Protein AF-A0A965CF62-F1 (afdb_monomer)

Foldseek 3Di:
DPPVVVPPPPDPQADADDCALQQFCAWFFDPPFDDHPNRVVVRVNSCVCVVVLVLLCPFFWFWADDPPDDPLLVQWAFDDPPDFQKIKGFWTWTQFNSGTFTDFQQQHPDGRIHIDGAPAFAADQDPPLAADFKKFKWKKKFKFKFFAWAWFKKKKFFAFVWDDFQKFKAKQNQTQTEDCDDDDASYFYTDPGLLVRLQRVQCNQCDPSHDRVQFWHWDCVSHSMIMITTPFAADPQQPIAIDIDDDRMDMRDRGGDDGHDDAQAPGSFWHRRSQEPSHDPVNTHGPPQAPPSVSDTRMITIHIHIYIDIDDPQLGANCVVCVFSLVRQSQAAQQRHPDGFPQWGWDALCLCDDGGQAGSVLVVDHRRFKIKTHRQDPVLCVRNVHPRSMMIMGTFKIFAAQHAQCPLQPGQADDLAQGPSGKHAQQDDWHQHPRQGTAHRSFISAPVRDGRTGGDSLRIDGRTDHIHSVDHPVVVVVLVVLQCVLQVVPADSKDWCCVVCWGNNNSRDMDRDPRFDADAFADVVRPADEPPGHDVSNGHNPYYPDLQDPDDDPDDDDWFFDDDEFPQFDDDPPQDRPPPFWFWYKDAPDHPDRHHDPPIDITGGSVGGNRPDGGHDDDDDDDLLVLQLVQWPQKDWAFQLVCLVQDPHSVVSVVVCVVVVPDHRHTAIEGQAQTDNPDARCVVVLVVVVSRYPDAAEAEHAALVSNLVRRDDPRRCVVHDVDSVSNSVSSCVNVVVNVVVCVVVPHPHYHHDDRPD

Mean predicted aligned error: 15.69 Å

Structure (mmCIF, N/CA/C/O backbone):
data_AF-A0A965CF62-F1
#
_entry.id   AF-A0A965CF62-F1
#
loop_
_atom_site.group_PDB
_atom_site.id
_atom_site.type_symbol
_atom_site.label_atom_id
_atom_site.label_alt_id
_atom_site.label_comp_id
_atom_site.label_asym_id
_atom_site.label_entity_id
_atom_site.label_seq_id
_atom_site.pdbx_PDB_ins_code
_atom_site.Cartn_x
_atom_site.Cartn_y
_atom_site.Cartn_z
_atom_site.occupancy
_atom_site.B_iso_or_equiv
_atom_site.auth_seq_id
_atom_site.auth_comp_id
_atom_site.auth_asym_id
_atom_site.auth_atom_id
_atom_site.pdbx_PDB_model_num
ATOM 1 N N . MET A 1 1 ? 6.574 -20.951 22.302 1.00 36.44 1 MET A N 1
ATOM 2 C CA . MET A 1 1 ? 5.963 -20.555 23.590 1.00 36.44 1 MET A CA 1
ATOM 3 C C . MET A 1 1 ? 7.058 -19.940 24.430 1.00 36.44 1 MET A C 1
ATOM 5 O O . MET A 1 1 ? 8.031 -20.635 24.700 1.00 36.44 1 MET A O 1
ATOM 9 N N . SER A 1 2 ? 6.955 -18.653 24.761 1.00 37.47 2 SER A N 1
ATOM 10 C CA . SER A 1 2 ? 7.902 -18.023 25.682 1.00 37.47 2 SER A CA 1
ATOM 11 C C . SER A 1 2 ? 7.817 -18.706 27.054 1.00 37.47 2 SER A C 1
ATOM 13 O O . SER A 1 2 ? 6.772 -19.226 27.452 1.00 37.47 2 SER A O 1
ATOM 15 N N . THR A 1 3 ? 8.932 -18.726 27.777 1.00 40.72 3 THR A N 1
ATOM 16 C CA . THR A 1 3 ? 9.090 -19.296 29.126 1.00 40.72 3 THR A CA 1
ATOM 17 C C . THR A 1 3 ? 8.110 -18.720 30.161 1.00 40.72 3 THR A C 1
ATOM 19 O O . THR A 1 3 ? 7.905 -19.341 31.200 1.00 40.72 3 THR A O 1
ATOM 22 N N . ALA A 1 4 ? 7.455 -17.591 29.870 1.00 48.00 4 ALA A N 1
ATOM 23 C CA . ALA A 1 4 ? 6.512 -16.904 30.754 1.00 48.00 4 ALA A CA 1
ATOM 24 C C . ALA A 1 4 ? 5.165 -17.635 30.932 1.00 48.00 4 ALA A C 1
ATOM 26 O O . ALA A 1 4 ? 4.650 -17.691 32.048 1.00 48.00 4 ALA A O 1
ATOM 27 N N . ASN A 1 5 ? 4.647 -18.309 29.892 1.00 41.84 5 ASN A N 1
ATOM 28 C CA . ASN A 1 5 ? 3.407 -19.106 29.998 1.00 41.84 5 ASN A CA 1
ATOM 29 C C . ASN A 1 5 ? 3.527 -20.302 30.962 1.00 41.84 5 ASN A C 1
ATOM 31 O O . ASN A 1 5 ? 2.537 -20.967 31.255 1.00 41.84 5 ASN A O 1
ATOM 35 N N . ARG A 1 6 ? 4.739 -20.589 31.453 1.00 43.97 6 ARG A N 1
ATOM 36 C CA . ARG A 1 6 ? 5.022 -21.657 32.414 1.00 43.97 6 ARG A CA 1
ATOM 37 C C . ARG A 1 6 ? 4.820 -21.243 33.876 1.00 43.97 6 ARG A C 1
ATOM 39 O O . ARG A 1 6 ? 4.645 -22.133 34.698 1.00 43.97 6 ARG A O 1
ATOM 46 N N . TYR A 1 7 ? 4.858 -19.945 34.199 1.00 44.19 7 TYR A N 1
ATOM 47 C CA . TYR A 1 7 ? 4.893 -19.460 35.591 1.00 44.19 7 TYR A CA 1
ATOM 48 C C . TYR A 1 7 ? 3.611 -18.757 36.066 1.00 44.19 7 TYR A C 1
ATOM 50 O O . TYR A 1 7 ? 3.404 -18.668 37.271 1.00 44.19 7 TYR A O 1
ATOM 58 N N . TYR A 1 8 ? 2.735 -18.315 35.156 1.00 46.59 8 TYR A N 1
ATOM 59 C CA . TYR A 1 8 ? 1.547 -17.507 35.490 1.00 46.59 8 TYR A CA 1
ATOM 60 C C . TYR A 1 8 ? 0.203 -18.162 35.131 1.00 46.59 8 TYR A C 1
ATOM 62 O O . TYR A 1 8 ? -0.834 -17.503 35.103 1.00 46.59 8 TYR A O 1
ATOM 70 N N . ALA A 1 9 ? 0.183 -19.466 34.849 1.00 38.16 9 ALA A N 1
ATOM 71 C CA . ALA A 1 9 ? -1.071 -20.167 34.595 1.00 38.16 9 ALA A CA 1
ATOM 72 C C . ALA A 1 9 ? -1.893 -20.285 35.898 1.00 38.16 9 ALA A C 1
ATOM 74 O O . ALA A 1 9 ? -1.618 -21.148 36.728 1.00 38.16 9 ALA A O 1
ATOM 75 N N . GLY A 1 10 ? -2.905 -19.426 36.067 1.00 45.31 10 GLY A N 1
ATOM 76 C CA . GLY A 1 10 ? -3.927 -19.559 37.115 1.00 45.31 10 GLY A CA 1
ATOM 77 C C . GLY A 1 10 ? -3.780 -18.671 38.356 1.00 45.31 10 GLY A C 1
ATOM 78 O O . GLY A 1 10 ? -4.473 -18.917 39.341 1.00 45.31 10 GLY A O 1
ATOM 79 N N . THR A 1 11 ? -2.925 -17.642 38.351 1.00 43.38 11 THR A N 1
ATOM 80 C CA . THR A 1 11 ? -2.881 -16.661 39.452 1.00 43.38 11 THR A CA 1
ATOM 81 C C . THR A 1 11 ? -3.950 -15.580 39.270 1.00 43.38 11 THR A C 1
ATOM 83 O O . THR A 1 11 ? -3.990 -14.923 38.238 1.00 43.38 11 THR A O 1
ATOM 86 N N . THR A 1 12 ? -4.780 -15.343 40.288 1.00 48.91 12 THR A N 1
ATOM 87 C CA . THR A 1 12 ? -5.834 -14.304 40.314 1.00 48.91 12 THR A CA 1
ATOM 88 C C . THR A 1 12 ? -5.319 -12.882 40.579 1.00 48.91 12 THR A C 1
ATOM 90 O O . THR A 1 12 ? -6.125 -11.969 40.729 1.00 48.91 12 THR A O 1
ATOM 93 N N . VAL A 1 13 ? -3.996 -12.690 40.682 1.00 51.56 13 VAL A N 1
ATOM 94 C CA . VAL A 1 13 ? -3.382 -11.449 41.198 1.00 51.56 13 VAL A CA 1
ATOM 95 C C . VAL A 1 13 ? -2.545 -10.698 40.152 1.00 51.56 13 VAL A C 1
ATOM 97 O O . VAL A 1 13 ? -2.431 -9.486 40.254 1.00 51.56 13 VAL A O 1
ATOM 100 N N . SER A 1 14 ? -1.978 -11.386 39.150 1.00 64.25 14 SER A N 1
ATOM 101 C CA . SER A 1 14 ? -1.095 -10.789 38.132 1.00 64.25 14 SER A CA 1
ATOM 102 C C . SER A 1 14 ? -1.272 -11.480 36.777 1.00 64.25 14 SER A C 1
ATOM 104 O O . SER A 1 14 ? -1.472 -12.700 36.729 1.00 64.25 14 SER A O 1
ATOM 106 N N . ARG A 1 15 ? -1.203 -10.711 35.681 1.00 75.69 15 ARG A N 1
ATOM 107 C CA . ARG A 1 15 ? -1.308 -11.193 34.291 1.00 75.69 15 ARG A CA 1
ATOM 108 C C . ARG A 1 15 ? -0.175 -10.635 33.430 1.00 75.69 15 ARG A C 1
ATOM 110 O O . ARG A 1 15 ? 0.268 -9.516 33.646 1.00 75.69 15 ARG A O 1
ATOM 117 N N . TYR A 1 16 ? 0.249 -11.384 32.413 1.00 80.38 16 TYR A N 1
ATOM 118 C CA . TYR A 1 16 ? 1.235 -10.905 31.441 1.00 80.38 16 TYR A CA 1
ATOM 119 C C . TYR A 1 16 ? 0.554 -10.347 30.190 1.00 80.38 16 TYR A C 1
ATOM 121 O O . TYR A 1 16 ? -0.283 -11.017 29.582 1.00 80.38 16 TYR A O 1
ATOM 129 N N . LEU A 1 17 ? 0.952 -9.143 29.788 1.00 84.06 17 LEU A N 1
ATOM 130 C CA . LEU A 1 17 ? 0.518 -8.480 28.564 1.00 84.06 17 LEU A CA 1
ATOM 131 C C . LEU A 1 17 ? 1.683 -8.445 27.578 1.00 84.06 17 LEU A C 1
ATOM 133 O O . LEU A 1 17 ? 2.657 -7.730 27.789 1.00 84.06 17 LEU A O 1
ATOM 137 N N . SER A 1 18 ? 1.583 -9.208 26.492 1.00 83.06 18 SER A N 1
ATOM 138 C CA . SER A 1 18 ? 2.632 -9.220 25.472 1.00 83.06 18 SER A CA 1
ATOM 139 C C . SER A 1 18 ? 2.506 -8.004 24.540 1.00 83.06 18 SER A C 1
ATOM 141 O O . SER A 1 18 ? 1.416 -7.770 24.002 1.00 83.06 18 SER A O 1
ATOM 143 N N . PRO A 1 19 ? 3.596 -7.254 24.283 1.00 83.44 19 PRO A N 1
ATOM 144 C CA . PRO A 1 19 ? 3.613 -6.216 23.250 1.00 83.44 19 PRO A CA 1
ATOM 145 C C . PRO A 1 19 ? 3.693 -6.785 21.819 1.00 83.44 19 PRO A C 1
ATOM 147 O O . PRO A 1 19 ? 3.488 -6.044 20.851 1.00 83.44 19 PRO A O 1
ATOM 150 N N . ASP A 1 20 ? 3.964 -8.086 21.664 1.00 86.00 20 ASP A N 1
ATOM 151 C CA . ASP A 1 20 ? 4.268 -8.714 20.379 1.00 86.00 20 ASP A CA 1
ATOM 152 C C . ASP A 1 20 ? 3.115 -8.581 19.385 1.00 86.00 20 ASP A C 1
ATOM 154 O O . ASP A 1 20 ? 1.975 -8.980 19.629 1.00 86.00 20 ASP A O 1
ATOM 158 N N . GLY A 1 21 ? 3.424 -8.010 18.221 1.00 87.19 21 GLY A N 1
ATOM 159 C CA . GLY A 1 21 ? 2.453 -7.806 17.151 1.00 87.19 21 GLY A CA 1
ATOM 160 C C . GLY A 1 21 ? 1.321 -6.833 17.492 1.00 87.19 21 GLY A C 1
ATOM 161 O O . GLY A 1 21 ? 0.400 -6.698 16.690 1.00 87.19 21 GLY A O 1
ATOM 162 N N . ARG A 1 22 ? 1.365 -6.144 18.642 1.00 89.81 22 ARG A N 1
ATOM 163 C CA . ARG A 1 22 ? 0.379 -5.119 19.018 1.00 89.81 22 ARG A CA 1
ATOM 164 C C . ARG A 1 22 ? 0.806 -3.706 18.623 1.00 89.81 22 ARG A C 1
ATOM 166 O O . ARG A 1 22 ? -0.060 -2.853 18.482 1.00 89.81 22 ARG A O 1
ATOM 173 N N . ALA A 1 23 ? 2.101 -3.474 18.385 1.00 90.69 23 ALA A N 1
ATOM 174 C CA . ALA A 1 23 ? 2.655 -2.181 17.961 1.00 90.69 23 ALA A CA 1
ATOM 175 C C . ALA A 1 23 ? 2.296 -1.017 18.913 1.00 90.69 23 ALA A C 1
ATOM 177 O O . ALA A 1 23 ? 1.865 0.056 18.485 1.00 90.69 23 ALA A O 1
ATOM 178 N N . TRP A 1 24 ? 2.447 -1.240 20.221 1.00 90.69 24 TRP A N 1
ATOM 179 C CA . TRP A 1 24 ? 2.242 -0.197 21.224 1.00 90.69 24 TRP A CA 1
ATOM 180 C C . TRP A 1 24 ? 3.389 0.817 21.206 1.00 90.69 24 TRP A C 1
ATOM 182 O O . TRP A 1 24 ? 4.551 0.438 21.316 1.00 90.69 24 TRP A O 1
ATOM 192 N N . ALA A 1 25 ? 3.052 2.103 21.101 1.00 86.56 25 ALA A N 1
ATOM 193 C CA . ALA A 1 25 ? 3.991 3.203 21.315 1.00 86.56 25 ALA A CA 1
ATOM 194 C C . ALA A 1 25 ? 4.117 3.571 22.801 1.00 86.56 25 ALA A C 1
ATOM 196 O O . ALA A 1 25 ? 5.153 4.081 23.212 1.00 86.56 25 ALA A O 1
ATOM 197 N N . GLY A 1 26 ? 3.079 3.320 23.605 1.00 86.31 26 GLY A N 1
ATOM 198 C CA . GLY A 1 26 ? 3.095 3.610 25.037 1.00 86.31 26 GLY A CA 1
ATOM 199 C C . GLY A 1 26 ? 1.780 3.290 25.745 1.00 86.31 26 GLY A C 1
ATOM 200 O O . GLY A 1 26 ? 0.762 2.997 25.108 1.00 86.31 26 GLY A O 1
ATOM 201 N N . VAL A 1 27 ? 1.812 3.367 27.076 1.00 88.69 27 VAL A N 1
ATOM 202 C CA . VAL A 1 27 ? 0.668 3.162 27.977 1.00 88.69 27 VAL A CA 1
ATOM 203 C C . VAL A 1 27 ? 0.271 4.510 28.588 1.00 88.69 27 VAL A C 1
ATOM 205 O O . VAL A 1 27 ? 1.129 5.289 28.989 1.00 88.69 27 VAL A O 1
ATOM 208 N N . LEU A 1 28 ? -1.031 4.804 28.655 1.00 88.31 28 LEU A N 1
ATOM 209 C CA . LEU A 1 28 ? -1.566 5.977 29.346 1.00 88.31 28 LEU A CA 1
ATOM 210 C C . LEU A 1 28 ? -2.265 5.559 30.637 1.00 88.31 28 LEU A C 1
ATOM 212 O O . LEU A 1 28 ? -3.312 4.901 30.616 1.00 88.31 28 LEU A O 1
ATOM 216 N N . PHE A 1 29 ? -1.723 6.022 31.759 1.00 88.31 29 PHE A N 1
ATOM 217 C CA . PHE A 1 29 ? -2.358 5.892 33.064 1.00 88.31 29 PHE A CA 1
ATOM 218 C C . PHE A 1 29 ? -3.451 6.944 33.245 1.00 88.31 29 PHE A C 1
ATOM 220 O O . PHE A 1 29 ? -3.270 8.121 32.927 1.00 88.31 29 PHE A O 1
ATOM 227 N N . GLN A 1 30 ? -4.597 6.520 33.772 1.00 82.94 30 GLN A N 1
ATOM 228 C CA . GLN A 1 30 ? -5.737 7.401 33.992 1.00 82.94 30 GLN A CA 1
ATOM 229 C C . GLN A 1 30 ? -5.761 7.938 35.420 1.00 82.94 30 GLN A C 1
ATOM 231 O O . GLN A 1 30 ? -5.584 7.203 36.392 1.00 82.94 30 GLN A O 1
ATOM 236 N N . SER A 1 31 ? -6.039 9.235 35.552 1.00 86.00 31 SER A N 1
ATOM 237 C CA . SER A 1 31 ? -6.215 9.860 36.862 1.00 86.00 31 SER A CA 1
ATOM 238 C C . SER A 1 31 ? -7.371 9.207 37.629 1.00 86.00 31 SER A C 1
ATOM 240 O O . SER A 1 31 ? -8.458 9.012 37.084 1.00 86.00 31 SER A O 1
ATOM 242 N N . GLY A 1 32 ? -7.135 8.861 38.897 1.00 83.31 32 GLY A N 1
ATOM 243 C CA . GLY A 1 32 ? -8.136 8.238 39.769 1.00 83.31 32 GLY A CA 1
ATOM 244 C C . GLY A 1 32 ? -8.414 6.754 39.494 1.00 83.31 32 GLY A C 1
ATOM 245 O O . GLY A 1 32 ? -9.332 6.199 40.099 1.00 83.31 32 GLY A O 1
ATOM 246 N N . LYS A 1 33 ? -7.647 6.099 38.611 1.00 84.00 33 LYS A N 1
ATOM 247 C CA . LYS A 1 33 ? -7.729 4.654 38.351 1.00 84.00 33 LYS A CA 1
ATOM 248 C C . LYS A 1 33 ? -6.522 3.917 38.942 1.00 84.00 33 LYS A C 1
ATOM 250 O O . LYS A 1 33 ? -5.435 4.491 39.006 1.00 84.00 33 LYS A O 1
ATOM 255 N N . PRO A 1 34 ? -6.693 2.662 39.397 1.00 80.50 34 PRO A N 1
ATOM 256 C CA . PRO A 1 34 ? -5.582 1.876 39.911 1.00 80.50 34 PRO A CA 1
ATOM 257 C C . PRO A 1 34 ? -4.603 1.523 38.786 1.00 80.50 34 PRO A C 1
ATOM 259 O O . PRO A 1 34 ? -5.010 1.145 37.687 1.00 80.50 34 PRO A O 1
ATOM 262 N N . VAL A 1 35 ? -3.311 1.617 39.092 1.00 83.06 35 VAL A N 1
ATOM 263 C CA . VAL A 1 35 ? -2.231 1.129 38.229 1.00 83.06 35 VAL A CA 1
ATOM 264 C C . VAL A 1 35 ? -2.019 -0.354 38.517 1.00 83.06 35 VAL A C 1
ATOM 266 O O . VAL A 1 35 ? -1.842 -0.732 39.674 1.00 83.06 35 VAL A O 1
ATOM 269 N N . LEU A 1 36 ? -2.050 -1.185 37.474 1.00 82.38 36 LEU A N 1
ATOM 270 C CA . LEU A 1 36 ? -1.823 -2.627 37.583 1.00 82.38 36 LEU A CA 1
ATOM 271 C C . LEU A 1 36 ? -0.354 -2.959 37.297 1.00 82.38 36 LEU A C 1
ATOM 273 O O . LEU A 1 36 ? 0.288 -2.317 36.467 1.00 82.38 36 LEU A O 1
ATOM 277 N N . ASP A 1 37 ? 0.164 -3.995 37.949 1.00 83.69 37 ASP A N 1
ATOM 278 C CA . ASP A 1 37 ? 1.524 -4.508 37.745 1.00 83.69 37 ASP A CA 1
ATOM 279 C C . ASP A 1 37 ? 1.760 -4.986 36.301 1.00 83.69 37 ASP A C 1
ATOM 281 O O . ASP A 1 37 ? 2.801 -4.695 35.715 1.00 83.69 37 ASP A O 1
ATOM 285 N N . ALA A 1 38 ? 0.754 -5.622 35.696 1.00 82.38 38 ALA A N 1
ATOM 286 C CA . ALA A 1 38 ? 0.748 -6.045 34.296 1.00 82.38 38 ALA A CA 1
ATOM 287 C C . ALA A 1 38 ? 0.997 -4.887 33.312 1.00 82.38 38 ALA A C 1
ATOM 289 O O . ALA A 1 38 ? 1.645 -5.064 32.282 1.00 82.38 38 ALA A O 1
ATOM 290 N N . GLU A 1 39 ? 0.478 -3.696 33.621 1.00 85.69 39 GLU A N 1
ATOM 291 C CA . GLU A 1 39 ? 0.616 -2.505 32.775 1.00 85.69 39 GLU A CA 1
ATOM 292 C C . GLU A 1 39 ? 2.008 -1.883 32.919 1.00 85.69 39 GLU A C 1
ATOM 294 O O . GLU A 1 39 ? 2.582 -1.447 31.927 1.00 85.69 39 GLU A O 1
ATOM 299 N N . LEU A 1 40 ? 2.586 -1.908 34.127 1.00 86.25 40 LEU A N 1
ATOM 300 C CA . LEU A 1 40 ? 3.974 -1.491 34.359 1.00 86.25 40 LEU A CA 1
ATOM 301 C C . LEU A 1 40 ? 4.962 -2.417 33.646 1.00 86.25 40 LEU A C 1
ATOM 303 O O . LEU A 1 40 ? 5.945 -1.951 33.075 1.00 86.25 40 LEU A O 1
ATOM 307 N N . GLN A 1 41 ? 4.697 -3.726 33.648 1.00 85.12 41 GLN A N 1
ATOM 308 C CA . GLN A 1 41 ? 5.504 -4.678 32.891 1.00 85.12 41 GLN A CA 1
ATOM 309 C C . GLN A 1 41 ? 5.362 -4.454 31.383 1.00 85.12 41 GLN A C 1
ATOM 311 O O . GLN A 1 41 ? 6.366 -4.439 30.677 1.00 85.12 41 GLN A O 1
ATOM 316 N N . LEU A 1 42 ? 4.139 -4.229 30.888 1.00 85.56 42 LEU A N 1
ATOM 317 C CA . LEU A 1 42 ? 3.918 -3.891 29.483 1.00 85.56 42 LEU A CA 1
ATOM 318 C C . LEU A 1 42 ? 4.660 -2.611 29.095 1.00 85.56 42 LEU A C 1
ATOM 320 O O . LEU A 1 42 ? 5.254 -2.566 28.025 1.00 85.56 42 LEU A O 1
ATOM 324 N N . GLU A 1 43 ? 4.630 -1.580 29.938 1.00 85.00 43 GLU A N 1
ATOM 325 C CA . GLU A 1 43 ? 5.363 -0.339 29.699 1.00 85.00 43 GLU A CA 1
ATOM 326 C C . GLU A 1 43 ? 6.872 -0.589 29.651 1.00 85.00 43 GL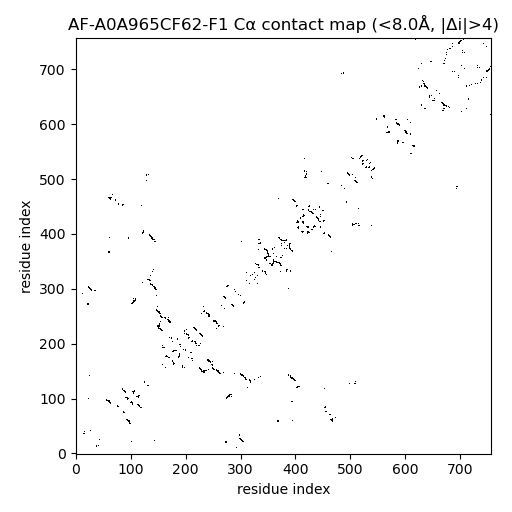U A C 1
ATOM 328 O O . GLU A 1 43 ? 7.527 -0.063 28.763 1.00 85.00 43 GLU A O 1
ATOM 333 N N . GLN A 1 44 ? 7.422 -1.433 30.527 1.00 83.00 44 GLN A N 1
ATOM 334 C CA . GLN A 1 44 ? 8.839 -1.813 30.495 1.00 83.00 44 GLN A CA 1
ATOM 335 C C . GLN A 1 44 ? 9.210 -2.612 29.245 1.00 83.00 44 GLN A C 1
ATOM 337 O O . GLN A 1 44 ? 10.234 -2.324 28.634 1.00 83.00 44 GLN A O 1
ATOM 342 N N . ASP A 1 45 ? 8.387 -3.577 28.833 1.00 81.31 45 ASP A N 1
ATOM 343 C CA . ASP A 1 45 ? 8.630 -4.377 27.628 1.00 81.31 45 ASP A CA 1
ATOM 344 C C . ASP A 1 45 ? 8.452 -3.523 26.357 1.00 81.31 45 ASP A C 1
ATOM 346 O O . ASP A 1 45 ? 9.247 -3.608 25.420 1.00 81.31 45 ASP A O 1
ATOM 350 N N . ALA A 1 46 ? 7.454 -2.633 26.335 1.00 74.00 46 ALA A N 1
ATOM 351 C CA . ALA A 1 46 ? 7.253 -1.659 25.266 1.00 74.00 46 ALA A CA 1
ATOM 352 C C . ALA A 1 46 ? 8.394 -0.628 25.225 1.00 74.00 46 ALA A C 1
ATOM 354 O O . ALA A 1 46 ? 8.865 -0.297 24.139 1.00 74.00 46 ALA A O 1
ATOM 355 N N . ALA A 1 47 ? 8.888 -0.186 26.386 1.00 61.81 47 ALA A N 1
ATOM 356 C CA . ALA A 1 47 ? 10.052 0.682 26.542 1.00 61.81 47 ALA A CA 1
ATOM 357 C C . ALA A 1 47 ? 11.388 -0.056 26.363 1.00 61.81 47 ALA A C 1
ATOM 359 O O . ALA A 1 47 ? 12.410 0.588 26.164 1.00 61.81 47 ALA A O 1
ATOM 360 N N . GLY A 1 48 ? 11.427 -1.389 26.335 1.00 58.91 48 GLY A N 1
ATOM 361 C CA . GLY A 1 48 ? 12.576 -2.138 25.818 1.00 58.91 48 GLY A CA 1
ATOM 362 C C . GLY A 1 48 ? 12.861 -1.756 24.363 1.00 58.91 48 GLY A C 1
ATOM 363 O O . GLY A 1 48 ? 14.018 -1.588 23.978 1.00 58.91 48 GLY A O 1
ATOM 364 N N . ASN A 1 49 ? 11.803 -1.452 23.600 1.00 56.47 49 ASN A N 1
ATOM 365 C CA . ASN A 1 49 ? 11.906 -0.855 22.268 1.00 56.47 49 ASN A CA 1
ATOM 366 C C . ASN A 1 49 ? 12.353 0.621 22.300 1.00 56.47 49 ASN A C 1
ATOM 368 O O . ASN A 1 49 ? 12.619 1.181 21.246 1.00 56.47 49 ASN A O 1
ATOM 372 N N . LEU A 1 50 ? 12.463 1.281 23.463 1.00 48.50 50 LEU A N 1
ATOM 373 C CA . LEU A 1 50 ? 12.973 2.655 23.578 1.00 48.50 50 LEU A CA 1
ATOM 374 C C . LEU A 1 50 ? 14.459 2.722 23.209 1.00 48.50 50 LEU A C 1
ATOM 376 O O . LEU A 1 50 ? 14.898 3.716 22.647 1.00 48.50 50 LEU A O 1
ATOM 380 N N . VAL A 1 51 ? 15.243 1.669 23.475 1.00 53.97 51 VAL A N 1
ATOM 381 C CA . VAL A 1 51 ? 16.636 1.587 22.996 1.00 53.97 51 VAL A CA 1
ATOM 382 C C . VAL A 1 51 ? 16.665 1.582 21.462 1.00 53.97 51 VAL A C 1
ATOM 384 O O . VAL A 1 51 ? 17.460 2.313 20.867 1.00 53.97 51 VAL A O 1
ATOM 387 N N . ASP A 1 52 ? 15.725 0.872 20.828 1.00 57.47 52 ASP A N 1
ATOM 388 C CA . ASP A 1 52 ? 15.519 0.902 19.376 1.00 57.47 52 ASP A CA 1
ATOM 389 C C . ASP A 1 52 ? 14.966 2.262 18.901 1.00 57.47 52 ASP A C 1
ATOM 391 O O . ASP A 1 52 ? 15.360 2.750 17.842 1.00 57.47 52 ASP A O 1
ATOM 395 N N . GLN A 1 53 ? 14.106 2.930 19.681 1.00 54.72 53 GLN A N 1
ATOM 396 C CA . GLN A 1 53 ? 13.588 4.280 19.398 1.00 54.72 53 GLN A CA 1
ATOM 397 C C . GLN A 1 53 ? 14.666 5.367 19.529 1.00 54.72 53 GLN A C 1
ATOM 399 O O . GLN A 1 53 ? 14.699 6.297 18.734 1.00 54.72 53 GLN A O 1
ATOM 404 N N . VAL A 1 54 ? 15.593 5.254 20.483 1.00 56.44 54 VAL A N 1
ATOM 405 C CA . VAL A 1 54 ? 16.720 6.186 20.657 1.00 56.44 54 VAL A CA 1
ATOM 406 C C . VAL A 1 54 ? 17.755 5.982 19.554 1.00 56.44 54 VAL A C 1
ATOM 408 O O . VAL A 1 54 ? 18.244 6.962 18.996 1.00 56.44 54 VAL A O 1
ATOM 411 N N . GLN A 1 55 ? 18.055 4.735 19.170 1.00 59.47 55 GLN A N 1
ATOM 412 C CA . GLN A 1 55 ? 18.881 4.469 17.987 1.00 59.47 55 GLN A CA 1
ATOM 413 C C . GLN A 1 55 ? 18.196 4.944 16.695 1.00 59.47 55 GLN A C 1
ATOM 415 O O . GLN A 1 55 ? 18.854 5.495 15.813 1.00 59.47 55 GLN A O 1
ATOM 420 N N . SER A 1 56 ? 16.872 4.807 16.588 1.00 55.91 56 SER A N 1
ATOM 421 C CA . SER A 1 56 ? 16.109 5.247 15.415 1.00 55.91 56 SER A CA 1
ATOM 422 C C . SER A 1 56 ? 15.724 6.727 15.399 1.00 55.91 56 SER A C 1
ATOM 424 O O . SER A 1 56 ? 15.449 7.268 14.329 1.00 55.91 56 SER A O 1
ATOM 426 N N . ALA A 1 57 ? 15.837 7.446 16.516 1.00 57.41 57 ALA A N 1
ATOM 427 C CA . ALA A 1 57 ? 15.813 8.907 16.539 1.00 57.41 57 ALA A CA 1
ATOM 428 C C . ALA A 1 57 ? 16.990 9.525 15.756 1.00 57.41 57 ALA A C 1
ATOM 430 O O . ALA A 1 57 ? 16.959 10.712 15.436 1.00 57.41 57 ALA A O 1
ATOM 431 N N . TYR A 1 58 ? 17.994 8.727 15.382 1.00 66.81 58 TYR A N 1
ATOM 432 C CA . TYR A 1 58 ? 19.040 9.111 14.431 1.00 66.81 58 TYR A CA 1
ATOM 433 C C . TYR A 1 58 ? 18.832 8.540 13.023 1.00 66.81 58 TYR A C 1
ATOM 435 O O . TYR A 1 58 ? 19.483 8.998 12.083 1.00 66.81 58 TYR A O 1
ATOM 443 N N . LEU A 1 59 ? 17.924 7.575 12.846 1.00 79.44 59 LEU A N 1
ATOM 444 C CA . LEU A 1 59 ? 17.614 7.019 11.534 1.00 79.44 59 LEU A CA 1
ATOM 445 C C . LEU A 1 59 ? 16.589 7.908 10.812 1.00 79.44 59 LEU A C 1
ATOM 447 O O . LEU A 1 59 ? 15.592 8.314 11.415 1.00 79.44 59 LEU A O 1
ATOM 451 N N . PRO A 1 60 ? 16.812 8.225 9.526 1.00 87.75 60 PRO A N 1
ATOM 452 C CA . PRO A 1 60 ? 15.798 8.872 8.706 1.00 87.75 60 PRO A CA 1
ATOM 453 C C . PRO A 1 60 ? 14.639 7.909 8.425 1.00 87.75 60 PRO A C 1
ATOM 455 O O . PRO A 1 60 ? 14.807 6.685 8.457 1.00 87.75 60 PRO A O 1
ATOM 458 N N . SER A 1 61 ? 13.472 8.458 8.103 1.00 92.19 61 SER A N 1
ATOM 459 C CA . SER A 1 61 ? 12.304 7.657 7.742 1.00 92.19 61 SER A CA 1
ATOM 460 C C . SER A 1 61 ? 12.480 6.986 6.374 1.00 92.19 61 SER A C 1
ATOM 462 O O . SER A 1 61 ? 13.003 7.574 5.423 1.00 92.19 61 SER A O 1
ATOM 464 N N . GLY A 1 62 ? 12.040 5.734 6.265 1.00 92.06 62 GLY A N 1
ATOM 465 C CA . GLY A 1 62 ? 12.181 4.891 5.076 1.00 92.06 62 GLY A CA 1
ATOM 466 C C . GLY A 1 62 ? 12.081 3.400 5.406 1.00 92.06 62 GLY A C 1
ATOM 467 O O . GLY A 1 62 ? 11.704 3.022 6.508 1.00 92.06 62 GLY A O 1
ATOM 468 N N . PHE A 1 63 ? 12.407 2.524 4.461 1.00 91.25 63 PHE A N 1
ATOM 469 C CA . PHE A 1 63 ? 12.333 1.071 4.628 1.00 91.25 63 PHE A CA 1
ATOM 470 C C . PHE A 1 63 ? 13.700 0.488 4.987 1.00 91.25 63 PHE A C 1
ATOM 472 O O . PHE A 1 63 ? 14.689 0.752 4.302 1.00 91.25 63 PHE A O 1
ATOM 479 N N . LEU A 1 64 ? 13.754 -0.335 6.037 1.00 86.56 64 LEU A N 1
ATOM 480 C CA . LEU A 1 64 ? 14.975 -1.036 6.424 1.00 86.56 64 LEU A CA 1
ATOM 481 C C . LEU A 1 64 ? 15.325 -2.075 5.358 1.00 86.56 64 LEU A C 1
ATOM 483 O O . LEU A 1 64 ? 14.528 -2.972 5.072 1.00 86.56 64 LEU A O 1
ATOM 487 N N . ARG A 1 65 ? 16.519 -1.958 4.773 1.00 79.81 65 ARG A N 1
ATOM 488 C CA . ARG A 1 65 ? 17.015 -2.898 3.762 1.00 79.81 65 ARG A CA 1
ATOM 489 C C . ARG A 1 65 ? 18.509 -3.170 3.926 1.00 79.81 65 ARG A C 1
ATOM 491 O O . ARG A 1 65 ? 19.244 -2.264 4.314 1.00 79.81 65 ARG A O 1
ATOM 498 N N . PRO A 1 66 ? 18.978 -4.389 3.608 1.00 72.44 66 PRO A N 1
ATOM 499 C CA . PRO A 1 66 ? 20.403 -4.673 3.538 1.00 72.44 66 PRO A CA 1
ATOM 500 C C . PRO A 1 66 ? 21.032 -3.994 2.315 1.00 72.44 66 PRO A C 1
ATOM 502 O O . PRO A 1 66 ? 20.412 -3.881 1.254 1.00 72.44 66 PRO A O 1
ATOM 505 N N . GLN A 1 67 ? 22.290 -3.578 2.452 1.00 69.81 67 GLN A N 1
ATOM 506 C CA . GLN A 1 67 ? 23.076 -3.097 1.322 1.00 69.81 67 GLN A CA 1
ATOM 507 C C . GLN A 1 67 ? 23.316 -4.231 0.307 1.00 69.81 67 GLN A C 1
ATOM 509 O O . GLN A 1 67 ? 23.608 -5.360 0.695 1.00 69.81 67 GLN A O 1
ATOM 514 N N . GLY A 1 68 ? 23.209 -3.932 -0.993 1.00 57.75 68 GLY A N 1
ATOM 515 C CA . GLY A 1 68 ? 23.511 -4.888 -2.068 1.00 57.75 68 GLY A CA 1
ATOM 516 C C . GLY A 1 68 ? 22.412 -5.912 -2.378 1.00 57.75 68 GLY A C 1
ATOM 517 O O . GLY A 1 68 ? 22.644 -6.821 -3.172 1.00 57.75 68 GLY A O 1
ATOM 518 N N . GLY A 1 69 ? 21.219 -5.783 -1.786 1.00 57.00 69 GLY A N 1
ATOM 519 C CA . GLY A 1 69 ? 20.062 -6.598 -2.163 1.00 57.00 69 GLY A CA 1
ATOM 520 C C . GLY A 1 69 ? 19.668 -6.415 -3.636 1.00 57.00 69 GLY A C 1
ATOM 521 O O . GLY A 1 69 ? 19.912 -5.363 -4.233 1.00 57.00 69 GLY A O 1
ATOM 522 N N . VAL A 1 70 ? 19.037 -7.443 -4.218 1.00 52.09 70 VAL A N 1
ATOM 523 C CA . VAL A 1 70 ? 18.366 -7.355 -5.528 1.00 52.09 70 VAL A CA 1
ATOM 524 C C . VAL A 1 70 ? 17.454 -6.123 -5.501 1.00 52.09 70 VAL A C 1
ATOM 526 O O . VAL A 1 70 ? 16.810 -5.880 -4.481 1.00 52.09 70 VAL A O 1
ATOM 529 N N . GLY A 1 71 ? 17.451 -5.307 -6.562 1.00 57.03 71 GLY A N 1
ATOM 530 C CA . GLY A 1 71 ? 16.722 -4.032 -6.581 1.00 57.03 71 GLY A CA 1
ATOM 531 C C . GLY A 1 71 ? 15.283 -4.146 -6.054 1.00 57.03 71 GLY A C 1
ATOM 532 O O . GLY A 1 71 ? 14.651 -5.194 -6.173 1.00 57.03 71 GLY A O 1
ATOM 533 N N . GLY A 1 72 ? 14.747 -3.056 -5.491 1.00 60.84 72 GLY A N 1
ATOM 534 C CA . GLY A 1 72 ? 13.447 -3.044 -4.797 1.00 60.84 72 GLY A CA 1
ATOM 535 C C . GLY A 1 72 ? 12.244 -3.534 -5.617 1.00 60.84 72 GLY A C 1
ATOM 536 O O . GLY A 1 72 ? 11.199 -3.842 -5.048 1.00 60.84 72 GLY A O 1
ATOM 537 N N . SER A 1 73 ? 12.405 -3.691 -6.935 1.00 63.81 73 SER A N 1
ATOM 538 C CA . SER A 1 73 ? 11.439 -4.315 -7.841 1.00 63.81 73 SER A CA 1
ATOM 539 C C . SER A 1 73 ? 11.109 -5.773 -7.489 1.00 63.81 73 SER A C 1
ATOM 541 O O . SER A 1 73 ? 10.012 -6.218 -7.819 1.00 63.81 73 SER A O 1
ATOM 543 N N . GLY A 1 74 ? 12.008 -6.513 -6.826 1.00 71.69 74 GLY A N 1
ATOM 544 C CA . GLY A 1 74 ? 11.783 -7.907 -6.414 1.00 71.69 74 GLY A CA 1
ATOM 545 C C . GLY A 1 74 ? 10.764 -8.082 -5.281 1.00 71.69 74 GLY A C 1
ATOM 546 O O . 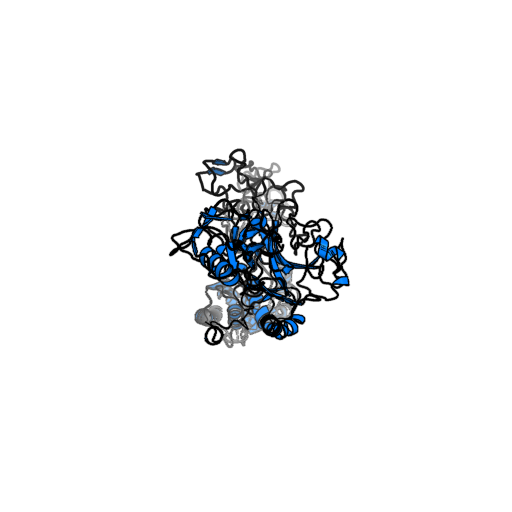GLY A 1 74 ? 10.190 -9.160 -5.140 1.00 71.69 74 GLY A O 1
ATOM 547 N N . ASP A 1 75 ? 10.496 -7.024 -4.510 1.00 84.06 75 ASP A N 1
ATOM 548 C CA . ASP A 1 75 ? 9.492 -7.048 -3.438 1.00 84.06 75 ASP A CA 1
ATOM 549 C C . ASP A 1 75 ? 8.056 -6.951 -3.975 1.00 84.06 75 ASP A C 1
ATOM 551 O O . ASP A 1 75 ? 7.109 -7.297 -3.262 1.00 84.06 75 ASP A O 1
ATOM 555 N N . TYR A 1 76 ? 7.891 -6.433 -5.199 1.00 89.38 76 TYR A N 1
ATOM 556 C CA . TYR A 1 76 ? 6.598 -6.282 -5.857 1.00 89.38 76 TYR A CA 1
ATOM 557 C C . TYR A 1 76 ? 6.250 -7.564 -6.595 1.00 89.38 76 TYR A C 1
ATOM 559 O O . TYR A 1 76 ? 6.943 -7.999 -7.514 1.00 89.38 76 TYR A O 1
ATOM 567 N N . ILE A 1 77 ? 5.142 -8.163 -6.192 1.00 90.25 77 ILE A N 1
ATOM 568 C CA . ILE A 1 77 ? 4.729 -9.484 -6.625 1.00 90.25 77 ILE A CA 1
ATOM 569 C C . ILE A 1 77 ? 3.430 -9.313 -7.400 1.00 90.25 77 ILE A C 1
ATOM 571 O O . ILE A 1 77 ? 2.346 -9.159 -6.835 1.00 90.25 77 ILE A O 1
ATOM 575 N N . THR A 1 78 ? 3.565 -9.295 -8.722 1.00 86.50 78 THR A N 1
ATOM 576 C CA . THR A 1 78 ? 2.438 -9.208 -9.652 1.00 86.50 78 THR A CA 1
ATOM 577 C C . THR A 1 78 ? 1.551 -10.431 -9.509 1.00 86.50 78 THR A C 1
ATOM 579 O O . THR A 1 78 ? 2.049 -11.558 -9.429 1.00 86.50 78 THR A O 1
ATOM 582 N N . ILE A 1 79 ? 0.241 -10.216 -9.508 1.00 87.44 79 ILE A N 1
ATOM 583 C CA . ILE A 1 79 ? -0.737 -11.288 -9.364 1.00 87.44 79 ILE A CA 1
ATOM 584 C C . ILE A 1 79 ? -1.264 -11.610 -10.764 1.00 87.44 79 ILE A C 1
ATOM 586 O O . ILE A 1 79 ? -1.727 -10.700 -11.451 1.00 87.44 79 ILE A O 1
ATOM 590 N N . PRO A 1 80 ? -1.177 -12.867 -11.228 1.00 85.00 80 PRO A N 1
ATOM 591 C CA . PRO A 1 80 ? -1.742 -13.222 -12.517 1.00 85.00 80 PRO A CA 1
ATOM 592 C C . PRO A 1 80 ? -3.277 -13.080 -12.495 1.00 85.00 80 PRO A C 1
ATOM 594 O O . PRO A 1 80 ? -3.902 -13.202 -11.430 1.00 85.00 80 PRO A O 1
ATOM 597 N N . PRO A 1 81 ? -3.905 -12.874 -13.664 1.00 84.12 81 PRO A N 1
ATOM 598 C CA . PRO A 1 81 ? -5.358 -12.895 -13.784 1.00 84.12 81 PRO A CA 1
ATOM 599 C C . PRO A 1 81 ? -5.969 -14.187 -13.204 1.00 84.12 81 PRO A C 1
ATOM 601 O O . PRO A 1 81 ? -5.314 -15.234 -13.225 1.00 84.12 81 PRO A O 1
ATOM 604 N N . PRO A 1 82 ? -7.207 -14.152 -12.671 1.00 84.56 82 PRO A N 1
ATOM 605 C CA . PRO A 1 82 ? -8.228 -13.114 -12.855 1.00 84.56 82 PRO A CA 1
ATOM 606 C C . PRO A 1 82 ? -8.203 -11.986 -11.807 1.00 84.56 82 PRO A C 1
ATOM 608 O O . PRO A 1 82 ? -9.154 -11.216 -11.734 1.00 84.56 82 PRO A O 1
ATOM 611 N N . THR A 1 83 ? -7.168 -11.891 -10.965 1.00 87.56 83 THR A N 1
ATOM 612 C CA . THR A 1 83 ? -7.067 -10.768 -10.017 1.00 87.56 83 THR A CA 1
ATOM 613 C C . THR A 1 83 ? -6.784 -9.480 -10.782 1.00 87.56 83 THR A C 1
ATOM 615 O O . THR A 1 83 ? -5.805 -9.413 -11.522 1.00 87.56 83 THR A O 1
ATOM 618 N N . THR A 1 84 ? -7.623 -8.468 -10.581 1.00 92.00 84 THR A N 1
ATOM 619 C CA . THR A 1 84 ? -7.495 -7.150 -11.205 1.00 92.00 84 THR A CA 1
ATOM 620 C C . THR A 1 84 ? -7.191 -6.078 -10.161 1.00 92.00 84 THR A C 1
ATOM 622 O O . THR A 1 84 ? -7.428 -6.265 -8.967 1.00 92.00 84 THR A O 1
ATOM 625 N N . ASP A 1 85 ? -6.634 -4.959 -10.617 1.00 93.56 85 ASP A N 1
ATOM 626 C CA . ASP A 1 85 ? -6.375 -3.738 -9.854 1.00 93.56 85 ASP A CA 1
ATOM 627 C C . ASP A 1 85 ? -5.576 -3.938 -8.565 1.00 93.56 85 ASP A C 1
ATOM 629 O O . ASP A 1 85 ? -5.687 -3.154 -7.628 1.00 93.56 85 ASP A O 1
ATOM 633 N N . ALA A 1 86 ? -4.740 -4.972 -8.499 1.00 94.75 86 ALA A N 1
ATOM 634 C CA . ALA A 1 86 ? -3.963 -5.255 -7.306 1.00 94.75 86 ALA A CA 1
ATOM 635 C C . ALA A 1 86 ? -2.601 -5.872 -7.618 1.00 94.75 86 ALA A C 1
ATOM 637 O O . ALA A 1 86 ? -2.415 -6.589 -8.602 1.00 94.75 86 ALA A O 1
ATOM 638 N N . PHE A 1 87 ? -1.658 -5.629 -6.717 1.00 94.69 87 PHE A N 1
ATOM 639 C CA . PHE A 1 87 ? -0.394 -6.350 -6.633 1.00 94.69 87 PHE A CA 1
ATOM 640 C C . PHE A 1 87 ? -0.074 -6.627 -5.164 1.00 94.69 87 PHE A C 1
ATOM 642 O O . PHE A 1 87 ? -0.553 -5.930 -4.263 1.00 94.69 87 PHE A O 1
ATOM 649 N N . ASP A 1 88 ? 0.742 -7.647 -4.916 1.00 94.94 88 ASP A N 1
ATOM 650 C CA . ASP A 1 88 ? 1.219 -7.936 -3.572 1.00 94.94 88 ASP A CA 1
ATOM 651 C C . ASP A 1 88 ? 2.595 -7.286 -3.348 1.00 94.94 88 ASP A C 1
ATOM 653 O O . ASP A 1 88 ? 3.434 -7.231 -4.243 1.00 94.94 88 ASP A O 1
ATOM 657 N N . LEU A 1 89 ? 2.848 -6.815 -2.134 1.00 94.31 89 LEU A N 1
ATOM 658 C CA . LEU A 1 89 ? 4.136 -6.320 -1.666 1.00 94.31 89 LEU A CA 1
ATOM 659 C C . LEU A 1 89 ? 4.623 -7.216 -0.524 1.00 94.31 89 LEU A C 1
ATOM 661 O O . LEU A 1 89 ? 3.858 -7.535 0.394 1.00 94.31 89 LEU A O 1
ATOM 665 N N . ALA A 1 90 ? 5.889 -7.625 -0.568 1.00 93.12 90 ALA A N 1
ATOM 666 C CA . ALA A 1 90 ? 6.511 -8.365 0.527 1.00 93.12 90 ALA A CA 1
ATOM 667 C C . ALA A 1 90 ? 6.473 -7.562 1.840 1.00 93.12 90 ALA A C 1
ATOM 669 O O . ALA A 1 90 ? 6.548 -6.330 1.840 1.00 93.12 90 ALA A O 1
ATOM 670 N N . ALA A 1 91 ? 6.339 -8.257 2.971 1.00 92.81 91 ALA A N 1
ATOM 671 C CA . ALA A 1 91 ? 6.411 -7.601 4.270 1.00 92.81 91 ALA A CA 1
ATOM 672 C C . ALA A 1 91 ? 7.797 -6.996 4.511 1.00 92.81 91 ALA A C 1
ATOM 674 O O . ALA A 1 91 ? 8.820 -7.589 4.171 1.00 92.81 91 ALA A O 1
ATOM 675 N N . ALA A 1 92 ? 7.819 -5.824 5.134 1.00 91.81 92 ALA A N 1
ATOM 676 C CA . ALA A 1 92 ? 9.043 -5.104 5.451 1.00 91.81 92 ALA A CA 1
ATOM 677 C C . ALA A 1 92 ? 8.880 -4.330 6.760 1.00 91.81 92 ALA A C 1
ATOM 679 O O . ALA A 1 92 ? 7.763 -4.074 7.213 1.00 91.81 92 ALA A O 1
ATOM 680 N N . THR A 1 93 ? 9.999 -3.932 7.357 1.00 91.19 93 THR A N 1
ATOM 681 C CA . THR A 1 93 ? 9.994 -2.988 8.476 1.00 91.19 93 THR A CA 1
ATOM 682 C C . THR A 1 93 ? 10.334 -1.602 7.945 1.00 91.19 93 THR A C 1
ATOM 684 O O . THR A 1 93 ? 11.385 -1.409 7.331 1.00 91.19 93 THR A O 1
ATOM 687 N N . ALA A 1 94 ? 9.446 -0.641 8.169 1.00 92.25 94 ALA A N 1
ATOM 688 C CA . ALA A 1 94 ? 9.677 0.765 7.882 1.00 92.25 94 ALA A CA 1
ATOM 689 C C . ALA A 1 94 ? 10.029 1.511 9.170 1.00 92.25 94 ALA A C 1
ATOM 691 O O . ALA A 1 94 ? 9.495 1.211 10.231 1.00 92.25 94 ALA A O 1
ATOM 692 N N . MET A 1 95 ? 10.919 2.488 9.076 1.00 91.00 95 MET A N 1
ATOM 693 C CA . MET A 1 95 ? 11.114 3.509 10.089 1.00 91.00 95 MET A CA 1
ATOM 694 C C . MET A 1 95 ? 10.281 4.728 9.698 1.00 91.00 95 MET A C 1
ATOM 696 O O . MET A 1 95 ? 10.449 5.248 8.595 1.00 91.00 95 MET A O 1
ATOM 700 N N . VAL A 1 96 ? 9.376 5.175 10.567 1.00 92.62 96 VAL A N 1
ATOM 701 C CA . VAL A 1 96 ? 8.502 6.326 10.303 1.00 92.62 96 VAL A CA 1
ATOM 702 C C . VAL A 1 96 ? 8.511 7.244 11.514 1.00 92.62 96 VAL A C 1
ATOM 704 O O . VAL A 1 96 ? 8.057 6.854 12.582 1.00 92.62 96 VAL A O 1
ATOM 707 N N . ALA A 1 97 ? 9.061 8.450 11.366 1.00 89.88 97 ALA A N 1
ATOM 708 C CA . ALA A 1 97 ? 9.174 9.441 12.439 1.00 89.88 97 ALA A CA 1
ATOM 709 C C . ALA A 1 97 ? 9.856 8.917 13.727 1.00 89.88 97 ALA A C 1
ATOM 711 O O . ALA A 1 97 ? 9.583 9.405 14.819 1.00 89.88 97 ALA A O 1
ATOM 712 N N . GLY A 1 98 ? 10.764 7.938 13.604 1.00 85.56 98 GLY A N 1
ATOM 713 C CA . GLY A 1 98 ? 11.424 7.270 14.738 1.00 85.56 98 GLY A CA 1
ATOM 714 C C . GLY A 1 98 ? 10.671 6.060 15.307 1.00 85.56 98 GLY A C 1
ATOM 715 O O . GLY A 1 98 ? 11.126 5.463 16.277 1.00 85.56 98 GLY A O 1
ATOM 716 N N . TYR A 1 99 ? 9.544 5.667 14.709 1.00 87.25 99 TYR A N 1
ATOM 717 C CA . TYR A 1 99 ? 8.812 4.459 15.078 1.00 87.25 99 TYR A CA 1
ATOM 718 C C . TYR A 1 99 ? 9.105 3.308 14.103 1.00 87.25 99 TYR A C 1
ATOM 720 O O . TYR A 1 99 ? 8.908 3.469 12.892 1.00 87.25 99 TYR A O 1
ATOM 728 N N . PRO A 1 100 ? 9.528 2.125 14.590 1.00 87.88 100 PRO A N 1
ATOM 729 C CA . PRO A 1 100 ? 9.592 0.928 13.764 1.00 87.88 100 PRO A CA 1
ATOM 730 C C . PRO A 1 100 ? 8.176 0.401 13.490 1.00 87.88 100 PRO A C 1
ATOM 732 O O . PRO A 1 100 ? 7.428 0.051 14.401 1.00 87.88 100 PRO A O 1
ATOM 735 N N . VAL A 1 101 ? 7.812 0.312 12.215 1.00 91.62 101 VAL A N 1
ATOM 736 C CA . VAL A 1 101 ? 6.510 -0.156 11.733 1.00 91.62 101 VAL A CA 1
ATOM 737 C C . VAL A 1 101 ? 6.698 -1.451 10.956 1.00 91.62 101 VAL A C 1
ATOM 739 O O . VAL A 1 101 ? 7.335 -1.475 9.901 1.00 91.62 101 VAL A O 1
ATOM 742 N N . ARG A 1 102 ? 6.115 -2.546 11.449 1.00 93.12 102 ARG A N 1
ATOM 743 C CA . ARG A 1 102 ? 6.051 -3.815 10.716 1.00 93.12 102 ARG A CA 1
ATOM 744 C C . ARG A 1 102 ? 4.901 -3.764 9.706 1.00 93.12 102 ARG A C 1
ATOM 746 O O . ARG A 1 102 ? 3.735 -3.873 10.076 1.00 93.12 102 ARG A O 1
ATOM 753 N N . VAL A 1 103 ? 5.240 -3.630 8.427 1.00 95.69 103 VAL A N 1
ATOM 754 C CA . VAL A 1 103 ? 4.291 -3.486 7.318 1.00 95.69 103 VAL A CA 1
ATOM 755 C C . VAL A 1 103 ? 3.906 -4.868 6.782 1.00 95.69 103 VAL A C 1
ATOM 757 O O . VAL A 1 103 ? 4.622 -5.459 5.973 1.00 95.69 103 VAL A O 1
ATOM 760 N N . GLU A 1 104 ? 2.789 -5.414 7.260 1.00 95.81 104 GLU A N 1
ATOM 761 C CA . GLU A 1 104 ? 2.281 -6.751 6.924 1.00 95.81 104 GLU A CA 1
ATOM 762 C C . GLU A 1 104 ? 0.748 -6.832 7.068 1.00 95.81 104 GLU A C 1
ATOM 764 O O . GLU A 1 104 ? 0.174 -6.126 7.897 1.00 95.81 104 GLU A O 1
ATOM 769 N N . PHE A 1 105 ? 0.112 -7.742 6.318 1.00 97.25 105 PHE A N 1
ATOM 770 C CA . PHE A 1 105 ? -1.316 -8.095 6.364 1.00 97.25 105 PHE A CA 1
ATOM 771 C C . PHE A 1 105 ? -2.310 -7.087 5.776 1.00 97.25 105 PHE A C 1
ATOM 773 O O . PHE A 1 105 ? -3.518 -7.306 5.879 1.00 97.25 105 PHE A O 1
ATOM 780 N N . ALA A 1 106 ? -1.863 -6.028 5.096 1.00 97.50 106 ALA A N 1
ATOM 781 C CA . ALA A 1 106 ? -2.801 -5.126 4.423 1.00 97.50 106 ALA A CA 1
ATOM 782 C C . ALA A 1 106 ? -3.643 -5.897 3.389 1.00 97.50 106 ALA A C 1
ATOM 784 O O . ALA A 1 106 ? -3.087 -6.500 2.475 1.00 97.50 106 ALA A O 1
ATOM 785 N N . ASN A 1 107 ? -4.970 -5.919 3.545 1.00 96.44 107 ASN A N 1
ATOM 786 C CA . ASN A 1 107 ? -5.941 -6.599 2.675 1.00 96.44 107 ASN A CA 1
ATOM 787 C C . ASN A 1 107 ? -5.648 -8.090 2.379 1.00 96.44 107 ASN A C 1
ATOM 789 O O . ASN A 1 107 ? -6.104 -8.627 1.368 1.00 96.44 107 ASN A O 1
ATOM 793 N N . THR A 1 108 ? -4.882 -8.786 3.227 1.00 95.25 108 THR A N 1
ATOM 794 C CA . THR A 1 108 ? -4.567 -10.213 3.051 1.00 95.25 108 THR A CA 1
ATOM 795 C C . THR A 1 108 ? -4.343 -10.908 4.388 1.00 95.25 108 THR A C 1
ATOM 797 O O . THR A 1 108 ? -3.768 -10.340 5.309 1.00 95.25 108 THR A O 1
ATOM 800 N N . ALA A 1 109 ? -4.777 -12.166 4.492 1.00 95.44 109 ALA A N 1
ATOM 801 C CA . ALA A 1 109 ? -4.478 -13.025 5.641 1.00 95.44 109 ALA A CA 1
ATOM 802 C C . ALA A 1 109 ? -3.176 -13.829 5.463 1.00 95.44 109 ALA A C 1
ATOM 804 O O . ALA A 1 109 ? -2.799 -14.604 6.339 1.00 95.44 109 ALA A O 1
ATOM 805 N N . THR A 1 110 ? -2.494 -13.669 4.324 1.00 94.44 110 THR A N 1
ATOM 806 C CA . THR A 1 110 ? -1.261 -14.402 4.021 1.00 94.44 110 THR A CA 1
ATOM 807 C C . THR A 1 110 ? -0.083 -13.770 4.768 1.00 94.44 110 THR A C 1
ATOM 809 O O . THR A 1 110 ? 0.183 -12.586 4.554 1.00 94.44 110 THR A O 1
ATOM 812 N N . PRO A 1 111 ? 0.655 -14.526 5.604 1.00 93.56 111 PRO A N 1
ATOM 813 C CA . PRO A 1 111 ? 1.849 -14.014 6.267 1.00 93.56 111 PRO A CA 1
ATOM 814 C C . PRO A 1 111 ? 2.909 -13.526 5.275 1.00 93.56 111 PRO A C 1
ATOM 816 O O . PRO A 1 111 ? 3.053 -14.057 4.173 1.00 93.56 111 PRO A O 1
ATOM 819 N N . ASN A 1 112 ? 3.686 -12.536 5.699 1.00 93.06 112 ASN A N 1
ATOM 820 C CA . ASN A 1 112 ? 4.737 -11.855 4.947 1.00 93.06 112 ASN A CA 1
ATOM 821 C C . ASN A 1 112 ? 4.267 -11.183 3.642 1.00 93.06 112 ASN A C 1
ATOM 823 O O . ASN A 1 112 ? 5.072 -10.962 2.733 1.00 93.06 112 ASN A O 1
ATOM 827 N N . ARG A 1 113 ? 2.975 -10.857 3.532 1.00 94.50 113 ARG A N 1
ATOM 828 C CA . ARG A 1 113 ? 2.379 -10.222 2.351 1.00 94.50 113 ARG A CA 1
ATOM 829 C C . ARG A 1 113 ? 1.519 -9.024 2.724 1.00 94.50 113 ARG A C 1
ATOM 831 O O . ARG A 1 113 ? 0.932 -8.962 3.801 1.00 94.50 113 ARG A O 1
ATOM 838 N N . ASN A 1 114 ? 1.414 -8.108 1.774 1.00 96.25 114 ASN A N 1
ATOM 839 C CA . ASN A 1 114 ? 0.477 -6.998 1.752 1.00 96.25 114 ASN A CA 1
ATOM 840 C C . ASN A 1 114 ? -0.163 -6.954 0.370 1.00 96.25 114 ASN A C 1
ATOM 842 O O . ASN A 1 114 ? 0.561 -7.008 -0.614 1.00 96.25 114 ASN A O 1
ATOM 846 N N . ARG A 1 115 ? -1.481 -6.823 0.281 1.00 96.25 115 ARG A N 1
ATOM 847 C CA . ARG A 1 115 ? -2.199 -6.623 -0.973 1.00 96.25 115 ARG A CA 1
ATOM 848 C C . ARG A 1 115 ? -2.559 -5.153 -1.133 1.00 96.25 115 ARG A C 1
ATOM 850 O O . ARG A 1 115 ? -3.391 -4.619 -0.394 1.00 96.25 115 ARG A O 1
ATOM 857 N N . VAL A 1 116 ? -1.932 -4.503 -2.106 1.00 96.44 116 VAL A N 1
ATOM 858 C CA . VAL A 1 116 ? -2.235 -3.119 -2.475 1.00 96.44 116 VAL A CA 1
ATOM 859 C C . VAL A 1 116 ? -3.328 -3.153 -3.533 1.00 96.44 116 VAL A C 1
ATOM 861 O O . VAL A 1 116 ? -3.133 -3.729 -4.600 1.00 96.44 116 VAL A O 1
ATOM 864 N N . ILE A 1 117 ? -4.480 -2.565 -3.212 1.00 94.44 117 ILE A N 1
ATOM 865 C CA . ILE A 1 117 ? -5.647 -2.489 -4.097 1.00 94.44 117 ILE A CA 1
ATOM 866 C C . ILE A 1 117 ? -5.727 -1.068 -4.650 1.00 94.44 117 ILE A C 1
ATOM 868 O O . ILE A 1 117 ? -5.716 -0.099 -3.891 1.00 94.44 117 ILE A O 1
ATOM 872 N N . LEU A 1 118 ? -5.790 -0.956 -5.969 1.00 92.62 118 LEU A N 1
ATOM 873 C CA . LEU A 1 118 ? -5.847 0.287 -6.725 1.00 92.62 118 LEU A CA 1
ATOM 874 C C . LEU A 1 118 ? -7.301 0.614 -7.086 1.00 92.62 118 LEU A C 1
ATOM 876 O O . LEU A 1 118 ? -8.165 -0.262 -7.087 1.00 92.62 118 LEU A O 1
ATOM 880 N N . SER A 1 119 ? -7.597 1.880 -7.395 1.00 88.81 119 SER A N 1
ATOM 881 C CA . SER A 1 119 ? -8.926 2.208 -7.937 1.00 88.81 119 SER A CA 1
ATOM 882 C C . SER A 1 119 ? -9.023 1.764 -9.403 1.00 88.81 119 SER A C 1
ATOM 884 O O . SER A 1 119 ? -7.986 1.746 -10.075 1.00 88.81 119 SER A O 1
ATOM 886 N N . PRO A 1 120 ? -10.239 1.499 -9.921 1.00 87.69 120 PRO A N 1
ATOM 887 C CA . PRO A 1 120 ? -10.447 1.043 -11.295 1.00 87.69 120 PRO A CA 1
ATOM 888 C C . PRO A 1 120 ? -9.699 1.887 -12.337 1.00 87.69 120 PRO A C 1
ATOM 890 O O . PRO A 1 120 ? -9.478 3.086 -12.101 1.00 87.69 120 PRO A O 1
ATOM 893 N N . PRO A 1 121 ? -9.319 1.304 -13.487 1.00 86.19 121 PRO A N 1
ATOM 894 C CA . PRO A 1 121 ? -8.600 2.025 -14.529 1.00 86.19 121 PRO A CA 1
ATOM 895 C C . PRO A 1 121 ? -9.367 3.276 -14.989 1.00 86.19 121 PRO A C 1
ATOM 897 O O . PRO A 1 121 ? -10.598 3.271 -15.050 1.00 86.19 121 PRO A O 1
ATOM 900 N N . PRO A 1 122 ? -8.665 4.375 -15.312 1.00 82.19 122 PRO A N 1
ATOM 901 C CA . PRO A 1 122 ? -9.308 5.572 -15.843 1.00 82.19 122 PRO A CA 1
ATOM 902 C C . PRO A 1 122 ? -9.908 5.296 -17.231 1.00 82.19 122 PRO A C 1
ATOM 904 O O . PRO A 1 122 ? -9.283 4.633 -18.044 1.00 82.19 122 PRO A O 1
ATOM 907 N N . VAL A 1 123 ? -11.083 5.848 -17.530 1.00 74.69 123 VAL A N 1
ATOM 908 C CA . VAL A 1 123 ? -11.792 5.666 -18.818 1.00 74.69 123 VAL A CA 1
ATOM 909 C C . VAL A 1 123 ? -11.107 6.394 -19.989 1.00 74.69 123 VAL A C 1
ATOM 911 O O . VAL A 1 123 ? -10.973 5.856 -21.082 1.00 74.69 123 VAL A O 1
ATOM 914 N N . LEU A 1 124 ? -10.628 7.620 -19.776 1.00 67.06 124 LEU A N 1
ATOM 915 C CA . LEU A 1 124 ? -9.909 8.398 -20.788 1.00 67.06 124 LEU A CA 1
ATOM 916 C C . LEU A 1 124 ? -8.951 9.360 -20.079 1.00 67.06 124 LEU A C 1
ATOM 918 O O . LEU A 1 124 ? -9.326 9.970 -19.074 1.00 67.06 124 LEU A O 1
ATOM 922 N N . GLY A 1 125 ? -7.722 9.502 -20.580 1.00 55.56 125 GLY A N 1
ATOM 923 C CA . GLY A 1 125 ? -6.813 10.555 -20.125 1.00 55.56 125 GLY A CA 1
ATOM 924 C C . GLY A 1 125 ? -7.369 11.906 -20.561 1.00 55.56 125 GLY A C 1
ATOM 925 O O . GLY A 1 125 ? -7.183 12.282 -21.714 1.00 55.56 125 GLY A O 1
ATOM 926 N N . GLY A 1 126 ? -8.121 12.567 -19.677 1.00 45.41 126 GLY A N 1
ATOM 927 C CA . GLY A 1 126 ? -8.733 13.868 -19.939 1.00 45.41 126 GLY A CA 1
ATOM 928 C C . GLY A 1 126 ? -7.709 14.922 -20.368 1.00 45.41 126 GLY A C 1
ATOM 929 O O . GLY A 1 126 ? -6.518 14.777 -20.121 1.00 45.41 126 GLY A O 1
ATOM 930 N N . ALA A 1 127 ? -8.190 15.985 -21.014 1.00 41.94 127 ALA A N 1
ATOM 931 C CA . ALA A 1 127 ? -7.376 17.163 -21.288 1.00 41.94 127 ALA A CA 1
ATOM 932 C C . ALA A 1 127 ? -6.984 17.861 -19.963 1.00 41.94 127 ALA A C 1
ATOM 934 O O . ALA A 1 127 ? -7.835 17.958 -19.072 1.00 41.94 127 ALA A O 1
ATOM 935 N N . PRO A 1 128 ? -5.757 18.400 -19.836 1.00 49.50 128 PRO A N 1
ATOM 936 C CA . PRO A 1 128 ? -4.748 18.545 -20.885 1.00 49.50 128 PRO A CA 1
ATOM 937 C C . PRO A 1 128 ? -3.944 17.254 -21.172 1.00 49.50 128 PRO A C 1
ATOM 939 O O . PRO A 1 128 ? -3.858 16.367 -20.326 1.00 49.50 128 PRO A O 1
ATOM 942 N N . PRO A 1 129 ? -3.400 17.123 -22.399 1.00 49.97 129 PRO A N 1
ATOM 943 C CA . PRO A 1 129 ? -2.792 15.892 -22.914 1.00 49.97 129 PRO A CA 1
ATOM 944 C C . PRO A 1 129 ? -1.589 15.362 -22.111 1.00 49.97 129 PRO A C 1
ATOM 946 O O . PRO A 1 129 ? -1.277 14.189 -22.242 1.00 49.97 129 PRO A O 1
ATOM 949 N N . ASP A 1 130 ? -0.964 16.160 -21.247 1.00 48.72 130 ASP A N 1
ATOM 950 C CA . ASP A 1 130 ? 0.293 15.894 -20.532 1.00 48.72 130 ASP A CA 1
ATOM 951 C C . ASP A 1 130 ? 0.160 15.153 -19.185 1.00 48.72 130 ASP A C 1
ATOM 953 O O . ASP A 1 130 ? 1.171 14.736 -18.612 1.00 48.72 130 ASP A O 1
ATOM 957 N N . VAL A 1 131 ? -1.056 14.960 -18.653 1.00 54.03 131 VAL A N 1
ATOM 958 C CA . VAL A 1 131 ? -1.256 14.304 -17.345 1.00 54.03 131 VAL A CA 1
ATOM 959 C C . VAL A 1 131 ? -2.142 13.069 -17.470 1.00 54.03 131 VAL A C 1
ATOM 961 O O . VAL A 1 131 ? -3.369 13.132 -17.398 1.00 54.03 131 VAL A O 1
ATOM 964 N N . LYS A 1 132 ? -1.514 11.898 -17.614 1.00 68.50 132 LYS A N 1
ATOM 965 C CA . LYS A 1 132 ? -2.196 10.607 -17.436 1.00 68.50 132 LYS A CA 1
ATOM 966 C C . LYS A 1 132 ? -2.174 10.220 -15.957 1.00 68.50 132 LYS A C 1
ATOM 968 O O . LYS A 1 132 ? -1.216 10.512 -15.245 1.00 68.50 132 LYS A O 1
ATOM 973 N N . ARG A 1 133 ? -3.250 9.580 -15.486 1.00 78.00 133 ARG A N 1
ATOM 974 C CA . ARG A 1 133 ? -3.384 9.175 -14.080 1.00 78.00 133 ARG A CA 1
ATOM 975 C C . ARG A 1 133 ? -2.257 8.207 -13.709 1.00 78.00 133 ARG A C 1
ATOM 977 O O . ARG A 1 133 ? -2.200 7.096 -14.227 1.00 78.00 133 ARG A O 1
ATOM 984 N N . THR A 1 134 ? -1.426 8.628 -12.767 1.00 83.12 134 THR A N 1
ATOM 985 C CA . THR A 1 134 ? -0.492 7.768 -12.047 1.00 83.12 134 THR A CA 1
ATOM 986 C C . THR A 1 134 ? -1.003 7.611 -10.626 1.00 83.12 134 THR A C 1
ATOM 988 O O . THR A 1 134 ? -1.239 8.605 -9.932 1.00 83.12 134 THR A O 1
ATOM 991 N N . ASP A 1 135 ? -1.174 6.363 -10.203 1.00 88.56 135 ASP A N 1
ATOM 992 C CA . ASP A 1 135 ? -1.604 6.054 -8.846 1.00 88.56 135 ASP A CA 1
ATOM 993 C C . ASP A 1 135 ? -0.384 6.116 -7.931 1.00 88.56 135 ASP A C 1
ATOM 995 O O . ASP A 1 135 ? 0.589 5.381 -8.103 1.00 88.56 135 ASP A O 1
ATOM 999 N N . PHE A 1 136 ? -0.425 7.013 -6.959 1.00 93.69 136 PHE A N 1
ATOM 1000 C CA . PHE A 1 136 ? 0.609 7.162 -5.953 1.00 93.69 136 PHE A CA 1
ATOM 1001 C C . PHE A 1 136 ? 0.240 6.330 -4.728 1.00 93.69 136 PHE A C 1
ATOM 1003 O O . PHE A 1 136 ? -0.818 6.515 -4.127 1.00 93.69 136 PHE A O 1
ATOM 1010 N N . VAL A 1 137 ? 1.121 5.399 -4.373 1.00 95.62 137 VAL A N 1
ATOM 1011 C CA . VAL A 1 137 ? 1.009 4.538 -3.201 1.00 95.62 137 VAL A CA 1
ATOM 1012 C C . VAL A 1 137 ? 1.962 5.049 -2.133 1.00 95.62 137 VAL A C 1
ATOM 1014 O O . VAL A 1 137 ? 3.166 5.190 -2.369 1.00 95.62 137 VAL A O 1
ATOM 1017 N N . PHE A 1 138 ? 1.443 5.266 -0.932 1.00 96.88 138 PHE A N 1
ATOM 1018 C CA . PHE A 1 138 ? 2.241 5.668 0.220 1.00 96.88 138 PHE A CA 1
ATOM 1019 C C . PHE A 1 138 ? 1.786 4.963 1.493 1.00 96.88 138 PHE A C 1
ATOM 1021 O O . PHE A 1 138 ? 0.648 4.499 1.609 1.00 96.88 138 PHE A O 1
ATOM 1028 N N . LEU A 1 139 ? 2.710 4.856 2.442 1.00 97.81 139 LEU A N 1
ATOM 1029 C CA . LEU A 1 139 ? 2.434 4.362 3.781 1.00 97.81 139 LEU A CA 1
ATOM 1030 C C . LEU A 1 139 ? 2.020 5.559 4.630 1.00 97.81 139 LEU A C 1
ATOM 1032 O O . LEU A 1 139 ? 2.815 6.478 4.806 1.00 97.81 139 LEU A O 1
ATOM 1036 N N . GLU A 1 140 ? 0.794 5.545 5.136 1.00 98.00 140 GLU A N 1
ATOM 1037 C CA . GLU A 1 140 ? 0.272 6.539 6.073 1.00 98.00 140 GLU A CA 1
ATOM 1038 C C . GLU A 1 140 ? 0.249 5.923 7.472 1.00 98.00 140 GLU A C 1
ATOM 1040 O O . GLU A 1 140 ? -0.305 4.839 7.649 1.00 98.00 140 GLU A O 1
ATOM 1045 N N . MET A 1 141 ? 0.844 6.600 8.452 1.00 97.56 141 MET A N 1
ATOM 1046 C CA . MET A 1 141 ? 0.976 6.159 9.839 1.00 97.56 141 MET A CA 1
ATOM 1047 C C . MET A 1 141 ? 0.551 7.272 10.800 1.00 97.56 141 MET A C 1
ATOM 1049 O O . MET A 1 141 ? 0.800 8.451 10.564 1.00 97.56 141 MET A O 1
ATOM 1053 N N . TRP A 1 142 ? -0.107 6.904 11.892 1.00 97.88 142 TRP A N 1
ATOM 1054 C CA . TRP A 1 142 ? -0.485 7.819 12.963 1.00 97.88 142 TRP A CA 1
ATOM 1055 C C . TRP A 1 142 ? -0.489 7.102 14.308 1.00 97.88 142 TRP A C 1
ATOM 1057 O O . TRP A 1 142 ? -0.528 5.871 14.394 1.00 97.88 142 TRP A O 1
ATOM 1067 N N . LEU A 1 143 ? -0.464 7.889 15.376 1.00 95.94 143 LEU A N 1
ATOM 1068 C CA . LEU A 1 143 ? -0.626 7.389 16.732 1.00 95.94 143 LEU A CA 1
ATOM 1069 C C . LEU A 1 143 ? -2.107 7.419 17.099 1.00 95.94 143 LEU A C 1
ATOM 1071 O O . LEU A 1 143 ? -2.729 8.479 17.089 1.00 95.94 143 LEU A O 1
ATOM 1075 N N . ALA A 1 144 ? -2.685 6.262 17.405 1.00 96.12 144 ALA A N 1
ATOM 1076 C CA . ALA A 1 144 ? -4.094 6.128 17.748 1.00 96.12 144 ALA A CA 1
ATOM 1077 C C . ALA A 1 144 ? -4.261 5.773 19.225 1.00 96.12 144 ALA A C 1
ATOM 1079 O O . ALA A 1 144 ? -3.600 4.872 19.741 1.00 96.12 144 ALA A O 1
ATOM 1080 N N . LEU A 1 145 ? -5.182 6.455 19.901 1.00 94.62 145 LEU A N 1
ATOM 1081 C CA . LEU A 1 145 ? -5.556 6.121 21.270 1.00 94.62 145 LEU A CA 1
ATOM 108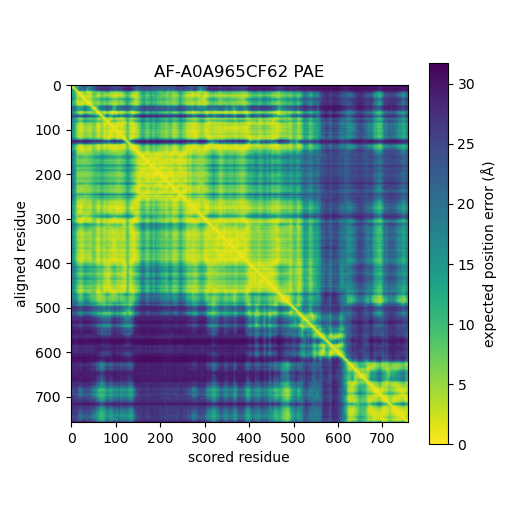2 C C . LEU A 1 145 ? -6.535 4.942 21.258 1.00 94.62 145 LEU A C 1
ATOM 1084 O O . LEU A 1 145 ? -7.618 5.037 20.678 1.00 94.62 145 LEU A O 1
ATOM 1088 N N . VAL A 1 146 ? -6.154 3.843 21.898 1.00 94.38 146 VAL A N 1
ATOM 1089 C CA . VAL A 1 146 ? -6.926 2.604 21.990 1.00 94.38 146 VAL A CA 1
ATOM 1090 C C . VAL A 1 146 ? -7.320 2.372 23.444 1.00 94.38 146 VAL A C 1
ATOM 1092 O O . VAL A 1 146 ? -6.481 2.393 24.346 1.00 94.38 146 VAL A O 1
ATOM 1095 N N . ALA A 1 147 ? -8.611 2.143 23.671 1.00 92.19 147 ALA A N 1
ATOM 1096 C CA . ALA A 1 147 ? -9.180 1.939 24.997 1.00 92.19 147 ALA A CA 1
ATOM 1097 C C . ALA A 1 147 ? -9.993 0.635 25.061 1.00 92.19 147 ALA A C 1
ATOM 1099 O O . ALA A 1 147 ? -10.574 0.230 24.043 1.00 92.19 147 ALA A O 1
ATOM 1100 N N . PRO A 1 148 ? -10.075 -0.016 26.235 1.00 90.25 148 PRO A N 1
ATOM 1101 C CA . PRO A 1 148 ? -10.972 -1.149 26.425 1.00 90.25 148 PRO A CA 1
ATOM 1102 C C . PRO A 1 148 ? -12.429 -0.710 26.251 1.00 90.25 148 PRO A C 1
ATOM 1104 O O . PRO A 1 148 ? -12.831 0.355 26.727 1.00 90.25 148 PRO A O 1
ATOM 1107 N N . SER A 1 149 ? -13.223 -1.535 25.572 1.00 92.19 149 SER A N 1
ATOM 1108 C CA . SER A 1 149 ? -14.656 -1.277 25.415 1.00 92.19 149 SER A CA 1
ATOM 1109 C C . SER A 1 149 ? -15.395 -1.790 26.649 1.00 92.19 149 SER A C 1
ATOM 1111 O O . SER A 1 149 ? -15.331 -2.989 26.922 1.00 92.19 149 SER A O 1
ATOM 1113 N N . PRO A 1 150 ? -16.072 -0.932 27.435 1.00 90.81 150 PRO A N 1
ATOM 1114 C CA . PRO A 1 150 ? -16.817 -1.401 28.594 1.00 90.81 150 PRO A CA 1
ATOM 1115 C C . PRO A 1 150 ? -17.968 -2.315 28.162 1.00 90.81 150 PRO A C 1
ATOM 1117 O O . PRO A 1 150 ? -18.647 -2.066 27.161 1.00 90.81 150 PRO A O 1
ATOM 1120 N N . ARG A 1 151 ? -18.185 -3.379 28.935 1.00 91.31 151 ARG A N 1
ATOM 1121 C CA . ARG A 1 151 ? -19.310 -4.305 28.771 1.00 91.31 151 ARG A CA 1
ATOM 1122 C C . ARG A 1 151 ? -20.557 -3.722 29.422 1.00 91.31 151 ARG A C 1
ATOM 1124 O O . ARG A 1 151 ? -20.478 -3.125 30.495 1.00 91.31 151 ARG A O 1
ATOM 1131 N N . ALA A 1 152 ? -21.713 -3.950 28.807 1.00 93.75 152 ALA A N 1
ATOM 1132 C CA . ALA A 1 152 ? -22.978 -3.672 29.472 1.00 93.75 152 ALA A CA 1
ATOM 1133 C C . ALA A 1 152 ? -23.137 -4.591 30.690 1.00 93.75 152 ALA A C 1
ATOM 1135 O O . ALA A 1 152 ? -22.844 -5.786 30.615 1.00 93.75 152 ALA A O 1
ATOM 1136 N N . SER A 1 153 ? -23.604 -4.037 31.803 1.00 93.62 153 SER A N 1
ATOM 1137 C CA . SER A 1 153 ? -23.824 -4.769 33.045 1.00 93.62 153 SER A CA 1
ATOM 1138 C C . SER A 1 153 ? -25.125 -4.357 33.724 1.00 93.62 153 SER A C 1
ATOM 1140 O O . SER A 1 153 ? -25.663 -3.276 33.487 1.00 93.62 153 SER A O 1
ATOM 1142 N N . GLY A 1 154 ? -25.645 -5.243 34.558 1.00 94.88 154 GLY A N 1
ATOM 1143 C CA . GLY A 1 154 ? -26.815 -5.032 35.396 1.00 94.88 154 GLY A CA 1
ATOM 1144 C C . GLY A 1 154 ? -26.711 -5.927 36.620 1.00 94.88 154 GLY A C 1
ATOM 1145 O O . GLY A 1 154 ? -25.896 -6.851 36.648 1.00 94.88 154 GLY A O 1
ATOM 1146 N N . THR A 1 155 ? -27.504 -5.659 37.647 1.00 95.81 155 THR A N 1
ATOM 1147 C CA . THR A 1 155 ? -27.495 -6.466 38.866 1.00 95.81 155 THR A CA 1
ATOM 1148 C C . THR A 1 155 ? -28.864 -7.047 39.169 1.00 95.81 155 THR A C 1
ATOM 1150 O O . THR A 1 155 ? -29.887 -6.489 38.782 1.00 95.81 155 THR A O 1
ATOM 1153 N N . VAL A 1 156 ? -28.877 -8.182 39.860 1.00 96.31 156 VAL A N 1
ATOM 1154 C CA . VAL A 1 156 ? -30.064 -8.769 40.483 1.00 96.31 156 VAL A CA 1
ATOM 1155 C C . VAL A 1 156 ? -29.752 -8.963 41.958 1.00 96.31 156 VAL A C 1
ATOM 1157 O O . VAL A 1 156 ? -28.916 -9.794 42.307 1.00 96.31 156 VAL A O 1
ATOM 1160 N N . THR A 1 157 ? -30.404 -8.193 42.820 1.00 96.62 157 THR A N 1
ATOM 1161 C CA . THR A 1 157 ? -30.270 -8.328 44.274 1.00 96.62 157 THR A CA 1
ATOM 1162 C C . THR A 1 157 ? -31.299 -9.327 44.786 1.00 96.62 157 THR A C 1
ATOM 1164 O O . THR A 1 157 ? -32.498 -9.171 44.542 1.00 96.62 157 THR A O 1
ATOM 1167 N N . VAL A 1 158 ? -30.832 -10.362 45.479 1.00 96.06 158 VAL A N 1
ATOM 1168 C CA . VAL A 1 158 ? -31.679 -11.356 46.142 1.00 96.06 158 VAL A CA 1
ATOM 1169 C C . VAL A 1 158 ? -32.029 -10.839 47.533 1.00 96.06 158 VAL A C 1
ATOM 1171 O O . VAL A 1 158 ? -31.150 -10.505 48.318 1.00 96.06 158 VAL A O 1
ATOM 1174 N N . LEU A 1 159 ? -33.320 -10.756 47.846 1.00 95.12 159 LEU A N 1
ATOM 1175 C CA . LEU A 1 159 ? -33.793 -10.293 49.148 1.00 95.12 159 LEU A CA 1
ATOM 1176 C C . LEU A 1 159 ? -33.822 -11.447 50.169 1.00 95.12 159 LEU A C 1
ATOM 1178 O O . LEU A 1 159 ? -34.057 -12.593 49.777 1.00 95.12 159 LEU A O 1
ATOM 1182 N N . PRO A 1 160 ? -33.734 -11.158 51.483 1.00 93.19 160 PRO A N 1
ATOM 1183 C CA . PRO A 1 160 ? -33.768 -12.180 52.540 1.00 93.19 160 PRO A CA 1
ATOM 1184 C C . PRO A 1 160 ? -35.034 -13.052 52.572 1.00 93.19 160 PRO A C 1
ATOM 1186 O O . PRO A 1 160 ? -35.045 -14.112 53.188 1.00 93.19 160 PRO A O 1
ATOM 1189 N N . ALA A 1 161 ? -36.123 -12.611 51.931 1.00 92.19 161 ALA A N 1
ATOM 1190 C CA . ALA A 1 161 ? -37.355 -13.394 51.815 1.00 92.19 161 ALA A CA 1
ATOM 1191 C C . ALA A 1 161 ? -37.208 -14.633 50.909 1.00 92.19 161 ALA A C 1
ATOM 1193 O O . ALA A 1 161 ? -38.036 -15.536 51.013 1.00 92.19 161 ALA A O 1
ATOM 1194 N N . LEU A 1 162 ? -36.153 -14.670 50.079 1.00 94.25 162 LEU A N 1
ATOM 1195 C CA . LEU A 1 162 ? -35.837 -15.681 49.067 1.00 94.25 162 LEU A CA 1
ATOM 1196 C C . LEU A 1 162 ? -36.919 -15.856 47.977 1.00 94.25 162 LEU A C 1
ATOM 1198 O O . LEU A 1 162 ? -38.107 -15.634 48.211 1.00 94.25 162 LEU A O 1
ATOM 1202 N N . PRO A 1 163 ? -36.530 -16.222 46.743 1.00 94.50 163 PRO A N 1
ATOM 1203 C CA . PRO A 1 163 ? -37.486 -16.508 45.676 1.00 94.50 163 PRO A CA 1
ATOM 1204 C C . PRO A 1 163 ? -38.289 -17.783 45.959 1.00 94.50 163 PRO A C 1
ATOM 1206 O O . PRO A 1 163 ? -37.776 -18.745 46.535 1.00 94.50 163 PRO A O 1
ATOM 1209 N N . ALA A 1 164 ? -39.548 -17.810 45.522 1.00 95.00 164 ALA A N 1
ATOM 1210 C CA . ALA A 1 164 ? -40.377 -19.008 45.563 1.00 95.00 164 ALA A CA 1
ATOM 1211 C C . ALA A 1 164 ? -40.052 -19.933 44.372 1.00 95.00 164 ALA A C 1
ATOM 1213 O O . ALA A 1 164 ? -39.644 -19.455 43.310 1.00 95.00 164 ALA A O 1
ATOM 1214 N N . PRO A 1 165 ? -40.261 -21.260 44.485 1.00 95.12 165 PRO A N 1
ATOM 1215 C CA . PRO A 1 165 ? -40.144 -22.151 43.334 1.00 95.12 165 PRO A CA 1
ATOM 1216 C C . PRO A 1 165 ? -41.059 -21.693 42.188 1.00 95.12 165 PRO A C 1
ATOM 1218 O O . PRO A 1 165 ? -42.259 -21.510 42.391 1.00 95.12 165 PRO A O 1
ATOM 1221 N N . GLY A 1 166 ? -40.498 -21.526 40.991 1.00 93.19 166 GLY A N 1
ATOM 1222 C CA . GLY A 1 166 ? -41.192 -20.976 39.822 1.00 93.19 166 GLY A CA 1
ATOM 1223 C C . GLY A 1 166 ? -40.961 -19.481 39.573 1.00 93.19 166 GLY A C 1
ATOM 1224 O O . GLY A 1 166 ? -41.286 -19.013 38.483 1.00 93.19 166 GLY A O 1
ATOM 1225 N N . ASP A 1 167 ? -40.363 -18.742 40.513 1.00 96.62 167 ASP A N 1
ATOM 1226 C CA . ASP A 1 167 ? -39.855 -17.395 40.235 1.00 96.62 167 ASP A CA 1
ATOM 1227 C C . ASP A 1 167 ? -38.689 -17.462 39.236 1.00 96.62 167 ASP A C 1
ATOM 1229 O O . ASP A 1 167 ? -37.955 -18.449 39.176 1.00 96.62 167 ASP A O 1
ATOM 1233 N N . THR A 1 168 ? -38.507 -16.423 38.426 1.00 96.56 168 THR A N 1
ATOM 1234 C CA . THR A 1 168 ? -37.560 -16.434 37.308 1.00 96.56 168 THR A CA 1
ATOM 1235 C C . THR A 1 168 ? -36.717 -15.171 37.262 1.00 96.56 168 THR A C 1
ATOM 1237 O O . THR A 1 168 ? -37.183 -14.081 37.594 1.00 96.56 168 THR A O 1
ATOM 1240 N N . VAL A 1 169 ? -35.479 -15.315 36.797 1.00 96.56 169 VAL A N 1
ATOM 1241 C CA . VAL A 1 169 ? -34.673 -14.216 36.257 1.00 96.56 169 VAL A CA 1
ATOM 1242 C C . VAL A 1 169 ? -34.714 -14.347 34.741 1.00 96.56 169 VAL A C 1
ATOM 1244 O O . VAL A 1 169 ? -34.274 -15.353 34.198 1.00 96.56 169 VAL A O 1
ATOM 1247 N N . VAL A 1 170 ? -35.264 -13.361 34.045 1.00 95.94 170 VAL A N 1
ATOM 1248 C CA . VAL A 1 170 ? -35.412 -13.374 32.588 1.00 95.94 170 VAL A CA 1
ATOM 1249 C C . VAL A 1 170 ? -34.340 -12.491 31.961 1.00 95.94 170 VAL A C 1
ATOM 1251 O O . VAL A 1 170 ? -34.270 -11.291 32.231 1.00 95.94 170 VAL A O 1
ATOM 1254 N N . LEU A 1 171 ? -33.520 -13.094 31.101 1.00 96.06 171 LEU A N 1
ATOM 1255 C CA . LEU A 1 171 ? -32.402 -12.462 30.405 1.00 96.06 171 LEU A CA 1
ATOM 1256 C C . LEU A 1 171 ? -32.620 -12.584 28.900 1.00 96.06 171 LEU A C 1
ATOM 1258 O O . LEU A 1 171 ? -32.682 -13.690 28.371 1.00 96.06 171 LEU A O 1
ATOM 1262 N N . ASN A 1 172 ? -32.758 -11.453 28.207 1.00 95.12 172 ASN A N 1
ATOM 1263 C CA . ASN A 1 172 ? -33.052 -11.412 26.769 1.00 95.12 172 ASN A CA 1
ATOM 1264 C C . ASN A 1 172 ? -34.251 -12.301 26.353 1.00 95.12 172 ASN A C 1
ATOM 1266 O O . ASN A 1 172 ? -34.215 -12.985 25.333 1.00 95.12 172 ASN A O 1
ATOM 1270 N N . GLY A 1 173 ? -35.293 -12.353 27.192 1.00 93.31 173 GLY A N 1
ATOM 1271 C CA . GLY A 1 173 ? -36.478 -13.196 26.989 1.00 93.31 173 GLY A CA 1
ATOM 1272 C C . GLY A 1 173 ? -36.339 -14.668 27.408 1.00 93.31 173 GLY A C 1
ATOM 1273 O O . GLY A 1 173 ? -37.336 -15.385 27.374 1.00 93.31 173 GLY A O 1
ATOM 1274 N N . LEU A 1 174 ? -35.157 -15.124 27.839 1.00 95.69 174 LEU A N 1
ATOM 1275 C CA . LEU A 1 174 ? -34.927 -16.489 28.328 1.00 95.69 174 LEU A CA 1
ATOM 1276 C C . LEU A 1 174 ? -35.060 -16.552 29.862 1.00 95.69 174 LEU A C 1
ATOM 1278 O O . LEU A 1 174 ? -34.345 -15.821 30.550 1.00 95.69 174 LEU A O 1
ATOM 1282 N N . PRO A 1 175 ? -35.955 -17.389 30.421 1.00 96.44 175 PRO A N 1
ATOM 1283 C CA . PRO A 1 175 ? -36.154 -17.493 31.864 1.00 96.44 175 PRO A CA 1
ATOM 1284 C C . PRO A 1 175 ? -35.175 -18.477 32.518 1.00 96.44 175 PRO A C 1
ATOM 1286 O O . PRO A 1 175 ? -35.070 -19.628 32.109 1.00 96.44 175 PRO A O 1
ATOM 1289 N N . LEU A 1 176 ? -34.523 -18.048 33.596 1.00 97.25 176 LEU A N 1
ATOM 1290 C CA . LEU A 1 176 ? -33.789 -18.891 34.535 1.00 97.25 176 LEU A CA 1
ATOM 1291 C C . LEU A 1 176 ? -34.668 -19.121 35.772 1.00 97.25 176 LEU A C 1
ATOM 1293 O O . LEU A 1 176 ? -34.957 -18.171 36.499 1.00 97.25 176 LEU A O 1
ATOM 1297 N N . THR A 1 177 ? -35.111 -20.358 36.006 1.00 97.12 177 THR A N 1
ATOM 1298 C CA . THR A 1 177 ? -36.196 -20.652 36.967 1.00 97.12 177 THR A CA 1
ATOM 1299 C C . THR A 1 177 ? -35.692 -21.160 38.318 1.00 97.12 177 THR A C 1
ATOM 1301 O O . THR A 1 177 ? -34.855 -22.060 38.383 1.00 97.12 177 THR A O 1
ATOM 1304 N N . ALA A 1 178 ? -36.242 -20.626 39.406 1.00 96.69 178 ALA A N 1
ATOM 1305 C CA . ALA A 1 178 ? -35.958 -21.031 40.776 1.00 96.69 178 ALA A CA 1
ATOM 1306 C C . ALA A 1 178 ? -36.609 -22.384 41.104 1.00 96.69 178 ALA A C 1
ATOM 1308 O O . ALA A 1 178 ? -37.804 -22.582 40.864 1.00 96.69 178 ALA A O 1
ATOM 1309 N N . VAL A 1 179 ? -35.856 -23.305 41.708 1.00 96.94 179 VAL A N 1
ATOM 1310 C CA . VAL A 1 179 ? -36.360 -24.612 42.157 1.00 96.94 179 VAL A CA 1
ATOM 1311 C C . VAL A 1 179 ? -35.916 -24.945 43.583 1.00 96.94 179 VAL A C 1
ATOM 1313 O O . VAL A 1 179 ? -34.856 -24.525 44.037 1.00 96.94 179 VAL A O 1
ATOM 1316 N N . ALA A 1 180 ? -36.725 -25.742 44.289 1.00 93.38 180 ALA A N 1
ATOM 1317 C CA . ALA A 1 180 ? -36.416 -26.250 45.634 1.00 93.38 180 ALA A CA 1
ATOM 1318 C C . ALA A 1 180 ? -35.702 -27.621 45.632 1.00 93.38 180 ALA A C 1
ATOM 1320 O O . ALA A 1 180 ? -35.458 -28.198 46.689 1.00 93.38 180 ALA A O 1
ATOM 1321 N N . ALA A 1 181 ? -35.404 -28.170 44.451 1.00 92.31 181 ALA A N 1
ATOM 1322 C CA . ALA A 1 181 ? -34.753 -29.465 44.255 1.00 92.31 181 ALA A CA 1
ATOM 1323 C C . ALA A 1 181 ? -33.597 -29.333 43.251 1.00 92.31 181 ALA A C 1
ATOM 1325 O O . ALA A 1 181 ? -33.324 -28.238 42.768 1.00 92.31 181 ALA A O 1
ATOM 1326 N N . ALA A 1 182 ? -32.909 -30.437 42.940 1.00 91.94 182 ALA A N 1
ATOM 1327 C CA . ALA A 1 182 ? -31.788 -30.427 42.0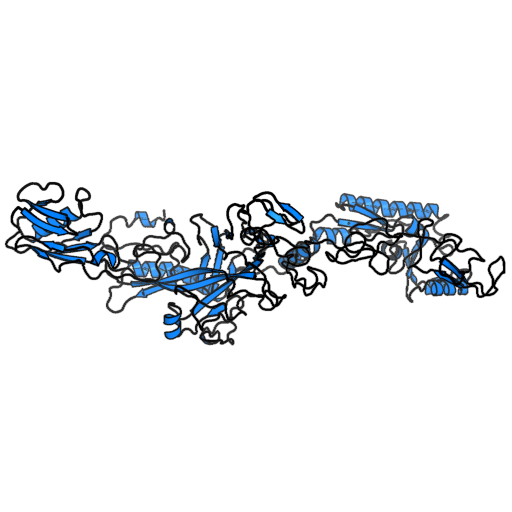01 1.00 91.94 182 ALA A CA 1
ATOM 1328 C C . ALA A 1 182 ? -32.177 -29.741 40.667 1.00 91.94 182 ALA A C 1
ATOM 1330 O O . ALA A 1 182 ? -33.162 -30.158 40.050 1.00 91.94 182 ALA A O 1
ATOM 1331 N N . PRO A 1 183 ? -31.443 -28.698 40.235 1.00 94.69 183 PRO A N 1
ATOM 1332 C CA . PRO A 1 183 ? -31.811 -27.909 39.066 1.00 94.69 183 PRO A CA 1
ATOM 1333 C C . PRO A 1 183 ? -31.581 -28.681 37.763 1.00 94.69 183 PRO A C 1
ATOM 1335 O O . PRO A 1 183 ? -30.545 -29.324 37.584 1.00 94.69 183 PRO A O 1
ATOM 1338 N N . ALA A 1 184 ? -32.551 -28.601 36.849 1.00 95.12 184 ALA A N 1
ATOM 1339 C CA . ALA A 1 184 ? -32.400 -29.000 35.452 1.00 95.12 184 ALA A CA 1
ATOM 1340 C C . ALA A 1 184 ? -31.781 -27.860 34.612 1.00 95.12 184 ALA A C 1
ATOM 1342 O O . ALA A 1 184 ? -31.330 -26.847 35.150 1.00 95.12 184 ALA A O 1
ATOM 1343 N N . VAL A 1 185 ? -31.756 -28.027 33.285 1.00 95.69 185 VAL A N 1
ATOM 1344 C CA . VAL A 1 185 ? -31.324 -26.971 32.352 1.00 95.69 185 VAL A CA 1
ATOM 1345 C C . VAL A 1 185 ? -32.186 -25.719 32.540 1.00 95.69 185 VAL A C 1
ATOM 1347 O O . VAL A 1 185 ? -33.402 -25.821 32.699 1.00 95.69 185 VAL A O 1
ATOM 1350 N N . ASP A 1 186 ? -31.541 -24.553 32.533 1.00 95.88 186 ASP A N 1
ATOM 1351 C CA . ASP A 1 186 ? -32.140 -23.228 32.738 1.00 95.88 186 ASP A CA 1
ATOM 1352 C C . ASP A 1 186 ? -32.873 -23.075 34.087 1.00 95.88 186 ASP A C 1
ATOM 1354 O O . ASP A 1 186 ? -33.847 -22.330 34.232 1.00 95.88 186 ASP A O 1
ATOM 1358 N N . GLN A 1 187 ? -32.365 -23.759 35.116 1.00 97.25 187 GLN A N 1
ATOM 1359 C CA . GLN A 1 187 ? -32.840 -23.651 36.494 1.00 97.25 187 GLN A CA 1
ATOM 1360 C C . GLN A 1 187 ? -31.701 -23.360 37.475 1.00 97.25 187 GLN A C 1
ATOM 1362 O O . GLN A 1 187 ? -30.539 -23.693 37.233 1.00 97.25 187 GLN A O 1
ATOM 1367 N N . PHE A 1 188 ? -32.048 -22.770 38.618 1.00 96.44 188 PHE A N 1
ATOM 1368 C CA . PHE A 1 188 ? -31.142 -22.581 39.749 1.00 96.44 188 PHE A CA 1
ATOM 1369 C C . PHE A 1 188 ? -31.790 -23.052 41.054 1.00 96.44 188 PHE A C 1
ATOM 1371 O O . PHE A 1 188 ? -32.997 -22.920 41.257 1.00 96.44 188 PHE A O 1
ATOM 1378 N N . LEU A 1 189 ? -30.971 -23.603 41.950 1.00 97.31 189 LEU A N 1
ATOM 1379 C CA . LEU A 1 189 ? -31.414 -24.037 43.272 1.00 97.31 189 LEU A CA 1
ATOM 1380 C C . LEU A 1 189 ? -31.548 -22.832 44.213 1.00 97.31 189 LEU A C 1
ATOM 1382 O O . LEU A 1 189 ? -30.612 -22.039 44.341 1.00 97.31 189 LEU A O 1
ATOM 1386 N N . ILE A 1 190 ? -32.675 -22.732 44.917 1.00 96.12 190 ILE A N 1
ATOM 1387 C CA . ILE A 1 190 ? -32.867 -21.753 45.995 1.00 96.12 190 ILE A CA 1
ATOM 1388 C C . ILE A 1 190 ? -31.976 -22.161 47.179 1.00 96.12 190 ILE A C 1
ATOM 1390 O O . ILE A 1 190 ? -32.051 -23.293 47.659 1.00 96.12 190 ILE A O 1
ATOM 1394 N N . GLY A 1 191 ? -31.085 -21.264 47.605 1.00 93.12 191 GLY A N 1
ATOM 1395 C CA . GLY A 1 191 ? -30.153 -21.500 48.707 1.00 93.12 191 GLY A CA 1
ATOM 1396 C C . GLY A 1 191 ? -30.806 -21.371 50.086 1.00 93.12 191 GLY A C 1
ATOM 1397 O O . GLY A 1 191 ? -31.979 -21.029 50.204 1.00 93.12 191 GLY A O 1
ATOM 1398 N N . GLY A 1 192 ? -30.031 -21.634 51.144 1.00 92.25 192 GLY A N 1
ATOM 1399 C CA . GLY A 1 192 ? -30.481 -21.427 52.529 1.00 92.25 192 GLY A CA 1
ATOM 1400 C C . GLY A 1 192 ? -30.517 -19.956 52.966 1.00 92.25 192 GLY A C 1
ATOM 1401 O O . GLY A 1 192 ? -31.176 -19.634 53.949 1.00 92.25 192 GLY A O 1
ATOM 1402 N N . ASP A 1 193 ? -29.822 -19.085 52.233 1.00 94.44 193 ASP A N 1
ATOM 1403 C CA . ASP A 1 193 ? -29.744 -17.637 52.430 1.00 94.44 193 ASP A CA 1
ATOM 1404 C C . ASP A 1 193 ? -29.596 -16.909 51.077 1.00 94.44 193 ASP A C 1
ATOM 1406 O O . ASP A 1 193 ? -29.479 -17.531 50.006 1.00 94.44 193 ASP A O 1
ATOM 1410 N N . GLU A 1 194 ? -29.639 -15.576 51.112 1.00 94.56 194 GLU A N 1
ATOM 1411 C CA . GLU A 1 194 ? -29.540 -14.706 49.940 1.00 94.56 194 GLU A CA 1
ATOM 1412 C C . GLU A 1 194 ? -28.195 -14.853 49.212 1.00 94.56 194 GLU A C 1
ATOM 1414 O O . GLU A 1 194 ? -28.162 -14.876 47.981 1.00 94.56 194 GLU A O 1
ATOM 1419 N N . PHE A 1 195 ? -27.100 -15.062 49.947 1.00 94.62 195 PHE A N 1
ATOM 1420 C CA . PHE A 1 195 ? -25.744 -15.205 49.404 1.00 94.62 195 PHE A CA 1
ATOM 1421 C C . PHE A 1 195 ? -25.580 -16.502 48.606 1.00 94.62 195 PHE A C 1
ATOM 1423 O O . PHE A 1 195 ? -25.069 -16.506 47.482 1.00 94.62 195 PHE A O 1
ATOM 1430 N N . THR A 1 196 ? -26.056 -17.616 49.163 1.00 95.75 196 THR A N 1
ATOM 1431 C CA . THR A 1 196 ? -26.039 -18.935 48.525 1.00 95.75 196 THR A CA 1
ATOM 1432 C C . THR A 1 196 ? -26.946 -18.941 47.302 1.00 95.75 196 THR A C 1
ATOM 1434 O O . THR A 1 196 ? -26.581 -19.476 46.256 1.00 95.75 196 THR A O 1
ATOM 1437 N N . THR A 1 197 ? -28.113 -18.300 47.397 1.00 95.69 197 THR A N 1
ATOM 1438 C CA . THR A 1 197 ? -29.035 -18.165 46.263 1.00 95.69 197 THR A CA 1
ATOM 1439 C C . THR A 1 197 ? -28.410 -17.339 45.138 1.00 95.69 197 THR A C 1
ATOM 1441 O O . THR A 1 197 ? -28.418 -17.777 43.988 1.00 95.69 197 THR A O 1
ATOM 1444 N N . ALA A 1 198 ? -27.787 -16.198 45.448 1.00 95.88 198 ALA A N 1
ATOM 1445 C CA . ALA A 1 198 ? -27.070 -15.379 44.472 1.00 95.88 198 ALA A CA 1
ATOM 1446 C C . ALA A 1 198 ? -25.907 -16.146 43.810 1.00 95.88 198 ALA A C 1
ATOM 1448 O O . ALA A 1 198 ? -25.736 -16.097 42.589 1.00 95.88 198 ALA A O 1
ATOM 1449 N N . ALA A 1 199 ? -25.134 -16.915 44.583 1.00 95.88 199 ALA A N 1
ATOM 1450 C CA . ALA A 1 199 ? -24.072 -17.771 44.052 1.00 95.88 199 ALA A CA 1
ATOM 1451 C C . ALA A 1 199 ? -24.609 -18.869 43.113 1.00 95.88 199 ALA A C 1
ATOM 1453 O O . ALA A 1 199 ? -24.004 -19.137 42.069 1.00 95.88 199 ALA A O 1
ATOM 1454 N N . ASN A 1 200 ? -25.759 -19.467 43.438 1.00 96.31 200 ASN A N 1
ATOM 1455 C CA . ASN A 1 200 ? -26.418 -20.463 42.593 1.00 96.31 200 ASN A CA 1
ATOM 1456 C C . ASN A 1 200 ? -26.931 -19.854 41.281 1.00 96.31 200 ASN A C 1
ATOM 1458 O O . ASN A 1 200 ? -26.749 -20.466 40.230 1.00 96.31 200 ASN A O 1
ATOM 1462 N N . ILE A 1 201 ? -27.505 -18.645 41.314 1.00 95.81 201 ILE A N 1
ATOM 1463 C CA . ILE A 1 201 ? -27.909 -17.908 40.104 1.00 95.81 201 ILE A CA 1
ATOM 1464 C C . ILE A 1 201 ? -26.687 -17.654 39.213 1.00 95.81 201 ILE A C 1
ATOM 1466 O O . ILE A 1 201 ? -26.708 -17.993 38.030 1.00 95.81 201 ILE A O 1
ATOM 1470 N N . ALA A 1 202 ? -25.602 -17.107 39.772 1.00 95.38 202 ALA A N 1
ATOM 1471 C CA . ALA A 1 202 ? -24.388 -16.820 39.008 1.00 95.38 202 ALA A CA 1
ATOM 1472 C C . ALA A 1 202 ? -23.789 -18.092 38.380 1.00 95.38 202 ALA A C 1
ATOM 1474 O O . ALA A 1 202 ? -23.423 -18.103 37.204 1.00 95.38 202 ALA A O 1
ATOM 1475 N N . SER A 1 203 ? -23.747 -19.186 39.144 1.00 95.12 203 SER A N 1
ATOM 1476 C CA . SER A 1 203 ? -23.261 -20.486 38.668 1.00 95.12 203 SER A CA 1
ATOM 1477 C C . SER A 1 203 ? -24.140 -21.057 37.555 1.00 95.12 203 SER A C 1
ATOM 1479 O O . SER A 1 203 ? -23.618 -21.604 36.586 1.00 95.12 203 SER A O 1
ATOM 1481 N N . ALA A 1 204 ? -25.464 -20.903 37.655 1.00 96.00 204 ALA A N 1
ATOM 1482 C CA . ALA A 1 204 ? -26.396 -21.362 36.634 1.00 96.00 204 ALA A CA 1
ATOM 1483 C C . ALA A 1 204 ? -26.275 -20.553 35.332 1.00 96.00 204 ALA A C 1
ATOM 1485 O O . ALA A 1 204 ? -26.286 -21.148 34.258 1.00 96.00 204 ALA A O 1
ATOM 1486 N N . ILE A 1 205 ? -26.090 -19.231 35.400 1.00 95.94 205 ILE A N 1
ATOM 1487 C CA . ILE A 1 205 ? -25.866 -18.395 34.206 1.00 95.94 205 ILE A CA 1
ATOM 1488 C C . ILE A 1 205 ? -24.570 -18.797 33.486 1.00 95.94 205 ILE A C 1
ATOM 1490 O O . ILE A 1 205 ? -24.552 -18.922 32.263 1.00 95.94 205 ILE A O 1
ATOM 1494 N N . ASN A 1 206 ? -23.495 -19.047 34.237 1.00 94.94 206 ASN A N 1
ATOM 1495 C CA . ASN A 1 206 ? -22.194 -19.411 33.668 1.00 94.94 206 ASN A CA 1
ATOM 1496 C C . ASN A 1 206 ? -22.087 -20.883 33.236 1.00 94.94 206 ASN A C 1
ATOM 1498 O O . ASN A 1 206 ? -21.072 -21.270 32.655 1.00 94.94 206 ASN A O 1
ATOM 1502 N N . ASN A 1 207 ? -23.081 -21.723 33.534 1.00 94.31 207 ASN A N 1
ATOM 1503 C CA . ASN A 1 207 ? -23.046 -23.130 33.159 1.00 94.31 207 ASN A CA 1
ATOM 1504 C C . ASN A 1 207 ? -23.246 -23.266 31.637 1.00 94.31 207 ASN A C 1
ATOM 1506 O O . ASN A 1 207 ? -24.314 -22.907 31.141 1.00 94.31 207 ASN A O 1
ATOM 1510 N N . PRO A 1 208 ? -22.282 -23.827 30.880 1.00 93.25 208 PRO A N 1
ATOM 1511 C CA . PRO A 1 208 ? -22.415 -23.989 29.432 1.00 93.25 208 PRO A CA 1
ATOM 1512 C C . PRO A 1 208 ? -23.527 -24.964 29.018 1.00 93.25 208 PRO A C 1
ATOM 1514 O O . PRO A 1 208 ? -23.912 -24.979 27.854 1.00 93.25 208 PRO A O 1
ATOM 1517 N N . ALA A 1 209 ? -24.048 -25.779 29.945 1.00 94.31 209 ALA A N 1
ATOM 1518 C CA . ALA A 1 209 ? -25.232 -26.604 29.707 1.00 94.31 209 ALA A CA 1
ATOM 1519 C C . ALA A 1 209 ? -26.546 -25.795 29.699 1.00 94.31 209 ALA A C 1
ATOM 1521 O O . ALA A 1 209 ? -27.564 -26.319 29.254 1.00 94.31 209 ALA A O 1
ATOM 1522 N N . ASN A 1 210 ? -26.520 -24.550 30.185 1.00 94.00 210 ASN A N 1
ATOM 1523 C CA . ASN A 1 210 ? -27.644 -23.618 30.177 1.00 94.00 210 ASN A CA 1
ATOM 1524 C C . ASN A 1 210 ? -27.534 -22.623 29.012 1.00 94.00 210 ASN A C 1
ATOM 1526 O O . ASN A 1 210 ? -26.466 -22.402 28.434 1.00 94.00 210 ASN A O 1
ATOM 1530 N N . SER A 1 211 ? -28.647 -21.967 28.699 1.00 95.38 211 SER A N 1
ATOM 1531 C CA . SER A 1 211 ? -28.826 -21.158 27.491 1.00 95.38 211 SER A CA 1
ATOM 1532 C C . SER A 1 211 ? -28.122 -19.786 27.511 1.00 95.38 211 SER A C 1
ATOM 1534 O O . SER A 1 211 ? -28.121 -19.091 26.499 1.00 95.38 211 SER A O 1
ATOM 1536 N N . PHE A 1 212 ? -27.515 -19.370 28.631 1.00 95.31 212 PHE A N 1
ATOM 1537 C CA . PHE A 1 212 ? -27.094 -17.975 28.873 1.00 95.31 212 PHE A CA 1
ATOM 1538 C C . PHE A 1 212 ? -25.634 -17.654 28.520 1.00 95.31 212 PHE A C 1
ATOM 1540 O O . PHE A 1 212 ? -25.327 -16.533 28.109 1.00 95.31 212 PHE A O 1
ATOM 1547 N N . SER A 1 213 ? -24.740 -18.641 28.640 1.00 90.31 213 SER A N 1
ATOM 1548 C CA . SER A 1 213 ? -23.275 -18.471 28.564 1.00 90.31 213 SER A CA 1
ATOM 1549 C C . SER A 1 213 ? -22.739 -17.896 27.243 1.00 90.31 213 SER A C 1
ATOM 1551 O O . SER A 1 213 ? -21.592 -17.460 27.174 1.00 90.31 213 SER A O 1
ATOM 1553 N N . THR A 1 214 ? -23.558 -17.871 26.188 1.00 91.00 214 THR A N 1
ATOM 1554 C CA . THR A 1 214 ? -23.194 -17.320 24.874 1.00 91.00 214 THR A CA 1
ATOM 1555 C C . THR A 1 214 ? -23.352 -15.803 24.781 1.00 91.00 214 THR A C 1
ATOM 1557 O O . THR A 1 214 ? -22.747 -15.192 23.901 1.00 91.00 214 THR A O 1
ATOM 1560 N N . PHE A 1 215 ? -24.140 -15.180 25.667 1.00 92.94 215 PHE A N 1
ATOM 1561 C CA . PHE A 1 215 ? -24.436 -13.744 25.598 1.00 92.94 215 PHE A CA 1
ATOM 1562 C C . PHE A 1 215 ? -24.297 -13.000 26.931 1.00 92.94 215 PHE A C 1
ATOM 1564 O O . PHE A 1 215 ? -24.062 -11.790 26.910 1.00 92.94 215 PHE A O 1
ATOM 1571 N N . VAL A 1 216 ? -24.357 -13.687 28.078 1.00 94.50 216 VAL A N 1
ATOM 1572 C CA . VAL A 1 216 ? -24.066 -13.099 29.395 1.00 94.50 216 VAL A CA 1
ATOM 1573 C C . VAL A 1 216 ? -23.194 -14.000 30.268 1.00 94.50 216 VAL A C 1
ATOM 1575 O O . VAL A 1 216 ? -23.234 -15.223 30.174 1.00 94.50 216 VAL A O 1
ATOM 1578 N N . SER A 1 217 ? -22.426 -13.371 31.150 1.00 93.44 217 SER A N 1
ATOM 1579 C CA . SER A 1 217 ? -21.739 -13.997 32.277 1.00 93.44 217 SER A CA 1
ATOM 1580 C C . SER A 1 217 ? -22.208 -13.359 33.584 1.00 93.44 217 SER A C 1
ATOM 1582 O O . SER A 1 217 ? -22.747 -12.250 33.585 1.00 93.44 217 SER A O 1
ATOM 1584 N N . ALA A 1 218 ? -22.035 -14.051 34.709 1.00 93.50 218 ALA A N 1
ATOM 1585 C CA . ALA A 1 218 ? -22.476 -13.550 36.006 1.00 93.50 218 ALA A CA 1
ATOM 1586 C C . ALA A 1 218 ? -21.467 -13.794 37.134 1.00 93.50 218 ALA A C 1
ATOM 1588 O O . ALA A 1 218 ? -20.701 -14.752 37.116 1.00 93.50 218 ALA A O 1
ATOM 1589 N N . SER A 1 219 ? -21.486 -12.946 38.157 1.00 91.69 219 SER A N 1
ATOM 1590 C CA . SER A 1 219 ? -20.731 -13.146 39.397 1.00 91.69 219 SER A CA 1
ATOM 1591 C C . SER A 1 219 ? -21.495 -12.552 40.573 1.00 91.69 219 SER A C 1
ATOM 1593 O O . SER A 1 219 ? -22.013 -11.443 40.466 1.00 91.69 219 SER A O 1
ATOM 1595 N N . SER A 1 220 ? -21.560 -13.268 41.696 1.00 90.06 220 SER A N 1
ATOM 1596 C CA . SER A 1 220 ? -22.128 -12.736 42.943 1.00 90.06 220 SER A CA 1
ATOM 1597 C C . SER A 1 220 ? -21.085 -12.074 43.845 1.00 90.06 220 SER A C 1
ATOM 1599 O O . SER A 1 220 ? -21.441 -11.368 44.783 1.00 90.06 220 SER A O 1
ATOM 1601 N N . GLY A 1 221 ? -19.788 -12.321 43.615 1.00 83.12 221 GLY A N 1
ATOM 1602 C CA . GLY A 1 221 ? -18.707 -11.799 44.462 1.00 83.12 221 GLY A CA 1
ATOM 1603 C C . GLY A 1 221 ? -18.813 -12.184 45.947 1.00 83.12 221 GLY A C 1
ATOM 1604 O O . GLY A 1 221 ? -18.217 -11.513 46.782 1.00 83.12 221 GLY A O 1
ATOM 1605 N N . GLY A 1 222 ? -19.593 -13.221 46.285 1.00 84.44 222 GLY A N 1
ATOM 1606 C CA . GLY A 1 222 ? -19.908 -13.584 47.674 1.00 84.44 222 GLY A CA 1
ATOM 1607 C C . GLY A 1 222 ? -20.919 -12.656 48.363 1.00 84.44 222 GLY A C 1
ATOM 1608 O O . GLY A 1 222 ? -21.010 -12.667 49.585 1.00 84.44 222 GLY A O 1
ATOM 1609 N N . THR A 1 223 ? -21.657 -11.851 47.598 1.00 91.31 223 THR A N 1
ATOM 1610 C CA . THR A 1 223 ? -22.693 -10.927 48.085 1.00 91.31 223 THR A CA 1
ATOM 1611 C C . THR A 1 223 ? -24.100 -11.435 47.752 1.00 91.31 223 THR A C 1
ATOM 1613 O O . THR A 1 223 ? -24.261 -12.432 47.048 1.00 91.31 223 THR A O 1
ATOM 1616 N N . ASP A 1 224 ? -25.122 -10.737 48.247 1.00 92.94 224 ASP A N 1
ATOM 1617 C CA . ASP A 1 224 ? -26.541 -10.943 47.919 1.00 92.94 224 ASP A CA 1
ATOM 1618 C C . ASP A 1 224 ? -26.911 -10.484 46.493 1.00 92.94 224 ASP A C 1
ATOM 1620 O O . ASP A 1 224 ? -28.045 -10.647 46.039 1.00 92.94 224 ASP A O 1
ATOM 1624 N N . THR A 1 225 ? -25.956 -9.896 45.772 1.00 93.69 225 THR A N 1
ATOM 1625 C CA . THR A 1 225 ? -26.175 -9.238 44.491 1.00 93.69 225 THR A CA 1
ATOM 1626 C C . THR A 1 225 ? -25.425 -9.960 43.380 1.00 93.69 225 THR A C 1
ATOM 1628 O O . THR A 1 225 ? -24.201 -10.070 43.379 1.00 93.69 225 THR A O 1
ATOM 1631 N N . VAL A 1 226 ? -26.168 -10.426 42.379 1.00 94.56 226 VAL A N 1
ATOM 1632 C CA . VAL A 1 226 ? -25.624 -11.041 41.168 1.00 94.56 226 VAL A CA 1
ATOM 1633 C C . VAL A 1 226 ? -25.375 -9.956 40.136 1.00 94.56 226 VAL A C 1
ATOM 1635 O O . VAL A 1 226 ? -26.316 -9.348 39.639 1.00 94.56 226 VAL A O 1
ATOM 1638 N N . THR A 1 227 ? -24.118 -9.727 39.775 1.00 93.81 227 THR A N 1
ATOM 1639 C CA . THR A 1 227 ? -23.761 -8.873 38.640 1.00 93.81 227 THR A CA 1
ATOM 1640 C C . THR A 1 227 ? -23.790 -9.704 37.367 1.00 93.81 227 THR A C 1
ATOM 1642 O O . THR A 1 227 ? -23.029 -10.661 37.249 1.00 93.81 227 THR A O 1
ATOM 1645 N N . VAL A 1 228 ? -24.643 -9.332 36.416 1.00 94.25 228 VAL A N 1
ATOM 1646 C CA . VAL A 1 228 ? -24.738 -9.919 35.076 1.00 94.25 228 VAL A CA 1
ATOM 1647 C C . VAL A 1 228 ? -24.062 -8.976 34.085 1.00 94.25 228 VAL A C 1
ATOM 1649 O O . VAL A 1 228 ? -24.334 -7.776 34.085 1.00 94.25 228 VAL A O 1
ATOM 1652 N N . LYS A 1 229 ? -23.183 -9.502 33.233 1.00 92.31 229 LYS A N 1
ATOM 1653 C CA . LYS A 1 229 ? -22.443 -8.740 32.223 1.00 92.31 229 LYS A CA 1
ATOM 1654 C C . LYS A 1 229 ? -22.606 -9.357 30.844 1.00 92.31 229 LYS A C 1
ATOM 1656 O O . LYS A 1 229 ? -22.690 -10.573 30.714 1.00 92.31 229 LYS A O 1
ATOM 1661 N N . ALA A 1 230 ? -22.606 -8.527 29.810 1.00 93.56 230 ALA A N 1
ATOM 1662 C CA . ALA A 1 230 ? -22.601 -8.994 28.431 1.00 93.56 230 ALA A CA 1
ATOM 1663 C C . ALA A 1 230 ? -21.276 -9.702 28.078 1.00 93.56 230 ALA A C 1
ATOM 1665 O O . ALA A 1 230 ? -20.184 -9.228 28.416 1.00 93.56 230 ALA A O 1
ATOM 1666 N N . VAL A 1 231 ? -21.370 -10.816 27.346 1.00 90.50 231 VAL A N 1
ATOM 1667 C CA . VAL A 1 231 ? -20.207 -11.562 26.820 1.00 90.50 231 VAL A CA 1
ATOM 1668 C C . VAL A 1 231 ? -19.498 -10.799 25.704 1.00 90.50 231 VAL A C 1
ATOM 1670 O O . VAL A 1 231 ? -18.288 -10.950 25.552 1.00 90.50 231 VAL A O 1
ATOM 1673 N N . VAL A 1 232 ? -20.209 -9.936 24.979 1.00 89.69 232 VAL A N 1
ATOM 1674 C CA . VAL A 1 232 ? -19.629 -9.064 23.952 1.00 89.69 232 VAL A CA 1
ATOM 1675 C C . VAL A 1 232 ? -19.467 -7.644 24.523 1.00 89.69 232 VAL A C 1
ATOM 1677 O O . VAL A 1 232 ? -20.470 -7.028 24.902 1.00 89.69 232 VAL A O 1
ATOM 1680 N N . PRO A 1 233 ? -18.230 -7.132 24.651 1.00 90.38 233 PRO A N 1
ATOM 1681 C CA . PRO A 1 233 ? -17.921 -5.727 24.907 1.00 90.38 233 PRO A CA 1
ATOM 1682 C C . PRO A 1 233 ? -18.614 -4.742 23.962 1.00 90.38 233 PRO A C 1
ATOM 1684 O O . PRO A 1 233 ? -18.929 -5.047 22.814 1.00 90.38 233 PRO A O 1
ATOM 1687 N N . GLY A 1 234 ? -18.805 -3.511 24.439 1.00 92.06 234 GLY A N 1
ATOM 1688 C CA . GLY A 1 234 ? -19.393 -2.435 23.647 1.00 92.06 234 GLY A CA 1
ATOM 1689 C C . GLY A 1 234 ? -20.875 -2.191 23.921 1.00 92.06 234 GLY A C 1
ATOM 1690 O O . GLY A 1 234 ? -21.468 -2.702 24.876 1.00 92.06 234 GLY A O 1
ATOM 1691 N N . ALA A 1 235 ? -21.483 -1.355 23.084 1.00 93.81 235 ALA A N 1
ATOM 1692 C CA . ALA A 1 235 ? -22.841 -0.855 23.275 1.00 93.81 235 ALA A CA 1
ATOM 1693 C C . ALA A 1 235 ? -23.931 -1.899 22.979 1.00 93.81 235 ALA A C 1
ATOM 1695 O O . ALA A 1 235 ? -25.048 -1.768 23.481 1.00 93.81 235 ALA A O 1
ATOM 1696 N N . ALA A 1 236 ? -23.619 -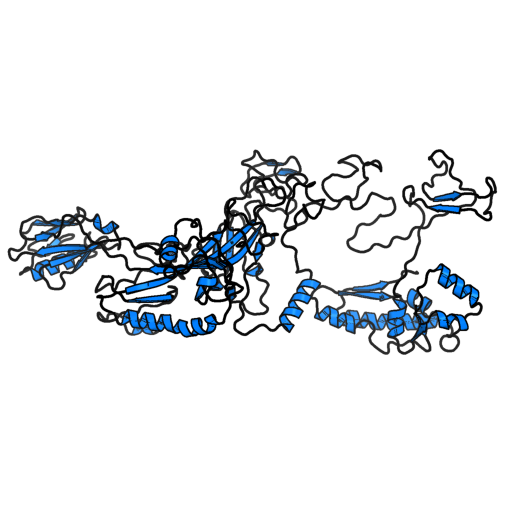2.947 22.206 1.00 92.94 236 ALA A N 1
ATOM 1697 C CA . ALA A 1 236 ? -24.578 -3.981 21.808 1.00 92.94 236 ALA A CA 1
ATOM 1698 C C . ALA A 1 236 ? -25.233 -4.683 23.011 1.00 92.94 236 ALA A C 1
ATOM 1700 O O . ALA A 1 236 ? -26.430 -4.973 22.991 1.00 92.94 236 ALA A O 1
ATOM 1701 N N . GLY A 1 237 ? -24.474 -4.889 24.093 1.00 92.31 237 GLY A N 1
ATOM 1702 C CA . GLY A 1 237 ? -24.975 -5.515 25.316 1.00 92.31 237 GLY A CA 1
ATOM 1703 C C . GLY A 1 237 ? -26.082 -4.724 26.025 1.00 92.31 237 GLY A C 1
ATOM 1704 O O . GLY A 1 237 ? -26.839 -5.312 26.791 1.00 92.31 237 GLY A O 1
ATOM 1705 N N . ASN A 1 238 ? -26.234 -3.421 25.753 1.00 94.62 238 ASN A N 1
ATOM 1706 C CA . ASN A 1 238 ? -27.276 -2.593 26.375 1.00 94.62 238 ASN A CA 1
ATOM 1707 C C . ASN A 1 238 ? -28.700 -2.980 25.929 1.00 94.62 238 ASN A C 1
ATOM 1709 O O . ASN A 1 238 ? -29.675 -2.542 26.532 1.00 94.62 238 ASN A O 1
ATOM 1713 N N . LEU A 1 239 ? -28.833 -3.787 24.869 1.00 95.31 239 LEU A N 1
ATOM 1714 C CA . LEU A 1 239 ? -30.119 -4.299 24.385 1.00 95.31 239 LEU A CA 1
ATOM 1715 C C . LEU A 1 239 ? -30.584 -5.560 25.128 1.00 95.31 239 LEU A C 1
ATOM 1717 O O . LEU A 1 239 ? -31.729 -5.975 24.962 1.00 95.31 239 LEU A O 1
ATOM 1721 N N . ILE A 1 240 ? -29.718 -6.175 25.940 1.00 96.12 240 ILE A N 1
ATOM 1722 C CA . ILE A 1 240 ? -30.054 -7.373 26.711 1.00 96.12 240 ILE A CA 1
ATOM 1723 C C . ILE A 1 240 ? -31.041 -6.971 27.807 1.00 96.12 240 ILE A C 1
ATOM 1725 O O . ILE A 1 240 ? -30.685 -6.256 28.747 1.00 96.12 240 ILE A O 1
ATOM 1729 N N . THR A 1 241 ? -32.287 -7.430 27.688 1.00 96.88 241 THR A N 1
ATOM 1730 C CA . THR A 1 241 ? -33.323 -7.174 28.694 1.00 96.88 241 THR A CA 1
ATOM 1731 C C . THR A 1 241 ? -33.043 -7.954 29.971 1.00 96.88 241 THR A C 1
ATOM 1733 O O . THR A 1 241 ? -32.633 -9.115 29.908 1.00 96.88 241 THR A O 1
ATOM 1736 N N . LEU A 1 242 ? -33.331 -7.343 31.115 1.00 96.81 242 LEU A N 1
ATOM 1737 C CA . LEU A 1 242 ? -33.227 -7.946 32.435 1.00 96.81 242 LEU A CA 1
ATOM 1738 C C . LEU A 1 242 ? -34.539 -7.711 33.186 1.00 96.81 242 LEU A C 1
ATOM 1740 O O . LEU A 1 242 ? -34.948 -6.573 33.405 1.00 96.81 242 LEU A O 1
ATOM 1744 N N . SER A 1 243 ? -35.199 -8.787 33.594 1.00 96.38 243 SER A N 1
ATOM 1745 C CA . SER A 1 243 ? -36.376 -8.709 34.460 1.00 96.38 243 SER A CA 1
ATOM 1746 C C . SER A 1 243 ? -36.439 -9.898 35.403 1.00 96.38 243 SER A C 1
ATOM 1748 O O . SER A 1 243 ? -35.777 -10.908 35.192 1.00 96.38 243 SER A O 1
ATOM 1750 N N . THR A 1 244 ? -37.257 -9.799 36.439 1.00 96.25 244 THR A N 1
ATOM 1751 C CA . THR A 1 244 ? -37.487 -10.884 37.395 1.00 96.25 244 THR A CA 1
ATOM 1752 C C . THR A 1 244 ? -38.982 -11.085 37.596 1.00 96.25 244 THR A C 1
ATOM 1754 O O . THR A 1 244 ? -39.783 -10.181 37.342 1.00 96.25 244 THR A O 1
ATOM 1757 N N . THR A 1 245 ? -39.372 -12.277 38.033 1.00 93.31 245 THR A N 1
ATOM 1758 C CA . THR A 1 245 ? -40.718 -12.550 38.546 1.00 93.31 245 THR A CA 1
ATOM 1759 C C . THR A 1 245 ? -40.648 -12.837 40.042 1.00 93.31 245 THR A C 1
ATOM 1761 O O . THR A 1 245 ? -39.618 -13.281 40.548 1.00 93.31 245 THR A O 1
ATOM 1764 N N . GLY A 1 246 ? -41.743 -12.559 40.749 1.00 82.88 246 GLY A N 1
ATOM 1765 C CA . GLY A 1 246 ? -41.751 -12.572 42.212 1.00 82.88 246 GLY A CA 1
ATOM 1766 C C . GLY A 1 246 ? -41.170 -11.284 42.811 1.00 82.88 246 GLY A C 1
ATOM 1767 O O . GLY A 1 246 ? -40.605 -10.445 42.113 1.00 82.88 246 GLY A O 1
ATOM 1768 N N . GLY A 1 247 ? -41.361 -11.083 44.117 1.00 87.56 247 GLY A N 1
ATOM 1769 C CA . GLY A 1 247 ? -40.923 -9.869 44.827 1.00 87.56 247 GLY A CA 1
ATOM 1770 C C . GLY A 1 247 ? -39.552 -9.979 45.502 1.00 87.56 247 GLY A C 1
ATOM 1771 O O . GLY A 1 247 ? -39.090 -9.005 46.087 1.00 87.56 247 GLY A O 1
ATOM 1772 N N . ALA A 1 248 ? -38.919 -11.155 45.461 1.00 92.44 248 ALA A N 1
ATOM 1773 C CA . ALA A 1 248 ? -37.702 -11.456 46.218 1.00 92.44 248 ALA A CA 1
ATOM 1774 C C . ALA A 1 248 ? -36.396 -11.295 45.417 1.00 92.44 248 ALA A C 1
ATOM 1776 O O . ALA A 1 248 ? -35.317 -11.489 45.971 1.00 92.44 248 ALA A O 1
ATOM 1777 N N . MET A 1 249 ? -36.472 -10.942 44.130 1.00 95.94 249 MET A N 1
ATOM 1778 C CA . MET A 1 249 ? -35.314 -10.656 43.277 1.00 95.94 249 MET A CA 1
ATOM 1779 C C . MET A 1 249 ? -35.525 -9.316 42.579 1.00 95.94 249 MET A C 1
ATOM 1781 O O . MET A 1 249 ? -36.508 -9.147 41.856 1.00 95.94 249 MET A O 1
ATOM 1785 N N . VAL A 1 250 ? -34.610 -8.372 42.779 1.00 95.88 250 VAL A N 1
ATOM 1786 C CA . VAL A 1 250 ? -34.753 -6.991 42.301 1.00 95.88 250 VAL A CA 1
ATOM 1787 C C . VAL A 1 250 ? -33.693 -6.693 41.237 1.00 95.88 250 VAL A C 1
ATOM 1789 O O . VAL A 1 250 ? -32.508 -6.660 41.573 1.00 95.88 250 VAL A O 1
ATOM 1792 N N . PRO A 1 251 ? -34.075 -6.481 39.964 1.00 96.19 251 PRO A N 1
ATOM 1793 C CA . PRO A 1 251 ? -33.142 -6.119 38.909 1.00 96.19 251 PRO A CA 1
ATOM 1794 C C . PRO A 1 251 ? -32.785 -4.628 38.991 1.00 96.19 251 PRO A C 1
ATOM 1796 O O . PRO A 1 251 ? -33.619 -3.796 39.348 1.00 96.19 251 PRO A O 1
ATOM 1799 N N . SER A 1 252 ? -31.565 -4.265 38.598 1.00 95.06 252 SER A N 1
ATOM 1800 C CA . SER A 1 252 ? -31.090 -2.873 38.579 1.00 95.06 252 SER A CA 1
ATOM 1801 C C . SER A 1 252 ? -31.800 -1.986 37.553 1.00 95.06 252 SER A C 1
ATOM 1803 O O . SER A 1 252 ? -31.733 -0.763 37.640 1.00 95.06 252 SER A O 1
ATOM 1805 N N . GLY A 1 253 ? -32.436 -2.589 36.550 1.00 94.25 253 GLY A N 1
ATOM 1806 C CA . GLY A 1 253 ? -33.118 -1.910 35.455 1.00 94.25 253 GLY A CA 1
ATOM 1807 C C . GLY A 1 253 ? -33.697 -2.911 34.456 1.00 94.25 253 GLY A C 1
ATOM 1808 O O . GLY A 1 253 ? -33.456 -4.109 34.569 1.00 94.25 253 GLY A O 1
ATOM 1809 N N . ALA A 1 254 ? -34.455 -2.411 33.476 1.00 94.44 254 ALA A N 1
ATOM 1810 C CA . ALA A 1 254 ? -35.115 -3.242 32.460 1.00 94.44 254 ALA A CA 1
ATOM 1811 C C . ALA A 1 254 ? -34.150 -3.837 31.414 1.00 94.44 254 ALA A C 1
ATOM 1813 O O . ALA A 1 254 ? -34.509 -4.765 30.689 1.00 94.44 254 ALA A O 1
ATOM 1814 N N . THR A 1 255 ? -32.934 -3.299 31.315 1.00 96.00 255 THR A N 1
ATOM 1815 C CA . THR A 1 255 ? -31.856 -3.770 30.440 1.00 96.00 255 THR A CA 1
ATOM 1816 C C . THR A 1 255 ? -30.515 -3.658 31.158 1.00 96.00 255 THR A C 1
ATOM 1818 O O . THR A 1 255 ? -30.390 -2.934 32.151 1.00 96.00 255 THR A O 1
ATOM 1821 N N . LEU A 1 256 ? -29.492 -4.339 30.638 1.00 95.38 256 LEU A N 1
ATOM 1822 C CA . LEU A 1 256 ? -28.108 -4.032 31.001 1.00 95.38 256 LEU A CA 1
ATOM 1823 C C . LEU A 1 256 ? -27.747 -2.609 30.531 1.00 95.38 256 LEU A C 1
ATOM 1825 O O . LEU A 1 256 ? -28.330 -2.087 29.577 1.00 95.38 256 LEU A O 1
ATOM 1829 N N . ALA A 1 257 ? -26.788 -1.976 31.202 1.00 94.06 257 ALA A N 1
ATOM 1830 C CA . ALA A 1 257 ? -26.372 -0.604 30.930 1.00 94.06 257 ALA A CA 1
ATOM 1831 C C . ALA A 1 257 ? -24.849 -0.425 31.040 1.00 94.06 257 ALA A C 1
ATOM 1833 O O . ALA A 1 257 ? -24.134 -1.278 31.564 1.00 94.06 257 ALA A O 1
ATOM 1834 N N . GLY A 1 258 ? -24.341 0.711 30.557 1.00 90.50 258 GLY A N 1
ATOM 1835 C CA . GLY A 1 258 ? -22.929 1.091 30.689 1.00 90.50 258 GLY A CA 1
ATOM 1836 C C . GLY A 1 258 ? -21.989 0.518 29.622 1.00 90.50 258 GLY A C 1
ATOM 1837 O O . GLY A 1 258 ? -20.808 0.860 29.625 1.00 90.50 258 GLY A O 1
ATOM 1838 N N . GLY A 1 259 ? -22.493 -0.290 28.684 1.00 92.44 259 GLY A N 1
ATOM 1839 C CA . GLY A 1 259 ? -21.723 -0.722 27.520 1.00 92.44 259 GLY A CA 1
ATOM 1840 C C . GLY A 1 259 ? -21.501 0.438 26.550 1.00 92.44 259 GLY A C 1
ATOM 1841 O O . GLY A 1 259 ? -22.432 1.200 26.279 1.00 92.44 259 GLY A O 1
ATOM 1842 N N . ALA A 1 260 ? -20.287 0.590 26.022 1.00 92.88 260 ALA A N 1
ATOM 1843 C CA . ALA A 1 260 ? -19.956 1.672 25.095 1.00 92.88 260 ALA A CA 1
ATOM 1844 C C . ALA A 1 260 ? -18.883 1.252 24.090 1.00 92.88 260 ALA A C 1
ATOM 1846 O O . ALA A 1 260 ? -17.886 0.630 24.459 1.00 92.88 260 ALA A O 1
ATOM 1847 N N . ASP A 1 261 ? -19.069 1.639 22.831 1.00 93.31 261 ASP A N 1
ATOM 1848 C CA . ASP A 1 261 ? -18.096 1.372 21.778 1.00 93.31 261 ASP A CA 1
ATOM 1849 C C . ASP A 1 261 ? -16.909 2.333 21.883 1.00 93.31 261 ASP A C 1
ATOM 1851 O O . ASP A 1 261 ? -17.066 3.522 22.178 1.00 93.31 261 ASP A O 1
ATOM 1855 N N . ARG A 1 262 ? -15.705 1.819 21.629 1.00 92.25 262 ARG A N 1
ATOM 1856 C CA . ARG A 1 262 ? -14.475 2.615 21.578 1.00 92.25 262 ARG A CA 1
ATOM 1857 C C . ARG A 1 262 ? -13.893 2.610 20.161 1.00 92.25 262 ARG A C 1
ATOM 1859 O O . ARG A 1 262 ? -13.930 1.570 19.498 1.00 92.25 262 ARG A O 1
ATOM 1866 N N . PRO A 1 263 ? -13.375 3.758 19.683 1.00 92.44 263 PRO A N 1
ATOM 1867 C CA . PRO A 1 263 ? -12.813 3.880 18.341 1.00 92.44 263 PRO A CA 1
ATOM 1868 C C . PRO A 1 263 ? -11.423 3.229 18.239 1.00 92.44 263 PRO A C 1
ATOM 1870 O O . PRO A 1 263 ? -10.890 2.706 19.218 1.00 92.44 263 PRO A O 1
ATOM 1873 N N . ASN A 1 264 ? -10.823 3.306 17.045 1.00 94.88 264 ASN A N 1
ATOM 1874 C CA . ASN A 1 264 ? -9.450 2.872 16.745 1.00 94.88 264 ASN A CA 1
ATOM 1875 C C . ASN A 1 264 ? -9.187 1.369 16.926 1.00 94.88 264 ASN A C 1
ATOM 1877 O O . ASN A 1 264 ? -8.044 0.955 17.110 1.00 94.88 264 ASN A O 1
ATOM 1881 N N . LYS A 1 265 ? -10.233 0.544 16.834 1.00 94.00 265 LYS A N 1
ATOM 1882 C CA . LYS A 1 265 ? -10.147 -0.918 16.861 1.00 94.00 265 LYS A CA 1
ATOM 1883 C C . LYS A 1 265 ? -10.978 -1.526 15.725 1.00 94.00 265 LYS A C 1
ATOM 1885 O O . LYS A 1 265 ? -11.983 -0.928 15.344 1.00 94.00 265 LYS A O 1
ATOM 1890 N N . PRO A 1 266 ? -10.596 -2.702 15.193 1.00 94.19 266 PRO A N 1
ATOM 1891 C CA . PRO A 1 266 ? -11.363 -3.390 14.155 1.00 94.19 266 PRO A CA 1
ATOM 1892 C C . PRO A 1 266 ? -12.747 -3.831 14.640 1.00 94.19 266 PRO A C 1
ATOM 1894 O O . PRO A 1 266 ? -13.720 -3.752 13.898 1.00 94.19 266 PRO A O 1
ATOM 1897 N N . THR A 1 267 ? -12.831 -4.294 15.886 1.00 94.12 267 THR A N 1
ATOM 1898 C CA . THR A 1 267 ? -14.085 -4.612 16.578 1.00 94.12 267 THR A CA 1
ATOM 1899 C C . THR A 1 267 ? -13.948 -4.212 18.047 1.00 94.12 267 THR A C 1
ATOM 1901 O O . THR A 1 267 ? -12.875 -3.783 18.475 1.00 94.12 267 THR A O 1
ATOM 1904 N N . GLN A 1 268 ? -15.008 -4.365 18.839 1.00 93.00 268 GLN A N 1
ATOM 1905 C CA . GLN A 1 268 ? -14.943 -4.081 20.275 1.00 93.00 268 GLN A CA 1
ATOM 1906 C C . GLN A 1 268 ? -14.097 -5.107 21.058 1.00 93.00 268 GLN A C 1
ATOM 1908 O O . GLN A 1 268 ? -13.674 -4.795 22.170 1.00 93.00 268 GLN A O 1
ATOM 1913 N N . ASP A 1 269 ? -13.768 -6.250 20.435 1.00 91.62 269 ASP A N 1
ATOM 1914 C CA . ASP A 1 269 ? -13.150 -7.424 21.079 1.00 91.62 269 ASP A CA 1
ATOM 1915 C C . ASP A 1 269 ? -11.791 -7.785 20.469 1.00 91.62 269 ASP A C 1
ATOM 1917 O O . ASP A 1 269 ? -11.167 -8.785 20.832 1.00 91.62 269 ASP A O 1
ATOM 1921 N N . THR A 1 270 ? -11.326 -6.997 19.501 1.00 94.44 270 THR A N 1
ATOM 1922 C CA . THR A 1 270 ? -10.082 -7.261 18.777 1.00 94.44 270 THR A CA 1
ATOM 1923 C C . THR A 1 270 ? -9.320 -5.976 18.504 1.00 94.44 270 THR A C 1
ATOM 1925 O O . THR A 1 270 ? -9.936 -4.942 18.269 1.00 94.44 270 THR A O 1
ATOM 1928 N N . ILE A 1 271 ? -7.996 -6.059 18.414 1.00 95.06 271 ILE A N 1
ATOM 1929 C CA . ILE A 1 271 ? -7.095 -4.969 18.029 1.00 95.06 271 ILE A CA 1
ATOM 1930 C C . ILE A 1 271 ? -6.395 -5.265 16.695 1.00 95.06 271 ILE A C 1
ATOM 1932 O O . ILE A 1 271 ? -6.221 -6.427 16.311 1.00 95.06 271 ILE A O 1
ATOM 1936 N N . PHE A 1 272 ? -5.945 -4.218 16.002 1.00 96.06 272 PHE A N 1
ATOM 1937 C CA . PHE A 1 272 ? -5.189 -4.376 14.759 1.00 96.06 272 PHE A CA 1
ATOM 1938 C C . PHE A 1 272 ? -3.829 -5.024 15.025 1.00 96.06 272 PHE A C 1
ATOM 1940 O O . PHE A 1 272 ? -3.034 -4.510 15.815 1.00 96.06 272 PHE A O 1
ATOM 1947 N N . ARG A 1 273 ? -3.531 -6.129 14.336 1.00 95.19 273 ARG A N 1
ATOM 1948 C CA . ARG A 1 273 ? -2.187 -6.722 14.361 1.00 95.19 273 ARG A CA 1
ATOM 1949 C C . ARG A 1 273 ? -1.210 -5.802 13.629 1.00 95.19 273 ARG A C 1
ATOM 1951 O O . ARG A 1 273 ? -1.503 -5.321 12.537 1.00 95.19 273 ARG A O 1
ATOM 1958 N N . ASN A 1 274 ? -0.043 -5.575 14.223 1.00 94.12 274 ASN A N 1
ATOM 1959 C CA . ASN A 1 274 ? 1.016 -4.686 13.741 1.00 94.12 274 ASN A CA 1
ATOM 1960 C C . ASN A 1 274 ? 0.531 -3.256 13.432 1.00 94.12 274 ASN A C 1
ATOM 1962 O O . ASN A 1 274 ? 1.187 -2.552 12.669 1.00 94.12 274 ASN A O 1
ATOM 1966 N N . GLY A 1 275 ? -0.629 -2.842 13.957 1.00 95.38 275 GLY A N 1
ATOM 1967 C CA . GLY A 1 275 ? -1.231 -1.551 13.627 1.00 95.38 275 GLY A CA 1
ATOM 1968 C C . GLY A 1 275 ? -1.876 -1.446 12.244 1.00 95.38 275 GLY A C 1
ATOM 1969 O O . GLY A 1 275 ? -2.286 -0.356 11.857 1.00 95.38 275 GLY A O 1
ATOM 1970 N N . CYS A 1 276 ? -1.969 -2.532 11.471 1.00 97.25 276 CYS A N 1
ATOM 1971 C CA . CYS A 1 276 ? -2.509 -2.469 10.116 1.00 97.25 276 CYS A CA 1
ATOM 1972 C C . CYS A 1 276 ? -4.038 -2.349 10.141 1.00 97.25 276 CYS A C 1
ATOM 1974 O O . CYS A 1 276 ? -4.736 -3.330 10.404 1.00 97.25 276 CYS A O 1
ATOM 1976 N N . VAL A 1 277 ? -4.584 -1.176 9.807 1.00 97.06 277 VAL A N 1
ATOM 1977 C CA . VAL A 1 277 ? -6.051 -0.980 9.807 1.00 97.06 277 VAL A CA 1
ATOM 1978 C C . VAL A 1 277 ? -6.757 -1.630 8.615 1.00 97.06 277 VAL A C 1
ATOM 1980 O O . VAL A 1 277 ? -7.979 -1.727 8.585 1.00 97.06 277 VAL A O 1
ATOM 1983 N N . GLN A 1 278 ? -5.985 -2.078 7.625 1.00 96.75 278 GLN A N 1
ATOM 1984 C CA . GLN A 1 278 ? -6.454 -2.828 6.457 1.00 96.75 278 GLN A CA 1
ATOM 1985 C C . GLN A 1 278 ? -6.375 -4.349 6.671 1.00 96.75 278 GLN A C 1
ATOM 1987 O O . GLN A 1 278 ? -6.644 -5.111 5.742 1.00 96.75 278 GLN A O 1
ATOM 1992 N N . ALA A 1 279 ? -5.975 -4.811 7.861 1.00 96.25 279 ALA A N 1
ATOM 1993 C CA . ALA A 1 279 ? -5.894 -6.235 8.154 1.00 96.25 279 ALA A CA 1
ATOM 1994 C C . ALA A 1 279 ? -7.296 -6.870 8.228 1.00 96.25 279 ALA A C 1
ATOM 1996 O O . ALA A 1 279 ? -8.185 -6.342 8.906 1.00 96.25 279 ALA A O 1
ATOM 1997 N N . PRO A 1 280 ? -7.518 -8.024 7.573 1.00 95.94 280 PRO A N 1
ATOM 1998 C CA . PRO A 1 280 ? -8.792 -8.723 7.660 1.00 95.94 280 PRO A CA 1
ATOM 1999 C C . PRO A 1 280 ? -9.007 -9.314 9.063 1.00 95.94 280 PRO A C 1
ATOM 2001 O O . PRO A 1 280 ? -8.059 -9.710 9.742 1.00 95.94 280 PRO A O 1
ATOM 2004 N N . GLY A 1 281 ? -10.277 -9.443 9.465 1.00 93.62 281 GLY A N 1
ATOM 2005 C CA . GLY A 1 281 ? -10.704 -9.897 10.799 1.00 93.62 281 GLY A CA 1
ATOM 2006 C C . GLY A 1 281 ? -9.921 -11.076 11.406 1.00 93.62 281 GLY A C 1
ATOM 2007 O O . GLY A 1 281 ? -9.469 -10.943 12.540 1.00 93.62 281 GLY A O 1
ATOM 2008 N N . PRO A 1 282 ? -9.685 -12.191 10.681 1.00 94.00 282 PRO A N 1
ATOM 2009 C CA . PRO A 1 282 ? -8.986 -13.367 11.219 1.00 94.00 282 PRO A CA 1
ATOM 2010 C C . PRO A 1 282 ? -7.528 -13.138 11.646 1.00 94.00 282 PRO A C 1
ATOM 2012 O O . PRO A 1 282 ? -6.959 -13.966 12.353 1.00 94.00 282 PRO A O 1
ATOM 2015 N N . VAL A 1 283 ? -6.899 -12.053 11.190 1.00 94.88 283 VAL A N 1
ATOM 2016 C CA . VAL A 1 283 ? -5.511 -11.710 11.533 1.00 94.88 283 VAL A CA 1
ATOM 2017 C C . VAL A 1 283 ? -5.439 -10.900 12.829 1.00 94.88 283 VAL A C 1
ATOM 2019 O O . VAL A 1 283 ? -4.417 -10.943 13.524 1.00 94.88 283 VAL A O 1
ATOM 2022 N N . ASN A 1 284 ? -6.505 -10.167 13.157 1.00 95.19 284 ASN A N 1
ATOM 2023 C CA . ASN A 1 284 ? -6.555 -9.279 14.313 1.00 95.19 284 ASN A CA 1
ATOM 2024 C C . ASN A 1 284 ? -6.367 -10.051 15.624 1.00 95.19 284 ASN A C 1
ATOM 2026 O O . ASN A 1 284 ? -6.661 -11.242 15.727 1.00 95.19 284 ASN A O 1
ATOM 2030 N N . LEU A 1 285 ? -5.811 -9.371 16.624 1.00 94.56 285 LEU A N 1
ATOM 2031 C CA . LEU A 1 285 ? -5.509 -9.975 17.920 1.00 94.56 285 LEU A CA 1
ATOM 2032 C C . LEU A 1 285 ? -6.681 -9.758 18.879 1.00 94.56 285 LEU A C 1
ATOM 2034 O O . LEU A 1 285 ? -7.349 -8.734 18.763 1.00 94.56 285 LEU A O 1
ATOM 2038 N N . PRO A 1 286 ? -6.914 -10.651 19.853 1.00 92.38 286 PRO A N 1
ATOM 2039 C CA . PRO A 1 286 ? -7.883 -10.400 20.913 1.00 92.38 286 PRO A CA 1
ATOM 2040 C C . PRO A 1 286 ? -7.580 -9.103 21.677 1.00 92.38 286 PRO A C 1
ATOM 2042 O O . PRO A 1 286 ? -6.417 -8.790 21.977 1.00 92.38 286 PRO A O 1
ATOM 2045 N N . ASP A 1 287 ? -8.631 -8.356 21.998 1.00 90.25 287 ASP A N 1
ATOM 2046 C CA . ASP A 1 287 ? -8.577 -7.226 22.919 1.00 90.25 287 ASP A CA 1
ATOM 2047 C C . ASP A 1 287 ? -8.453 -7.763 24.353 1.00 90.25 287 ASP A C 1
ATOM 2049 O O . ASP A 1 287 ? -9.380 -8.342 24.913 1.00 90.25 287 ASP A O 1
ATOM 2053 N N . ASP A 1 288 ? -7.263 -7.597 24.924 1.00 86.25 288 ASP A N 1
ATOM 2054 C CA . ASP A 1 288 ? -6.931 -7.898 26.315 1.00 86.25 288 ASP A CA 1
ATOM 2055 C C . ASP A 1 288 ? -6.655 -6.611 27.107 1.00 86.25 288 ASP A C 1
ATOM 2057 O O . ASP A 1 288 ? -5.971 -6.641 28.135 1.00 86.25 288 ASP A O 1
ATOM 2061 N N . LEU A 1 289 ? -7.154 -5.461 26.631 1.00 85.88 289 LEU A N 1
ATOM 2062 C CA . LEU A 1 289 ? -6.893 -4.184 27.280 1.00 85.88 289 LEU A CA 1
ATOM 2063 C C . LEU A 1 289 ? -7.534 -4.126 28.667 1.00 85.88 289 LEU A C 1
ATOM 2065 O O . LEU A 1 289 ? -6.901 -3.626 29.595 1.00 85.88 289 LEU A O 1
ATOM 2069 N N . ALA A 1 290 ? -8.757 -4.644 28.806 1.00 82.06 290 ALA A N 1
ATOM 2070 C CA . ALA A 1 290 ? -9.420 -4.783 30.096 1.00 82.06 290 ALA A CA 1
ATOM 2071 C C . ALA A 1 290 ? -8.897 -6.019 30.831 1.00 82.06 290 ALA A C 1
ATOM 2073 O O . ALA A 1 290 ? -8.771 -7.103 30.259 1.00 82.06 290 ALA A O 1
ATOM 2074 N N . ASP A 1 291 ? -8.628 -5.860 32.122 1.00 78.38 291 ASP A N 1
ATOM 2075 C CA . ASP A 1 291 ? -8.403 -7.002 32.997 1.00 78.38 291 ASP A CA 1
ATOM 2076 C C . ASP A 1 291 ? -9.725 -7.776 33.167 1.00 78.38 291 ASP A C 1
ATOM 2078 O O . ASP A 1 291 ? -10.725 -7.145 33.486 1.00 78.38 291 ASP A O 1
ATOM 2082 N N . PRO A 1 292 ? -9.785 -9.102 32.972 1.00 72.50 292 PRO A N 1
ATOM 2083 C CA . PRO A 1 292 ? -11.042 -9.852 33.047 1.00 72.50 292 PRO A CA 1
ATOM 2084 C C . PRO A 1 292 ? -11.611 -9.997 34.471 1.00 72.50 292 PRO A C 1
ATOM 2086 O O . PRO A 1 292 ? -12.783 -10.339 34.616 1.00 72.50 292 PRO A O 1
ATOM 2089 N N . VAL A 1 293 ? -10.809 -9.772 35.518 1.00 69.06 293 VAL A N 1
ATOM 2090 C CA . VAL A 1 293 ? -11.234 -9.856 36.926 1.00 69.06 293 VAL A CA 1
ATOM 2091 C C . VAL A 1 293 ? -11.838 -8.531 37.380 1.00 69.06 293 VAL A C 1
ATOM 2093 O O . VAL A 1 293 ? -12.915 -8.510 37.973 1.00 69.06 293 VAL A O 1
ATOM 2096 N N . ILE A 1 294 ? -11.154 -7.422 37.093 1.00 68.94 294 ILE A N 1
ATOM 2097 C CA . ILE A 1 294 ? -11.648 -6.073 37.413 1.00 68.94 294 ILE A CA 1
ATOM 2098 C C . ILE A 1 294 ? -12.739 -5.672 36.413 1.00 68.94 294 ILE A C 1
ATOM 2100 O O . ILE A 1 294 ? -13.766 -5.106 36.788 1.00 68.94 294 ILE A O 1
ATOM 2104 N N . ASP A 1 295 ? -12.504 -5.988 35.139 1.00 70.81 295 ASP A N 1
ATOM 2105 C CA . ASP A 1 295 ? -13.385 -5.776 33.990 1.00 70.81 295 ASP A CA 1
ATOM 2106 C C . ASP A 1 295 ? -13.934 -4.343 33.948 1.00 70.81 295 ASP A C 1
ATOM 2108 O O . ASP A 1 295 ? -15.123 -4.077 33.764 1.00 70.81 295 ASP A O 1
ATOM 2112 N N . ALA A 1 296 ? -13.004 -3.413 34.179 1.00 71.81 296 ALA A N 1
ATOM 2113 C CA . ALA A 1 296 ? -13.169 -1.976 34.095 1.00 71.81 296 ALA A CA 1
ATOM 2114 C C . ALA A 1 296 ? -11.911 -1.352 33.478 1.00 71.81 296 ALA A C 1
ATOM 2116 O O . ALA A 1 296 ? -10.816 -1.912 33.539 1.00 71.81 296 ALA A O 1
ATOM 2117 N N . GLU A 1 297 ? -12.068 -0.165 32.898 1.00 81.75 297 GLU A N 1
ATOM 2118 C CA . GLU A 1 297 ? -10.954 0.591 32.331 1.00 81.75 297 GLU A CA 1
ATOM 2119 C C . GLU A 1 297 ? -10.009 1.090 33.435 1.00 81.75 297 GLU A C 1
ATOM 2121 O O . GLU A 1 297 ? -10.418 1.840 34.332 1.00 81.75 297 GLU A O 1
ATOM 2126 N N . THR A 1 298 ? -8.749 0.663 33.346 1.00 82.62 298 THR A N 1
ATOM 2127 C CA . THR A 1 298 ? -7.634 1.092 34.204 1.00 82.62 298 THR A CA 1
ATOM 2128 C C . THR A 1 298 ? -6.636 1.952 33.428 1.00 82.62 298 THR A C 1
ATOM 2130 O O . THR A 1 298 ? -6.226 3.009 33.910 1.00 82.62 298 THR A O 1
ATOM 2133 N N . THR A 1 299 ? -6.288 1.536 32.208 1.00 87.00 299 THR A N 1
ATOM 2134 C CA . THR A 1 299 ? -5.354 2.226 31.310 1.00 87.00 299 THR A CA 1
ATOM 2135 C C . THR A 1 299 ? -5.896 2.315 29.884 1.00 87.00 299 THR A C 1
ATOM 2137 O O . THR A 1 299 ? -6.780 1.564 29.462 1.00 87.00 299 THR A O 1
ATOM 2140 N N . GLN A 1 300 ? -5.331 3.249 29.121 1.00 90.56 300 GLN A N 1
ATOM 2141 C CA . GLN A 1 300 ? -5.435 3.298 27.662 1.00 90.56 300 GLN A CA 1
ATOM 2142 C C . GLN A 1 300 ? -4.054 3.074 27.050 1.00 90.56 300 GLN A C 1
ATOM 2144 O O . GLN A 1 300 ? -3.042 3.097 27.749 1.00 90.56 300 GLN A O 1
ATOM 2149 N N . ARG A 1 301 ? -3.993 2.839 25.741 1.00 90.75 301 ARG A N 1
ATOM 2150 C CA . ARG A 1 301 ? -2.738 2.575 25.030 1.00 90.75 301 ARG A CA 1
ATOM 2151 C C . ARG A 1 301 ? -2.647 3.431 23.779 1.00 90.75 301 ARG A C 1
ATOM 2153 O O . ARG A 1 301 ? -3.658 3.665 23.121 1.00 90.75 301 ARG A O 1
ATOM 2160 N N . VAL A 1 302 ? -1.442 3.863 23.425 1.00 92.25 302 VAL A N 1
ATOM 2161 C CA . VAL A 1 302 ? -1.177 4.421 22.096 1.00 92.25 302 VAL A CA 1
ATOM 2162 C C . VAL A 1 302 ? -0.728 3.288 21.193 1.00 92.25 302 VAL A C 1
ATOM 2164 O O . VAL A 1 302 ? 0.308 2.671 21.444 1.00 92.25 302 VAL A O 1
ATOM 2167 N N . GLN A 1 303 ? -1.486 3.020 20.137 1.00 94.31 303 GLN A N 1
ATOM 2168 C CA . GLN A 1 303 ? -1.081 2.107 19.078 1.00 94.31 303 GLN A CA 1
ATOM 2169 C C . GLN A 1 303 ? -0.504 2.892 17.906 1.00 94.31 303 GLN A C 1
ATOM 2171 O O . GLN A 1 303 ? -1.096 3.876 17.462 1.00 94.31 303 GLN A O 1
ATOM 2176 N N . ILE A 1 304 ? 0.612 2.420 17.363 1.00 95.12 304 ILE A N 1
ATOM 2177 C CA . ILE A 1 304 ? 1.058 2.828 16.034 1.00 95.12 304 ILE A CA 1
ATOM 2178 C C . ILE A 1 304 ? 0.106 2.177 15.040 1.00 95.12 304 ILE A C 1
ATOM 2180 O O . ILE A 1 304 ? 0.077 0.953 14.948 1.00 95.12 304 ILE A O 1
ATOM 2184 N N . GLN A 1 305 ? -0.681 2.972 14.321 1.00 97.62 305 GLN A N 1
ATOM 2185 C CA . GLN A 1 305 ? -1.587 2.484 13.286 1.00 97.62 305 GLN A CA 1
ATOM 2186 C C . GLN A 1 305 ? -1.153 2.982 11.920 1.00 97.62 305 GLN A C 1
ATOM 2188 O O . GLN A 1 305 ? -0.593 4.069 11.793 1.00 97.62 305 GLN A O 1
ATOM 2193 N N . TRP A 1 306 ? -1.389 2.173 10.895 1.00 98.00 306 TRP A N 1
ATOM 2194 C CA . TRP A 1 306 ? -0.988 2.499 9.538 1.00 98.00 306 TRP A CA 1
ATOM 2195 C C . TRP A 1 306 ? -1.894 1.861 8.487 1.00 98.00 306 TRP A C 1
ATOM 2197 O O . TRP A 1 306 ? -2.612 0.887 8.740 1.00 98.00 306 TRP A O 1
ATOM 2207 N N . ARG A 1 307 ? -1.824 2.412 7.275 1.00 97.88 307 ARG A N 1
ATOM 2208 C CA . ARG A 1 307 ? -2.471 1.896 6.065 1.00 97.88 307 ARG A CA 1
ATOM 2209 C C . ARG A 1 307 ? -1.631 2.196 4.825 1.00 97.88 307 ARG A C 1
ATOM 2211 O O . ARG A 1 307 ? -0.874 3.166 4.807 1.00 97.88 307 ARG A O 1
ATOM 2218 N N . PHE A 1 308 ? -1.825 1.420 3.761 1.00 97.56 308 PHE A N 1
ATOM 2219 C CA . PHE A 1 308 ? -1.488 1.893 2.422 1.00 97.56 308 PHE A CA 1
ATOM 2220 C C . PHE A 1 308 ? -2.607 2.785 1.904 1.00 97.56 308 PHE A C 1
ATOM 2222 O O . PHE A 1 308 ? -3.775 2.385 1.868 1.00 97.56 308 PHE A O 1
ATOM 2229 N N . ARG A 1 309 ? -2.237 3.986 1.472 1.00 95.12 309 ARG A N 1
ATOM 2230 C CA . ARG A 1 309 ? -3.102 4.870 0.699 1.00 95.12 309 ARG A CA 1
ATOM 2231 C C . ARG A 1 309 ? -2.690 4.813 -0.756 1.00 95.12 309 ARG A C 1
ATOM 2233 O O . ARG A 1 309 ? -1.502 4.770 -1.066 1.00 95.12 309 ARG A O 1
ATOM 2240 N N . VAL A 1 310 ? -3.694 4.805 -1.620 1.00 93.44 310 VAL A N 1
ATOM 2241 C CA . VAL A 1 310 ? -3.540 4.858 -3.069 1.00 93.44 310 VAL A CA 1
ATOM 2242 C C . VAL A 1 310 ? -4.338 6.054 -3.554 1.00 93.44 310 VAL A C 1
ATOM 2244 O O . VAL A 1 310 ? -5.519 6.168 -3.218 1.00 93.44 310 VAL A O 1
ATOM 2247 N N . THR A 1 311 ? -3.707 6.945 -4.312 1.00 88.31 311 THR A N 1
ATOM 2248 C CA . THR A 1 311 ? -4.415 8.078 -4.904 1.00 88.31 311 THR A CA 1
ATOM 2249 C C . THR A 1 311 ? -5.333 7.606 -6.030 1.00 88.31 311 THR A C 1
ATOM 2251 O O . THR A 1 311 ? -4.967 6.777 -6.863 1.00 88.31 311 THR A O 1
ATOM 2254 N N . GLY A 1 312 ? -6.562 8.120 -6.032 1.00 79.81 312 GLY A N 1
ATOM 2255 C CA . GLY A 1 312 ? -7.529 7.899 -7.107 1.00 79.81 312 GLY A CA 1
ATOM 2256 C C . GLY A 1 312 ? -7.471 8.999 -8.168 1.00 79.81 312 GLY A C 1
ATOM 2257 O O . GLY A 1 312 ? -6.572 9.836 -8.186 1.00 79.81 312 GLY A O 1
ATOM 2258 N N . GLN A 1 313 ? -8.489 9.059 -9.029 1.00 76.31 313 GLN A N 1
ATOM 2259 C CA . GLN A 1 313 ? -8.557 10.057 -10.105 1.00 76.31 313 GLN A CA 1
ATOM 2260 C C . GLN A 1 313 ? -8.567 11.512 -9.601 1.00 76.31 313 GLN A C 1
ATOM 2262 O O . GLN A 1 313 ? -7.968 12.376 -10.232 1.00 76.31 313 GLN A O 1
ATOM 2267 N N . SER A 1 314 ? -9.208 11.789 -8.462 1.00 76.56 314 SER A N 1
ATOM 2268 C CA . SER A 1 314 ? -9.255 13.131 -7.858 1.00 76.56 314 SER A CA 1
ATOM 2269 C C . SER A 1 314 ? -7.925 13.585 -7.249 1.00 76.56 314 SER A C 1
ATOM 2271 O O . SER A 1 314 ? -7.703 14.779 -7.072 1.00 76.56 314 SER A O 1
ATOM 2273 N N . GLU A 1 315 ? -7.053 12.637 -6.912 1.00 83.19 315 GLU A N 1
ATOM 2274 C CA . GLU A 1 315 ? -5.757 12.853 -6.258 1.00 83.19 315 GLU A CA 1
ATOM 2275 C C . GLU A 1 315 ? -4.601 12.458 -7.193 1.00 83.19 315 GLU A C 1
ATOM 2277 O O . GLU A 1 315 ? -3.477 12.241 -6.743 1.00 83.19 315 GLU A O 1
ATOM 2282 N N . ALA A 1 316 ? -4.882 12.325 -8.495 1.00 76.69 316 ALA A N 1
ATOM 2283 C CA . ALA A 1 316 ? -3.921 11.854 -9.480 1.00 76.69 316 ALA A CA 1
ATOM 2284 C C . ALA A 1 316 ? -2.655 12.718 -9.456 1.00 76.69 316 ALA A C 1
ATOM 2286 O O . ALA A 1 316 ? -2.719 13.950 -9.431 1.00 76.69 316 ALA A O 1
ATOM 2287 N N . VAL A 1 317 ? -1.503 12.052 -9.453 1.00 83.75 317 VAL A N 1
ATOM 2288 C CA . VAL A 1 317 ? -0.195 12.695 -9.338 1.00 83.75 317 VAL A CA 1
ATOM 2289 C C . VAL A 1 317 ? 0.456 12.775 -10.714 1.00 83.75 317 VAL A C 1
ATOM 2291 O O . VAL A 1 317 ? 0.459 11.800 -11.464 1.00 83.75 317 VAL A O 1
ATOM 2294 N N . ASN A 1 318 ? 1.049 13.924 -11.034 1.00 81.50 318 ASN A N 1
ATOM 2295 C CA . ASN A 1 318 ? 1.917 14.071 -12.195 1.00 81.50 318 ASN A CA 1
ATOM 2296 C C . ASN A 1 318 ? 3.366 13.776 -11.792 1.00 81.50 318 ASN A C 1
ATOM 2298 O O . ASN A 1 318 ? 4.043 14.624 -11.219 1.00 81.50 318 ASN A O 1
ATOM 2302 N N . PHE A 1 319 ? 3.868 12.597 -12.150 1.00 80.31 319 PHE A N 1
ATOM 2303 C CA . PHE A 1 319 ? 5.220 12.156 -11.793 1.00 80.31 319 PHE A CA 1
ATOM 2304 C C . PHE A 1 319 ? 6.352 13.070 -12.308 1.00 80.31 319 PHE A C 1
ATOM 2306 O O . PHE A 1 319 ? 7.460 12.995 -11.780 1.00 80.31 319 PHE A O 1
ATOM 2313 N N . LYS A 1 320 ? 6.113 13.938 -13.308 1.00 77.88 320 LYS A N 1
ATOM 2314 C CA . LYS A 1 320 ? 7.120 14.896 -13.800 1.00 77.88 320 LYS A CA 1
ATOM 2315 C C . LYS A 1 320 ? 7.323 16.076 -12.854 1.00 77.88 320 LYS A C 1
ATOM 2317 O O . LYS A 1 320 ? 8.451 16.506 -12.637 1.00 77.88 320 LYS A O 1
ATOM 2322 N N . THR A 1 321 ? 6.230 16.630 -12.338 1.00 83.25 321 THR A N 1
ATOM 2323 C CA . THR A 1 321 ? 6.246 17.834 -11.490 1.00 83.25 321 THR A CA 1
ATOM 2324 C C . THR A 1 321 ? 6.116 17.508 -10.005 1.00 83.25 321 THR A C 1
ATOM 2326 O O . THR A 1 321 ? 6.431 18.349 -9.169 1.00 83.25 321 THR A O 1
ATOM 2329 N N . GLN A 1 322 ? 5.674 16.293 -9.678 1.00 88.00 322 GLN A N 1
ATOM 2330 C CA . GLN A 1 322 ? 5.392 15.809 -8.327 1.00 88.00 322 GLN A CA 1
ATOM 2331 C C . GLN A 1 322 ? 6.100 14.458 -8.107 1.00 88.00 322 GLN A C 1
ATOM 2333 O O . GLN A 1 322 ? 5.438 13.428 -7.951 1.00 88.00 322 GLN A O 1
ATOM 2338 N N . PRO A 1 323 ? 7.446 14.416 -8.163 1.00 86.06 323 PRO A N 1
ATOM 2339 C CA . PRO A 1 323 ? 8.220 13.172 -8.153 1.00 86.06 323 PRO A CA 1
ATOM 2340 C C . PRO A 1 323 ? 8.080 12.363 -6.855 1.00 86.06 323 PRO A C 1
ATOM 2342 O O . PRO A 1 323 ? 8.316 11.154 -6.869 1.00 86.06 323 PRO A O 1
ATOM 2345 N N . PHE A 1 324 ? 7.685 12.992 -5.743 1.00 87.50 324 PHE A N 1
ATOM 2346 C CA . PHE A 1 324 ? 7.426 12.310 -4.471 1.00 87.50 324 PHE A CA 1
ATOM 2347 C C . PHE A 1 324 ? 5.931 12.169 -4.146 1.00 87.50 324 PHE A C 1
ATOM 2349 O O . PHE A 1 324 ? 5.594 11.622 -3.097 1.00 87.50 324 PHE A O 1
ATOM 2356 N N . GLY A 1 325 ? 5.044 12.641 -5.024 1.00 90.69 325 GLY A N 1
ATOM 2357 C CA . GLY A 1 325 ? 3.585 12.578 -4.919 1.00 90.69 325 GLY A CA 1
ATOM 2358 C C . GLY A 1 325 ? 2.945 13.593 -3.973 1.00 90.69 325 GLY A C 1
ATOM 2359 O O . GLY A 1 325 ? 1.883 14.133 -4.287 1.00 90.69 325 GLY A O 1
ATOM 2360 N N . PHE A 1 326 ? 3.585 13.899 -2.846 1.00 93.56 326 PHE A N 1
ATOM 2361 C CA . PHE A 1 326 ? 3.057 14.809 -1.822 1.00 93.56 326 PHE A CA 1
ATOM 2362 C C . PHE A 1 326 ? 3.130 16.296 -2.190 1.00 93.56 326 PHE A C 1
ATOM 2364 O O . PHE A 1 326 ? 2.502 17.120 -1.531 1.00 93.56 326 PHE A O 1
ATOM 2371 N N . GLU A 1 327 ? 3.827 16.657 -3.269 1.00 91.06 327 GLU A N 1
ATOM 2372 C CA . GLU A 1 327 ? 3.758 18.008 -3.834 1.00 91.06 327 GLU A CA 1
ATOM 2373 C C . GLU A 1 327 ? 2.343 18.335 -4.351 1.00 91.06 327 GLU A C 1
ATOM 2375 O O . GLU A 1 327 ? 1.980 19.503 -4.506 1.00 91.06 327 GLU A O 1
ATOM 2380 N N . ASN A 1 328 ? 1.513 17.312 -4.591 1.00 90.94 328 ASN A N 1
ATOM 2381 C CA . ASN A 1 328 ? 0.089 17.481 -4.836 1.00 90.94 328 ASN A CA 1
ATOM 2382 C C . ASN A 1 328 ? -0.676 17.707 -3.520 1.00 90.94 328 ASN A C 1
ATOM 2384 O O . ASN A 1 328 ? -0.954 16.766 -2.781 1.00 90.94 328 ASN A O 1
ATOM 2388 N N . LEU A 1 329 ? -1.131 18.939 -3.276 1.00 91.25 329 LEU A N 1
ATOM 2389 C CA . LEU A 1 329 ? -1.891 19.310 -2.068 1.00 91.25 329 LEU A CA 1
ATOM 2390 C C . LEU A 1 329 ? -3.283 18.649 -1.951 1.00 91.25 329 LEU A C 1
ATOM 2392 O O . LEU A 1 329 ? -3.971 18.801 -0.933 1.00 91.25 329 LEU A O 1
ATOM 2396 N N . ASN A 1 330 ? -3.735 17.934 -2.984 1.00 90.75 330 ASN A N 1
ATOM 2397 C CA . ASN A 1 330 ? -4.924 17.086 -2.898 1.00 90.75 330 ASN A CA 1
ATOM 2398 C C . ASN A 1 330 ? -4.633 15.740 -2.222 1.00 90.75 330 ASN A C 1
ATOM 2400 O O . ASN A 1 330 ? -5.566 15.120 -1.721 1.00 90.75 330 ASN A O 1
ATOM 2404 N N . VAL A 1 331 ? -3.363 15.333 -2.117 1.00 93.81 331 VAL A N 1
ATOM 2405 C CA . VAL A 1 331 ? -2.942 14.200 -1.288 1.00 93.81 331 VAL A CA 1
ATOM 2406 C C . VAL A 1 331 ? -2.924 14.658 0.167 1.00 93.81 331 VAL A C 1
ATOM 2408 O O . VAL A 1 331 ? -2.019 15.360 0.623 1.00 93.81 331 VAL A O 1
ATOM 2411 N N . ARG A 1 332 ? -3.982 14.297 0.891 1.00 95.38 332 ARG A N 1
ATOM 2412 C CA . ARG A 1 332 ? -4.248 14.772 2.253 1.00 95.38 332 ARG A CA 1
ATOM 2413 C C . ARG A 1 332 ? -4.244 13.636 3.258 1.00 95.38 332 ARG A C 1
ATOM 2415 O O . ARG A 1 332 ? -4.615 12.498 2.943 1.00 95.38 332 ARG A O 1
ATOM 2422 N N . ALA A 1 333 ? -3.880 13.985 4.484 1.00 97.25 333 ALA A N 1
ATOM 2423 C CA . ALA A 1 333 ? -3.921 13.070 5.605 1.00 97.25 333 ALA A CA 1
ATOM 2424 C C . ALA A 1 333 ? -5.359 12.686 5.958 1.00 97.25 333 ALA A C 1
ATOM 2426 O O . ALA A 1 333 ? -6.279 13.501 5.925 1.00 97.25 333 ALA A O 1
ATOM 2427 N N . GLN A 1 334 ? -5.541 11.419 6.297 1.00 96.44 334 GLN A N 1
ATOM 2428 C CA . GLN A 1 334 ? -6.786 10.844 6.787 1.00 96.44 334 GLN A CA 1
ATOM 2429 C C . GLN A 1 334 ? -6.709 10.546 8.285 1.00 96.44 334 GLN A C 1
ATOM 2431 O O . GLN A 1 334 ? -7.724 10.654 8.968 1.00 96.44 334 GLN A O 1
ATOM 2436 N N . GLY A 1 335 ? -5.530 10.197 8.813 1.00 96.12 335 GLY A N 1
ATOM 2437 C CA . GLY A 1 335 ? -5.393 9.804 10.221 1.00 96.12 335 GLY A CA 1
ATOM 2438 C C . GLY A 1 335 ? -6.315 8.628 10.540 1.00 96.12 335 GLY A C 1
ATOM 2439 O O . GLY A 1 335 ? -6.337 7.686 9.759 1.00 96.12 335 GLY A O 1
ATOM 2440 N N . SER A 1 336 ? -7.105 8.660 11.615 1.00 95.44 336 SER A N 1
ATOM 2441 C CA . SER A 1 336 ? -8.100 7.609 11.921 1.00 95.44 336 SER A CA 1
ATOM 2442 C C . SER A 1 336 ? -9.474 7.826 11.269 1.00 95.44 336 SER A C 1
ATOM 2444 O O . SER A 1 336 ? -10.363 6.985 11.413 1.00 95.44 336 SER A O 1
ATOM 2446 N N . GLN A 1 337 ? -9.657 8.912 10.513 1.00 95.69 337 GLN A N 1
ATOM 2447 C CA . GLN A 1 337 ? -10.944 9.267 9.914 1.00 95.69 337 GLN A CA 1
ATOM 2448 C C . GLN A 1 337 ? -11.360 8.303 8.792 1.00 95.69 337 GLN A C 1
ATOM 2450 O O . GLN A 1 337 ? -10.548 7.570 8.221 1.00 95.69 337 GLN A O 1
ATOM 2455 N N . GLY A 1 338 ? -12.646 8.323 8.432 1.00 92.12 338 GLY A N 1
ATOM 2456 C CA . GLY A 1 338 ? -13.184 7.512 7.330 1.00 92.12 338 GLY A CA 1
ATOM 2457 C C . GLY A 1 338 ? -12.758 7.979 5.931 1.00 92.12 338 GLY A C 1
ATOM 2458 O O . GLY A 1 338 ? -12.811 7.194 4.988 1.00 92.12 338 GLY A O 1
ATOM 2459 N N . ALA A 1 339 ? -12.312 9.231 5.796 1.00 93.44 339 ALA A N 1
ATOM 2460 C CA . ALA A 1 339 ? -11.887 9.847 4.539 1.00 93.44 339 ALA A CA 1
ATOM 2461 C C . ALA A 1 339 ? -10.782 10.894 4.786 1.00 93.44 339 ALA A C 1
ATOM 2463 O O . ALA A 1 339 ? -10.701 11.416 5.901 1.00 93.44 339 ALA A O 1
ATOM 2464 N N . PRO A 1 340 ? -9.942 11.219 3.782 1.00 95.38 340 PRO A N 1
ATOM 2465 C CA . PRO A 1 340 ? -8.956 12.295 3.888 1.00 95.38 340 PRO A CA 1
ATOM 2466 C C . PRO A 1 340 ? -9.567 13.635 4.322 1.00 95.38 340 PRO A C 1
ATOM 2468 O O . PRO A 1 340 ? -10.606 14.071 3.821 1.00 95.38 340 PRO A O 1
ATOM 2471 N N . VAL A 1 341 ? -8.898 14.301 5.262 1.00 96.56 341 VAL A N 1
ATOM 2472 C CA . VAL A 1 341 ? -9.388 15.502 5.937 1.00 96.56 341 VAL A CA 1
ATOM 2473 C C . VAL A 1 341 ? -9.001 16.743 5.138 1.00 96.56 341 VAL A C 1
ATOM 2475 O O . VAL A 1 341 ? -7.839 16.975 4.797 1.00 96.56 341 VAL A O 1
ATOM 2478 N N . VAL A 1 342 ? -9.993 17.576 4.823 1.00 94.69 342 VAL A N 1
ATOM 2479 C CA . VAL A 1 342 ? -9.774 18.845 4.120 1.00 94.69 342 VAL A CA 1
ATOM 2480 C C . VAL A 1 342 ? -8.900 19.769 4.972 1.00 94.69 342 VAL A C 1
ATOM 2482 O O . VAL A 1 342 ? -9.143 19.934 6.162 1.00 94.69 342 VAL A O 1
ATOM 2485 N N . GLY A 1 343 ? -7.901 20.397 4.348 1.00 94.50 343 GLY A N 1
ATOM 2486 C CA . GLY A 1 343 ? -7.017 21.359 5.013 1.00 94.50 343 GLY A CA 1
ATOM 2487 C C . GLY A 1 343 ? -5.730 20.770 5.591 1.00 94.50 343 GLY A C 1
ATOM 2488 O O . GLY A 1 343 ? -4.879 21.553 5.994 1.00 94.50 343 GLY A O 1
ATOM 2489 N N . TYR A 1 344 ? -5.538 19.446 5.559 1.00 97.50 344 TYR A N 1
ATOM 2490 C CA . TYR A 1 344 ? -4.319 18.780 6.044 1.00 97.50 344 TYR A CA 1
ATOM 2491 C C . TYR A 1 344 ? -3.532 18.103 4.905 1.00 97.50 344 TYR A C 1
ATOM 2493 O O . TYR A 1 344 ? -3.518 16.872 4.811 1.00 97.50 344 TYR A O 1
ATOM 2501 N N . PRO A 1 345 ? -2.901 18.872 3.994 1.00 96.94 345 PRO A N 1
ATOM 2502 C CA . PRO A 1 345 ? -1.968 18.310 3.020 1.00 96.94 345 PRO A CA 1
ATOM 2503 C C . PRO A 1 345 ? -0.686 17.839 3.717 1.00 96.94 345 PRO A C 1
ATOM 2505 O O . PRO A 1 345 ? -0.352 18.309 4.805 1.00 96.94 345 PRO A O 1
ATOM 2508 N N . PHE A 1 346 ? 0.060 16.940 3.088 1.00 97.38 346 PHE A N 1
ATOM 2509 C CA . PHE A 1 346 ? 1.378 16.560 3.591 1.00 97.38 346 PHE A CA 1
ATOM 2510 C C . PHE A 1 346 ? 2.434 17.617 3.239 1.00 97.38 346 PHE A C 1
ATOM 2512 O O . PHE A 1 346 ? 2.481 18.112 2.116 1.00 97.38 346 PHE A O 1
ATOM 2519 N N . VAL A 1 347 ? 3.305 17.938 4.195 1.00 96.88 347 VAL A N 1
ATOM 2520 C CA . VAL A 1 347 ? 4.481 18.798 4.006 1.00 96.88 347 VAL A CA 1
ATOM 2521 C C . VAL A 1 347 ? 5.754 18.021 4.326 1.00 96.88 347 VAL A C 1
ATOM 2523 O O . VAL A 1 347 ? 5.757 17.148 5.193 1.00 96.88 347 VAL A O 1
ATOM 2526 N N . SER A 1 348 ? 6.841 18.316 3.618 1.00 95.88 348 SER A N 1
ATOM 2527 C CA . SER A 1 348 ? 8.144 17.697 3.883 1.00 95.88 348 SER A CA 1
ATOM 2528 C C . SER A 1 348 ? 8.607 18.049 5.297 1.00 95.88 348 SER A C 1
ATOM 2530 O O . SER A 1 348 ? 8.475 19.202 5.712 1.00 95.88 348 SER A O 1
ATOM 2532 N N . ALA A 1 349 ? 9.170 17.092 6.040 1.00 94.88 349 ALA A N 1
ATOM 2533 C CA . ALA A 1 349 ? 9.745 17.331 7.365 1.00 94.88 349 ALA A CA 1
ATOM 2534 C C . ALA A 1 349 ? 11.090 18.080 7.256 1.00 94.88 349 ALA A C 1
ATOM 2536 O O . ALA A 1 349 ? 12.159 17.568 7.582 1.00 94.88 349 ALA A O 1
ATOM 2537 N N . ASP A 1 350 ? 11.049 19.311 6.753 1.00 94.69 350 ASP A N 1
ATOM 2538 C CA . ASP A 1 350 ? 12.211 20.148 6.448 1.00 94.69 350 ASP A CA 1
ATOM 2539 C C . ASP A 1 350 ? 12.435 21.278 7.463 1.00 94.69 350 ASP A C 1
ATOM 2541 O O . ASP A 1 350 ? 13.355 22.074 7.287 1.00 94.69 350 ASP A O 1
ATOM 2545 N N . THR A 1 351 ? 11.627 21.331 8.530 1.00 95.00 351 THR A N 1
ATOM 2546 C CA . THR A 1 351 ? 11.607 22.368 9.584 1.00 95.00 351 THR A CA 1
ATOM 2547 C C . THR A 1 351 ? 11.202 23.776 9.130 1.00 95.00 351 THR A C 1
ATOM 2549 O O . THR A 1 351 ? 11.330 24.725 9.899 1.00 95.00 351 THR A O 1
ATOM 2552 N N . THR A 1 352 ? 10.688 23.931 7.908 1.00 96.56 352 THR A N 1
ATOM 2553 C CA . THR A 1 352 ? 10.351 25.236 7.307 1.00 96.56 352 THR A CA 1
ATOM 2554 C C . THR A 1 352 ? 8.973 25.281 6.647 1.00 96.56 352 THR A C 1
ATOM 2556 O O . THR A 1 352 ? 8.311 26.316 6.686 1.00 96.56 352 THR A O 1
ATOM 2559 N N . SER A 1 353 ? 8.515 24.175 6.066 1.00 95.75 353 SER A N 1
ATOM 2560 C CA . SER A 1 353 ? 7.281 24.092 5.294 1.00 95.75 353 SER A CA 1
ATOM 2561 C C . SER A 1 353 ? 6.034 24.175 6.180 1.00 95.75 353 SER A C 1
ATOM 2563 O O . SER A 1 353 ? 5.902 23.444 7.163 1.00 95.75 353 SER A O 1
ATOM 2565 N N . VAL A 1 354 ? 5.089 25.042 5.804 1.00 96.81 354 VAL A N 1
ATOM 2566 C CA . VAL A 1 354 ? 3.769 25.178 6.444 1.00 96.81 354 VAL A CA 1
ATOM 2567 C C . VAL A 1 354 ? 2.714 25.376 5.360 1.00 96.81 354 VAL A C 1
ATOM 2569 O O . VAL A 1 354 ? 2.791 26.335 4.591 1.00 96.81 354 VAL A O 1
ATOM 2572 N N . VAL A 1 355 ? 1.733 24.476 5.285 1.00 96.81 355 VAL A N 1
ATOM 2573 C CA . VAL A 1 355 ? 0.646 24.535 4.296 1.00 96.81 355 VAL A CA 1
ATOM 2574 C C . VAL A 1 355 ? -0.648 24.027 4.927 1.00 96.81 355 VAL A C 1
ATOM 2576 O O . VAL A 1 355 ? -0.708 22.906 5.426 1.00 96.81 355 VAL A O 1
ATOM 2579 N N . GLY A 1 356 ? -1.710 24.835 4.879 1.00 95.06 356 GLY A N 1
ATOM 2580 C CA . GLY A 1 356 ? -2.972 24.495 5.543 1.00 95.06 356 GLY A CA 1
ATOM 2581 C C . GLY A 1 356 ? -2.783 24.318 7.054 1.00 95.06 356 GLY A C 1
ATOM 2582 O O . GLY A 1 356 ? -2.112 25.126 7.689 1.00 95.06 356 GLY A O 1
ATOM 2583 N N . GLY A 1 357 ? -3.362 23.259 7.617 1.00 96.00 357 GLY A N 1
ATOM 2584 C CA . GLY A 1 357 ? -3.186 22.843 9.012 1.00 96.00 357 GLY A CA 1
ATOM 2585 C C . GLY A 1 357 ? -1.922 22.018 9.275 1.00 96.00 357 GLY A C 1
ATOM 2586 O O . GLY A 1 357 ? -1.811 21.417 10.338 1.00 96.00 357 GLY A O 1
ATOM 2587 N N . SER A 1 358 ? -0.990 21.938 8.321 1.00 97.94 358 SER A N 1
ATOM 2588 C CA . SER A 1 358 ? 0.216 21.111 8.425 1.00 97.94 358 SER A CA 1
ATOM 2589 C C . SER A 1 358 ? 1.477 21.956 8.568 1.00 97.94 358 SER A C 1
ATOM 2591 O O . SER A 1 358 ? 1.699 22.878 7.780 1.00 97.94 358 SER A O 1
ATOM 2593 N N . SER A 1 359 ? 2.323 21.633 9.552 1.00 97.50 359 SER A N 1
ATOM 2594 C CA . SER A 1 359 ? 3.495 22.440 9.910 1.00 97.50 359 SER A CA 1
ATOM 2595 C C . SER A 1 359 ? 4.729 21.592 10.235 1.00 97.50 359 SER A C 1
ATOM 2597 O O . SER A 1 359 ? 4.836 20.987 11.302 1.00 97.50 359 SER A O 1
ATOM 2599 N N . ALA A 1 360 ? 5.725 21.625 9.346 1.00 96.44 360 ALA A N 1
ATOM 2600 C CA . ALA A 1 360 ? 7.042 21.037 9.593 1.00 96.44 360 ALA A CA 1
ATOM 2601 C C . ALA A 1 360 ? 7.836 21.822 10.651 1.00 96.44 360 ALA A C 1
ATOM 2603 O O . ALA A 1 360 ? 8.696 21.258 11.328 1.00 96.44 360 ALA A O 1
ATOM 2604 N N . VAL A 1 361 ? 7.529 23.114 10.821 1.00 97.06 361 VAL A N 1
ATOM 2605 C CA . VAL A 1 361 ? 8.083 23.951 11.897 1.00 97.06 361 VAL A CA 1
ATOM 2606 C C . VAL A 1 361 ? 7.620 23.431 13.258 1.00 97.06 361 VAL A C 1
ATOM 2608 O O . VAL A 1 361 ? 8.436 23.298 14.165 1.00 97.06 361 VAL A O 1
ATOM 2611 N N . ALA A 1 362 ? 6.332 23.092 13.389 1.00 96.19 362 ALA A N 1
ATOM 2612 C CA . ALA A 1 362 ? 5.775 22.542 14.624 1.00 96.19 362 ALA A CA 1
ATOM 2613 C C . ALA A 1 362 ? 6.288 21.124 14.915 1.00 96.19 362 ALA A C 1
ATOM 2615 O O . ALA A 1 362 ? 6.518 20.788 16.073 1.00 96.19 362 ALA A O 1
ATOM 2616 N N . TYR A 1 363 ? 6.528 20.317 13.875 1.00 94.88 363 TYR A N 1
ATOM 2617 C CA . TYR A 1 363 ? 7.191 19.018 14.026 1.00 94.88 363 TYR A CA 1
ATOM 2618 C C . TYR A 1 363 ? 8.633 19.155 14.554 1.00 94.88 363 TYR A C 1
ATOM 2620 O O . TYR A 1 363 ? 9.095 18.333 15.342 1.00 94.88 363 TYR A O 1
ATOM 2628 N N . GLY A 1 364 ? 9.360 20.199 14.139 1.00 92.12 364 GLY A N 1
ATOM 2629 C CA . GLY A 1 364 ? 10.621 20.619 14.762 1.00 92.12 364 GLY A CA 1
ATOM 2630 C C . GLY A 1 364 ? 11.850 19.747 14.472 1.00 92.12 364 GLY A C 1
ATOM 2631 O O . GLY A 1 364 ? 12.955 20.103 14.882 1.00 92.12 364 GLY A O 1
ATOM 2632 N N . ARG A 1 365 ? 11.707 18.636 13.737 1.00 89.31 365 ARG A N 1
ATOM 2633 C CA . ARG A 1 365 ? 12.815 17.748 13.346 1.00 89.31 365 ARG A CA 1
ATOM 2634 C C . ARG A 1 365 ? 12.938 17.644 11.829 1.00 89.31 365 ARG A C 1
ATOM 2636 O O . ARG A 1 365 ? 11.953 17.450 11.125 1.00 89.31 365 ARG A O 1
ATOM 2643 N N . ARG A 1 366 ? 14.173 17.729 11.326 1.00 92.25 366 ARG A N 1
ATOM 2644 C CA . ARG A 1 366 ? 14.458 17.502 9.906 1.00 92.25 366 ARG A CA 1
ATOM 2645 C C . ARG A 1 366 ? 14.582 16.009 9.623 1.00 92.25 366 ARG A C 1
ATOM 2647 O O . ARG A 1 366 ? 15.456 15.351 10.185 1.00 92.25 366 ARG A O 1
ATOM 2654 N N . ASP A 1 367 ? 13.774 15.503 8.705 1.00 91.50 367 ASP A N 1
ATOM 2655 C CA . ASP A 1 367 ? 13.852 14.138 8.198 1.00 91.50 367 ASP A CA 1
ATOM 2656 C C . ASP A 1 367 ? 13.566 14.138 6.696 1.00 91.50 367 ASP A C 1
ATOM 2658 O O . ASP A 1 367 ? 12.456 14.397 6.244 1.00 91.50 367 ASP A O 1
ATOM 2662 N N . GLY A 1 368 ? 14.597 13.851 5.899 1.00 88.44 368 GLY A N 1
ATOM 2663 C CA . GLY A 1 368 ? 14.487 13.946 4.450 1.00 88.44 368 GLY A CA 1
ATOM 2664 C C . GLY A 1 368 ? 13.494 12.956 3.844 1.00 88.44 368 GLY A C 1
ATOM 2665 O O . GLY A 1 368 ? 13.032 13.210 2.734 1.00 88.44 368 GLY A O 1
ATOM 2666 N N . GLY A 1 369 ? 13.225 11.821 4.499 1.00 90.88 369 GLY A N 1
ATOM 2667 C CA . GLY A 1 369 ? 12.341 10.767 3.993 1.00 90.88 369 GLY A CA 1
ATOM 2668 C C . GLY A 1 369 ? 10.894 10.871 4.464 1.00 90.88 369 GLY A C 1
ATOM 2669 O O . GLY A 1 369 ? 10.069 10.082 4.008 1.00 90.88 369 GLY A O 1
ATOM 2670 N N . LEU A 1 370 ? 10.595 11.820 5.352 1.00 95.25 370 LEU A N 1
ATOM 2671 C CA . LEU A 1 370 ? 9.321 11.928 6.046 1.00 95.25 370 LEU A CA 1
ATOM 2672 C C . LEU A 1 370 ? 8.476 13.083 5.516 1.00 95.25 370 LEU A C 1
ATOM 2674 O O . LEU A 1 370 ? 8.963 14.192 5.291 1.00 95.25 370 LEU A O 1
ATOM 2678 N N . TRP A 1 371 ? 7.180 12.821 5.423 1.00 97.25 371 TRP A N 1
ATOM 2679 C CA . TRP A 1 371 ? 6.154 13.822 5.198 1.00 97.25 371 TRP A CA 1
ATOM 2680 C C . TRP A 1 371 ? 5.199 13.842 6.385 1.00 97.25 371 TRP A C 1
ATOM 2682 O O . TRP A 1 371 ? 4.830 12.790 6.908 1.00 97.25 371 TRP A O 1
ATOM 2692 N N . VAL A 1 372 ? 4.813 15.034 6.824 1.00 97.62 372 VAL A N 1
ATOM 2693 C CA . VAL A 1 372 ? 3.965 15.240 8.000 1.00 97.62 372 VAL A CA 1
ATOM 2694 C C . VAL A 1 372 ? 2.730 16.047 7.634 1.00 97.62 372 VAL A C 1
ATOM 2696 O O . VAL A 1 372 ? 2.777 16.932 6.782 1.00 97.62 372 VAL A O 1
ATOM 2699 N N . ALA A 1 373 ? 1.619 15.751 8.287 1.00 98.12 373 ALA A N 1
ATOM 2700 C CA . ALA A 1 373 ? 0.412 16.557 8.253 1.00 98.12 373 ALA A CA 1
ATOM 2701 C C . ALA A 1 373 ? -0.076 16.812 9.680 1.00 98.12 373 ALA A C 1
ATOM 2703 O O . ALA A 1 373 ? 0.084 15.951 10.544 1.00 98.12 373 ALA A O 1
ATOM 2704 N N . GLY A 1 374 ? -0.673 17.977 9.920 1.00 97.94 374 GLY A N 1
ATOM 2705 C CA . GLY A 1 374 ? -0.972 18.462 11.270 1.00 97.94 374 GLY A CA 1
ATOM 2706 C C . GLY A 1 374 ? 0.141 19.335 11.859 1.00 97.94 374 GLY A C 1
ATOM 2707 O O . GLY A 1 374 ? 1.210 19.515 11.267 1.00 97.94 374 GLY A O 1
ATOM 2708 N N . ASP A 1 375 ? -0.142 19.914 13.020 1.00 96.75 375 ASP A N 1
ATOM 2709 C CA . ASP A 1 375 ? 0.721 20.876 13.716 1.00 96.75 375 ASP A CA 1
ATOM 2710 C C . ASP A 1 375 ? 0.966 20.519 15.193 1.00 96.75 375 ASP A C 1
ATOM 2712 O O . ASP A 1 375 ? 1.516 21.325 15.942 1.00 96.75 375 ASP A O 1
ATOM 2716 N N . GLY A 1 376 ? 0.547 19.327 15.628 1.00 95.69 376 GLY A N 1
ATOM 2717 C CA . GLY A 1 376 ? 0.726 18.860 17.004 1.00 95.69 376 GLY A CA 1
ATOM 2718 C C . GLY A 1 376 ? -0.238 19.468 18.026 1.00 95.69 376 GLY A C 1
ATOM 2719 O O . GLY A 1 376 ? -0.153 19.172 19.218 1.00 95.69 376 GLY A O 1
ATOM 2720 N N . THR A 1 377 ? -1.168 20.326 17.599 1.00 97.06 377 THR A N 1
ATOM 2721 C CA . THR A 1 377 ? -2.174 20.902 18.497 1.00 97.06 377 THR A CA 1
ATOM 2722 C C . THR A 1 377 ? -3.302 19.915 18.789 1.00 97.06 377 THR A C 1
ATOM 2724 O O . THR A 1 377 ? -3.576 18.988 18.024 1.00 97.06 377 THR A O 1
ATOM 2727 N N . SER A 1 378 ? -4.044 20.161 19.872 1.00 96.00 378 SER A N 1
ATOM 2728 C CA . SER A 1 378 ? -5.266 19.407 20.178 1.00 96.00 378 SER A CA 1
ATOM 2729 C C . SER A 1 378 ? -6.344 19.544 19.093 1.00 96.00 378 SER A C 1
ATOM 2731 O O . SER A 1 378 ? -7.152 18.633 18.919 1.00 96.00 378 SER A O 1
ATOM 2733 N N . GLY A 1 379 ? -6.346 20.650 18.337 1.00 96.44 379 GLY A N 1
ATOM 2734 C CA . GLY A 1 379 ? -7.226 20.846 17.184 1.00 96.44 379 GLY A CA 1
ATOM 2735 C C . GLY A 1 379 ? -6.901 19.882 16.043 1.00 96.44 379 GLY A C 1
ATOM 2736 O O . GLY A 1 379 ? -7.797 19.192 15.553 1.00 96.44 379 GLY A O 1
ATOM 2737 N N . SER A 1 380 ? -5.620 19.768 15.680 1.00 96.94 380 SER A N 1
ATOM 2738 C CA . SER A 1 380 ? -5.147 18.788 14.693 1.00 96.94 380 SER A CA 1
ATOM 2739 C C . SER A 1 380 ? -5.362 17.352 15.163 1.00 96.94 380 SER A C 1
ATOM 2741 O O . SER A 1 380 ? -5.834 16.521 14.388 1.00 96.94 380 SER A O 1
ATOM 2743 N N . ALA A 1 381 ? -5.112 17.072 16.446 1.00 96.38 381 ALA A N 1
ATOM 2744 C CA . ALA A 1 381 ? -5.364 15.767 17.060 1.00 96.38 381 ALA A CA 1
ATOM 2745 C C . ALA A 1 381 ? -6.838 15.356 16.938 1.00 96.38 381 ALA A C 1
ATOM 2747 O O . ALA A 1 381 ? -7.138 14.234 16.533 1.00 96.38 381 ALA A O 1
ATOM 2748 N N . ALA A 1 382 ? -7.770 16.275 17.204 1.00 95.94 382 ALA A N 1
ATOM 2749 C CA . ALA A 1 382 ? -9.198 16.020 17.044 1.00 95.94 382 ALA A CA 1
ATOM 2750 C C . ALA A 1 382 ? -9.603 15.846 15.569 1.00 95.94 382 ALA A C 1
ATOM 2752 O O . ALA A 1 382 ? -10.365 14.935 15.247 1.00 95.94 382 ALA A O 1
ATOM 2753 N N . ALA A 1 383 ? -9.086 16.686 14.668 1.00 96.56 383 ALA A N 1
ATOM 2754 C CA . ALA A 1 383 ? -9.437 16.650 13.249 1.00 96.56 383 ALA A CA 1
ATOM 2755 C C . ALA A 1 383 ? -8.932 15.381 12.544 1.00 96.56 383 ALA A C 1
ATOM 2757 O O . ALA A 1 383 ? -9.668 14.759 11.781 1.00 96.56 383 ALA A O 1
ATOM 2758 N N . LEU A 1 384 ? -7.694 14.973 12.819 1.00 96.81 384 LEU A N 1
ATOM 2759 C CA . LEU A 1 384 ? -7.060 13.789 12.229 1.00 96.81 384 LEU A CA 1
ATOM 2760 C C . LEU A 1 384 ? -7.330 12.515 13.048 1.00 96.81 384 LEU A C 1
ATOM 2762 O O . LEU A 1 384 ? -7.086 11.408 12.575 1.00 96.81 384 LEU A O 1
ATOM 2766 N N . GLY A 1 385 ? -7.860 12.660 14.265 1.00 95.62 385 GLY A N 1
ATOM 2767 C CA . GLY A 1 385 ? -8.117 11.561 15.191 1.00 95.62 385 GLY A CA 1
ATOM 2768 C C . GLY A 1 385 ? -6.832 10.849 15.625 1.00 95.62 385 GLY A C 1
ATOM 2769 O O . GLY A 1 385 ? -6.786 9.616 15.667 1.00 95.62 385 GLY A O 1
ATOM 2770 N N . THR A 1 386 ? -5.786 11.626 15.904 1.00 96.50 386 THR A N 1
ATOM 2771 C CA . THR A 1 386 ? -4.462 11.150 16.325 1.00 96.50 386 THR A CA 1
ATOM 2772 C C . THR A 1 386 ? -4.162 11.578 17.758 1.00 96.50 386 THR A C 1
ATOM 2774 O O . THR A 1 386 ? -4.767 12.513 18.279 1.00 96.50 386 THR A O 1
ATOM 2777 N N . ALA A 1 387 ? -3.261 10.869 18.433 1.00 93.88 387 ALA A N 1
ATOM 2778 C CA . ALA A 1 387 ? -2.917 11.134 19.828 1.00 93.88 387 ALA A CA 1
ATOM 2779 C C . ALA A 1 387 ? -1.978 12.342 19.990 1.00 93.88 387 ALA A C 1
ATOM 2781 O O . ALA A 1 387 ? -2.040 13.036 20.999 1.00 93.88 387 ALA A O 1
ATOM 2782 N N . ASP A 1 388 ? -1.118 12.589 19.003 1.00 93.81 388 ASP A N 1
ATOM 2783 C CA . ASP A 1 388 ? -0.043 13.585 19.028 1.00 93.81 388 ASP A CA 1
ATOM 2784 C C . ASP A 1 388 ? -0.296 14.791 18.112 1.00 93.81 388 ASP A C 1
ATOM 2786 O O . ASP A 1 388 ? 0.535 15.689 18.048 1.00 93.81 388 ASP A O 1
ATOM 2790 N N . GLY A 1 389 ? -1.424 14.825 17.396 1.00 96.31 389 GLY A N 1
ATOM 2791 C CA . GLY A 1 389 ? -1.760 15.907 16.470 1.00 96.31 389 GLY A CA 1
ATOM 2792 C C . GLY A 1 389 ? -1.031 15.859 15.128 1.00 96.31 389 GLY A C 1
ATOM 2793 O O . GLY A 1 389 ? -1.117 16.834 14.379 1.00 96.31 389 GLY A O 1
ATOM 2794 N N . PHE A 1 390 ? -0.364 14.745 14.806 1.00 97.56 390 PHE A N 1
ATOM 2795 C CA . PHE A 1 390 ? 0.303 14.535 13.523 1.00 97.56 390 PHE A CA 1
ATOM 2796 C C . PHE A 1 390 ? -0.157 13.253 12.821 1.00 97.56 390 PHE A C 1
ATOM 2798 O O . PHE A 1 390 ? -0.569 12.276 13.445 1.00 97.56 390 PHE A O 1
ATOM 2805 N N . VAL A 1 391 ? -0.056 13.259 11.494 1.00 98.31 391 VAL A N 1
ATOM 2806 C CA . VAL A 1 391 ? -0.076 12.074 10.632 1.00 98.31 391 VAL A CA 1
ATOM 2807 C C . VAL A 1 391 ? 1.219 12.067 9.831 1.00 98.31 391 VAL A C 1
ATOM 2809 O O . VAL A 1 391 ? 1.646 13.095 9.306 1.00 98.31 391 VAL A O 1
ATOM 2812 N N . TYR A 1 392 ? 1.832 10.899 9.726 1.00 97.81 392 TYR A N 1
ATOM 2813 C CA . TYR A 1 392 ? 3.136 10.679 9.123 1.00 97.81 392 TYR A CA 1
ATOM 2814 C C . TYR A 1 392 ? 2.985 9.874 7.840 1.00 97.81 392 TYR A C 1
ATOM 2816 O O . TYR A 1 392 ? 2.172 8.951 7.771 1.00 97.81 392 TYR A O 1
ATOM 2824 N N . ALA A 1 393 ? 3.781 10.183 6.825 1.00 97.62 393 ALA A N 1
ATOM 2825 C CA . ALA A 1 393 ? 3.756 9.431 5.587 1.00 97.62 393 ALA A CA 1
ATOM 2826 C C . ALA A 1 393 ? 5.133 9.282 4.942 1.00 97.62 393 ALA A C 1
ATOM 2828 O O . ALA A 1 393 ? 5.983 10.173 5.014 1.00 97.62 393 ALA A O 1
ATOM 2829 N N . ILE A 1 394 ? 5.329 8.141 4.280 1.00 96.69 394 ILE A N 1
ATOM 2830 C CA . ILE A 1 394 ? 6.496 7.872 3.437 1.00 96.69 394 ILE A CA 1
ATOM 2831 C C . ILE A 1 394 ? 6.053 7.326 2.066 1.00 96.69 394 ILE A C 1
ATOM 2833 O O . ILE A 1 394 ? 5.135 6.499 2.007 1.00 96.69 394 ILE A O 1
ATOM 2837 N N . PRO A 1 395 ? 6.687 7.748 0.954 1.00 95.31 395 PRO A N 1
ATOM 2838 C CA . PRO A 1 395 ? 6.402 7.207 -0.374 1.00 95.31 395 PRO A CA 1
ATOM 2839 C C . PRO A 1 395 ? 6.677 5.701 -0.463 1.00 95.31 395 PRO A C 1
ATOM 2841 O O . PRO A 1 395 ? 7.643 5.202 0.121 1.00 95.31 395 PRO A O 1
ATOM 2844 N N . VAL A 1 396 ? 5.857 4.979 -1.231 1.00 94.12 396 VAL A N 1
ATOM 2845 C CA . VAL A 1 396 ? 6.031 3.537 -1.474 1.00 94.12 396 VAL A CA 1
ATOM 2846 C C . VAL A 1 396 ? 6.233 3.263 -2.953 1.00 94.12 396 VAL A C 1
ATOM 2848 O O . VAL A 1 396 ? 7.237 2.673 -3.339 1.00 94.12 396 VAL A O 1
ATOM 2851 N N . ALA A 1 397 ? 5.296 3.675 -3.799 1.00 92.69 397 ALA A N 1
ATOM 2852 C CA . ALA A 1 397 ? 5.411 3.444 -5.228 1.00 92.69 397 ALA A CA 1
ATOM 2853 C C . ALA A 1 397 ? 4.587 4.443 -6.030 1.00 92.69 397 ALA A C 1
ATOM 2855 O O . ALA A 1 397 ? 3.615 5.003 -5.531 1.00 92.69 397 ALA A O 1
ATOM 2856 N N . MET A 1 398 ? 4.928 4.592 -7.299 1.00 90.94 398 MET A N 1
ATOM 2857 C CA . MET A 1 398 ? 3.990 5.071 -8.304 1.00 90.94 398 MET A CA 1
ATOM 2858 C C . MET A 1 398 ? 3.625 3.922 -9.233 1.00 90.94 398 MET A C 1
ATOM 2860 O O . MET A 1 398 ? 4.479 3.111 -9.590 1.00 90.94 398 MET A O 1
ATOM 2864 N N . VAL A 1 399 ? 2.358 3.849 -9.622 1.00 90.00 399 VAL A N 1
ATOM 2865 C CA . VAL A 1 399 ? 1.842 2.824 -10.526 1.00 90.00 399 VAL A CA 1
ATOM 2866 C C . VAL A 1 399 ? 1.278 3.500 -11.759 1.00 90.00 399 VAL A C 1
ATOM 2868 O O . VAL A 1 399 ? 0.341 4.299 -11.690 1.00 90.00 399 VAL A O 1
ATOM 2871 N N . PHE A 1 400 ? 1.862 3.165 -12.899 1.00 86.69 400 PHE A N 1
ATOM 2872 C CA . PHE A 1 400 ? 1.399 3.617 -14.192 1.00 86.69 400 PHE A CA 1
ATOM 2873 C C . PHE A 1 400 ? 0.076 2.928 -14.531 1.00 86.69 400 PHE A C 1
ATOM 2875 O O . PHE A 1 400 ? -0.014 1.698 -14.519 1.00 86.69 400 PHE A O 1
ATOM 2882 N N . ARG A 1 401 ? -0.962 3.715 -14.832 1.00 85.88 401 ARG A N 1
ATOM 2883 C CA . ARG A 1 401 ? -2.287 3.193 -15.172 1.00 85.88 401 ARG A CA 1
ATOM 2884 C C . ARG A 1 401 ? -2.567 3.367 -16.661 1.00 85.88 401 ARG A C 1
ATOM 2886 O O . ARG A 1 401 ? -2.632 4.480 -17.185 1.00 85.88 401 ARG A O 1
ATOM 2893 N N . ARG A 1 402 ? -2.814 2.239 -17.324 1.00 86.62 402 ARG A N 1
ATOM 2894 C CA . ARG A 1 402 ? -3.434 2.203 -18.652 1.00 86.62 402 ARG A CA 1
ATOM 2895 C C . ARG A 1 402 ? -4.901 2.592 -18.538 1.00 86.62 402 ARG A C 1
ATOM 2897 O O . ARG A 1 402 ? -5.543 2.288 -17.529 1.00 86.62 402 ARG A O 1
ATOM 2904 N N . ASN A 1 403 ? -5.429 3.264 -19.552 1.00 84.38 403 ASN A N 1
ATOM 2905 C CA . ASN A 1 403 ? -6.844 3.608 -19.577 1.00 84.38 403 ASN A CA 1
ATOM 2906 C C . ASN A 1 403 ? -7.692 2.451 -20.105 1.00 84.38 403 ASN A C 1
ATOM 2908 O O . ASN A 1 403 ? -7.288 1.727 -21.015 1.00 84.38 403 ASN A O 1
ATOM 2912 N N . ASP A 1 404 ? -8.877 2.304 -19.525 1.00 88.25 404 ASP A N 1
ATOM 2913 C CA . ASP A 1 404 ? -9.902 1.391 -20.002 1.00 88.25 404 ASP A CA 1
ATOM 2914 C C . ASP A 1 404 ? -10.443 1.896 -21.339 1.00 88.25 404 ASP A C 1
ATOM 2916 O O . ASP A 1 404 ? -11.213 2.850 -21.400 1.00 88.25 404 ASP A O 1
ATOM 2920 N N . ALA A 1 405 ? -10.020 1.243 -22.417 1.00 88.38 405 ALA A N 1
ATOM 2921 C CA . ALA A 1 405 ? -10.461 1.543 -23.770 1.00 88.38 405 ALA A CA 1
ATOM 2922 C C . ALA A 1 405 ? -11.571 0.599 -24.262 1.00 88.38 405 ALA A C 1
ATOM 2924 O O . ALA A 1 405 ? -11.976 0.693 -25.422 1.00 88.38 405 ALA A O 1
ATOM 2925 N N . TYR A 1 406 ? -12.067 -0.301 -23.405 1.00 90.38 406 TYR A N 1
ATOM 2926 C CA . TYR A 1 406 ? -13.179 -1.197 -23.715 1.00 90.38 406 TYR A CA 1
ATOM 2927 C C . TYR A 1 406 ? -14.523 -0.502 -23.512 1.00 90.38 406 TYR A C 1
ATOM 2929 O O . TYR A 1 406 ? -15.423 -0.672 -24.334 1.00 90.38 406 TYR A O 1
ATOM 2937 N N . LEU A 1 407 ? -14.666 0.291 -22.441 1.00 86.38 407 LEU A N 1
ATOM 2938 C CA . LEU A 1 407 ? -15.882 1.056 -22.112 1.00 86.38 407 LEU A CA 1
ATOM 2939 C C . LEU A 1 407 ? -17.161 0.209 -22.183 1.00 86.38 407 LEU A C 1
ATOM 2941 O O . LEU A 1 407 ? -18.157 0.595 -22.796 1.00 86.38 407 LEU A O 1
ATOM 2945 N N . GLY A 1 408 ? -17.111 -0.998 -21.618 1.00 86.44 408 GLY A N 1
ATOM 2946 C CA . GLY A 1 408 ? -18.231 -1.943 -21.668 1.00 86.44 408 GLY A CA 1
ATOM 2947 C C . GLY A 1 408 ? -18.568 -2.458 -23.075 1.00 86.44 408 GLY A C 1
ATOM 2948 O O . GLY A 1 408 ? -19.694 -2.891 -23.303 1.00 86.44 408 GLY A O 1
ATOM 2949 N N . GLY A 1 409 ? -17.621 -2.401 -24.016 1.00 85.88 409 GLY A N 1
ATOM 2950 C CA . GLY A 1 409 ? -17.773 -2.814 -25.415 1.00 85.88 409 GLY A CA 1
ATOM 2951 C C . GLY A 1 409 ? -18.056 -1.669 -26.392 1.00 85.88 409 GLY A C 1
ATOM 2952 O O . GLY A 1 409 ? -18.078 -1.906 -27.596 1.00 85.88 409 GLY A O 1
ATOM 2953 N N . ALA A 1 410 ? -18.255 -0.442 -25.900 1.00 86.50 410 ALA A N 1
ATOM 2954 C CA . ALA A 1 410 ? -18.490 0.743 -26.731 1.00 86.50 410 ALA A CA 1
ATOM 2955 C C . ALA A 1 410 ? -17.203 1.503 -27.108 1.00 86.50 410 ALA A C 1
ATOM 2957 O O . ALA A 1 410 ? -17.257 2.453 -27.889 1.00 86.50 410 ALA A O 1
ATOM 2958 N N . GLY A 1 411 ? -16.065 1.135 -26.518 1.00 85.81 411 GLY A N 1
ATOM 2959 C CA . GLY A 1 411 ? -14.780 1.773 -26.774 1.00 85.81 411 GLY A CA 1
ATOM 2960 C C . GLY A 1 411 ? -14.137 1.335 -28.091 1.00 85.81 411 GLY A C 1
ATOM 2961 O O . GLY A 1 411 ? -14.670 0.508 -28.827 1.00 85.81 411 GLY A O 1
ATOM 2962 N N . VAL A 1 412 ? -12.969 1.909 -28.388 1.00 86.38 412 VAL A N 1
ATOM 2963 C CA . VAL A 1 412 ? -12.195 1.637 -29.617 1.00 86.38 412 VAL A CA 1
ATOM 2964 C C . VAL A 1 412 ? -10.960 0.764 -29.372 1.00 86.38 412 VAL A C 1
ATOM 2966 O O . VAL A 1 412 ? -10.281 0.394 -30.325 1.00 86.38 412 VAL A O 1
ATOM 2969 N N . GLY A 1 413 ? -10.690 0.399 -28.115 1.00 88.06 413 GLY A N 1
ATOM 2970 C CA . GLY A 1 413 ? -9.496 -0.347 -27.731 1.00 88.06 413 GLY A CA 1
ATOM 2971 C C . GLY A 1 413 ? -8.212 0.480 -27.829 1.00 88.06 413 GLY A C 1
ATOM 2972 O O . GLY A 1 413 ? -8.230 1.716 -27.860 1.00 88.06 413 GLY A O 1
ATOM 2973 N N . PHE A 1 414 ? -7.084 -0.220 -27.841 1.00 87.62 414 PHE A N 1
ATOM 2974 C CA . PHE A 1 414 ? -5.776 0.340 -28.150 1.00 87.62 414 PHE A CA 1
ATOM 2975 C C . PHE A 1 414 ? -5.777 0.975 -29.547 1.00 87.62 414 PHE A C 1
ATOM 2977 O O . PHE A 1 414 ? -6.087 0.310 -30.537 1.00 87.62 414 PHE A O 1
ATOM 2984 N N . ASP A 1 415 ? -5.379 2.244 -29.630 1.00 80.50 415 ASP A N 1
ATOM 2985 C CA . ASP A 1 415 ? -5.195 2.955 -30.896 1.00 80.50 415 ASP A CA 1
ATOM 2986 C C . ASP A 1 415 ? -3.761 3.512 -30.946 1.00 80.50 415 ASP A C 1
ATOM 2988 O O . ASP A 1 415 ? -3.413 4.357 -30.118 1.00 80.50 415 ASP A O 1
ATOM 2992 N N . PRO A 1 416 ? -2.916 3.082 -31.905 1.00 74.88 416 PRO A N 1
ATOM 2993 C CA . PRO A 1 416 ? -1.537 3.554 -32.016 1.00 74.88 416 PRO A CA 1
ATOM 2994 C C . PRO A 1 416 ? -1.414 5.061 -32.311 1.00 74.88 416 PRO A C 1
ATOM 2996 O O . PRO A 1 416 ? -0.321 5.608 -32.178 1.00 74.88 416 PRO A O 1
ATOM 2999 N N . LEU A 1 417 ? -2.497 5.722 -32.735 1.00 71.75 417 LEU A N 1
ATOM 3000 C CA . LEU A 1 417 ? -2.532 7.143 -33.061 1.00 71.75 417 LEU A CA 1
ATOM 3001 C C . LEU A 1 417 ? -3.190 7.971 -31.955 1.00 71.75 417 LEU A C 1
ATOM 3003 O O . LEU A 1 417 ? -2.589 8.920 -31.478 1.00 71.75 417 LEU A O 1
ATOM 3007 N N . ASN A 1 418 ? -4.417 7.636 -31.553 1.00 72.81 418 ASN A N 1
ATOM 3008 C CA . ASN A 1 418 ? -5.210 8.515 -30.681 1.00 72.81 418 ASN A CA 1
ATOM 3009 C C . ASN A 1 418 ? -5.275 8.056 -29.218 1.00 72.81 418 ASN A C 1
ATOM 3011 O O . ASN A 1 418 ? -5.808 8.783 -28.380 1.00 72.81 418 ASN A O 1
ATOM 3015 N N . ASN A 1 419 ? -4.818 6.836 -28.913 1.00 76.06 419 ASN A N 1
ATOM 3016 C CA . ASN A 1 419 ? -4.992 6.230 -27.596 1.00 76.06 419 ASN A CA 1
ATOM 3017 C C . ASN A 1 419 ? -3.963 5.118 -27.336 1.00 76.06 419 ASN A C 1
ATOM 3019 O O . ASN A 1 419 ? -4.318 3.955 -27.108 1.00 76.06 419 ASN A O 1
ATOM 3023 N N . THR A 1 420 ? -2.674 5.455 -27.371 1.00 76.94 420 THR A N 1
ATOM 3024 C CA . THR A 1 420 ? -1.602 4.449 -27.226 1.00 76.94 420 THR A CA 1
ATOM 3025 C C . THR A 1 420 ? -1.523 3.884 -25.802 1.00 76.94 420 THR A C 1
ATOM 3027 O O . THR A 1 420 ? -1.037 2.769 -25.584 1.00 76.94 420 THR A O 1
ATOM 3030 N N . ASN A 1 421 ? -2.053 4.608 -24.812 1.00 80.88 421 ASN A N 1
ATOM 3031 C CA . ASN A 1 421 ? -2.198 4.111 -23.444 1.00 80.88 421 ASN A CA 1
ATOM 3032 C C . ASN A 1 421 ? -3.446 3.218 -23.243 1.00 80.88 421 ASN A C 1
ATOM 3034 O O . ASN A 1 421 ? -3.579 2.562 -22.207 1.00 80.88 421 ASN A O 1
ATOM 3038 N N . GLY A 1 422 ? -4.339 3.151 -24.236 1.00 85.00 422 GLY A N 1
ATOM 3039 C CA . GLY A 1 422 ? -5.568 2.368 -24.175 1.00 85.00 422 GLY A CA 1
ATOM 3040 C C . GLY A 1 422 ? -5.303 0.871 -24.085 1.00 85.00 422 GLY A C 1
ATOM 3041 O O . GLY A 1 422 ? -4.386 0.354 -24.727 1.00 85.00 422 GLY A O 1
ATOM 3042 N N . ALA A 1 423 ? -6.097 0.176 -23.277 1.00 89.88 423 ALA A N 1
ATOM 3043 C CA . ALA A 1 423 ? -6.079 -1.276 -23.168 1.00 89.88 423 ALA A CA 1
ATOM 3044 C C . ALA A 1 423 ? -7.475 -1.812 -22.823 1.00 89.88 423 ALA A C 1
ATOM 3046 O O . ALA A 1 423 ? -8.275 -1.120 -22.186 1.00 89.88 423 ALA A O 1
ATOM 3047 N N . LEU A 1 424 ? -7.746 -3.059 -23.198 1.00 93.75 424 LEU A N 1
ATOM 3048 C CA . LEU A 1 424 ? -8.916 -3.795 -22.715 1.00 93.75 424 LEU A CA 1
ATOM 3049 C C . LEU A 1 424 ? -8.682 -4.303 -21.275 1.00 93.75 424 LEU A C 1
ATOM 3051 O O . LEU A 1 424 ? -7.530 -4.550 -20.902 1.00 93.75 424 LEU A O 1
ATOM 3055 N N . PRO A 1 425 ? -9.737 -4.475 -20.456 1.00 94.31 425 PRO A N 1
ATOM 3056 C CA . PRO A 1 425 ? -9.654 -5.199 -19.189 1.00 94.31 425 PRO A CA 1
ATOM 3057 C C . PRO A 1 425 ? -9.548 -6.702 -19.450 1.00 94.31 425 PRO A C 1
ATOM 3059 O O . PRO A 1 425 ? -10.106 -7.183 -20.433 1.00 94.31 425 PRO A O 1
ATOM 3062 N N . TYR A 1 426 ? -8.889 -7.468 -18.579 1.00 93.75 426 TYR A N 1
ATOM 3063 C CA . TYR A 1 426 ? -8.675 -8.907 -18.791 1.00 93.75 426 TYR A CA 1
ATOM 3064 C C . TYR A 1 426 ? -9.980 -9.683 -19.013 1.00 93.75 426 TYR A C 1
ATOM 3066 O O . TYR A 1 426 ? -10.023 -10.559 -19.863 1.00 93.75 426 TYR A O 1
ATOM 3074 N N . GLY A 1 427 ? -11.054 -9.356 -18.291 1.00 92.81 427 GLY A N 1
ATOM 3075 C CA . GLY A 1 427 ? -12.338 -10.070 -18.366 1.00 92.81 427 GLY A CA 1
ATOM 3076 C C . GLY A 1 427 ? -13.267 -9.671 -19.523 1.00 92.81 427 GLY A C 1
ATOM 3077 O O . GLY A 1 427 ? -14.478 -9.876 -19.413 1.00 92.81 427 GLY A O 1
ATOM 3078 N N . HIS A 1 428 ? -12.764 -9.037 -20.585 1.00 94.06 428 HIS A N 1
ATOM 3079 C CA . HIS A 1 428 ? -13.597 -8.551 -21.690 1.00 94.06 428 HIS A CA 1
ATOM 3080 C C . HIS A 1 428 ? -14.178 -9.684 -22.567 1.00 94.06 428 HIS A C 1
ATOM 3082 O O . HIS A 1 428 ? -13.573 -10.741 -22.759 1.00 94.06 428 HIS A O 1
ATOM 3088 N N . GLY A 1 429 ? -15.361 -9.443 -23.146 1.00 93.06 429 GLY A N 1
ATOM 3089 C CA . GLY A 1 429 ? -15.972 -10.328 -24.147 1.00 93.06 429 GLY A CA 1
ATOM 3090 C C . GLY A 1 429 ? -15.348 -10.171 -25.545 1.00 93.06 429 GLY A C 1
ATOM 3091 O O . GLY A 1 429 ? -14.380 -9.428 -25.702 1.00 93.06 429 GLY A O 1
ATOM 3092 N N . PRO A 1 430 ? -15.894 -10.827 -26.591 1.00 93.12 430 PRO A N 1
ATOM 3093 C CA . PRO A 1 430 ? -15.422 -10.629 -27.962 1.00 93.12 430 PRO A CA 1
ATOM 3094 C C . PRO A 1 430 ? -15.456 -9.144 -28.338 1.00 93.12 430 PRO A C 1
ATOM 3096 O O . PRO A 1 430 ? -16.479 -8.485 -28.150 1.00 93.12 430 PRO A O 1
ATOM 3099 N N . PHE A 1 431 ? -14.353 -8.627 -28.873 1.00 94.94 431 PHE A N 1
ATOM 3100 C CA . PHE A 1 431 ? -14.205 -7.208 -29.184 1.00 94.94 431 PHE A CA 1
ATOM 3101 C C . PHE A 1 431 ? -13.642 -7.022 -30.595 1.00 94.94 431 PHE A C 1
ATOM 3103 O O . PHE A 1 431 ? -12.850 -7.834 -31.066 1.00 94.94 431 PHE A O 1
ATOM 3110 N N . VAL A 1 432 ? -14.056 -5.965 -31.293 1.00 94.12 432 VAL A N 1
ATOM 3111 C CA . VAL A 1 432 ? -13.512 -5.614 -32.612 1.00 94.12 432 VAL A CA 1
ATOM 3112 C C . VAL A 1 432 ? -12.833 -4.261 -32.487 1.00 94.12 432 VAL A C 1
ATOM 3114 O O . VAL A 1 432 ? -13.495 -3.228 -32.454 1.00 94.12 432 VAL A O 1
ATOM 3117 N N . ASN A 1 433 ? -11.507 -4.281 -32.414 1.00 90.94 433 ASN A N 1
ATOM 3118 C CA . ASN A 1 433 ? -10.688 -3.081 -32.396 1.00 90.94 433 ASN A CA 1
ATOM 3119 C C . ASN A 1 433 ? -10.546 -2.552 -33.845 1.00 90.94 433 ASN A C 1
ATOM 3121 O O . ASN A 1 433 ? -10.061 -3.289 -34.706 1.00 90.94 433 ASN A O 1
ATOM 3125 N N . PRO A 1 434 ? -10.919 -1.296 -34.155 1.00 86.88 434 PRO A N 1
ATOM 3126 C CA . PRO A 1 434 ? -10.801 -0.742 -35.509 1.00 86.88 434 PRO A CA 1
ATOM 3127 C C . PRO A 1 434 ? -9.364 -0.658 -36.052 1.00 86.88 434 PRO A C 1
ATOM 3129 O O . PRO A 1 434 ? -9.166 -0.694 -37.266 1.00 86.88 434 PRO A O 1
ATOM 3132 N N . ALA A 1 435 ? -8.364 -0.538 -35.176 1.00 80.31 435 ALA A N 1
ATOM 3133 C CA . ALA A 1 435 ? -6.952 -0.432 -35.534 1.00 80.31 435 ALA A CA 1
ATOM 3134 C C . ALA A 1 435 ? -6.241 -1.795 -35.635 1.00 80.31 435 ALA A C 1
ATOM 3136 O O . ALA A 1 435 ? -5.282 -1.917 -36.402 1.00 80.31 435 ALA A O 1
ATOM 3137 N N . VAL A 1 436 ? -6.696 -2.800 -34.875 1.00 84.62 436 VAL A N 1
ATOM 3138 C CA . VAL A 1 436 ? -6.008 -4.100 -34.709 1.00 84.62 436 VAL A CA 1
ATOM 3139 C C . VAL A 1 436 ? -6.804 -5.284 -35.281 1.00 84.62 436 VAL A C 1
ATOM 3141 O O . VAL A 1 436 ? -6.209 -6.252 -35.750 1.00 84.62 436 VAL A O 1
ATOM 3144 N N . GLY A 1 437 ? -8.137 -5.208 -35.311 1.00 88.62 437 GLY A N 1
ATOM 3145 C CA . GLY A 1 437 ? -9.032 -6.251 -35.818 1.00 88.62 437 GLY A CA 1
ATOM 3146 C C . GLY A 1 437 ? -9.828 -6.970 -34.724 1.00 88.62 437 GLY A C 1
ATOM 3147 O O . GLY A 1 437 ? -10.142 -6.406 -33.679 1.00 88.62 437 GLY A O 1
ATOM 3148 N N . VAL A 1 438 ? -10.212 -8.222 -34.988 1.00 93.75 438 VAL A N 1
ATOM 3149 C CA . VAL A 1 438 ? -11.022 -9.032 -34.062 1.00 93.75 438 VAL A CA 1
ATOM 3150 C C . VAL A 1 438 ? -10.155 -9.566 -32.926 1.00 93.75 438 VAL A C 1
ATOM 3152 O O . VAL A 1 438 ? -9.156 -10.240 -33.168 1.00 93.75 438 VAL A O 1
ATOM 3155 N N . ILE A 1 439 ? -10.587 -9.317 -31.694 1.00 95.38 439 ILE A N 1
ATOM 3156 C CA . ILE A 1 439 ? -9.903 -9.697 -30.464 1.00 95.38 439 ILE A CA 1
ATOM 3157 C C . ILE A 1 439 ? -10.763 -10.732 -29.718 1.00 95.38 439 ILE A C 1
ATOM 3159 O O . ILE A 1 439 ? -11.913 -10.442 -29.361 1.00 95.38 439 ILE A O 1
ATOM 3163 N N . PRO A 1 440 ? -10.252 -11.959 -29.502 1.00 94.44 440 PRO A N 1
ATOM 3164 C CA . PRO A 1 440 ? -10.943 -12.978 -28.714 1.00 94.44 440 PRO A CA 1
ATOM 3165 C C . PRO A 1 440 ? -11.173 -12.540 -27.257 1.00 94.44 440 PRO A C 1
ATOM 3167 O O . PRO A 1 440 ? -10.424 -11.705 -26.759 1.00 94.44 440 PRO A O 1
ATOM 3170 N N . PRO A 1 441 ? -12.147 -13.130 -26.539 1.00 94.12 441 PRO A N 1
ATOM 3171 C CA . PRO A 1 441 ? -12.304 -12.901 -25.102 1.00 94.12 441 PRO A CA 1
ATOM 3172 C C . PRO A 1 441 ? -11.008 -13.169 -24.331 1.00 94.12 441 PRO A C 1
ATOM 3174 O O . PRO A 1 441 ? -10.314 -14.151 -24.609 1.00 94.12 441 PRO A O 1
ATOM 3177 N N . ASN A 1 442 ? -10.724 -12.336 -23.331 1.00 93.38 442 ASN A N 1
ATOM 3178 C CA . ASN A 1 442 ? -9.527 -12.400 -22.487 1.00 93.38 442 ASN A CA 1
ATOM 3179 C C . ASN A 1 442 ? -8.181 -12.296 -23.235 1.00 93.38 442 ASN A C 1
ATOM 3181 O O . ASN A 1 442 ? -7.146 -12.709 -22.702 1.00 93.38 442 ASN A O 1
ATOM 3185 N N . ALA A 1 443 ? -8.175 -11.774 -24.463 1.00 93.94 443 ALA A N 1
ATOM 3186 C CA . ALA A 1 443 ? -6.965 -11.527 -25.237 1.00 93.94 443 ALA A CA 1
ATOM 3187 C C . ALA A 1 443 ? -6.681 -10.025 -25.308 1.00 93.94 443 ALA A C 1
ATOM 3189 O O . ALA A 1 443 ? -7.554 -9.225 -25.616 1.00 93.94 443 ALA A O 1
ATOM 3190 N N . SER A 1 444 ? -5.437 -9.629 -25.057 1.00 93.31 444 SER A N 1
ATOM 3191 C CA . SER A 1 444 ? -5.058 -8.223 -25.191 1.00 93.31 444 SER A CA 1
ATOM 3192 C C . SER A 1 444 ? -5.069 -7.800 -26.663 1.00 93.31 444 SER A C 1
ATOM 3194 O O . SER A 1 444 ? -4.653 -8.554 -27.544 1.00 93.31 444 SER A O 1
ATOM 3196 N N . ASP A 1 445 ? -5.517 -6.574 -26.920 1.00 91.94 445 ASP A N 1
ATOM 3197 C CA . ASP A 1 445 ? -5.434 -5.913 -28.222 1.00 91.94 445 ASP A CA 1
ATOM 3198 C C . ASP A 1 445 ? -4.136 -5.110 -28.402 1.00 91.94 445 ASP A C 1
ATOM 3200 O O . ASP A 1 445 ? -3.909 -4.510 -29.454 1.00 91.94 445 ASP A O 1
ATOM 3204 N N . ARG A 1 446 ? -3.260 -5.112 -27.391 1.00 89.06 446 ARG A N 1
ATOM 3205 C CA . ARG A 1 446 ? -1.998 -4.376 -27.400 1.00 89.06 446 ARG A CA 1
ATOM 3206 C C . ARG A 1 446 ? -0.831 -5.236 -27.888 1.00 89.06 446 ARG A C 1
ATOM 3208 O O . ARG A 1 446 ? -0.758 -6.419 -27.552 1.00 89.06 446 ARG A O 1
ATOM 3215 N N . PRO A 1 447 ? 0.173 -4.635 -28.556 1.00 85.38 447 PRO A N 1
ATOM 3216 C CA . PRO A 1 447 ? 1.392 -5.343 -28.960 1.00 85.38 447 PRO A CA 1
ATOM 3217 C C . PRO A 1 447 ? 2.205 -5.932 -27.795 1.00 85.38 447 PRO A C 1
ATOM 3219 O O . PRO A 1 447 ? 2.947 -6.891 -27.986 1.00 85.38 447 PRO A O 1
ATOM 3222 N N . ASP A 1 448 ? 2.091 -5.350 -26.595 1.00 85.62 448 ASP A N 1
ATOM 3223 C CA . ASP A 1 448 ? 2.775 -5.812 -25.380 1.00 85.62 448 ASP A CA 1
ATOM 3224 C C . ASP A 1 448 ? 2.008 -6.912 -24.622 1.00 85.62 448 ASP A C 1
ATOM 3226 O O . ASP A 1 448 ? 2.553 -7.485 -23.676 1.00 85.62 448 ASP A O 1
ATOM 3230 N N . GLY A 1 449 ? 0.775 -7.226 -25.035 1.00 90.12 449 GLY A N 1
ATOM 3231 C CA . GLY A 1 449 ? -0.074 -8.240 -24.413 1.00 90.12 449 GLY A CA 1
ATOM 3232 C C . GLY A 1 449 ? -0.673 -7.838 -23.059 1.00 90.12 449 GLY A C 1
ATOM 3233 O O . GLY A 1 449 ? -1.146 -8.709 -22.331 1.00 90.12 449 GLY A O 1
ATOM 3234 N N . LEU A 1 450 ? -0.625 -6.554 -22.687 1.00 91.12 450 LEU A N 1
ATOM 3235 C CA . LEU A 1 450 ? -1.033 -6.073 -21.362 1.00 91.12 450 LEU A CA 1
ATOM 3236 C C . LEU A 1 450 ? -2.491 -5.584 -21.332 1.00 91.12 450 LEU A C 1
ATOM 3238 O O . LEU A 1 450 ? -3.085 -5.295 -22.369 1.00 91.12 450 LEU A O 1
ATOM 3242 N N . PHE A 1 451 ? -3.060 -5.484 -20.130 1.00 92.81 451 PHE A N 1
ATOM 3243 C CA . PHE A 1 451 ? -4.455 -5.089 -19.885 1.00 92.81 451 PHE A CA 1
ATOM 3244 C C . PHE A 1 451 ? -4.526 -3.815 -19.029 1.00 92.81 451 PHE A C 1
ATOM 3246 O O . PHE A 1 451 ? -3.531 -3.429 -18.405 1.00 92.81 451 PHE A O 1
ATOM 3253 N N . CYS A 1 452 ? -5.682 -3.140 -18.997 1.00 90.50 452 CYS A N 1
ATOM 3254 C CA . CYS A 1 452 ? -5.850 -1.902 -18.215 1.00 90.50 452 CYS A CA 1
ATOM 3255 C C . CYS A 1 452 ? -5.959 -2.133 -16.700 1.00 90.50 452 CYS A C 1
ATOM 3257 O O . CYS A 1 452 ? -5.665 -1.236 -15.907 1.00 90.50 452 CYS A O 1
ATOM 3259 N N . ASP A 1 453 ? -6.359 -3.338 -16.312 1.00 92.56 453 ASP A N 1
ATOM 3260 C CA . ASP A 1 453 ? -6.705 -3.757 -14.957 1.00 92.56 453 ASP A CA 1
ATOM 3261 C C . ASP A 1 453 ? -5.728 -4.806 -14.391 1.00 92.56 453 ASP A C 1
ATOM 3263 O O . ASP A 1 453 ? -5.832 -5.186 -13.229 1.00 92.56 453 ASP A O 1
ATOM 3267 N N . VAL A 1 454 ? -4.736 -5.247 -15.171 1.00 92.94 454 VAL A N 1
ATOM 3268 C CA . VAL A 1 454 ? -3.670 -6.158 -14.725 1.00 92.94 454 VAL A CA 1
ATOM 3269 C C . VAL A 1 454 ? -2.376 -5.373 -14.545 1.00 92.94 454 VAL A C 1
ATOM 3271 O O . VAL A 1 454 ? -1.851 -4.802 -15.501 1.00 92.94 454 VAL A O 1
ATOM 3274 N N . ILE A 1 455 ? -1.838 -5.379 -13.324 1.00 91.62 455 ILE A N 1
ATOM 3275 C CA . ILE A 1 455 ? -0.587 -4.690 -12.996 1.00 91.62 455 ILE A CA 1
ATOM 3276 C C . ILE A 1 455 ? 0.603 -5.620 -13.202 1.00 91.62 455 ILE A C 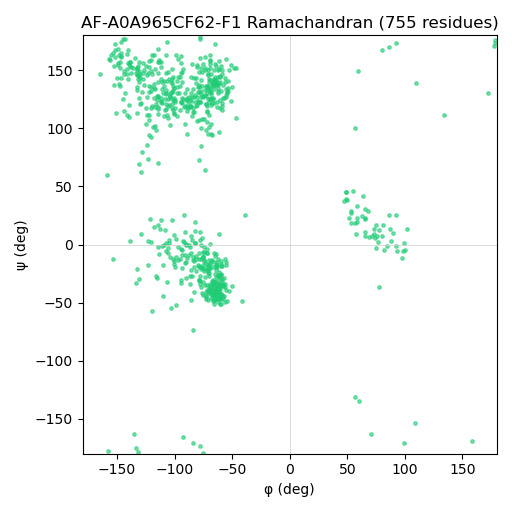1
ATOM 3278 O O . ILE A 1 455 ? 0.692 -6.684 -12.583 1.00 91.62 455 ILE A O 1
ATOM 3282 N N . VAL A 1 456 ? 1.556 -5.187 -14.028 1.00 89.12 456 VAL A N 1
ATOM 3283 C CA . VAL A 1 456 ? 2.834 -5.882 -14.211 1.00 89.12 456 VAL A CA 1
ATOM 3284 C C . VAL A 1 456 ? 3.985 -5.123 -13.557 1.00 89.12 456 VAL A C 1
ATOM 3286 O O . VAL A 1 456 ? 3.894 -3.934 -13.277 1.00 89.12 456 VAL A O 1
ATOM 3289 N N . GLN A 1 457 ? 5.115 -5.798 -13.339 1.00 85.19 457 GLN A N 1
ATOM 3290 C CA . GLN A 1 457 ? 6.262 -5.228 -12.624 1.00 85.19 457 GLN A CA 1
ATOM 3291 C C . GLN A 1 457 ? 6.801 -3.960 -13.305 1.00 85.19 457 GLN A C 1
ATOM 3293 O O . GLN A 1 457 ? 7.272 -3.050 -12.634 1.00 85.19 457 GLN A O 1
ATOM 3298 N N . GLY A 1 458 ? 6.699 -3.885 -14.637 1.00 83.25 458 GLY A N 1
ATOM 3299 C CA . GLY A 1 458 ? 7.098 -2.705 -15.407 1.00 83.25 458 GLY A CA 1
ATOM 3300 C C . GLY A 1 458 ? 6.215 -1.472 -15.191 1.00 83.25 458 GLY A C 1
ATOM 3301 O O . GLY A 1 458 ? 6.635 -0.383 -15.561 1.00 83.25 458 GLY A O 1
ATOM 3302 N N . ASP A 1 459 ? 5.032 -1.624 -14.592 1.00 87.19 459 ASP A N 1
ATOM 3303 C CA . ASP A 1 459 ? 4.122 -0.510 -14.304 1.00 87.19 459 ASP A CA 1
ATOM 3304 C C . ASP A 1 459 ? 4.476 0.199 -12.996 1.00 87.19 459 ASP A C 1
ATOM 3306 O O . ASP A 1 459 ? 3.994 1.299 -12.749 1.00 87.19 459 ASP A O 1
ATOM 3310 N N . ILE A 1 460 ? 5.338 -0.390 -12.164 1.00 89.25 460 ILE A N 1
ATOM 3311 C CA . ILE A 1 460 ? 5.610 0.080 -10.806 1.00 89.25 460 ILE A CA 1
ATOM 3312 C C . ILE A 1 460 ? 6.980 0.761 -10.737 1.00 89.25 460 ILE A C 1
ATOM 3314 O O . ILE A 1 460 ? 8.005 0.158 -11.058 1.00 89.25 460 ILE A O 1
ATOM 3318 N N . LEU A 1 461 ? 7.001 1.998 -10.248 1.00 88.50 461 LEU A N 1
ATOM 3319 C CA . LEU A 1 461 ? 8.204 2.699 -9.810 1.00 88.50 461 LEU A CA 1
ATOM 3320 C C . LEU A 1 461 ? 8.308 2.614 -8.292 1.00 88.50 461 LEU A C 1
ATOM 3322 O O . LEU A 1 461 ? 7.447 3.138 -7.587 1.00 88.50 461 LEU A O 1
ATOM 3326 N N . ASP A 1 462 ? 9.368 1.981 -7.790 1.00 89.00 462 ASP A N 1
ATOM 3327 C CA . ASP A 1 462 ? 9.664 1.955 -6.355 1.00 89.00 462 ASP A CA 1
ATOM 3328 C C . ASP A 1 462 ? 10.165 3.333 -5.899 1.00 89.00 462 ASP A C 1
ATOM 3330 O O . ASP A 1 462 ? 11.177 3.827 -6.399 1.00 89.00 462 ASP A O 1
ATOM 3334 N N . LEU A 1 463 ? 9.465 3.942 -4.940 1.00 90.94 463 LEU A N 1
ATOM 3335 C CA . LEU A 1 463 ? 9.847 5.216 -4.319 1.00 90.94 463 LEU A CA 1
ATOM 3336 C C . LEU A 1 463 ? 10.366 5.040 -2.886 1.00 90.94 463 LEU A C 1
ATOM 3338 O O . LEU A 1 463 ? 10.700 6.026 -2.219 1.00 90.94 463 LEU A O 1
ATOM 3342 N N . ARG A 1 464 ? 10.438 3.800 -2.386 1.00 90.31 464 ARG A N 1
ATOM 3343 C CA . ARG A 1 464 ? 10.872 3.509 -1.019 1.00 90.31 464 ARG A CA 1
ATOM 3344 C C . ARG A 1 464 ? 12.334 3.885 -0.843 1.00 90.31 464 ARG A C 1
ATOM 3346 O O . ARG A 1 464 ? 13.232 3.338 -1.485 1.00 90.31 464 ARG A O 1
ATOM 3353 N N . ARG A 1 465 ? 12.592 4.776 0.111 1.00 87.75 465 ARG A N 1
ATOM 3354 C CA . ARG A 1 465 ? 13.957 5.105 0.529 1.00 87.75 465 ARG A CA 1
ATOM 3355 C C . ARG A 1 465 ? 14.514 3.983 1.385 1.00 87.75 465 ARG A C 1
ATOM 3357 O O . ARG A 1 465 ? 13.880 3.582 2.354 1.00 87.75 465 ARG A O 1
ATOM 3364 N N . SER A 1 466 ? 15.689 3.484 1.022 1.00 85.44 466 SER A N 1
ATOM 3365 C CA . SER A 1 466 ? 16.364 2.437 1.789 1.00 85.44 466 SER A CA 1
ATOM 3366 C C . SER A 1 466 ? 17.125 3.057 2.958 1.00 85.44 466 SER A C 1
ATOM 3368 O O . SER A 1 466 ? 17.901 3.992 2.767 1.00 85.44 466 SER A O 1
ATOM 3370 N N . VAL A 1 467 ? 16.904 2.530 4.158 1.00 83.50 467 VAL A N 1
ATOM 3371 C CA . VAL A 1 467 ? 17.582 2.939 5.390 1.00 83.50 467 VAL A CA 1
ATOM 3372 C C . VAL A 1 467 ? 18.480 1.791 5.832 1.00 83.50 467 VAL A C 1
ATOM 3374 O O . VAL A 1 467 ? 18.006 0.672 6.038 1.00 83.50 467 VAL A O 1
ATOM 3377 N N . VAL A 1 468 ? 19.779 2.070 5.962 1.00 81.88 468 VAL A N 1
ATOM 3378 C CA . VAL A 1 468 ? 20.803 1.088 6.341 1.00 81.88 468 VAL A CA 1
ATOM 3379 C C . VAL A 1 468 ? 21.448 1.540 7.657 1.00 81.88 468 VAL A C 1
ATOM 3381 O O . VAL A 1 468 ? 22.295 2.435 7.635 1.00 81.88 468 VAL A O 1
ATOM 3384 N N . PRO A 1 469 ? 21.065 0.960 8.812 1.00 75.81 469 PRO A N 1
ATOM 3385 C CA . PRO A 1 469 ? 21.556 1.412 10.118 1.00 75.81 469 PRO A CA 1
ATOM 3386 C C . PRO A 1 469 ? 23.073 1.286 10.300 1.00 75.81 469 PRO A C 1
ATOM 3388 O O . PRO A 1 469 ? 23.676 2.057 11.036 1.00 75.81 469 PRO A O 1
ATOM 3391 N N . THR A 1 470 ? 23.701 0.330 9.613 1.00 75.75 470 THR A N 1
ATOM 3392 C CA . THR A 1 470 ? 25.142 0.047 9.701 1.00 75.75 470 THR A CA 1
ATOM 3393 C C . THR A 1 470 ? 26.006 0.969 8.834 1.00 75.75 470 THR A C 1
ATOM 3395 O O . THR A 1 470 ? 27.223 0.801 8.801 1.00 75.75 470 THR A O 1
ATOM 3398 N N . GLY A 1 471 ? 25.400 1.930 8.128 1.00 73.88 471 GLY A N 1
ATOM 3399 C CA . GLY A 1 471 ? 26.067 2.746 7.114 1.00 73.88 471 GLY A CA 1
ATOM 3400 C C . GLY A 1 471 ? 26.078 2.090 5.731 1.00 73.88 471 GLY A C 1
ATOM 3401 O O . GLY A 1 471 ? 25.705 0.929 5.571 1.00 73.88 471 GLY A O 1
ATOM 3402 N N . ILE A 1 472 ? 26.475 2.869 4.722 1.00 78.56 472 ILE A N 1
ATOM 3403 C CA . ILE A 1 472 ? 26.518 2.456 3.313 1.00 78.56 472 ILE A CA 1
ATOM 3404 C C . ILE A 1 472 ? 27.978 2.446 2.851 1.00 78.56 472 ILE A C 1
ATOM 3406 O O . ILE A 1 472 ? 28.659 3.467 2.946 1.00 78.56 472 ILE A O 1
ATOM 3410 N N . ASP A 1 473 ? 28.442 1.328 2.293 1.00 85.19 473 ASP A N 1
ATOM 3411 C CA . ASP A 1 473 ? 29.676 1.288 1.502 1.00 85.19 473 ASP A CA 1
ATOM 3412 C C . ASP A 1 473 ? 29.439 1.963 0.138 1.00 85.19 473 ASP A C 1
ATOM 3414 O O . ASP A 1 473 ? 28.881 1.374 -0.792 1.00 85.19 473 ASP A O 1
ATOM 3418 N N . LEU A 1 474 ? 29.840 3.230 0.031 1.00 86.06 474 LEU A N 1
ATOM 3419 C CA . LEU A 1 474 ? 29.649 4.031 -1.179 1.00 86.06 474 LEU A CA 1
ATOM 3420 C C . LEU A 1 474 ? 30.420 3.480 -2.386 1.00 86.06 474 LEU A C 1
ATOM 3422 O O . LEU A 1 474 ? 29.976 3.670 -3.517 1.00 86.06 474 LEU A O 1
ATOM 3426 N N . THR A 1 475 ? 31.540 2.784 -2.174 1.00 85.69 475 THR A N 1
ATOM 3427 C CA . THR A 1 475 ? 32.337 2.199 -3.260 1.00 85.69 475 THR A CA 1
ATOM 3428 C C . THR A 1 475 ? 31.622 0.997 -3.863 1.00 85.69 475 THR A C 1
ATOM 3430 O O . THR A 1 475 ? 31.530 0.886 -5.090 1.00 85.69 475 THR A O 1
ATOM 3433 N N . ALA A 1 476 ? 31.063 0.129 -3.018 1.00 82.94 476 ALA A N 1
ATOM 3434 C CA . ALA A 1 476 ? 30.242 -0.989 -3.471 1.00 82.94 476 ALA A CA 1
ATOM 3435 C C . ALA A 1 476 ? 28.973 -0.502 -4.190 1.00 82.94 476 ALA A C 1
ATOM 3437 O O . ALA A 1 476 ? 28.625 -1.026 -5.248 1.00 82.94 476 ALA A O 1
ATOM 3438 N N . GLU A 1 477 ? 28.310 0.534 -3.667 1.00 83.50 477 GLU A N 1
ATOM 3439 C CA . GLU A 1 477 ? 27.108 1.096 -4.293 1.00 83.50 477 GLU A CA 1
ATOM 3440 C C . GLU A 1 477 ? 27.412 1.769 -5.638 1.00 83.50 477 GLU A C 1
ATOM 3442 O O . GLU A 1 477 ? 26.701 1.527 -6.612 1.00 83.50 477 GLU A O 1
ATOM 3447 N N . LEU A 1 478 ? 28.494 2.549 -5.736 1.00 85.50 478 LEU A N 1
ATOM 3448 C CA . LEU A 1 478 ? 28.924 3.142 -7.004 1.00 85.50 478 LEU A CA 1
ATOM 3449 C C . LEU A 1 478 ? 29.226 2.059 -8.044 1.00 85.50 478 LEU A C 1
ATOM 3451 O O . LEU A 1 478 ? 28.741 2.143 -9.170 1.00 85.50 478 LEU A O 1
ATOM 3455 N N . SER A 1 479 ? 29.977 1.025 -7.659 1.00 82.38 479 SER A N 1
ATOM 3456 C CA . SER A 1 479 ? 30.315 -0.091 -8.552 1.00 82.38 479 SER A CA 1
ATOM 3457 C C . SER A 1 479 ? 29.055 -0.799 -9.052 1.00 82.38 479 SER A C 1
ATOM 3459 O O . SER A 1 479 ? 28.914 -1.040 -10.249 1.00 82.38 479 SER A O 1
ATOM 3461 N N . ARG A 1 480 ? 28.086 -1.042 -8.160 1.00 80.81 480 ARG A N 1
ATOM 3462 C CA . ARG A 1 480 ? 26.789 -1.638 -8.502 1.00 80.81 480 ARG A CA 1
ATOM 3463 C C . ARG A 1 480 ? 25.982 -0.768 -9.468 1.00 80.81 480 ARG A C 1
ATOM 3465 O O . ARG A 1 480 ? 25.358 -1.298 -10.381 1.00 80.81 480 ARG A O 1
ATOM 3472 N N . GLN A 1 481 ? 25.969 0.551 -9.279 1.00 81.81 481 GLN A N 1
ATOM 3473 C CA . GLN A 1 481 ? 25.244 1.490 -10.147 1.00 81.81 481 GLN A CA 1
ATOM 3474 C C . GLN A 1 481 ? 25.889 1.613 -11.530 1.00 81.81 481 GLN A C 1
ATOM 3476 O O . GLN A 1 481 ? 25.182 1.637 -12.536 1.00 81.81 481 GLN A O 1
ATOM 3481 N N . VAL A 1 482 ? 27.223 1.643 -11.592 1.00 83.06 482 VAL A N 1
ATOM 3482 C CA . VAL A 1 482 ? 27.971 1.605 -12.857 1.00 83.06 482 VAL A CA 1
ATOM 3483 C C . VAL A 1 482 ? 27.705 0.289 -13.581 1.00 83.06 482 VAL A C 1
ATOM 3485 O O . VAL A 1 482 ? 27.403 0.308 -14.769 1.00 83.06 482 VAL A O 1
ATOM 3488 N N . GLN A 1 483 ? 27.717 -0.837 -12.868 1.00 82.75 483 GLN A N 1
ATOM 3489 C CA . GLN A 1 483 ? 27.374 -2.130 -13.448 1.00 82.75 483 GLN A CA 1
ATOM 3490 C C . GLN A 1 483 ? 25.934 -2.163 -13.966 1.00 82.75 483 GLN A C 1
ATOM 3492 O O . GLN A 1 483 ? 25.708 -2.551 -15.105 1.00 82.75 483 GLN A O 1
ATOM 3497 N N . ALA A 1 484 ? 24.960 -1.693 -13.183 1.00 79.94 484 ALA A N 1
ATOM 3498 C CA . ALA A 1 484 ? 23.566 -1.607 -13.618 1.00 79.94 484 ALA A CA 1
ATOM 3499 C C . ALA A 1 484 ? 23.393 -0.700 -14.850 1.00 79.94 484 ALA A C 1
ATOM 3501 O O . ALA A 1 484 ? 22.573 -0.989 -15.722 1.00 79.94 484 ALA A O 1
ATOM 3502 N N . LEU A 1 485 ? 24.177 0.377 -14.949 1.00 83.38 485 LEU A N 1
ATOM 3503 C CA . LEU A 1 485 ? 24.208 1.243 -16.124 1.00 83.38 485 LEU A CA 1
ATOM 3504 C C . LEU A 1 485 ? 24.767 0.508 -17.350 1.00 83.38 485 LEU A C 1
ATOM 3506 O O . LEU A 1 485 ? 24.125 0.519 -18.399 1.00 83.38 485 LEU A O 1
ATOM 3510 N N . LEU A 1 486 ? 25.930 -0.137 -17.220 1.00 78.94 486 LEU A N 1
ATOM 3511 C CA . LEU A 1 486 ? 26.597 -0.859 -18.311 1.00 78.94 486 LEU A CA 1
ATOM 3512 C C . LEU A 1 486 ? 25.805 -2.091 -18.768 1.00 78.94 486 LEU A C 1
ATOM 3514 O O . LEU A 1 486 ? 25.739 -2.373 -19.962 1.00 78.94 486 LEU A O 1
ATOM 3518 N N . ASP A 1 487 ? 25.133 -2.767 -17.838 1.00 79.50 487 ASP A N 1
ATOM 3519 C CA . ASP A 1 487 ? 24.246 -3.899 -18.113 1.00 79.50 487 ASP A CA 1
ATOM 3520 C C . ASP A 1 487 ? 22.876 -3.454 -18.674 1.00 79.50 487 ASP A C 1
ATOM 3522 O O . ASP A 1 487 ? 22.006 -4.287 -18.941 1.00 79.50 487 ASP A O 1
ATOM 3526 N N . GLY A 1 488 ? 22.637 -2.144 -18.836 1.00 72.69 488 GLY A N 1
ATOM 3527 C CA . GLY A 1 488 ? 21.369 -1.603 -19.340 1.00 72.69 488 GLY A CA 1
ATOM 3528 C C . GLY A 1 488 ? 20.174 -1.858 -18.411 1.00 72.69 488 GLY A C 1
ATOM 3529 O O . GLY A 1 488 ? 19.020 -1.873 -18.850 1.00 72.69 488 GLY A O 1
ATOM 3530 N N . GLN A 1 489 ? 20.428 -2.088 -17.122 1.00 74.44 489 GLN A N 1
ATOM 3531 C CA . GLN A 1 489 ? 19.398 -2.265 -16.096 1.00 74.44 489 GLN A CA 1
ATOM 3532 C C . GLN A 1 489 ? 18.793 -0.933 -15.636 1.00 74.44 489 GLN A C 1
ATOM 3534 O O . GLN A 1 489 ? 17.676 -0.924 -15.115 1.00 74.44 489 GLN A O 1
ATOM 3539 N N . ASN A 1 490 ? 19.472 0.191 -15.885 1.00 72.94 490 ASN A N 1
ATOM 3540 C CA . ASN A 1 490 ? 18.905 1.525 -15.703 1.00 72.94 490 ASN A CA 1
ATOM 3541 C C . ASN A 1 490 ? 17.848 1.788 -16.783 1.00 72.94 490 ASN A C 1
ATOM 3543 O O . ASN A 1 490 ? 18.155 2.190 -17.904 1.00 72.94 490 ASN A O 1
ATOM 3547 N N . ARG A 1 491 ? 16.584 1.527 -16.442 1.00 67.38 491 ARG A N 1
ATOM 3548 C CA . ARG A 1 491 ? 15.441 1.683 -17.346 1.00 67.38 491 ARG A CA 1
ATOM 3549 C C . ARG A 1 491 ? 14.679 2.962 -17.034 1.00 67.38 491 ARG A C 1
ATOM 3551 O O . ARG A 1 491 ? 14.415 3.272 -15.877 1.00 67.38 491 ARG A O 1
ATOM 3558 N N . THR A 1 492 ? 14.261 3.669 -18.077 1.00 73.56 492 THR A N 1
ATOM 3559 C CA . THR A 1 492 ? 13.227 4.699 -17.952 1.00 73.56 492 THR A CA 1
ATOM 3560 C C . THR A 1 492 ? 11.906 4.019 -17.599 1.00 73.56 492 THR A C 1
ATOM 3562 O O . THR A 1 492 ? 11.494 3.096 -18.298 1.00 73.56 492 THR A O 1
ATOM 3565 N N . TRP A 1 493 ? 11.259 4.449 -16.515 1.00 78.19 493 TRP A N 1
ATOM 3566 C CA . TRP A 1 493 ? 10.005 3.844 -16.055 1.00 78.19 493 TRP A CA 1
ATOM 3567 C C . TRP A 1 493 ? 8.811 4.207 -16.946 1.00 78.19 493 TRP A C 1
ATOM 3569 O O . TRP A 1 493 ? 8.066 3.326 -17.362 1.00 78.19 493 TRP A O 1
ATOM 3579 N N . ALA A 1 494 ? 8.664 5.487 -17.288 1.00 75.19 494 ALA A N 1
ATOM 3580 C CA . ALA A 1 494 ? 7.610 5.982 -18.163 1.00 75.19 494 ALA A CA 1
ATOM 3581 C C . ALA A 1 494 ? 8.157 7.065 -19.099 1.00 75.19 494 ALA A C 1
ATOM 3583 O O . ALA A 1 494 ? 9.003 7.873 -18.714 1.00 75.19 494 ALA A O 1
ATOM 3584 N N . VAL A 1 495 ? 7.683 7.059 -20.341 1.00 68.00 495 VAL A N 1
ATOM 3585 C CA . VAL A 1 495 ? 8.025 8.028 -21.384 1.00 68.00 495 VAL A CA 1
ATOM 3586 C C . VAL A 1 495 ? 6.752 8.755 -21.778 1.00 68.00 495 VAL A C 1
ATOM 3588 O O . VAL A 1 495 ? 5.782 8.101 -22.147 1.00 68.00 495 VAL A O 1
ATOM 3591 N N . ASP A 1 496 ? 6.776 10.083 -21.736 1.00 64.88 496 ASP A N 1
ATOM 3592 C CA . ASP A 1 496 ? 5.714 10.920 -22.295 1.00 64.88 496 ASP A CA 1
ATOM 3593 C C . ASP A 1 496 ? 5.992 11.241 -23.775 1.00 64.88 496 ASP A C 1
ATOM 3595 O O . ASP A 1 496 ? 7.113 11.611 -24.142 1.00 64.88 496 ASP A O 1
ATOM 3599 N N . GLY A 1 497 ? 4.971 11.093 -24.618 1.00 53.62 497 GLY A N 1
ATOM 3600 C CA . GLY A 1 497 ? 4.960 11.477 -26.026 1.00 53.62 497 GLY A CA 1
ATOM 3601 C C . GLY A 1 497 ? 4.979 12.989 -26.268 1.00 53.62 497 GLY A C 1
ATOM 3602 O O . GLY A 1 497 ? 5.413 13.408 -27.335 1.00 53.62 497 GLY A O 1
ATOM 3603 N N . GLY A 1 498 ? 4.605 13.828 -25.296 1.00 53.38 498 GLY A N 1
ATOM 3604 C CA . GLY A 1 498 ? 4.739 15.289 -25.415 1.00 53.38 498 GLY A CA 1
ATOM 3605 C C . GLY A 1 498 ? 6.190 15.758 -25.617 1.00 53.38 498 GLY A C 1
ATOM 3606 O O . GLY A 1 498 ? 6.439 16.678 -26.390 1.00 53.38 498 GLY A O 1
ATOM 3607 N N . ASP A 1 499 ? 7.157 15.067 -24.999 1.00 51.16 499 ASP A N 1
ATOM 3608 C CA . ASP A 1 499 ? 8.598 15.371 -25.118 1.00 51.16 499 ASP A CA 1
ATOM 3609 C C . ASP A 1 499 ? 9.292 14.565 -26.232 1.00 51.16 499 ASP A C 1
ATOM 3611 O O . ASP A 1 499 ? 10.446 14.811 -26.589 1.00 51.16 499 ASP A O 1
ATOM 3615 N N . LYS A 1 500 ? 8.587 13.585 -26.804 1.00 50.06 500 LYS A N 1
ATOM 3616 C CA . LYS A 1 500 ? 9.006 12.813 -27.974 1.00 50.06 500 LYS A CA 1
ATOM 3617 C C . LYS A 1 500 ? 7.913 12.942 -29.019 1.00 50.06 500 LYS A C 1
ATOM 3619 O O . LYS A 1 500 ? 7.080 12.046 -29.056 1.00 50.06 500 LYS A O 1
ATOM 3624 N N . ASN A 1 501 ? 7.963 14.019 -29.820 1.00 45.97 501 ASN A N 1
ATOM 3625 C CA . ASN A 1 501 ? 7.087 14.495 -30.925 1.00 45.97 501 ASN A CA 1
ATOM 3626 C C . ASN A 1 501 ? 6.479 13.452 -31.911 1.00 45.97 501 ASN A C 1
ATOM 3628 O O . ASN A 1 501 ? 6.216 13.757 -33.070 1.00 45.97 501 ASN A O 1
ATOM 3632 N N . VAL A 1 502 ? 6.298 12.198 -31.515 1.00 52.78 502 VAL A N 1
ATOM 3633 C CA . VAL A 1 502 ? 6.153 11.044 -32.389 1.00 52.78 502 VAL A CA 1
ATOM 3634 C C . VAL A 1 502 ? 5.344 9.884 -31.786 1.00 52.78 502 VAL A C 1
ATOM 3636 O O . VAL A 1 502 ? 4.949 8.981 -32.519 1.00 52.78 502 VAL A O 1
ATOM 3639 N N . LEU A 1 503 ? 5.057 9.872 -30.479 1.00 54.06 503 LEU A N 1
ATOM 3640 C CA . LEU A 1 503 ? 4.068 8.937 -29.925 1.00 54.06 503 LEU A CA 1
ATOM 3641 C C . LEU A 1 503 ? 2.673 9.581 -29.983 1.00 54.06 503 LEU A C 1
ATOM 3643 O O . LEU A 1 503 ? 2.462 10.652 -29.417 1.00 54.06 503 LEU A O 1
ATOM 3647 N N . GLY A 1 504 ? 1.739 8.936 -30.690 1.00 53.28 504 GLY A N 1
ATOM 3648 C CA . GLY A 1 504 ? 0.315 9.294 -30.684 1.00 53.28 504 GLY A CA 1
ATOM 3649 C C . GLY A 1 504 ? -0.053 10.641 -31.330 1.00 53.28 504 GLY A C 1
ATOM 3650 O O . GLY A 1 504 ? -0.996 11.293 -30.897 1.00 53.28 504 GLY A O 1
ATOM 3651 N N . ALA A 1 505 ? 0.714 11.118 -32.319 1.00 56.28 505 ALA A N 1
ATOM 3652 C CA . ALA A 1 505 ? 0.445 12.372 -33.047 1.00 56.28 505 ALA A CA 1
ATOM 3653 C C . ALA A 1 505 ? 0.101 13.598 -32.163 1.00 56.28 505 ALA A C 1
ATOM 3655 O O . ALA A 1 505 ? -0.730 14.429 -32.528 1.00 56.28 505 ALA A O 1
ATOM 3656 N N . GLY A 1 506 ? 0.747 13.729 -30.998 1.00 51.22 506 GLY A N 1
ATOM 3657 C CA . GLY A 1 506 ? 0.509 14.846 -30.076 1.00 51.22 506 GLY A CA 1
ATOM 3658 C C . GLY A 1 506 ? -0.642 14.636 -29.081 1.00 51.22 506 GLY A C 1
ATOM 3659 O O . GLY A 1 506 ? -1.037 15.590 -28.415 1.00 51.22 506 GLY A O 1
ATOM 3660 N N . SER A 1 507 ? -1.148 13.407 -28.921 1.00 52.31 507 SER A N 1
ATOM 3661 C CA . SER A 1 507 ? -2.138 13.018 -27.896 1.00 52.31 507 SER A CA 1
ATOM 3662 C C . SER A 1 507 ? -1.635 13.127 -26.442 1.00 52.31 507 SER A C 1
ATOM 3664 O O . SER A 1 507 ? -2.428 12.996 -25.501 1.00 52.31 507 SER A O 1
ATOM 3666 N N . GLY A 1 508 ? -0.327 13.364 -26.252 1.00 55.53 508 GLY A N 1
ATOM 3667 C CA . GLY A 1 508 ? 0.348 13.402 -24.946 1.00 55.53 508 GLY A CA 1
ATOM 3668 C C . GLY A 1 508 ? 0.350 12.047 -24.238 1.00 55.53 508 GLY A C 1
ATOM 3669 O O . GLY A 1 508 ? 0.251 11.942 -23.016 1.00 55.53 508 GLY A O 1
ATOM 3670 N N . ASP A 1 509 ? 0.371 10.965 -25.010 1.00 62.06 509 ASP A N 1
ATOM 3671 C CA . ASP A 1 509 ? 0.315 9.644 -24.416 1.00 62.06 509 ASP A CA 1
ATOM 3672 C C . ASP A 1 509 ? 1.618 9.271 -23.710 1.00 62.06 509 ASP A C 1
ATOM 3674 O O . ASP A 1 509 ? 2.721 9.401 -24.243 1.00 62.06 509 ASP A O 1
ATOM 3678 N N . VAL A 1 510 ? 1.460 8.735 -22.503 1.00 65.44 510 VAL A N 1
ATOM 3679 C CA . VAL A 1 510 ? 2.542 8.161 -21.712 1.00 65.44 510 VAL A CA 1
ATOM 3680 C C . VAL A 1 510 ? 2.520 6.650 -21.905 1.00 65.44 510 VAL A C 1
ATOM 3682 O O . VAL A 1 510 ? 1.455 6.039 -21.950 1.00 65.44 510 VAL A O 1
ATOM 3685 N N . SER A 1 511 ? 3.689 6.029 -22.005 1.00 68.25 511 SER A N 1
ATOM 3686 C CA . SER A 1 511 ? 3.820 4.574 -22.006 1.00 68.25 511 SER A CA 1
ATOM 3687 C C . SER A 1 511 ? 5.089 4.152 -21.276 1.00 68.25 511 SER A C 1
ATOM 3689 O O . SER A 1 511 ? 6.108 4.845 -21.307 1.00 68.25 511 SER A O 1
ATOM 3691 N N . THR A 1 512 ? 5.058 2.980 -20.645 1.00 68.62 512 THR A N 1
ATOM 3692 C CA . THR A 1 512 ? 6.250 2.368 -20.035 1.00 68.62 512 THR A CA 1
ATOM 3693 C C . THR A 1 512 ? 7.211 1.801 -21.084 1.00 68.62 512 THR A C 1
ATOM 3695 O O . THR A 1 512 ? 8.360 1.482 -20.778 1.00 68.62 512 THR A O 1
ATOM 3698 N N . ARG A 1 513 ? 6.757 1.649 -22.338 1.00 70.12 513 ARG A N 1
ATOM 3699 C CA . ARG A 1 513 ? 7.520 1.055 -23.448 1.00 70.12 513 ARG A CA 1
ATOM 3700 C C . ARG A 1 513 ? 7.172 1.692 -24.790 1.00 70.12 513 ARG A C 1
ATOM 3702 O O . ARG A 1 513 ? 6.107 2.280 -24.958 1.00 70.12 513 ARG A O 1
ATOM 3709 N N . TYR A 1 514 ? 8.041 1.512 -25.778 1.00 69.81 514 TYR A N 1
ATOM 3710 C CA . TYR A 1 514 ? 7.696 1.822 -27.163 1.00 69.81 514 TYR A CA 1
ATOM 3711 C C . TYR A 1 514 ? 6.703 0.781 -27.682 1.00 69.81 514 TYR A C 1
ATOM 3713 O O . TYR A 1 514 ? 7.033 -0.399 -27.776 1.00 69.81 514 TYR A O 1
ATOM 3721 N N . LEU A 1 515 ? 5.485 1.225 -27.983 1.00 72.06 515 LEU A N 1
ATOM 3722 C CA . LEU A 1 515 ? 4.408 0.376 -28.512 1.00 72.06 515 LEU A CA 1
ATOM 3723 C C . LEU A 1 515 ? 4.277 0.485 -30.028 1.00 72.06 515 LEU A C 1
ATOM 3725 O O . LEU A 1 515 ? 3.555 -0.297 -30.640 1.00 72.06 515 LEU A O 1
ATOM 3729 N N . VAL A 1 516 ? 4.974 1.455 -30.622 1.00 67.25 516 VAL A N 1
ATOM 3730 C CA . VAL A 1 516 ? 5.007 1.658 -32.063 1.00 67.25 516 VAL A CA 1
ATOM 3731 C C . VAL A 1 516 ? 6.449 1.689 -32.542 1.00 67.25 516 VAL A C 1
ATOM 3733 O O . VAL A 1 516 ? 7.328 2.261 -31.895 1.00 67.25 516 VAL A O 1
ATOM 3736 N N . CYS A 1 517 ? 6.702 1.018 -33.661 1.00 64.38 517 CYS A N 1
ATOM 3737 C CA . CYS A 1 517 ? 8.014 0.981 -34.286 1.00 64.38 517 CYS A CA 1
ATOM 3738 C C . CYS A 1 517 ? 8.293 2.292 -35.029 1.00 64.38 517 CYS A C 1
ATOM 3740 O O . CYS A 1 517 ? 7.385 2.894 -35.601 1.00 64.38 517 CYS A O 1
ATOM 3742 N N . ASN A 1 518 ? 9.566 2.693 -35.086 1.00 64.88 518 ASN A N 1
ATOM 3743 C CA . ASN A 1 518 ? 10.001 3.679 -36.072 1.00 64.88 518 ASN A CA 1
ATOM 3744 C C . ASN A 1 518 ? 9.749 3.138 -37.481 1.00 64.88 518 ASN A C 1
ATOM 3746 O O . ASN A 1 518 ? 9.887 1.939 -37.735 1.00 64.88 518 ASN A O 1
ATOM 3750 N N . GLN A 1 519 ? 9.402 4.037 -38.390 1.00 65.88 519 GLN A N 1
ATOM 3751 C CA . GLN A 1 519 ? 9.070 3.703 -39.757 1.00 65.88 519 GLN A CA 1
ATOM 3752 C C . GLN A 1 519 ? 10.227 4.009 -40.707 1.00 65.88 519 GLN A C 1
ATOM 3754 O O . GLN A 1 519 ? 10.904 5.032 -40.605 1.00 65.88 519 GLN A O 1
ATOM 3759 N N . ILE A 1 520 ? 10.387 3.124 -41.688 1.00 62.53 520 ILE A N 1
ATOM 3760 C CA . ILE A 1 520 ? 11.141 3.366 -42.915 1.00 62.53 520 ILE A CA 1
ATOM 3761 C C . ILE A 1 520 ? 10.120 3.254 -44.057 1.00 62.53 520 ILE A C 1
ATOM 3763 O O . ILE A 1 520 ? 9.441 2.235 -44.178 1.00 62.53 520 ILE A O 1
ATOM 3767 N N . GLY A 1 521 ? 9.920 4.335 -44.812 1.00 64.69 521 GLY A N 1
ATOM 3768 C CA . GLY A 1 521 ? 8.830 4.502 -45.792 1.00 64.69 521 GLY A CA 1
ATOM 3769 C C . GLY A 1 521 ? 9.180 5.566 -46.834 1.00 64.69 521 GLY A C 1
ATOM 3770 O O . GLY A 1 521 ? 10.277 6.085 -46.779 1.00 64.69 521 GLY A O 1
ATOM 3771 N N . ARG A 1 522 ? 8.325 5.918 -47.800 1.00 61.59 522 ARG A N 1
ATOM 3772 C CA . ARG A 1 522 ? 8.546 7.129 -48.626 1.00 61.59 522 ARG A CA 1
ATOM 3773 C C . ARG A 1 522 ? 7.644 8.246 -48.130 1.00 61.59 522 ARG A C 1
ATOM 3775 O O . ARG A 1 522 ? 6.447 8.053 -48.070 1.00 61.59 522 ARG A O 1
ATOM 3782 N N . ASP A 1 523 ? 8.141 9.414 -47.778 1.00 64.19 523 ASP A N 1
ATOM 3783 C CA . ASP A 1 523 ? 7.243 10.522 -47.458 1.00 64.19 523 ASP A CA 1
ATOM 3784 C C . ASP A 1 523 ? 6.419 10.958 -48.697 1.00 64.19 523 ASP A C 1
ATOM 3786 O O . ASP A 1 523 ? 6.632 10.500 -49.827 1.00 64.19 523 ASP A O 1
ATOM 3790 N N . ASN A 1 524 ? 5.452 11.852 -48.482 1.00 61.00 524 ASN A N 1
ATOM 3791 C CA . ASN A 1 524 ? 4.558 12.325 -49.541 1.00 61.00 524 ASN A CA 1
ATOM 3792 C C . ASN A 1 524 ? 5.300 13.099 -50.653 1.00 61.00 524 ASN A C 1
ATOM 3794 O O . ASN A 1 524 ? 4.909 13.034 -51.816 1.00 61.00 524 ASN A O 1
ATOM 3798 N N . ALA A 1 525 ? 6.393 13.799 -50.323 1.00 60.53 525 ALA A N 1
ATOM 3799 C CA . ALA A 1 525 ? 7.210 14.516 -51.304 1.00 60.53 525 ALA A CA 1
ATOM 3800 C C . ALA A 1 525 ? 8.003 13.553 -52.207 1.00 60.53 525 ALA A C 1
ATOM 3802 O O . ALA A 1 525 ? 8.296 13.882 -53.353 1.00 60.53 525 ALA A O 1
ATOM 3803 N N . HIS A 1 526 ? 8.275 12.340 -51.722 1.00 56.31 526 HIS A N 1
ATOM 3804 C CA . HIS A 1 526 ? 8.966 11.273 -52.445 1.00 56.31 526 HIS A CA 1
ATOM 3805 C C . HIS A 1 526 ? 8.004 10.185 -52.972 1.00 56.31 526 HIS A C 1
ATOM 3807 O O . HIS A 1 526 ? 8.420 9.063 -53.273 1.00 56.31 526 HIS A O 1
ATOM 3813 N N . GLY A 1 527 ? 6.711 10.508 -53.116 1.00 59.19 527 GLY A N 1
ATOM 3814 C CA . GLY A 1 527 ? 5.714 9.665 -53.787 1.00 59.19 527 GLY A CA 1
ATOM 3815 C C . GLY A 1 527 ? 5.123 8.530 -52.944 1.00 59.19 527 GLY A C 1
ATOM 3816 O O . GLY A 1 527 ? 4.557 7.589 -53.506 1.00 59.19 527 GLY A O 1
ATOM 3817 N N . GLY A 1 528 ? 5.257 8.570 -51.616 1.00 61.66 528 GLY A N 1
ATOM 3818 C CA . GLY A 1 528 ? 4.555 7.640 -50.732 1.00 61.66 528 GLY A CA 1
ATOM 3819 C C . GLY A 1 528 ? 3.110 8.055 -50.461 1.00 61.66 528 GLY A C 1
ATOM 3820 O O . GLY A 1 528 ? 2.811 9.222 -50.230 1.00 61.66 528 GLY A O 1
ATOM 3821 N N . ALA A 1 529 ? 2.202 7.079 -50.463 1.00 57.41 529 ALA A N 1
ATOM 3822 C CA . ALA A 1 529 ? 0.788 7.262 -50.155 1.00 57.41 529 ALA A CA 1
ATOM 3823 C C . ALA A 1 529 ? 0.504 6.838 -48.708 1.00 57.41 529 ALA A C 1
ATOM 3825 O O . ALA A 1 529 ? 0.767 5.694 -48.330 1.00 57.41 529 ALA A O 1
ATOM 3826 N N . ILE A 1 530 ? -0.064 7.736 -47.905 1.00 54.03 530 ILE A N 1
ATOM 3827 C CA . ILE A 1 530 ? -0.526 7.436 -46.542 1.00 54.03 530 ILE A CA 1
ATOM 3828 C C . ILE A 1 530 ? -1.740 6.490 -46.631 1.00 54.03 530 ILE A C 1
ATOM 3830 O O . ILE A 1 530 ? -2.662 6.797 -47.390 1.00 54.03 530 ILE A O 1
ATOM 3834 N N . PRO A 1 531 ? -1.812 5.366 -45.886 1.00 52.62 531 PRO A N 1
ATOM 3835 C CA . PRO A 1 531 ? -0.824 4.771 -44.972 1.00 52.62 531 PRO A CA 1
ATOM 3836 C C . PRO A 1 531 ? -0.035 3.594 -45.595 1.00 52.62 531 PRO A C 1
ATOM 3838 O O . PRO A 1 531 ? 0.643 2.853 -44.890 1.00 52.62 531 PRO A O 1
ATOM 3841 N N . THR A 1 532 ? -0.183 3.352 -46.898 1.00 51.59 532 THR A N 1
ATOM 3842 C CA . THR A 1 532 ? 0.251 2.124 -47.594 1.00 51.59 532 THR A CA 1
ATOM 3843 C C . THR A 1 532 ? 1.703 2.119 -48.074 1.00 51.59 532 THR A C 1
ATOM 3845 O O . THR A 1 532 ? 2.320 1.058 -48.115 1.00 51.59 532 THR A O 1
ATOM 3848 N N . SER A 1 533 ? 2.253 3.264 -48.480 1.00 50.66 533 SER A N 1
ATOM 3849 C CA . SER A 1 533 ? 3.621 3.375 -49.019 1.00 50.66 533 SER A CA 1
ATOM 3850 C C . SER A 1 533 ? 4.387 4.605 -48.523 1.00 50.66 533 SER A C 1
ATOM 3852 O O . SER A 1 533 ? 5.540 4.794 -48.918 1.00 50.66 533 SER A O 1
ATOM 3854 N N . GLY A 1 534 ? 3.782 5.400 -47.632 1.00 56.41 534 GLY A N 1
ATOM 3855 C CA . GLY A 1 534 ? 4.432 6.531 -46.978 1.00 56.41 534 GLY A CA 1
ATOM 3856 C C . GLY A 1 534 ? 4.201 6.659 -45.486 1.00 56.41 534 GLY A C 1
ATOM 3857 O O . GLY A 1 534 ? 3.850 5.657 -44.871 1.00 56.41 534 GLY A O 1
ATOM 3858 N N . ASP A 1 535 ? 4.467 7.839 -44.908 1.00 56.91 535 ASP A N 1
ATOM 3859 C CA . ASP A 1 535 ? 4.331 8.096 -43.464 1.00 56.91 535 ASP A CA 1
ATOM 3860 C C . ASP A 1 535 ? 2.986 7.547 -42.971 1.00 56.91 535 ASP A C 1
ATOM 3862 O O . ASP A 1 535 ? 1.912 8.021 -43.338 1.00 56.91 535 ASP A O 1
ATOM 3866 N N . THR A 1 536 ? 3.043 6.463 -42.203 1.00 54.75 536 THR A N 1
ATOM 3867 C CA . THR A 1 536 ? 1.862 5.750 -41.713 1.00 54.75 536 THR A CA 1
ATOM 3868 C C . THR A 1 536 ? 1.184 6.513 -40.586 1.00 54.75 536 THR A C 1
ATOM 3870 O O . THR A 1 536 ? 0.186 6.018 -40.068 1.00 54.75 536 THR A O 1
ATOM 3873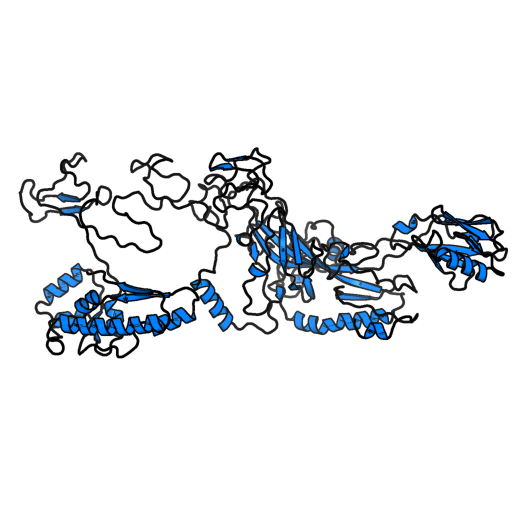 N N . THR A 1 537 ? 1.755 7.655 -40.171 1.00 55.09 537 THR A N 1
ATOM 3874 C CA . THR A 1 537 ? 1.406 8.461 -38.996 1.00 55.09 537 THR A CA 1
ATOM 3875 C C . THR A 1 537 ? 1.474 7.688 -37.677 1.00 55.09 537 THR A C 1
ATOM 3877 O O . THR A 1 537 ? 1.023 8.185 -36.651 1.00 55.09 537 THR A O 1
ATOM 3880 N N . ARG A 1 538 ? 2.006 6.456 -37.684 1.00 58.78 538 ARG A N 1
ATOM 3881 C CA . ARG A 1 538 ? 2.048 5.558 -36.520 1.00 58.78 538 ARG A CA 1
ATOM 3882 C C . ARG A 1 538 ? 3.372 5.675 -35.752 1.00 58.78 538 ARG A C 1
ATOM 3884 O O . ARG A 1 538 ? 3.358 5.563 -34.534 1.00 58.78 538 ARG A O 1
ATOM 3891 N N . GLY A 1 539 ? 4.498 5.940 -36.419 1.00 59.03 539 GLY A N 1
ATOM 3892 C CA . GLY A 1 539 ? 5.812 6.115 -35.780 1.00 59.03 539 GLY A CA 1
ATOM 3893 C C . GLY A 1 539 ? 6.740 7.033 -36.576 1.00 59.03 539 GLY A C 1
ATOM 3894 O O . GLY A 1 539 ? 6.409 7.425 -37.690 1.00 59.03 539 GLY A O 1
ATOM 3895 N N . THR A 1 540 ? 7.907 7.388 -36.019 1.00 62.50 540 THR A N 1
ATOM 3896 C CA . THR A 1 540 ? 8.812 8.365 -36.655 1.00 62.50 540 THR A CA 1
ATOM 3897 C C . THR A 1 540 ? 9.291 7.809 -37.977 1.00 62.50 540 THR A C 1
ATOM 3899 O O . THR A 1 540 ? 9.933 6.756 -37.979 1.00 62.50 540 THR A O 1
ATOM 3902 N N . THR A 1 541 ? 9.056 8.522 -39.078 1.00 62.44 541 THR A N 1
ATOM 3903 C CA . THR A 1 541 ? 9.784 8.245 -40.317 1.00 62.44 541 THR A CA 1
ATOM 3904 C C . THR A 1 541 ? 11.236 8.648 -40.085 1.00 62.44 541 THR A C 1
ATOM 3906 O O . THR A 1 541 ? 11.598 9.817 -40.175 1.00 62.44 541 THR A O 1
ATOM 3909 N N . ILE A 1 542 ? 12.068 7.681 -39.701 1.00 62.78 542 ILE A N 1
ATOM 3910 C CA . ILE A 1 542 ? 13.483 7.928 -39.391 1.00 62.78 542 ILE A CA 1
ATOM 3911 C C . ILE A 1 542 ? 14.327 8.057 -40.657 1.00 62.78 542 ILE A C 1
ATOM 3913 O O . ILE A 1 542 ? 15.436 8.582 -40.604 1.00 62.78 542 ILE A O 1
ATOM 3917 N N . ARG A 1 543 ? 13.820 7.558 -41.789 1.00 60.81 543 ARG A N 1
ATOM 3918 C CA . ARG A 1 543 ? 14.468 7.643 -43.096 1.00 60.81 543 ARG A CA 1
ATOM 3919 C C . ARG A 1 543 ? 13.468 7.325 -44.201 1.00 60.81 543 ARG A C 1
ATOM 3921 O O . ARG A 1 543 ? 12.605 6.460 -44.021 1.00 60.81 543 ARG A O 1
ATOM 3928 N N . ASN A 1 544 ? 13.633 7.978 -45.348 1.00 61.50 544 ASN A N 1
ATOM 3929 C CA . ASN A 1 544 ? 12.949 7.549 -46.557 1.00 61.50 544 ASN A CA 1
ATOM 3930 C C . ASN A 1 544 ? 13.515 6.205 -47.053 1.00 61.50 544 ASN A C 1
ATOM 3932 O O . ASN A 1 544 ? 14.674 5.886 -46.790 1.00 61.50 544 ASN A O 1
ATOM 3936 N N . PHE A 1 545 ? 12.739 5.417 -47.799 1.00 57.41 545 PHE A N 1
ATOM 3937 C CA . PHE A 1 545 ? 13.313 4.367 -48.636 1.00 57.41 545 PHE A CA 1
ATOM 3938 C C . PHE A 1 545 ? 14.232 5.039 -49.654 1.00 57.41 545 PHE A C 1
ATOM 3940 O O . PHE A 1 545 ? 13.764 5.522 -50.684 1.00 57.41 545 PHE A O 1
ATOM 3947 N N . ASP A 1 546 ? 15.527 5.070 -49.361 1.00 51.94 546 ASP A N 1
ATOM 3948 C CA . ASP A 1 546 ? 16.540 5.326 -50.366 1.00 51.94 546 ASP A CA 1
ATOM 3949 C C . ASP A 1 546 ? 17.067 4.006 -50.918 1.00 51.94 546 ASP A C 1
ATOM 3951 O O . ASP A 1 546 ? 16.970 2.938 -50.312 1.00 51.94 546 ASP A O 1
ATOM 3955 N N . HIS A 1 547 ? 17.591 4.076 -52.131 1.00 51.28 547 HIS A N 1
ATOM 3956 C CA . HIS A 1 547 ? 18.076 2.910 -52.854 1.00 51.28 547 HIS A CA 1
ATOM 3957 C C . HIS A 1 547 ? 19.443 2.416 -52.338 1.00 51.28 547 HIS A C 1
ATOM 3959 O O . HIS A 1 547 ? 20.029 1.509 -52.935 1.00 51.28 547 HIS A O 1
ATOM 3965 N N . VAL A 1 548 ? 19.962 3.005 -51.251 1.00 51.38 548 VAL A N 1
ATOM 3966 C CA . VAL A 1 548 ? 21.296 2.739 -50.704 1.00 51.38 548 VAL A CA 1
ATOM 3967 C C . VAL A 1 548 ? 21.203 1.762 -49.531 1.00 51.38 548 VAL A C 1
ATOM 3969 O O . VAL A 1 548 ? 21.838 0.714 -49.610 1.00 51.38 548 VAL A O 1
ATOM 3972 N N . ALA A 1 549 ? 20.353 2.018 -48.524 1.00 52.03 549 ALA A N 1
ATOM 3973 C CA . ALA A 1 549 ? 20.209 1.144 -47.351 1.00 52.03 549 ALA A CA 1
ATOM 3974 C C . ALA A 1 549 ? 19.487 -0.173 -47.664 1.00 52.03 549 ALA A C 1
ATOM 3976 O O . ALA A 1 549 ? 18.261 -0.224 -47.779 1.00 52.03 549 ALA A O 1
ATOM 3977 N N . ARG A 1 550 ? 20.247 -1.272 -47.729 1.00 51.72 550 ARG A N 1
ATOM 3978 C CA . ARG A 1 550 ? 19.706 -2.619 -48.006 1.00 51.72 550 ARG A CA 1
ATOM 3979 C C . ARG A 1 550 ? 19.654 -3.533 -46.784 1.00 51.72 550 ARG A C 1
ATOM 3981 O O . ARG A 1 550 ? 19.111 -4.635 -46.879 1.00 51.72 550 ARG A O 1
ATOM 3988 N N . ARG A 1 551 ? 20.219 -3.118 -45.647 1.00 49.12 551 ARG A N 1
ATOM 3989 C CA . ARG A 1 551 ? 20.231 -3.896 -44.399 1.00 49.12 551 ARG A CA 1
ATOM 3990 C C . ARG A 1 551 ? 19.820 -3.043 -43.207 1.00 49.12 551 ARG A C 1
ATOM 3992 O O . ARG A 1 551 ? 20.304 -1.932 -43.027 1.00 49.12 551 ARG A O 1
ATOM 3999 N N . PHE A 1 552 ? 18.965 -3.613 -42.363 1.00 53.53 552 PHE A N 1
ATOM 4000 C CA . PHE A 1 552 ? 18.504 -2.995 -41.123 1.00 53.53 552 PHE A CA 1
ATOM 4001 C C . PHE A 1 552 ? 19.068 -3.783 -39.938 1.00 53.53 552 PHE A C 1
ATOM 4003 O O . PHE A 1 552 ? 18.871 -4.994 -39.847 1.00 53.53 552 PHE A O 1
ATOM 4010 N N . GLY A 1 553 ? 19.795 -3.112 -39.045 1.00 47.28 553 GLY A N 1
ATOM 4011 C CA . GLY A 1 553 ? 20.396 -3.725 -37.863 1.00 47.28 553 GLY A CA 1
ATOM 4012 C C . GLY A 1 553 ? 20.652 -2.698 -36.762 1.00 47.28 553 GLY A C 1
ATOM 4013 O O . GLY A 1 553 ? 20.740 -1.505 -37.028 1.00 47.28 553 GLY A O 1
ATOM 4014 N N . ALA A 1 554 ? 20.775 -3.163 -35.518 1.00 41.81 554 ALA A N 1
ATOM 4015 C CA . ALA A 1 554 ? 21.016 -2.321 -34.339 1.00 41.81 554 ALA A CA 1
ATOM 4016 C C . ALA A 1 554 ? 22.484 -1.852 -34.185 1.00 41.81 554 ALA A C 1
ATOM 4018 O O . ALA A 1 554 ? 22.868 -1.352 -33.132 1.00 41.81 554 ALA A O 1
ATOM 4019 N N . GLN A 1 555 ? 23.320 -2.049 -35.207 1.00 43.28 555 GLN A N 1
ATOM 4020 C CA . GLN A 1 555 ? 24.735 -1.668 -35.239 1.00 43.28 555 GLN A CA 1
ATOM 4021 C C . GLN A 1 555 ? 24.990 -0.731 -36.423 1.00 43.28 555 GLN A C 1
ATOM 4023 O O . GLN A 1 555 ? 24.223 -0.739 -37.386 1.00 43.28 555 GLN A O 1
ATOM 4028 N N . GLN A 1 556 ? 26.067 0.060 -36.365 1.00 43.69 556 GLN A N 1
ATOM 4029 C CA . GLN A 1 556 ? 26.503 0.862 -37.509 1.00 43.69 556 GLN A CA 1
ATOM 4030 C C . GLN A 1 556 ? 26.799 -0.062 -38.693 1.00 43.69 556 GLN A C 1
ATOM 4032 O O . GLN A 1 556 ? 27.697 -0.900 -38.634 1.00 43.69 556 GLN A O 1
ATOM 4037 N N . VAL A 1 557 ? 26.021 0.091 -39.760 1.00 46.62 557 VAL A N 1
ATOM 4038 C CA . VAL A 1 557 ? 26.255 -0.582 -41.035 1.00 46.62 557 VAL A CA 1
ATOM 4039 C C . VAL A 1 557 ? 26.972 0.424 -41.928 1.00 46.62 557 VAL A C 1
ATOM 4041 O O . VAL A 1 557 ? 26.389 1.437 -42.308 1.00 46.62 557 VAL A O 1
ATOM 4044 N N . VAL A 1 558 ? 28.249 0.178 -42.221 1.00 49.34 558 VAL A N 1
ATOM 4045 C CA . VAL A 1 558 ? 29.004 0.962 -43.207 1.00 49.34 558 VAL A CA 1
ATOM 4046 C C . VAL A 1 558 ? 28.752 0.342 -44.579 1.00 49.34 558 VAL A C 1
ATOM 4048 O O . VAL A 1 558 ? 29.075 -0.825 -44.800 1.00 49.34 558 VAL A O 1
ATOM 4051 N N . GLU A 1 559 ? 28.159 1.109 -45.494 1.00 46.41 559 GLU A N 1
ATOM 4052 C CA . GLU A 1 559 ? 27.907 0.683 -46.875 1.00 46.41 559 GLU A CA 1
ATOM 4053 C C . GLU A 1 559 ? 28.717 1.555 -47.851 1.00 46.41 559 GLU A C 1
ATOM 4055 O O . GLU A 1 559 ? 28.634 2.781 -47.842 1.00 46.41 559 GLU A O 1
ATOM 4060 N N . ARG A 1 560 ? 29.532 0.908 -48.691 1.00 51.72 560 ARG A N 1
ATOM 4061 C CA . ARG A 1 560 ? 30.398 1.519 -49.716 1.00 51.72 560 ARG A CA 1
ATOM 4062 C C . ARG A 1 560 ? 29.634 1.576 -51.058 1.00 51.72 560 ARG A C 1
ATOM 4064 O O . ARG A 1 560 ? 29.257 0.514 -51.545 1.00 51.72 560 ARG A O 1
ATOM 4071 N N . PHE A 1 561 ? 29.496 2.744 -51.717 1.00 47.88 561 PHE A N 1
ATOM 4072 C CA . PHE A 1 561 ? 29.039 2.883 -53.132 1.00 47.88 561 PHE A CA 1
ATOM 4073 C C . PHE A 1 561 ? 30.002 3.735 -54.015 1.00 47.88 561 PHE A C 1
ATOM 4075 O O . PHE A 1 561 ? 30.652 4.635 -53.498 1.00 47.88 561 PHE A O 1
ATOM 4082 N N . VAL A 1 562 ? 30.209 3.363 -55.287 1.00 53.53 562 VAL A N 1
ATOM 4083 C CA . VAL A 1 562 ? 31.078 4.014 -56.307 1.00 53.53 562 VAL A CA 1
ATOM 4084 C C . VAL A 1 562 ? 30.179 4.388 -57.455 1.00 53.53 562 VAL A C 1
ATOM 4086 O O . VAL A 1 562 ? 29.197 3.704 -57.707 1.00 53.53 562 VAL A O 1
ATOM 4089 N N . VAL A 1 563 ? 30.507 5.464 -58.151 1.00 55.09 563 VAL A N 1
ATOM 4090 C CA . VAL A 1 563 ? 29.722 5.924 -59.285 1.00 55.09 563 VAL A CA 1
ATOM 4091 C C . VAL A 1 563 ? 30.658 6.188 -60.454 1.00 55.09 563 VAL A C 1
ATOM 4093 O O . VAL A 1 563 ? 31.651 6.897 -60.310 1.00 55.09 563 VAL A O 1
ATOM 4096 N N . GLU A 1 564 ? 30.367 5.581 -61.604 1.00 60.34 564 GLU A N 1
ATOM 4097 C CA . GLU A 1 564 ? 31.114 5.821 -62.838 1.00 60.34 564 GLU A CA 1
ATOM 4098 C C . GLU A 1 564 ? 30.558 7.074 -63.528 1.00 60.34 564 GLU A C 1
ATOM 4100 O O . GLU A 1 564 ? 29.422 7.075 -63.997 1.00 60.34 564 GLU A O 1
ATOM 4105 N N . VAL A 1 565 ? 31.364 8.137 -63.605 1.00 65.38 565 VAL A N 1
ATOM 4106 C CA . VAL A 1 565 ? 31.032 9.363 -64.347 1.00 65.38 565 VAL A CA 1
ATOM 4107 C C . VAL A 1 565 ? 31.952 9.447 -65.556 1.00 65.38 565 VAL A C 1
ATOM 4109 O O . VAL A 1 565 ? 33.174 9.449 -65.408 1.00 65.38 565 VAL A O 1
ATOM 4112 N N . ARG A 1 566 ? 31.380 9.495 -66.763 1.00 63.78 566 ARG A N 1
ATOM 4113 C CA . ARG A 1 566 ? 32.148 9.573 -68.012 1.00 63.78 566 ARG A CA 1
ATOM 4114 C C . ARG A 1 566 ? 32.157 10.997 -68.578 1.00 63.78 566 ARG A C 1
ATOM 4116 O O . ARG A 1 566 ? 31.189 11.738 -68.391 1.00 63.78 566 ARG A O 1
ATOM 4123 N N . PRO A 1 567 ? 33.211 11.379 -69.316 1.00 64.00 567 PRO A N 1
ATOM 4124 C CA . PRO A 1 567 ? 33.227 12.646 -70.033 1.00 64.00 567 PRO A CA 1
ATOM 4125 C C . PRO A 1 567 ? 32.116 12.678 -71.095 1.00 64.00 567 PRO A C 1
ATOM 4127 O O . PRO A 1 567 ? 31.936 11.713 -71.838 1.00 64.00 567 PRO A O 1
ATOM 4130 N N . GLY A 1 568 ? 31.350 13.772 -71.135 1.00 62.41 568 GLY A N 1
ATOM 4131 C CA . GLY A 1 568 ? 30.194 13.943 -72.030 1.00 62.41 568 GLY A CA 1
ATOM 4132 C C . GLY A 1 568 ? 28.827 13.699 -71.386 1.00 62.41 568 GLY A C 1
ATOM 4133 O O . GLY A 1 568 ? 27.807 13.935 -72.030 1.00 62.41 568 GLY A O 1
ATOM 4134 N N . TYR A 1 569 ? 28.779 13.263 -70.123 1.00 65.75 569 TYR A N 1
ATOM 4135 C CA . TYR A 1 569 ? 27.533 12.995 -69.396 1.00 65.75 569 TYR A CA 1
ATOM 4136 C C . TYR A 1 569 ? 26.901 14.298 -68.893 1.00 65.75 569 TYR A C 1
ATOM 4138 O O . TYR A 1 569 ? 26.950 14.563 -67.701 1.00 65.75 569 TYR A O 1
ATOM 4146 N N . THR A 1 570 ? 26.326 15.115 -69.780 1.00 59.84 570 THR A N 1
ATOM 4147 C CA . THR A 1 570 ? 25.663 16.383 -69.415 1.00 59.84 570 THR A CA 1
ATOM 4148 C C . THR A 1 570 ? 24.156 16.215 -69.202 1.00 59.84 570 THR A C 1
ATOM 4150 O O . THR A 1 570 ? 23.504 15.504 -69.969 1.00 59.84 570 THR A O 1
ATOM 4153 N N . PRO A 1 571 ? 23.559 16.871 -68.188 1.00 56.56 571 PRO A N 1
ATOM 4154 C CA . PRO A 1 571 ? 22.127 16.779 -67.945 1.00 56.56 571 PRO A CA 1
ATOM 4155 C C . PRO A 1 571 ? 21.362 17.502 -69.058 1.00 56.56 571 PRO A C 1
ATOM 4157 O O . PRO A 1 571 ? 21.641 18.659 -69.382 1.00 56.56 571 PRO A O 1
ATOM 4160 N N . VAL A 1 572 ? 20.353 16.845 -69.630 1.00 53.50 572 VAL A N 1
ATOM 4161 C CA . VAL A 1 572 ? 19.380 17.532 -70.488 1.00 53.50 572 VAL A CA 1
ATOM 4162 C C . VAL A 1 572 ? 18.501 18.407 -69.574 1.00 53.50 572 VAL A C 1
ATOM 4164 O O . VAL A 1 572 ? 18.065 17.905 -68.537 1.00 53.50 572 VAL A O 1
ATOM 4167 N N . PRO A 1 573 ? 18.172 19.670 -69.917 1.00 45.78 573 PRO A N 1
ATOM 4168 C CA . PRO A 1 573 ? 17.470 20.611 -69.022 1.00 45.78 573 PRO A CA 1
ATOM 4169 C C . PRO A 1 573 ? 16.053 20.224 -68.547 1.00 45.78 573 PRO A C 1
ATOM 4171 O O . PRO A 1 573 ? 15.358 21.064 -67.986 1.00 45.78 573 PRO A O 1
ATOM 4174 N N . SER A 1 574 ? 15.575 19.002 -68.797 1.00 45.72 574 SER A N 1
ATOM 4175 C CA . SER A 1 574 ? 14.171 18.602 -68.611 1.00 45.72 574 SER A CA 1
ATOM 4176 C C . SER A 1 574 ? 13.936 17.442 -67.636 1.00 45.72 574 SER A C 1
ATOM 4178 O O . SER A 1 574 ? 12.878 16.826 -67.672 1.00 45.72 574 SER A O 1
ATOM 4180 N N . GLY A 1 575 ? 14.867 17.159 -66.718 1.00 44.53 575 GLY A N 1
ATOM 4181 C CA . GLY A 1 575 ? 14.575 16.320 -65.541 1.00 44.53 575 GLY A CA 1
ATOM 4182 C C . GLY A 1 575 ? 14.298 14.834 -65.812 1.00 44.53 575 GLY A C 1
ATOM 4183 O O . GLY A 1 575 ? 13.970 14.100 -64.886 1.00 44.53 575 GLY A O 1
ATOM 4184 N N . THR A 1 576 ? 14.467 14.359 -67.044 1.00 44.91 576 THR A N 1
ATOM 4185 C CA . THR A 1 576 ? 14.494 12.930 -67.373 1.00 44.91 576 THR A CA 1
ATOM 4186 C C . THR A 1 576 ? 15.786 12.631 -68.117 1.00 44.91 576 THR A C 1
ATOM 4188 O O . THR A 1 576 ? 15.924 12.978 -69.290 1.00 44.91 576 THR A O 1
ATOM 4191 N N . ASP A 1 577 ? 16.743 12.026 -67.417 1.00 48.19 577 ASP A N 1
ATOM 4192 C CA . ASP A 1 577 ? 17.966 11.489 -68.012 1.00 48.19 577 ASP A CA 1
ATOM 4193 C C . ASP A 1 577 ? 17.610 10.348 -68.995 1.00 48.19 577 ASP A C 1
ATOM 4195 O O . ASP A 1 577 ? 17.038 9.341 -68.565 1.00 48.19 577 ASP A O 1
ATOM 4199 N N . PRO A 1 578 ? 17.922 10.460 -70.302 1.00 43.75 578 PRO A N 1
ATOM 4200 C CA . PRO A 1 578 ? 17.640 9.409 -71.278 1.00 43.75 578 PRO A CA 1
ATOM 4201 C C . PRO A 1 578 ? 18.576 8.193 -71.175 1.00 43.75 578 PRO A C 1
ATOM 4203 O O . PRO A 1 578 ? 18.367 7.226 -71.909 1.00 43.75 578 PRO A O 1
ATOM 4206 N N . VAL A 1 579 ? 19.615 8.228 -70.327 1.00 49.44 579 VAL A N 1
ATOM 4207 C CA . VAL A 1 579 ? 20.694 7.220 -70.301 1.00 49.44 579 VAL A CA 1
ATOM 4208 C C . VAL A 1 579 ? 20.675 6.339 -69.039 1.00 49.44 579 VAL A C 1
ATOM 4210 O O . VAL A 1 579 ? 21.424 5.370 -68.955 1.00 49.44 579 VAL A O 1
ATOM 4213 N N . GLY A 1 580 ? 19.742 6.562 -68.107 1.00 49.41 580 GLY A N 1
ATOM 4214 C CA . GLY A 1 580 ? 19.453 5.613 -67.022 1.00 49.41 580 GLY A CA 1
ATOM 4215 C C . GLY A 1 580 ? 20.330 5.736 -65.769 1.00 49.41 580 GLY A C 1
ATOM 4216 O O . GLY A 1 580 ? 20.448 4.763 -65.023 1.00 49.41 580 GLY A O 1
ATOM 4217 N N . HIS A 1 581 ? 20.900 6.910 -65.493 1.00 55.12 581 HIS A N 1
ATOM 4218 C CA . HIS A 1 581 ? 21.757 7.170 -64.333 1.00 55.12 581 HIS A CA 1
ATOM 4219 C C . HIS A 1 581 ? 21.326 8.440 -63.576 1.00 55.12 581 HIS A C 1
ATOM 4221 O O . HIS A 1 581 ? 22.033 9.452 -63.570 1.00 55.12 581 HIS A O 1
ATOM 4227 N N . PRO A 1 582 ? 20.163 8.411 -62.901 1.00 56.94 582 PRO A N 1
ATOM 4228 C CA . PRO A 1 582 ? 19.681 9.567 -62.162 1.00 56.94 582 PRO A CA 1
ATOM 4229 C C . PRO A 1 582 ? 20.636 9.855 -60.985 1.00 56.94 582 PRO A C 1
ATOM 4231 O O . PRO A 1 582 ? 21.078 8.930 -60.304 1.00 56.94 582 PRO A O 1
ATOM 4234 N N . GLY A 1 583 ? 21.005 11.130 -60.798 1.00 60.38 583 GLY A N 1
ATOM 4235 C CA . GLY A 1 583 ? 21.785 11.623 -59.653 1.00 60.38 583 GLY A CA 1
ATOM 4236 C C . GLY A 1 583 ? 23.315 11.683 -59.784 1.00 60.38 583 GLY A C 1
ATOM 4237 O O . GLY A 1 583 ? 23.955 12.147 -58.844 1.00 60.38 583 GLY A O 1
ATOM 4238 N N . ALA A 1 584 ? 23.931 11.281 -60.903 1.00 65.56 584 ALA A N 1
ATOM 4239 C CA . ALA A 1 584 ? 25.384 11.426 -61.086 1.00 65.56 584 ALA A CA 1
ATOM 4240 C C . ALA A 1 584 ? 25.786 11.752 -62.530 1.00 65.56 584 ALA A C 1
ATOM 4242 O O . ALA A 1 584 ? 25.603 10.941 -63.436 1.00 65.56 584 ALA A O 1
ATOM 4243 N N . TYR A 1 585 ? 26.355 12.940 -62.743 1.00 70.44 585 TYR A N 1
ATOM 4244 C CA . TYR A 1 585 ? 26.655 13.463 -64.078 1.00 70.44 585 TYR A CA 1
ATOM 4245 C C . TYR A 1 585 ? 27.848 14.431 -64.074 1.00 70.44 585 TYR A C 1
ATOM 4247 O O . TYR A 1 585 ? 28.316 14.884 -63.029 1.00 70.44 585 TYR A O 1
ATOM 4255 N N . ASN A 1 586 ? 28.351 14.755 -65.264 1.00 72.12 586 ASN A N 1
ATOM 4256 C CA . ASN A 1 586 ? 29.393 15.750 -65.503 1.00 72.12 586 ASN A CA 1
ATOM 4257 C C . ASN A 1 586 ? 28.753 17.025 -66.096 1.00 72.12 586 ASN A C 1
ATOM 4259 O O . ASN A 1 586 ? 27.815 16.978 -66.883 1.00 72.12 586 ASN A O 1
ATOM 4263 N N . MET A 1 587 ? 29.238 18.198 -65.720 1.00 71.62 587 MET A N 1
ATOM 4264 C CA . MET A 1 587 ? 28.916 19.452 -66.384 1.00 71.62 587 MET A CA 1
ATOM 4265 C C . MET A 1 587 ? 30.148 19.874 -67.169 1.00 71.62 587 MET A C 1
ATOM 4267 O O . MET A 1 587 ? 31.181 20.194 -66.581 1.00 71.62 587 MET A O 1
ATOM 4271 N N . GLN A 1 588 ? 30.042 19.832 -68.496 1.00 68.50 588 GLN A N 1
ATOM 4272 C CA . GLN A 1 588 ? 31.160 20.186 -69.358 1.00 68.50 588 GLN A CA 1
ATOM 4273 C C . GLN A 1 588 ? 31.382 21.695 -69.363 1.00 68.50 588 GLN A C 1
ATOM 4275 O O . GLN A 1 588 ? 30.463 22.459 -69.668 1.00 68.50 588 GLN A O 1
ATOM 4280 N N . ALA A 1 589 ? 32.619 22.116 -69.123 1.00 71.00 589 ALA A N 1
ATOM 4281 C CA . ALA A 1 589 ? 33.051 23.486 -69.369 1.00 71.00 589 ALA A CA 1
ATOM 4282 C C . ALA A 1 589 ? 33.073 23.803 -70.871 1.00 71.00 589 ALA A C 1
ATOM 4284 O O . ALA A 1 589 ? 32.797 24.933 -71.275 1.00 71.00 589 ALA A O 1
ATOM 4285 N N . ASN A 1 590 ? 33.353 22.795 -71.706 1.00 75.44 590 ASN A N 1
ATOM 4286 C CA . ASN A 1 590 ? 33.298 22.891 -73.162 1.00 75.44 590 ASN A CA 1
ATOM 4287 C C . ASN A 1 590 ? 32.291 21.885 -73.738 1.00 75.44 590 ASN A C 1
ATOM 4289 O O . ASN A 1 590 ? 32.609 20.717 -73.979 1.00 75.44 590 ASN A O 1
ATOM 4293 N N . VAL A 1 591 ? 31.056 22.349 -73.923 1.00 71.00 591 VAL A N 1
ATOM 4294 C CA . VAL A 1 591 ? 29.914 21.525 -74.340 1.00 71.00 591 VAL A CA 1
ATOM 4295 C C . VAL A 1 591 ? 30.184 20.856 -75.695 1.00 71.00 591 VAL A C 1
ATOM 4297 O O . VAL A 1 591 ? 30.397 21.534 -76.699 1.00 71.00 591 VAL A O 1
ATOM 4300 N N . GLY A 1 592 ? 30.130 19.519 -75.731 1.00 65.44 592 GLY A N 1
ATOM 4301 C CA . GLY A 1 592 ? 30.274 18.716 -76.954 1.00 65.44 592 GLY A CA 1
ATOM 4302 C C . GLY A 1 592 ? 31.663 18.107 -77.181 1.00 65.44 592 GLY A C 1
ATOM 4303 O O . GLY A 1 592 ? 31.870 17.424 -78.186 1.00 65.44 592 GLY A O 1
ATOM 4304 N N . TYR A 1 593 ? 32.612 18.311 -76.264 1.00 70.44 593 TYR A N 1
ATOM 4305 C CA . TYR A 1 593 ? 33.909 17.631 -76.295 1.00 70.44 593 TYR A CA 1
ATOM 4306 C C . TYR A 1 593 ? 33.783 16.173 -75.814 1.00 70.44 593 TYR A C 1
ATOM 4308 O O . TYR A 1 593 ? 33.118 15.892 -74.825 1.00 70.44 593 TYR A O 1
ATOM 4316 N N . ALA A 1 594 ? 34.420 15.221 -76.502 1.00 62.03 594 ALA A N 1
ATOM 4317 C CA . ALA A 1 594 ? 34.280 13.784 -76.216 1.00 62.03 594 ALA A CA 1
ATOM 4318 C C . ALA A 1 594 ? 35.227 13.252 -75.111 1.00 62.03 594 ALA A C 1
ATOM 4320 O O . ALA A 1 594 ? 35.317 12.042 -74.906 1.00 62.03 594 ALA A O 1
ATOM 4321 N N . GLY A 1 595 ? 35.957 14.135 -74.421 1.00 74.25 595 GLY A N 1
ATOM 4322 C CA . GLY A 1 595 ? 36.892 13.807 -73.339 1.00 74.25 595 GLY A CA 1
ATOM 4323 C C . GLY A 1 595 ? 36.714 14.723 -72.125 1.00 74.25 595 GLY A C 1
ATOM 4324 O O . GLY A 1 595 ? 35.799 15.541 -72.096 1.00 74.25 595 GLY A O 1
ATOM 4325 N N . TRP A 1 596 ? 37.576 14.581 -71.115 1.00 75.44 596 TRP A N 1
ATOM 4326 C CA . TRP A 1 596 ? 37.614 15.506 -69.976 1.00 75.44 596 TRP A CA 1
ATOM 4327 C C . TRP A 1 596 ? 38.312 16.804 -70.376 1.00 75.44 596 TRP A C 1
ATOM 4329 O O . TRP A 1 596 ? 39.391 16.759 -70.974 1.00 75.44 596 TRP A O 1
ATOM 4339 N N . ALA A 1 597 ? 37.707 17.941 -70.052 1.00 75.44 597 ALA A N 1
ATOM 4340 C CA . ALA A 1 597 ? 38.288 19.260 -70.251 1.00 75.44 597 ALA A CA 1
ATOM 4341 C C . ALA A 1 597 ? 38.610 19.929 -68.909 1.00 75.44 597 ALA A C 1
ATOM 4343 O O . ALA A 1 597 ? 38.038 19.605 -67.867 1.00 75.44 597 ALA A O 1
ATOM 4344 N N . ASP A 1 598 ? 39.544 20.877 -68.946 1.00 74.00 598 ASP A N 1
ATOM 4345 C CA . ASP A 1 598 ? 39.812 21.735 -67.798 1.00 74.00 598 ASP A CA 1
ATOM 4346 C C . ASP A 1 598 ? 38.541 22.526 -67.431 1.00 74.00 598 ASP A C 1
ATOM 4348 O O . ASP A 1 598 ? 37.826 22.996 -68.317 1.00 74.00 598 ASP A O 1
ATOM 4352 N N . SER A 1 599 ? 38.264 22.676 -66.133 1.00 77.38 599 SER A N 1
ATOM 4353 C CA . SER A 1 599 ? 37.026 23.249 -65.562 1.00 77.38 599 SER A CA 1
ATOM 4354 C C . SER A 1 599 ? 35.729 22.420 -65.668 1.00 77.38 599 SER A C 1
ATOM 4356 O O . SER A 1 599 ? 34.675 22.929 -65.281 1.00 77.38 599 SER A O 1
ATOM 4358 N N . ASP A 1 600 ? 35.761 21.164 -66.127 1.00 75.19 600 ASP A N 1
ATOM 4359 C CA . ASP A 1 600 ? 34.599 20.267 -66.003 1.00 75.19 600 ASP A CA 1
ATOM 4360 C C . ASP A 1 600 ? 34.245 20.021 -64.519 1.00 75.19 600 ASP A C 1
ATOM 4362 O O . ASP A 1 600 ? 35.126 19.810 -63.682 1.00 75.19 600 ASP A O 1
ATOM 4366 N N . VAL A 1 601 ? 32.949 20.008 -64.184 1.00 74.31 601 VAL A N 1
ATOM 4367 C CA . VAL A 1 601 ? 32.460 19.825 -62.802 1.00 74.31 601 VAL A CA 1
ATOM 4368 C C . VAL A 1 601 ? 31.664 18.530 -62.683 1.00 74.31 601 VAL A C 1
ATOM 4370 O O . VAL A 1 601 ? 30.724 18.299 -63.437 1.00 74.31 601 VAL A O 1
ATOM 4373 N N . ILE A 1 602 ? 32.003 17.677 -61.718 1.00 73.88 602 ILE A N 1
ATOM 4374 C CA . ILE A 1 602 ? 31.234 16.462 -61.421 1.00 73.88 602 ILE A CA 1
ATOM 4375 C C . ILE A 1 602 ? 30.147 16.799 -60.400 1.00 73.88 602 ILE A C 1
ATOM 4377 O O . ILE A 1 602 ? 30.440 17.324 -59.326 1.00 73.88 602 ILE A O 1
ATOM 4381 N N . HIS A 1 603 ? 28.900 16.468 -60.723 1.00 68.75 603 HIS A N 1
ATOM 4382 C CA . HIS A 1 603 ? 27.756 16.622 -59.833 1.00 68.75 603 HIS A CA 1
ATOM 4383 C C . HIS A 1 603 ? 27.279 15.261 -59.331 1.00 68.75 603 HIS A C 1
ATOM 4385 O O . HIS A 1 603 ? 27.030 14.341 -60.113 1.00 68.75 603 HIS A O 1
ATOM 4391 N N . ILE A 1 604 ? 27.111 15.172 -58.012 1.00 65.81 604 ILE A N 1
ATOM 4392 C CA . ILE A 1 604 ? 26.524 14.025 -57.321 1.00 65.81 604 ILE A CA 1
ATOM 4393 C C . ILE A 1 604 ? 25.325 14.545 -56.529 1.00 65.81 604 ILE A C 1
ATOM 4395 O O . ILE A 1 604 ? 25.489 15.239 -55.526 1.00 65.81 604 ILE A O 1
ATOM 4399 N N . ASP A 1 605 ? 24.124 14.224 -56.995 1.00 66.25 605 ASP A N 1
ATOM 4400 C CA . ASP A 1 605 ? 22.865 14.534 -56.328 1.00 66.25 605 ASP A CA 1
ATOM 4401 C C . ASP A 1 605 ? 22.310 13.272 -55.662 1.00 66.25 605 ASP A C 1
ATOM 4403 O O . ASP A 1 605 ? 21.720 12.394 -56.297 1.00 66.25 605 ASP A O 1
ATOM 4407 N N . LEU A 1 606 ? 22.488 13.209 -54.343 1.00 58.69 606 LEU A N 1
ATOM 4408 C CA . LEU A 1 606 ? 22.052 12.094 -53.506 1.00 58.69 606 LEU A CA 1
ATOM 4409 C C . LEU A 1 606 ? 20.524 11.916 -53.476 1.00 58.69 606 LEU A C 1
ATOM 4411 O O . LEU A 1 606 ? 20.059 10.843 -53.101 1.00 58.69 606 LEU A O 1
ATOM 4415 N N . THR A 1 607 ? 19.738 12.925 -53.868 1.00 53.97 607 THR A N 1
ATOM 4416 C CA . THR A 1 607 ? 18.266 12.847 -53.876 1.00 53.97 607 THR A CA 1
ATOM 4417 C C . THR A 1 607 ? 17.712 12.138 -55.111 1.00 53.97 607 THR A C 1
ATOM 4419 O O . THR A 1 607 ? 16.608 11.600 -55.068 1.00 53.97 607 THR A O 1
ATOM 4422 N N . GLN A 1 608 ? 18.487 12.102 -56.198 1.00 57.16 608 GLN A N 1
ATOM 4423 C CA . GLN A 1 608 ? 18.121 11.468 -57.468 1.00 57.16 608 GLN A CA 1
ATOM 4424 C C . GLN A 1 608 ? 18.898 10.162 -57.721 1.00 57.16 608 GLN A C 1
ATOM 4426 O O . GLN A 1 608 ? 18.619 9.463 -58.688 1.00 57.16 608 GLN A O 1
ATOM 4431 N N . LEU A 1 609 ? 19.863 9.810 -56.865 1.00 55.88 609 LEU A N 1
ATOM 4432 C CA . LEU A 1 609 ? 20.803 8.708 -57.081 1.00 55.88 609 LEU A CA 1
ATOM 4433 C C . LEU A 1 609 ? 20.155 7.302 -57.025 1.00 55.88 609 LEU A C 1
ATOM 4435 O O . LEU A 1 609 ? 19.559 6.924 -56.015 1.00 55.88 609 LEU A O 1
ATOM 4439 N N . ASN A 1 610 ? 20.345 6.473 -58.066 1.00 50.16 610 ASN A N 1
ATOM 4440 C CA . ASN A 1 610 ? 19.977 5.042 -58.074 1.00 50.16 610 ASN A CA 1
ATOM 4441 C C . ASN A 1 610 ? 21.218 4.128 -57.946 1.00 50.16 610 ASN A C 1
ATOM 4443 O O . ASN A 1 610 ? 21.998 3.986 -58.884 1.00 50.16 610 ASN A O 1
ATOM 4447 N N . ALA A 1 611 ? 21.391 3.473 -56.790 1.00 47.62 611 ALA A N 1
ATOM 4448 C CA . ALA A 1 611 ? 22.606 2.734 -56.414 1.00 47.62 611 ALA A CA 1
ATOM 4449 C C . ALA A 1 611 ? 22.621 1.228 -56.781 1.00 47.62 611 ALA A C 1
ATOM 4451 O O . ALA A 1 611 ? 23.329 0.431 -56.154 1.00 47.62 611 ALA A O 1
ATOM 4452 N N . THR A 1 612 ? 21.867 0.781 -57.794 1.00 39.88 612 THR A N 1
ATOM 4453 C CA . THR A 1 612 ? 21.882 -0.639 -58.215 1.00 39.88 612 THR A CA 1
ATOM 4454 C C . THR A 1 612 ? 23.179 -1.103 -58.888 1.00 39.88 612 THR A C 1
ATOM 4456 O O . THR A 1 612 ? 23.307 -2.285 -59.197 1.00 39.88 612 THR A O 1
ATOM 4459 N N . SER A 1 613 ? 24.181 -0.241 -59.044 1.00 40.12 613 SER A N 1
ATOM 4460 C CA . SER A 1 613 ? 25.483 -0.629 -59.578 1.00 40.12 613 SER A CA 1
ATOM 4461 C C . SER A 1 613 ? 26.596 0.258 -59.031 1.00 40.12 613 SER A C 1
ATOM 4463 O O . SER A 1 613 ? 26.687 1.395 -59.464 1.00 40.12 613 SER A O 1
ATOM 4465 N N . LEU A 1 614 ? 27.501 -0.322 -58.228 1.00 37.12 614 LEU A N 1
ATOM 4466 C CA . LEU A 1 614 ? 28.879 0.136 -57.940 1.00 37.12 614 LEU A CA 1
ATOM 4467 C C . LEU A 1 614 ? 29.126 0.676 -56.504 1.00 37.12 614 LEU A C 1
ATOM 4469 O O . LEU A 1 614 ? 28.283 1.326 -55.894 1.00 37.12 614 LEU A O 1
ATOM 4473 N N . GLY A 1 615 ? 30.294 0.301 -55.946 1.00 31.45 615 GLY A N 1
ATOM 4474 C CA . GLY A 1 615 ? 30.730 0.274 -54.527 1.00 31.45 615 GLY A CA 1
ATOM 4475 C C . GLY A 1 615 ? 31.967 1.140 -54.193 1.00 31.45 615 GLY A C 1
ATOM 4476 O O . GLY A 1 615 ? 32.896 0.903 -54.946 1.00 31.45 615 GLY A O 1
ATOM 4477 N N . SER A 1 616 ? 32.034 2.002 -53.127 1.00 36.25 616 SER A N 1
ATOM 4478 C CA . SER A 1 616 ? 33.221 2.455 -52.314 1.00 36.25 616 SER A CA 1
ATOM 4479 C C . SER A 1 616 ? 33.606 3.926 -51.849 1.00 36.25 616 SER A C 1
ATOM 4481 O O . SER A 1 616 ? 34.231 4.618 -52.639 1.00 36.25 616 SER A O 1
ATOM 4483 N N . PHE A 1 617 ? 33.558 4.298 -50.526 1.00 32.38 617 PHE A N 1
ATOM 4484 C CA . PHE A 1 617 ? 34.371 5.351 -49.779 1.00 32.38 617 PHE A CA 1
ATOM 4485 C C . PHE A 1 617 ? 34.751 5.026 -48.261 1.00 32.38 617 PHE A C 1
ATOM 4487 O O . PHE A 1 617 ? 34.344 3.966 -47.792 1.00 32.38 617 PHE A O 1
ATOM 4494 N N . ASP A 1 618 ? 35.533 5.907 -47.564 1.00 35.97 618 ASP A N 1
ATOM 4495 C CA . ASP A 1 618 ? 36.482 5.896 -46.381 1.00 35.97 618 ASP A CA 1
ATOM 4496 C C . ASP A 1 618 ? 36.088 6.784 -45.126 1.00 35.97 618 ASP A C 1
ATOM 4498 O O . ASP A 1 618 ? 35.241 7.663 -45.278 1.00 35.97 618 ASP A O 1
ATOM 4502 N N . PRO A 1 619 ? 36.647 6.613 -43.887 1.00 38.12 619 PRO A N 1
ATOM 4503 C CA . PRO A 1 619 ? 36.540 7.611 -42.790 1.00 38.12 619 PRO A CA 1
ATOM 4504 C C . PRO A 1 619 ? 37.812 7.907 -41.923 1.00 38.12 619 PRO A C 1
ATOM 4506 O O . PRO A 1 619 ? 38.561 7.006 -41.543 1.00 38.12 619 PRO A O 1
ATOM 4509 N N . THR A 1 620 ? 37.969 9.157 -41.438 1.00 34.97 620 THR A N 1
ATOM 4510 C CA . THR A 1 620 ? 38.996 9.582 -40.447 1.00 34.97 620 THR A CA 1
ATOM 4511 C C . THR A 1 620 ? 38.423 10.128 -39.124 1.00 34.97 620 THR A C 1
ATOM 4513 O O . THR A 1 620 ? 37.506 10.944 -39.103 1.00 34.97 620 THR A O 1
ATOM 4516 N N . THR A 1 621 ? 38.997 9.679 -37.996 1.00 38.62 621 THR A N 1
ATOM 4517 C CA . THR A 1 621 ? 39.469 10.441 -36.804 1.00 38.62 621 THR A CA 1
ATOM 4518 C C . THR A 1 621 ? 39.862 9.442 -35.697 1.00 38.62 621 THR A C 1
ATOM 4520 O O . THR A 1 621 ? 39.110 8.523 -35.398 1.00 38.62 621 THR A O 1
ATOM 4523 N N . ASN A 1 622 ? 41.063 9.602 -35.115 1.00 46.81 622 ASN A N 1
ATOM 4524 C CA . ASN A 1 622 ? 41.782 8.637 -34.253 1.00 46.81 622 ASN A CA 1
ATOM 4525 C C . ASN A 1 622 ? 42.034 7.258 -34.892 1.00 46.81 622 ASN A C 1
ATOM 4527 O O . ASN A 1 622 ? 41.177 6.380 -34.921 1.00 46.81 622 ASN A O 1
ATOM 4531 N N . THR A 1 623 ? 43.252 7.037 -35.392 1.00 56.72 623 THR A N 1
ATOM 4532 C CA . THR A 1 623 ? 43.560 5.813 -36.138 1.00 56.72 623 THR A CA 1
ATOM 4533 C C . THR A 1 623 ? 43.716 4.613 -35.200 1.00 56.72 623 THR A C 1
ATOM 4535 O O . THR A 1 623 ? 44.528 4.616 -34.273 1.00 56.72 623 THR A O 1
ATOM 4538 N N . TYR A 1 624 ? 42.973 3.538 -35.481 1.00 58.47 624 TYR A N 1
ATOM 4539 C CA . TYR A 1 624 ? 43.128 2.234 -34.824 1.00 58.47 624 TYR A CA 1
ATOM 4540 C C . TYR A 1 624 ? 44.591 1.748 -34.828 1.00 58.47 624 TYR A C 1
ATOM 4542 O O . TYR A 1 624 ? 45.069 1.147 -33.865 1.00 58.47 624 TYR A O 1
ATOM 4550 N N . ALA A 1 625 ? 45.320 2.050 -35.906 1.00 60.16 625 ALA A N 1
ATOM 4551 C CA . ALA A 1 625 ? 46.733 1.731 -36.045 1.00 60.16 625 ALA A CA 1
ATOM 4552 C C . ALA A 1 625 ? 47.630 2.513 -35.069 1.00 60.16 625 ALA A C 1
ATOM 4554 O O . ALA A 1 625 ? 48.601 1.956 -34.560 1.00 60.16 625 ALA A O 1
ATOM 4555 N N . GLY A 1 626 ? 47.297 3.772 -34.756 1.00 64.25 626 GLY A N 1
ATOM 4556 C CA . GLY A 1 626 ? 48.028 4.581 -33.779 1.00 64.25 626 GLY A CA 1
ATOM 4557 C C . GLY A 1 626 ? 47.929 4.025 -32.356 1.00 64.25 626 GLY A C 1
ATOM 4558 O O . GLY A 1 626 ? 48.925 4.007 -31.635 1.00 64.25 626 GLY A O 1
ATOM 4559 N N . PHE A 1 627 ? 46.766 3.485 -31.966 1.00 70.75 627 PHE A N 1
ATOM 4560 C CA . PHE A 1 627 ? 46.595 2.811 -30.672 1.00 70.75 627 PHE A CA 1
ATOM 4561 C C . PHE A 1 627 ? 47.522 1.596 -30.542 1.00 70.75 627 PHE A C 1
ATOM 4563 O O . PHE A 1 627 ? 48.294 1.518 -29.585 1.00 70.75 627 PHE A O 1
ATOM 4570 N N . VAL A 1 628 ? 47.517 0.688 -31.525 1.00 68.06 628 VAL A N 1
ATOM 4571 C CA . VAL A 1 628 ? 48.386 -0.503 -31.498 1.00 68.06 628 VAL A CA 1
ATOM 4572 C C . VAL A 1 628 ? 49.862 -0.114 -31.587 1.00 68.06 628 VAL A C 1
ATOM 4574 O O . VAL A 1 628 ? 50.673 -0.608 -30.805 1.00 68.06 628 VAL A O 1
ATOM 4577 N N . GLY A 1 629 ? 50.208 0.845 -32.449 1.00 67.38 629 GLY A N 1
ATOM 4578 C CA . GLY A 1 629 ? 51.567 1.372 -32.564 1.00 67.38 629 GLY A CA 1
ATOM 4579 C C . GLY A 1 629 ? 52.083 2.059 -31.294 1.00 67.38 629 GLY A C 1
ATOM 4580 O O . GLY A 1 629 ? 53.281 2.052 -31.051 1.00 67.38 629 GLY A O 1
ATOM 4581 N N . SER A 1 630 ? 51.209 2.601 -30.439 1.00 68.56 630 SER A N 1
ATOM 4582 C CA . SER A 1 630 ? 51.609 3.156 -29.134 1.00 68.56 630 SER A CA 1
ATOM 4583 C C . SER A 1 630 ? 51.925 2.090 -28.076 1.00 68.56 630 SER A C 1
ATOM 4585 O O . SER A 1 630 ? 52.582 2.378 -27.075 1.00 68.56 630 SER A O 1
ATOM 4587 N N . ARG A 1 631 ? 51.431 0.861 -28.274 1.00 74.38 631 ARG A N 1
ATOM 4588 C CA . ARG A 1 631 ? 51.535 -0.240 -27.309 1.00 74.38 631 ARG A CA 1
ATOM 4589 C C . ARG A 1 631 ? 52.655 -1.222 -27.638 1.00 74.38 631 ARG A C 1
ATOM 4591 O O . ARG A 1 631 ? 53.079 -1.928 -2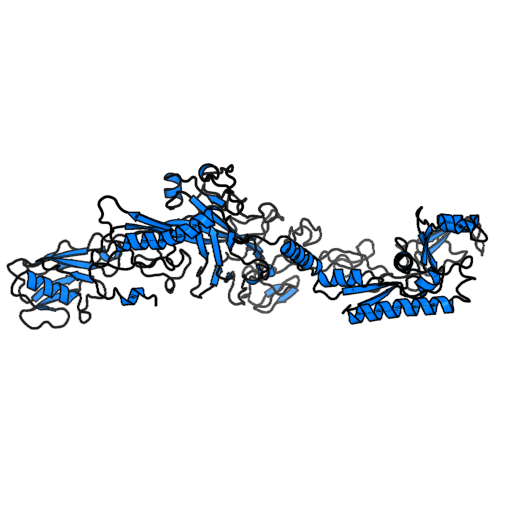6.734 1.00 74.38 631 ARG A O 1
ATOM 4598 N N . LEU A 1 632 ? 53.150 -1.252 -28.874 1.00 81.31 632 LEU A N 1
ATOM 4599 C CA . LEU A 1 632 ? 54.269 -2.107 -29.273 1.00 81.31 6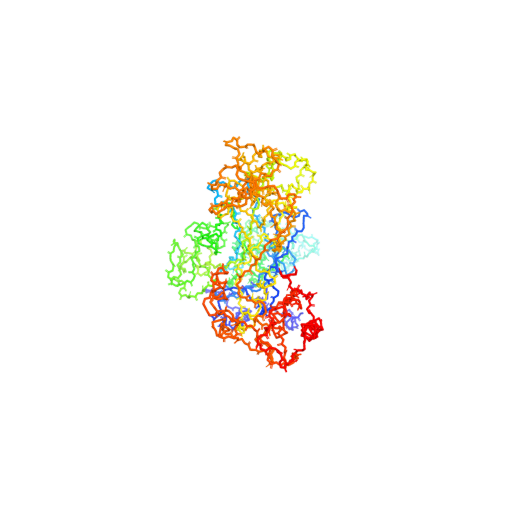32 LEU A CA 1
ATOM 4600 C C . LEU A 1 632 ? 55.607 -1.420 -28.990 1.00 81.31 632 LEU A C 1
ATOM 4602 O O . LEU A 1 632 ? 55.874 -0.338 -29.506 1.00 81.31 632 LEU A O 1
ATOM 4606 N N . GLY A 1 633 ? 56.483 -2.062 -28.215 1.00 74.00 633 GLY A N 1
ATOM 4607 C CA . GLY A 1 633 ? 57.783 -1.493 -27.829 1.00 74.00 633 GLY A CA 1
ATOM 4608 C C . GLY A 1 633 ? 58.732 -1.198 -29.000 1.00 74.00 633 GLY A C 1
ATOM 4609 O O . GLY A 1 633 ? 59.604 -0.337 -28.881 1.00 74.00 633 GLY A O 1
ATOM 4610 N N . ALA A 1 634 ? 58.546 -1.879 -30.135 1.00 79.88 634 ALA A N 1
ATOM 4611 C CA . ALA A 1 634 ? 59.292 -1.651 -31.375 1.00 79.88 634 ALA A CA 1
ATOM 4612 C C . ALA A 1 634 ? 58.676 -0.557 -32.270 1.00 79.88 634 ALA A C 1
ATOM 4614 O O . ALA A 1 634 ? 59.239 -0.242 -33.319 1.00 79.88 634 ALA A O 1
ATOM 4615 N N . CYS A 1 635 ? 57.546 0.034 -31.874 1.00 76.81 635 CYS A N 1
ATOM 4616 C CA . CYS A 1 635 ? 56.883 1.104 -32.607 1.00 76.81 635 CYS A CA 1
ATOM 4617 C C . CYS A 1 635 ? 57.083 2.463 -31.928 1.00 76.81 635 CYS A C 1
ATOM 4619 O O . CYS A 1 635 ? 57.171 2.577 -30.705 1.00 76.81 635 CYS A O 1
ATOM 4621 N N . ARG A 1 636 ? 57.131 3.527 -32.732 1.00 72.38 636 ARG A N 1
ATOM 4622 C CA . ARG A 1 636 ? 57.038 4.909 -32.246 1.00 72.38 636 ARG A CA 1
ATOM 4623 C C . ARG A 1 636 ? 56.000 5.680 -33.039 1.00 72.38 636 ARG A C 1
ATOM 4625 O O . ARG A 1 636 ? 55.872 5.500 -34.245 1.00 72.38 636 ARG A O 1
ATOM 4632 N N . LEU A 1 637 ? 55.287 6.555 -32.340 1.00 72.69 637 LEU A N 1
ATOM 4633 C CA . LEU A 1 637 ? 54.401 7.534 -32.951 1.00 72.69 637 LEU A CA 1
ATOM 4634 C C . LEU A 1 637 ? 55.236 8.737 -33.384 1.00 72.69 637 LEU A C 1
ATOM 4636 O O . LEU A 1 637 ? 55.804 9.426 -32.538 1.00 72.69 637 LEU A O 1
ATOM 4640 N N . ILE A 1 638 ? 55.329 8.960 -34.691 1.00 71.94 638 ILE A N 1
ATOM 4641 C CA . ILE A 1 638 ? 56.038 10.101 -35.273 1.00 71.94 638 ILE A CA 1
ATOM 4642 C C . ILE A 1 638 ? 54.992 11.122 -35.732 1.00 71.94 638 ILE A C 1
ATOM 4644 O O . ILE A 1 638 ? 54.044 10.729 -36.420 1.00 71.94 638 ILE A O 1
ATOM 4648 N N . PRO A 1 639 ? 55.115 12.410 -35.370 1.00 71.94 639 PRO A N 1
ATOM 4649 C CA . PRO A 1 639 ? 54.277 13.459 -35.939 1.00 71.94 639 PRO A CA 1
ATOM 4650 C C . PRO A 1 639 ? 54.351 13.434 -37.471 1.00 71.94 639 PRO A C 1
ATOM 4652 O O . PRO A 1 639 ? 55.434 13.375 -38.051 1.00 71.94 639 PRO A O 1
ATOM 4655 N N . LEU A 1 640 ? 53.206 13.481 -38.152 1.00 67.94 640 LEU A N 1
ATOM 4656 C CA . LEU A 1 640 ? 53.156 13.444 -39.623 1.00 67.94 640 LEU A CA 1
ATOM 4657 C C . LEU A 1 640 ? 53.921 14.608 -40.278 1.00 67.94 640 LEU A C 1
ATOM 4659 O O . LEU A 1 640 ? 54.413 14.483 -41.397 1.00 67.94 640 LEU A O 1
ATOM 4663 N N . GLU A 1 641 ? 54.064 15.720 -39.559 1.00 65.94 641 GLU A N 1
ATOM 4664 C CA . GLU A 1 641 ? 54.864 16.884 -39.947 1.00 65.94 641 GLU A CA 1
ATOM 4665 C C . GLU A 1 641 ? 56.375 16.607 -40.009 1.00 65.94 641 GLU A C 1
ATOM 4667 O O . GLU A 1 641 ? 57.049 17.124 -40.906 1.00 65.94 641 GLU A O 1
ATOM 4672 N N . ASP A 1 642 ? 56.885 15.736 -39.133 1.00 68.69 642 ASP A N 1
ATOM 4673 C CA . ASP A 1 642 ? 58.295 15.328 -39.092 1.00 68.69 642 ASP A CA 1
ATOM 4674 C C . ASP A 1 642 ? 58.615 14.301 -40.186 1.00 68.69 642 ASP A C 1
ATOM 4676 O O . ASP A 1 642 ? 59.739 14.232 -40.687 1.00 68.69 642 ASP A O 1
ATOM 4680 N N . LEU A 1 643 ? 57.606 13.536 -40.613 1.00 67.44 643 LEU A N 1
ATOM 4681 C CA . LEU A 1 643 ? 57.736 12.515 -41.649 1.00 67.44 643 LEU A CA 1
ATOM 4682 C C . LEU A 1 643 ? 58.042 13.125 -43.023 1.00 67.44 643 LEU A C 1
ATOM 4684 O O . LEU A 1 643 ? 58.771 12.529 -43.812 1.00 67.44 643 LEU A O 1
ATOM 4688 N N . ALA A 1 644 ? 57.559 14.346 -43.282 1.00 64.62 644 ALA A N 1
ATOM 4689 C CA . ALA A 1 644 ? 57.799 15.065 -44.532 1.00 64.62 644 ALA A CA 1
ATOM 4690 C C . ALA A 1 644 ? 59.297 15.245 -44.837 1.00 64.62 644 ALA A C 1
ATOM 4692 O O . ALA A 1 644 ? 59.676 15.279 -46.000 1.00 64.62 644 ALA A O 1
ATOM 4693 N N . ALA A 1 645 ? 60.165 15.310 -43.821 1.00 64.31 645 ALA A N 1
ATOM 4694 C CA . ALA A 1 645 ? 61.612 15.427 -44.012 1.00 64.31 645 ALA A CA 1
ATOM 4695 C C . ALA A 1 645 ? 62.277 14.140 -44.539 1.00 64.31 645 ALA A C 1
ATOM 4697 O O . ALA A 1 645 ? 63.482 14.139 -44.794 1.00 64.31 645 ALA A O 1
ATOM 4698 N N . HIS A 1 646 ? 61.541 13.030 -44.619 1.00 62.66 646 HIS A N 1
ATOM 4699 C CA . HIS A 1 646 ? 62.061 11.699 -44.951 1.00 62.66 646 HIS A CA 1
ATOM 4700 C C . HIS A 1 646 ? 61.364 11.076 -46.172 1.00 62.66 646 HIS A C 1
ATOM 4702 O O . HIS A 1 646 ? 61.672 9.944 -46.531 1.00 62.66 646 HIS A O 1
ATOM 4708 N N . VAL A 1 647 ? 60.440 11.796 -46.817 1.00 64.81 647 VAL A N 1
ATOM 4709 C CA . VAL A 1 647 ? 59.774 11.382 -48.063 1.00 64.81 647 VAL A CA 1
ATOM 4710 C C . VAL A 1 647 ? 60.493 12.025 -49.254 1.00 64.81 647 VAL A C 1
ATOM 4712 O O . VAL A 1 647 ? 60.945 13.164 -49.158 1.00 64.81 647 VAL A O 1
ATOM 4715 N N . GLU A 1 648 ? 60.592 11.321 -50.386 1.00 64.75 648 GLU A N 1
ATOM 4716 C CA . GLU A 1 648 ? 61.304 11.797 -51.588 1.00 64.75 648 GLU A CA 1
ATOM 4717 C C . GLU A 1 648 ? 60.752 13.129 -52.140 1.00 64.75 648 GLU A C 1
ATOM 4719 O O . GLU A 1 648 ? 61.502 13.936 -52.698 1.00 64.75 648 GLU A O 1
ATOM 4724 N N . HIS A 1 649 ? 59.452 13.389 -51.951 1.00 73.56 649 HIS A N 1
ATOM 4725 C CA . HIS A 1 649 ? 58.746 14.583 -52.431 1.00 73.56 649 HIS A CA 1
ATOM 4726 C C . HIS A 1 649 ? 57.954 15.275 -51.299 1.00 73.56 649 HIS A C 1
ATOM 4728 O O . HIS A 1 649 ? 56.735 15.117 -51.191 1.00 73.56 649 HIS A O 1
ATOM 4734 N N . PRO A 1 650 ? 58.622 16.070 -50.440 1.00 65.75 650 PRO A N 1
ATOM 4735 C CA . PRO A 1 650 ? 58.021 16.664 -49.238 1.00 65.75 650 PRO A CA 1
ATOM 4736 C C . PRO A 1 650 ? 56.839 17.602 -49.521 1.00 65.75 650 PRO A C 1
ATOM 4738 O O . PRO A 1 650 ? 55.899 17.673 -48.727 1.00 65.75 650 PRO A O 1
ATOM 4741 N N . ASP A 1 651 ? 56.872 18.330 -50.638 1.00 66.38 651 ASP A N 1
ATOM 4742 C CA . ASP A 1 651 ? 55.839 19.314 -50.981 1.00 66.38 651 ASP A CA 1
ATOM 4743 C C . ASP A 1 651 ? 54.571 18.665 -51.559 1.00 66.38 651 ASP A C 1
ATOM 4745 O O . ASP A 1 651 ? 53.466 19.159 -51.331 1.00 66.38 651 ASP A O 1
ATOM 4749 N N . GLU A 1 652 ? 54.713 17.532 -52.250 1.00 63.28 652 GLU A N 1
ATOM 4750 C CA . GLU A 1 652 ? 53.596 16.721 -52.747 1.00 63.28 652 GLU A CA 1
ATOM 4751 C C . GLU A 1 652 ? 52.907 15.992 -51.587 1.00 63.28 652 GLU A C 1
ATOM 4753 O O . GLU A 1 652 ? 51.697 16.121 -51.413 1.00 63.28 652 GLU A O 1
ATOM 4758 N N . PHE A 1 653 ? 53.695 15.388 -50.693 1.00 64.69 653 PHE A N 1
ATOM 4759 C CA . PHE A 1 653 ? 53.216 14.758 -49.461 1.00 64.69 653 PHE A CA 1
ATOM 4760 C C . PHE A 1 653 ? 52.433 15.736 -48.564 1.00 64.69 653 PHE A C 1
ATOM 4762 O O . PHE A 1 653 ? 51.341 15.430 -48.087 1.00 64.69 653 PHE A O 1
ATOM 4769 N N . ARG A 1 654 ? 52.927 16.969 -48.379 1.00 63.41 654 ARG A N 1
ATOM 4770 C CA . ARG A 1 654 ? 52.208 18.017 -47.625 1.00 63.41 654 ARG A CA 1
ATOM 4771 C C . ARG A 1 654 ? 50.918 18.472 -48.309 1.00 63.41 654 ARG A C 1
ATOM 4773 O O . ARG A 1 654 ? 49.964 18.839 -47.622 1.00 63.41 654 ARG A O 1
ATOM 4780 N N . ARG A 1 655 ? 50.877 18.481 -49.645 1.00 63.16 655 ARG A N 1
ATOM 4781 C CA . ARG A 1 655 ? 49.686 18.843 -50.425 1.00 63.16 655 ARG A CA 1
ATOM 4782 C C . ARG A 1 655 ? 48.618 17.753 -50.341 1.00 63.16 655 ARG A C 1
ATOM 4784 O O . ARG A 1 655 ? 47.450 18.095 -50.187 1.00 63.16 655 ARG A O 1
ATOM 4791 N N . GLU A 1 656 ? 49.015 16.484 -50.361 1.00 58.16 656 GLU A N 1
ATOM 4792 C CA . GLU A 1 656 ? 48.125 15.340 -50.135 1.00 58.16 656 GLU A CA 1
ATOM 4793 C C . GLU A 1 656 ? 47.554 15.330 -48.716 1.00 58.16 656 GLU A C 1
ATOM 4795 O O . GLU A 1 656 ? 46.339 15.250 -48.560 1.00 58.16 656 GLU A O 1
ATOM 4800 N N . LEU A 1 657 ? 48.385 15.514 -47.682 1.00 57.94 657 LEU A N 1
ATOM 4801 C CA . LEU A 1 657 ? 47.911 15.600 -46.291 1.00 57.94 657 LEU A CA 1
ATOM 4802 C C . LEU A 1 657 ? 46.890 16.730 -46.087 1.00 57.94 657 LEU A C 1
ATOM 4804 O O . LEU A 1 657 ? 45.936 16.577 -45.327 1.00 57.94 657 LEU A O 1
ATOM 4808 N N . LYS A 1 658 ? 47.068 17.852 -46.797 1.00 56.72 658 LYS A N 1
ATOM 4809 C CA . LYS A 1 658 ? 46.135 18.985 -46.787 1.00 56.72 658 LYS A CA 1
ATOM 4810 C C . LYS A 1 658 ? 44.861 18.714 -47.599 1.00 56.72 658 LYS A C 1
ATOM 4812 O O . LYS A 1 658 ? 43.810 19.229 -47.243 1.00 56.72 658 LYS A O 1
ATOM 4817 N N . ALA A 1 659 ? 44.941 17.924 -48.671 1.00 53.22 659 ALA A N 1
ATOM 4818 C CA . ALA A 1 659 ? 43.784 17.487 -49.458 1.00 53.22 659 ALA A CA 1
ATOM 4819 C C . ALA A 1 659 ? 42.942 16.420 -48.729 1.00 53.22 659 ALA A C 1
ATOM 4821 O O . ALA A 1 659 ? 41.735 16.352 -48.935 1.00 53.22 659 ALA A O 1
ATOM 4822 N N . LEU A 1 660 ? 43.576 15.629 -47.858 1.00 52.38 660 LEU A N 1
ATOM 4823 C CA . LEU A 1 660 ? 42.962 14.640 -46.962 1.00 52.38 660 LEU A CA 1
ATOM 4824 C C . LEU A 1 660 ? 42.456 15.243 -45.632 1.00 52.38 660 LEU A C 1
ATOM 4826 O O . LEU A 1 660 ? 42.016 14.497 -44.760 1.00 52.38 660 LEU A O 1
ATOM 4830 N N . ASP A 1 661 ? 42.542 16.570 -45.471 1.00 52.34 661 ASP A N 1
ATOM 4831 C CA . ASP A 1 661 ? 42.123 17.349 -44.290 1.00 52.34 661 ASP A CA 1
ATOM 4832 C C . ASP A 1 661 ? 42.636 16.783 -42.947 1.00 52.34 661 ASP A C 1
ATOM 4834 O O . ASP A 1 661 ? 41.942 16.745 -41.929 1.00 52.34 661 ASP A O 1
ATOM 4838 N N . VAL A 1 662 ? 43.882 16.294 -42.945 1.00 52.22 662 VAL A N 1
ATOM 4839 C CA . VAL A 1 662 ? 44.501 15.690 -41.759 1.00 52.22 662 VAL A CA 1
ATOM 4840 C C . VAL A 1 662 ? 44.772 16.778 -40.706 1.00 52.22 662 VAL A C 1
ATOM 4842 O O . VAL A 1 662 ? 45.464 17.756 -41.009 1.00 52.22 662 VAL A O 1
ATOM 4845 N N . PRO A 1 663 ? 44.285 16.633 -39.456 1.00 50.72 663 PRO A N 1
ATOM 4846 C CA . PRO A 1 663 ? 44.450 17.662 -38.439 1.00 50.72 663 PRO A CA 1
ATOM 4847 C C . PRO A 1 663 ? 45.930 17.865 -38.057 1.00 50.72 663 PRO A C 1
ATOM 4849 O O . PRO A 1 663 ? 46.685 16.889 -37.962 1.00 50.72 663 PRO A O 1
ATOM 4852 N N . PRO A 1 664 ? 46.352 19.113 -37.770 1.00 53.22 664 PRO A N 1
ATOM 4853 C CA . PRO A 1 664 ? 47.678 19.398 -37.223 1.00 53.22 664 PRO A CA 1
ATOM 4854 C C . PRO A 1 664 ? 47.930 18.593 -35.937 1.00 53.22 664 PRO A C 1
ATOM 4856 O O . PRO A 1 664 ? 47.082 18.575 -35.044 1.00 53.22 664 PRO A O 1
ATOM 4859 N N . GLY A 1 665 ? 49.084 17.924 -35.838 1.00 55.81 665 GLY A N 1
ATOM 4860 C CA . GLY A 1 665 ? 49.443 17.077 -34.690 1.00 55.81 665 GLY A CA 1
ATOM 4861 C C . GLY A 1 665 ? 49.024 15.602 -34.794 1.00 55.81 665 GLY A C 1
ATOM 4862 O O . GLY A 1 665 ? 49.134 14.862 -33.814 1.00 55.81 665 GLY A O 1
ATOM 4863 N N . ALA A 1 666 ? 48.552 15.135 -35.953 1.00 60.09 666 ALA A N 1
ATOM 4864 C CA . ALA A 1 666 ? 48.321 13.711 -36.186 1.00 60.09 666 ALA A CA 1
ATOM 4865 C C . ALA A 1 666 ? 49.648 12.920 -36.194 1.00 60.09 666 ALA A C 1
ATOM 4867 O O . ALA A 1 666 ? 50.649 13.354 -36.767 1.00 60.09 666 ALA A O 1
ATOM 4868 N N . HIS A 1 667 ? 49.648 11.749 -35.554 1.00 69.69 667 HIS A N 1
ATOM 4869 C CA . HIS A 1 667 ? 50.829 10.894 -35.432 1.00 69.69 667 HIS A CA 1
ATOM 4870 C C . HIS A 1 667 ? 50.666 9.619 -36.258 1.00 69.69 667 HIS A C 1
ATOM 4872 O O . HIS A 1 667 ? 49.602 8.996 -36.259 1.00 69.69 667 HIS A O 1
ATOM 4878 N N . HIS A 1 668 ? 51.742 9.206 -36.915 1.00 72.25 668 HIS A N 1
ATOM 4879 C CA . HIS A 1 668 ? 51.811 7.979 -37.687 1.00 72.25 668 HIS A CA 1
ATOM 4880 C C . HIS A 1 668 ? 52.669 6.939 -36.948 1.00 72.25 668 HIS A C 1
ATOM 4882 O O . HIS A 1 668 ? 53.770 7.269 -36.493 1.00 72.25 668 HIS A O 1
ATOM 4888 N N . PRO A 1 669 ? 52.181 5.700 -36.767 1.00 74.25 669 PRO A N 1
ATOM 4889 C CA . PRO A 1 669 ? 52.954 4.655 -36.116 1.00 74.25 669 PRO A CA 1
ATOM 4890 C C . PRO A 1 669 ? 54.000 4.090 -37.081 1.00 74.25 669 PRO A C 1
ATOM 4892 O O . PRO A 1 669 ? 53.675 3.692 -38.192 1.00 74.25 669 PRO A O 1
ATOM 4895 N N . VAL A 1 670 ? 55.254 4.013 -36.643 1.00 73.44 670 VAL A N 1
ATOM 4896 C CA . VAL A 1 670 ? 56.362 3.464 -37.438 1.00 73.44 670 VAL A CA 1
ATOM 4897 C C . VAL A 1 670 ? 56.999 2.306 -36.691 1.00 73.44 670 VAL A C 1
ATOM 4899 O O . VAL A 1 670 ? 57.318 2.450 -35.509 1.00 73.44 670 VAL A O 1
ATOM 4902 N N . ALA A 1 671 ? 57.208 1.173 -37.364 1.00 76.88 671 ALA A N 1
ATOM 4903 C CA . ALA A 1 671 ? 57.999 0.077 -36.812 1.00 76.88 671 ALA A CA 1
ATOM 4904 C C . ALA A 1 671 ? 59.502 0.381 -36.971 1.00 76.88 671 ALA A C 1
ATOM 4906 O O . ALA A 1 671 ? 59.990 0.612 -38.072 1.00 76.88 671 ALA A O 1
ATOM 4907 N N . LEU A 1 672 ? 60.245 0.401 -35.866 1.00 75.38 672 LEU A N 1
ATOM 4908 C CA . LEU A 1 672 ? 61.686 0.695 -35.816 1.00 75.38 672 LEU A CA 1
ATOM 4909 C C . LEU A 1 672 ? 62.529 -0.558 -35.515 1.00 75.38 672 LEU A C 1
ATOM 4911 O O . LEU A 1 672 ? 63.704 -0.458 -35.171 1.00 75.38 672 LEU A O 1
ATOM 4915 N N . GLY A 1 673 ? 61.921 -1.739 -35.603 1.00 80.44 673 GLY A N 1
ATOM 4916 C CA . GLY A 1 673 ? 62.526 -3.042 -35.345 1.00 80.44 673 GLY A CA 1
ATOM 4917 C C . GLY A 1 673 ? 61.501 -4.170 -35.516 1.00 80.44 673 GLY A C 1
ATOM 4918 O O . GLY A 1 673 ? 60.327 -3.872 -35.750 1.00 80.44 673 GLY A O 1
ATOM 4919 N N . PRO A 1 674 ? 61.917 -5.447 -35.391 1.00 82.81 674 PRO A N 1
ATOM 4920 C CA . PRO A 1 674 ? 61.000 -6.583 -35.437 1.00 82.81 674 PRO A CA 1
ATOM 4921 C C . PRO A 1 674 ? 59.879 -6.461 -34.394 1.00 82.81 674 PRO A C 1
ATOM 4923 O O . PRO A 1 674 ? 60.140 -6.216 -33.213 1.00 82.81 674 PRO A O 1
ATOM 4926 N N . LEU A 1 675 ? 58.634 -6.616 -34.836 1.00 85.31 675 LEU A N 1
ATOM 4927 C CA . LEU A 1 675 ? 57.433 -6.512 -34.027 1.00 85.31 675 LEU A CA 1
ATOM 4928 C C . LEU A 1 675 ? 57.249 -7.788 -33.214 1.00 85.31 675 LEU A C 1
ATOM 4930 O O . LEU A 1 675 ? 57.119 -8.890 -33.738 1.00 85.31 675 LEU A O 1
ATOM 4934 N N . VAL A 1 676 ? 57.181 -7.610 -31.904 1.00 84.50 676 VAL A N 1
ATOM 4935 C CA . VAL A 1 676 ? 56.803 -8.648 -30.952 1.00 84.50 676 VAL A CA 1
ATOM 4936 C C . VAL A 1 676 ? 55.774 -8.069 -30.000 1.00 84.50 676 VAL A C 1
ATOM 4938 O O . VAL A 1 676 ? 55.768 -6.866 -29.729 1.00 84.50 676 VAL A O 1
ATOM 4941 N N . ARG A 1 677 ? 54.908 -8.926 -29.462 1.00 85.50 677 ARG A N 1
ATOM 4942 C CA . ARG A 1 677 ? 53.973 -8.531 -28.411 1.00 85.50 677 ARG A CA 1
ATOM 4943 C C . ARG A 1 677 ? 54.726 -8.455 -27.078 1.00 85.50 677 ARG A C 1
ATOM 4945 O O . ARG A 1 677 ? 54.751 -9.416 -26.317 1.00 85.50 677 ARG A O 1
ATOM 4952 N N . ASP A 1 678 ? 55.368 -7.320 -26.812 1.00 82.56 678 ASP A N 1
ATOM 4953 C CA . ASP A 1 678 ? 56.141 -7.075 -25.583 1.00 82.56 678 ASP A CA 1
ATOM 4954 C C . ASP A 1 678 ? 55.259 -6.764 -24.363 1.00 82.56 678 ASP A C 1
ATOM 4956 O O . ASP A 1 678 ? 55.702 -6.891 -23.222 1.00 82.56 678 ASP A O 1
ATOM 4960 N N . ARG A 1 679 ? 54.004 -6.366 -24.595 1.00 82.62 679 ARG A N 1
ATOM 4961 C CA . ARG A 1 679 ? 52.995 -6.105 -23.564 1.00 82.62 679 ARG A CA 1
ATOM 4962 C C . ARG A 1 679 ? 51.587 -6.402 -24.069 1.00 82.62 679 ARG A C 1
ATOM 4964 O O . ARG A 1 679 ? 51.353 -6.602 -25.258 1.00 82.62 679 ARG A O 1
ATOM 4971 N N . GLU A 1 680 ? 50.638 -6.434 -23.143 1.00 84.25 680 GLU A N 1
ATOM 4972 C CA . GLU A 1 680 ? 49.221 -6.572 -23.470 1.00 84.25 680 GLU A CA 1
ATOM 4973 C C . GLU A 1 680 ? 48.703 -5.328 -24.215 1.00 84.25 680 GLU A C 1
ATOM 4975 O O . GLU A 1 680 ? 49.027 -4.198 -23.830 1.00 84.25 680 GLU A O 1
ATOM 4980 N N . LEU A 1 681 ? 47.907 -5.532 -25.274 1.00 82.81 681 LEU A N 1
ATOM 4981 C CA . LEU A 1 681 ? 47.377 -4.428 -26.079 1.00 82.81 681 LEU A CA 1
ATOM 4982 C C . LEU A 1 681 ? 46.102 -3.859 -25.443 1.00 82.81 681 LEU A C 1
ATOM 4984 O O . LEU A 1 681 ? 46.141 -2.783 -24.850 1.00 82.81 681 LEU A O 1
ATOM 4988 N N . VAL A 1 682 ? 44.996 -4.598 -25.539 1.00 82.50 682 VAL A N 1
ATOM 4989 C CA . VAL A 1 682 ? 43.654 -4.222 -25.057 1.00 82.50 682 VAL A CA 1
ATOM 4990 C C . VAL A 1 682 ? 43.191 -5.111 -23.899 1.00 82.50 682 VAL A C 1
ATOM 4992 O O . VAL A 1 682 ? 42.190 -4.825 -23.250 1.00 82.50 682 VAL A O 1
ATOM 4995 N N . LEU A 1 683 ? 43.929 -6.180 -23.585 1.00 82.44 683 LEU A N 1
ATOM 4996 C CA . LEU A 1 683 ? 43.602 -7.087 -22.484 1.00 82.44 683 LEU A CA 1
ATOM 4997 C C . LEU A 1 683 ? 43.379 -6.397 -21.118 1.00 82.44 683 LEU A C 1
ATOM 4999 O O . LEU A 1 683 ? 42.426 -6.785 -20.440 1.00 82.44 683 LEU A O 1
ATOM 5003 N N . PRO A 1 684 ? 44.156 -5.372 -20.695 1.00 81.62 684 PRO A N 1
ATOM 5004 C CA . PRO A 1 684 ? 43.882 -4.653 -19.448 1.00 81.62 684 PRO A CA 1
ATOM 5005 C C . PRO A 1 684 ? 42.523 -3.948 -19.474 1.00 81.62 684 PRO A C 1
ATOM 5007 O O . PRO A 1 684 ? 41.782 -3.996 -18.493 1.00 81.62 684 PRO A O 1
ATOM 5010 N N . ASP A 1 685 ? 42.177 -3.354 -20.618 1.00 79.19 685 ASP A N 1
ATOM 5011 C CA . ASP A 1 685 ? 40.912 -2.649 -20.821 1.00 79.19 685 ASP A CA 1
ATOM 5012 C C . ASP A 1 685 ? 39.744 -3.646 -20.850 1.00 79.19 685 ASP A C 1
ATOM 5014 O O . ASP A 1 685 ? 38.703 -3.407 -20.241 1.00 79.19 685 ASP A O 1
ATOM 5018 N N . PHE A 1 686 ? 39.939 -4.821 -21.462 1.00 81.94 686 PHE A N 1
ATOM 5019 C CA . PHE A 1 686 ? 38.980 -5.924 -21.413 1.00 81.94 686 PHE A CA 1
ATOM 5020 C C . PHE A 1 686 ? 38.758 -6.434 -19.982 1.00 81.94 686 PHE A C 1
ATOM 5022 O O . PHE A 1 686 ? 37.611 -6.632 -19.587 1.00 81.94 686 PHE A O 1
ATOM 5029 N N . ARG A 1 687 ? 39.816 -6.617 -19.181 1.00 85.06 687 ARG A N 1
ATOM 5030 C CA . ARG A 1 687 ? 39.686 -7.039 -17.774 1.00 85.06 687 ARG A CA 1
ATOM 5031 C C . ARG A 1 687 ? 38.931 -5.999 -16.949 1.00 85.06 687 ARG A C 1
ATOM 5033 O O . ARG A 1 687 ? 38.058 -6.373 -16.169 1.00 85.06 687 ARG A O 1
ATOM 5040 N N . ALA A 1 688 ? 39.222 -4.714 -17.151 1.00 79.00 688 ALA A N 1
ATOM 5041 C CA . ALA A 1 688 ? 38.498 -3.625 -16.502 1.00 79.00 688 ALA A CA 1
ATOM 5042 C C . ALA A 1 688 ? 37.015 -3.607 -16.911 1.00 79.00 688 ALA A C 1
ATOM 5044 O O . ALA A 1 688 ? 36.141 -3.514 -16.053 1.00 79.00 688 ALA A O 1
ATOM 5045 N N . ALA A 1 689 ? 36.726 -3.777 -18.203 1.00 78.19 689 ALA A N 1
ATOM 5046 C CA . ALA A 1 689 ? 35.367 -3.854 -18.724 1.00 78.19 689 ALA A CA 1
ATOM 5047 C C . ALA A 1 689 ? 34.611 -5.064 -18.150 1.00 78.19 689 ALA A C 1
ATOM 5049 O O . ALA A 1 689 ? 33.528 -4.909 -17.600 1.00 78.19 689 ALA A O 1
ATOM 5050 N N . LYS A 1 690 ? 35.210 -6.258 -18.182 1.00 83.38 690 LYS A N 1
ATOM 5051 C CA . LYS A 1 690 ? 34.639 -7.493 -17.622 1.00 83.38 690 LYS A CA 1
ATOM 5052 C C . LYS A 1 690 ? 34.402 -7.411 -16.111 1.00 83.38 690 LYS A C 1
ATOM 5054 O O . LYS A 1 690 ? 33.459 -8.011 -15.612 1.00 83.38 690 LYS A O 1
ATOM 5059 N N . ALA A 1 691 ? 35.239 -6.684 -15.373 1.00 81.38 691 ALA A N 1
ATOM 5060 C CA . ALA A 1 691 ? 35.026 -6.453 -13.945 1.00 81.38 691 ALA A CA 1
ATOM 5061 C C . ALA A 1 691 ? 33.840 -5.510 -13.664 1.00 81.38 691 ALA A C 1
ATOM 5063 O O . ALA A 1 691 ? 33.284 -5.548 -12.569 1.00 81.38 691 ALA A O 1
ATOM 5064 N N . ALA A 1 692 ? 33.459 -4.675 -14.635 1.00 73.75 692 ALA A N 1
ATOM 5065 C CA . ALA A 1 692 ? 32.430 -3.652 -14.485 1.00 73.75 692 ALA A CA 1
ATOM 5066 C C . ALA A 1 692 ? 31.055 -4.040 -15.063 1.00 73.75 692 ALA A C 1
ATOM 5068 O O . ALA A 1 692 ? 30.079 -3.366 -14.749 1.00 73.75 692 ALA A O 1
ATOM 5069 N N . MET A 1 693 ? 30.946 -5.089 -15.888 1.00 76.56 693 MET A N 1
ATOM 5070 C CA . MET A 1 693 ? 29.676 -5.541 -16.484 1.00 76.56 693 MET A CA 1
ATOM 5071 C C . MET A 1 693 ? 29.542 -7.065 -16.497 1.00 76.56 693 MET A C 1
ATOM 5073 O O . MET A 1 693 ? 30.531 -7.794 -16.530 1.00 76.56 693 MET A O 1
ATOM 5077 N N . SER A 1 694 ? 28.300 -7.548 -16.495 1.00 80.31 694 SER A N 1
ATOM 5078 C CA . SER A 1 694 ? 27.978 -8.978 -16.590 1.00 80.31 694 SER A CA 1
ATOM 5079 C C . SER A 1 694 ? 27.637 -9.429 -18.015 1.00 80.31 694 SER A C 1
ATOM 5081 O O . SER A 1 694 ? 27.603 -10.631 -18.292 1.00 80.31 694 SER A O 1
ATOM 5083 N N . LEU A 1 695 ? 27.401 -8.480 -18.927 1.00 78.81 695 LEU A N 1
ATOM 5084 C CA . LEU A 1 695 ? 27.098 -8.766 -20.326 1.00 78.81 695 LEU A CA 1
ATOM 5085 C C . LEU A 1 695 ? 28.334 -9.225 -21.130 1.00 78.81 695 LEU A C 1
ATOM 5087 O O . LEU A 1 695 ? 29.462 -8.823 -20.835 1.00 78.81 695 LEU A O 1
ATOM 5091 N N . PRO A 1 696 ? 28.138 -10.043 -22.186 1.00 84.19 696 PRO A N 1
ATOM 5092 C CA . PRO A 1 696 ? 29.214 -10.452 -23.084 1.00 84.19 696 PRO A CA 1
ATOM 5093 C C . PRO A 1 696 ? 29.932 -9.254 -23.718 1.00 84.19 696 PRO A C 1
ATOM 5095 O O . PRO A 1 696 ? 29.311 -8.419 -24.375 1.00 84.19 696 PRO A O 1
ATOM 5098 N N . VAL A 1 697 ? 31.256 -9.200 -23.573 1.00 81.12 697 VAL A N 1
ATOM 5099 C CA . VAL A 1 697 ? 32.074 -8.103 -24.106 1.00 81.12 697 VAL A CA 1
ATOM 5100 C C . VAL A 1 697 ? 32.598 -8.463 -25.493 1.00 81.12 697 VAL A C 1
ATOM 5102 O O . VAL A 1 697 ? 33.248 -9.498 -25.677 1.00 81.12 697 VAL A O 1
ATOM 5105 N N . LYS A 1 698 ? 32.337 -7.585 -26.465 1.00 84.81 698 LYS A N 1
ATOM 5106 C CA . LYS A 1 698 ? 32.987 -7.599 -27.779 1.00 84.81 698 LYS A CA 1
ATOM 5107 C C . LYS A 1 698 ? 34.225 -6.712 -27.734 1.00 84.81 698 LYS A C 1
ATOM 5109 O O . LYS A 1 698 ? 34.127 -5.552 -27.345 1.00 84.81 698 LYS A O 1
ATOM 5114 N N . VAL A 1 699 ? 35.355 -7.235 -28.192 1.00 79.00 699 VAL A N 1
ATOM 5115 C CA . VAL A 1 699 ? 36.617 -6.498 -28.298 1.00 79.00 699 VAL A CA 1
ATOM 5116 C C . VAL A 1 699 ? 36.947 -6.300 -29.771 1.00 79.00 699 VAL A C 1
ATOM 5118 O O . VAL A 1 699 ? 36.954 -7.263 -30.532 1.00 79.00 699 VAL A O 1
ATOM 5121 N N . ALA A 1 700 ? 37.187 -5.055 -30.176 1.00 81.12 700 ALA A N 1
ATOM 5122 C CA . ALA A 1 700 ? 37.583 -4.709 -31.536 1.00 81.12 700 ALA A CA 1
ATOM 5123 C C . ALA A 1 700 ? 39.092 -4.439 -31.593 1.00 81.12 700 ALA A C 1
ATOM 5125 O O . ALA A 1 700 ? 39.632 -3.705 -30.765 1.00 81.12 700 ALA A O 1
ATOM 5126 N N . LEU A 1 701 ? 39.763 -5.047 -32.566 1.00 80.44 701 LEU A N 1
ATOM 5127 C CA . LEU A 1 701 ? 41.173 -4.869 -32.889 1.00 80.44 701 LEU A CA 1
ATOM 5128 C C . LEU A 1 701 ? 41.288 -4.423 -34.351 1.00 80.44 701 LEU A C 1
ATOM 5130 O O . LEU A 1 701 ? 40.486 -4.859 -35.175 1.00 80.44 701 LEU A O 1
ATOM 5134 N N . PRO A 1 702 ? 42.283 -3.602 -34.723 1.00 81.38 702 PRO A N 1
ATOM 5135 C CA . PRO A 1 702 ? 42.573 -3.396 -36.136 1.00 81.38 702 PRO A CA 1
ATOM 5136 C C . PRO A 1 702 ? 42.990 -4.708 -36.788 1.00 81.38 702 PRO A C 1
ATOM 5138 O O . PRO A 1 702 ? 43.681 -5.529 -36.179 1.00 81.38 702 PRO A O 1
ATOM 5141 N N . GLY A 1 703 ? 42.591 -4.886 -38.038 1.00 85.12 703 GLY A N 1
ATOM 5142 C CA . GLY A 1 703 ? 43.002 -6.037 -38.810 1.00 85.12 703 GLY A CA 1
ATOM 5143 C C . GLY A 1 703 ? 44.469 -5.973 -39.268 1.00 85.12 703 GLY A C 1
ATOM 5144 O O . GLY A 1 703 ? 45.107 -4.910 -39.258 1.00 85.12 703 GLY A O 1
ATOM 5145 N N . PRO A 1 704 ? 45.036 -7.135 -39.633 1.00 86.31 704 PRO A N 1
ATOM 5146 C CA . PRO A 1 704 ? 46.437 -7.261 -40.013 1.00 86.31 704 PRO A CA 1
ATOM 5147 C C . PRO A 1 704 ? 46.813 -6.490 -41.284 1.00 86.31 704 PRO A C 1
ATOM 5149 O O . PRO A 1 704 ? 47.938 -6.003 -41.373 1.00 86.31 704 PRO A O 1
ATOM 5152 N N . TYR A 1 705 ? 45.910 -6.353 -42.255 1.00 81.19 705 TYR A N 1
ATOM 5153 C CA . TYR A 1 705 ? 46.158 -5.641 -43.506 1.00 81.19 705 TYR A CA 1
ATOM 5154 C C . TYR A 1 705 ? 46.244 -4.130 -43.273 1.00 81.19 705 TYR A C 1
ATOM 5156 O O . TYR A 1 705 ? 47.228 -3.507 -43.682 1.00 81.19 705 TYR A O 1
ATOM 5164 N N . LEU A 1 706 ? 45.288 -3.549 -42.540 1.00 78.75 706 LEU A N 1
ATOM 5165 C CA . LEU A 1 706 ? 45.334 -2.151 -42.111 1.00 78.75 706 LEU A CA 1
ATOM 5166 C C . LEU A 1 706 ? 46.635 -1.851 -41.360 1.00 78.75 706 LEU A C 1
ATOM 5168 O O . LEU A 1 706 ? 47.306 -0.868 -41.676 1.00 78.75 706 LEU A O 1
ATOM 5172 N N . LEU A 1 707 ? 47.010 -2.682 -40.383 1.00 80.12 707 LEU A N 1
ATOM 5173 C CA . LEU A 1 707 ? 48.236 -2.477 -39.610 1.00 80.12 707 LEU A CA 1
ATOM 5174 C C . LEU A 1 707 ? 49.493 -2.617 -40.466 1.00 80.12 707 LEU A C 1
ATOM 5176 O O . LEU A 1 707 ? 50.347 -1.740 -40.404 1.00 80.12 707 LEU A O 1
ATOM 5180 N N . ALA A 1 708 ? 49.609 -3.666 -41.283 1.00 81.31 708 ALA A N 1
ATOM 5181 C CA . ALA A 1 708 ? 50.777 -3.867 -42.139 1.00 81.31 708 ALA A CA 1
ATOM 5182 C C . ALA A 1 708 ? 50.947 -2.721 -43.143 1.00 81.31 708 ALA A C 1
ATOM 5184 O O . ALA A 1 708 ? 52.062 -2.264 -43.372 1.00 81.31 708 ALA A O 1
ATOM 5185 N N . ARG A 1 709 ? 49.843 -2.210 -43.700 1.00 75.06 709 ARG A N 1
ATOM 5186 C CA . ARG A 1 709 ? 49.854 -1.052 -44.598 1.00 75.06 709 ARG A CA 1
ATOM 5187 C C . ARG A 1 709 ? 50.210 0.241 -43.870 1.00 75.06 709 ARG A C 1
ATOM 5189 O O . ARG A 1 709 ? 50.954 1.045 -44.413 1.00 75.06 709 ARG A O 1
ATOM 5196 N N . THR A 1 710 ? 49.672 0.447 -42.671 1.00 73.75 710 THR A N 1
ATOM 5197 C CA . THR A 1 710 ? 49.866 1.697 -41.922 1.00 73.75 710 THR A CA 1
ATOM 5198 C C . THR A 1 710 ? 51.226 1.756 -41.240 1.00 73.75 710 THR A C 1
ATOM 5200 O O . THR A 1 710 ? 51.758 2.835 -41.078 1.00 73.75 710 THR A O 1
ATOM 5203 N N . LEU A 1 711 ? 51.807 0.626 -40.841 1.00 75.56 711 LEU A N 1
ATOM 5204 C CA . LEU A 1 711 ? 53.134 0.578 -40.220 1.00 75.56 711 LEU A CA 1
ATOM 5205 C C . LEU A 1 711 ? 54.269 0.614 -41.253 1.00 75.56 711 LEU A C 1
ATOM 5207 O O . LEU A 1 711 ? 55.428 0.774 -40.866 1.00 75.56 711 LEU A O 1
ATOM 5211 N N . TRP A 1 712 ? 53.951 0.434 -42.541 1.00 72.62 712 TRP A N 1
ATOM 5212 C CA . TRP A 1 712 ? 54.931 0.376 -43.619 1.00 72.62 712 TRP A CA 1
ATOM 5213 C C . TRP A 1 712 ? 55.313 1.768 -44.139 1.00 72.62 712 TRP A C 1
ATOM 5215 O O . TRP A 1 712 ? 54.546 2.419 -44.844 1.00 72.62 712 TRP A O 1
ATOM 5225 N N . LEU A 1 713 ? 56.551 2.171 -43.858 1.00 69.25 713 LEU A N 1
ATOM 5226 C CA . LEU A 1 713 ? 57.208 3.368 -44.376 1.00 69.25 713 LEU A CA 1
ATOM 5227 C C . LEU A 1 713 ? 58.502 3.008 -45.106 1.00 69.25 713 LEU A C 1
ATOM 5229 O O . LEU A 1 713 ? 59.488 2.609 -44.479 1.00 69.25 713 LEU A O 1
ATOM 5233 N N . ASP A 1 714 ? 58.494 3.194 -46.428 1.00 61.16 714 ASP A N 1
ATOM 5234 C CA . ASP A 1 714 ? 59.599 2.825 -47.321 1.00 61.16 714 ASP A CA 1
ATOM 5235 C C . ASP A 1 714 ? 60.935 3.477 -46.902 1.00 61.16 714 ASP A C 1
ATOM 5237 O O . ASP A 1 714 ? 61.981 2.840 -46.966 1.00 61.16 714 ASP A O 1
ATOM 5241 N N . CYS A 1 715 ? 60.912 4.700 -46.359 1.00 58.94 715 CYS A N 1
ATOM 5242 C CA . CYS A 1 715 ? 62.118 5.451 -45.990 1.00 58.94 715 CYS A CA 1
ATOM 5243 C C . CYS A 1 715 ? 62.796 5.042 -44.665 1.00 58.94 715 CYS A C 1
ATOM 5245 O O . CYS A 1 715 ? 63.915 5.481 -44.397 1.00 58.94 715 CYS A O 1
ATOM 5247 N N . LEU A 1 716 ? 62.148 4.232 -43.816 1.00 60.03 716 LEU A N 1
ATOM 5248 C CA . LEU A 1 716 ? 62.636 3.913 -42.460 1.00 60.03 716 LEU A CA 1
ATOM 5249 C C . LEU A 1 716 ? 62.811 2.408 -42.193 1.00 60.03 716 LEU A C 1
ATOM 5251 O O . LEU A 1 716 ? 63.529 2.037 -41.261 1.00 60.03 716 LEU A O 1
ATOM 5255 N N . LEU A 1 717 ? 62.199 1.535 -43.001 1.00 59.81 717 LEU A N 1
ATOM 5256 C CA . LEU A 1 717 ? 62.109 0.093 -42.722 1.00 59.81 717 LEU A CA 1
ATOM 5257 C C . LEU A 1 717 ? 63.174 -0.786 -43.380 1.00 59.81 717 LEU A C 1
ATOM 5259 O O . LEU A 1 717 ? 63.338 -1.927 -42.939 1.00 59.81 717 LEU A O 1
ATOM 5263 N N . GLU A 1 718 ? 63.946 -0.269 -44.345 1.00 56.53 718 GLU A N 1
ATOM 5264 C CA . GLU A 1 718 ? 64.983 -1.028 -45.079 1.00 56.53 718 GLU A CA 1
ATOM 5265 C C . GLU A 1 718 ? 66.029 -1.703 -44.165 1.00 56.53 718 GLU A C 1
ATOM 5267 O O . GLU A 1 718 ? 66.740 -2.617 -44.580 1.00 56.53 718 GLU A O 1
ATOM 5272 N N . ARG A 1 719 ? 66.129 -1.273 -42.900 1.00 58.72 719 ARG A N 1
ATOM 5273 C CA . ARG A 1 719 ? 67.072 -1.803 -41.902 1.00 58.72 719 ARG A CA 1
ATOM 5274 C C . ARG A 1 719 ? 66.540 -2.972 -41.069 1.00 58.72 719 ARG A C 1
ATOM 5276 O O . ARG A 1 719 ? 67.340 -3.632 -40.408 1.00 58.72 719 ARG A O 1
ATOM 5283 N N . HIS A 1 720 ? 65.229 -3.221 -41.065 1.00 66.06 720 HIS A N 1
ATOM 5284 C CA . HIS A 1 720 ? 64.591 -4.155 -40.126 1.00 66.06 720 HIS A CA 1
ATOM 5285 C C . HIS A 1 720 ? 63.655 -5.170 -40.786 1.00 66.06 720 HIS A C 1
ATOM 5287 O O . HIS A 1 720 ? 63.567 -6.294 -40.296 1.00 66.06 720 HIS A O 1
ATOM 5293 N N . TYR A 1 721 ? 63.019 -4.818 -41.905 1.00 74.44 721 TYR A N 1
ATOM 5294 C CA . TYR A 1 721 ? 62.151 -5.716 -42.665 1.00 74.44 721 TYR A CA 1
ATOM 5295 C C . TYR A 1 721 ? 62.560 -5.745 -44.135 1.00 74.44 721 TYR A C 1
ATOM 5297 O O . TYR A 1 721 ? 62.748 -4.704 -44.756 1.00 74.44 721 TYR A O 1
ATOM 5305 N N . ARG A 1 722 ? 62.698 -6.954 -44.695 1.00 75.06 722 ARG A N 1
ATOM 5306 C CA . ARG A 1 722 ? 63.089 -7.156 -46.100 1.00 75.06 722 ARG A CA 1
ATOM 5307 C C . ARG A 1 722 ? 61.959 -6.824 -47.075 1.00 75.06 722 ARG A C 1
ATOM 5309 O O . ARG A 1 722 ? 62.218 -6.356 -48.178 1.00 75.06 722 ARG A O 1
ATOM 5316 N N . ASP A 1 723 ? 60.726 -7.110 -46.674 1.00 79.81 723 ASP A N 1
ATOM 5317 C CA . ASP A 1 723 ? 59.523 -6.989 -47.489 1.00 79.81 723 ASP A CA 1
ATOM 5318 C C . ASP A 1 723 ? 58.280 -6.806 -46.599 1.00 79.81 723 ASP A C 1
ATOM 5320 O O . ASP A 1 723 ? 58.298 -7.073 -45.392 1.00 79.81 723 ASP A O 1
ATOM 5324 N N . ARG A 1 724 ? 57.188 -6.333 -47.217 1.00 77.31 724 ARG A N 1
ATOM 5325 C CA . ARG A 1 724 ? 55.886 -6.105 -46.563 1.00 77.31 724 ARG A CA 1
ATOM 5326 C C . ARG A 1 724 ? 55.291 -7.382 -45.975 1.00 77.31 724 ARG A C 1
ATOM 5328 O O . ARG A 1 724 ? 54.570 -7.316 -44.984 1.00 77.31 724 ARG A O 1
ATOM 5335 N N . GLU A 1 725 ? 55.590 -8.528 -46.577 1.00 82.81 725 GLU A N 1
ATOM 5336 C CA . GLU A 1 725 ? 55.073 -9.832 -46.162 1.00 82.81 725 GLU A CA 1
ATOM 5337 C C . GLU A 1 725 ? 55.654 -10.255 -44.807 1.00 82.81 725 GLU A C 1
ATOM 5339 O O . GLU A 1 725 ? 54.922 -10.707 -43.929 1.00 82.81 725 GLU A O 1
ATOM 5344 N N . THR A 1 726 ? 56.946 -10.015 -44.584 1.00 83.81 726 THR A N 1
ATOM 5345 C CA . THR A 1 726 ? 57.615 -10.289 -43.308 1.00 83.81 726 THR A CA 1
ATOM 5346 C C . THR A 1 726 ? 57.052 -9.413 -42.181 1.00 83.81 726 THR A C 1
ATOM 5348 O O . THR A 1 726 ? 56.781 -9.925 -41.098 1.00 83.81 726 THR A O 1
ATOM 5351 N N . LEU A 1 727 ? 56.781 -8.125 -42.438 1.00 84.06 727 LEU A N 1
ATOM 5352 C CA . LEU A 1 727 ? 56.096 -7.250 -41.472 1.00 84.06 727 LEU A CA 1
ATOM 5353 C C . LEU A 1 727 ? 54.670 -7.741 -41.180 1.00 84.06 727 LEU A C 1
ATOM 5355 O O . LEU A 1 727 ? 54.256 -7.803 -40.023 1.00 84.06 727 LEU A O 1
ATOM 5359 N N . ALA A 1 728 ? 53.916 -8.106 -42.220 1.00 86.12 728 ALA A N 1
ATOM 5360 C CA . ALA A 1 728 ? 52.550 -8.602 -42.079 1.00 86.12 728 ALA A CA 1
ATOM 5361 C C . ALA A 1 728 ? 52.482 -9.906 -41.264 1.00 86.12 728 ALA A C 1
ATOM 5363 O O . ALA A 1 728 ? 51.554 -10.074 -40.470 1.00 86.12 728 ALA A O 1
ATOM 5364 N N . ASN A 1 729 ? 53.467 -10.798 -41.409 1.00 88.31 729 ASN A N 1
ATOM 5365 C CA . ASN A 1 729 ? 53.579 -12.018 -40.608 1.00 88.31 729 ASN A CA 1
ATOM 5366 C C . ASN A 1 729 ? 53.742 -11.709 -39.112 1.00 88.31 729 ASN A C 1
ATOM 5368 O O . ASN A 1 729 ? 53.023 -12.290 -38.295 1.00 88.31 729 ASN A O 1
ATOM 5372 N N . ASP A 1 730 ? 54.606 -10.757 -38.754 1.00 89.94 730 ASP A N 1
ATOM 5373 C CA . ASP A 1 730 ? 54.793 -10.360 -37.354 1.00 89.94 730 ASP A CA 1
ATOM 5374 C C . ASP A 1 730 ? 53.548 -9.657 -36.789 1.00 89.94 730 ASP A C 1
ATOM 5376 O O . ASP A 1 730 ? 53.119 -9.951 -35.671 1.00 89.94 730 ASP A O 1
ATOM 5380 N N . VAL A 1 731 ? 52.889 -8.798 -37.577 1.00 88.44 731 VAL A N 1
ATOM 5381 C CA . VAL A 1 731 ? 51.593 -8.191 -37.217 1.00 88.44 731 VAL A CA 1
ATOM 5382 C C . VAL A 1 731 ? 50.536 -9.268 -36.949 1.00 88.44 731 VAL A C 1
ATOM 5384 O O . VAL A 1 731 ? 49.835 -9.214 -35.936 1.00 88.44 731 VAL A O 1
ATOM 5387 N N . CYS A 1 732 ? 50.426 -10.269 -37.827 1.00 91.75 732 CYS A N 1
ATOM 5388 C CA . CYS A 1 732 ? 49.491 -11.379 -37.653 1.00 91.75 732 CYS A CA 1
ATOM 5389 C C . CYS A 1 732 ? 49.789 -12.174 -36.380 1.00 91.75 732 CYS A C 1
ATOM 5391 O O . CYS A 1 732 ? 48.855 -12.587 -35.694 1.00 91.75 732 CYS A O 1
ATOM 5393 N N . GLN A 1 733 ? 51.066 -12.384 -36.056 1.00 90.94 733 GLN A N 1
ATOM 5394 C CA . GLN A 1 733 ? 51.471 -13.094 -34.848 1.00 90.94 733 GLN A CA 1
ATOM 5395 C C . GLN A 1 733 ? 51.099 -12.305 -33.583 1.00 90.94 733 GLN A C 1
ATOM 5397 O O . GLN A 1 733 ? 50.451 -12.856 -32.695 1.00 90.94 733 GLN A O 1
ATOM 5402 N N . VAL A 1 734 ? 51.393 -11.002 -33.541 1.00 90.69 734 VAL A N 1
ATOM 5403 C CA . VAL A 1 734 ? 51.007 -10.103 -32.438 1.00 90.69 734 VAL A CA 1
ATOM 5404 C C . VAL A 1 734 ? 49.493 -10.116 -32.200 1.00 90.69 734 VAL A C 1
ATOM 5406 O O . VAL A 1 734 ? 49.041 -10.289 -31.065 1.00 90.69 734 VAL A O 1
ATOM 5409 N N . LEU A 1 735 ? 48.701 -9.951 -33.265 1.00 91.12 735 LEU A N 1
ATOM 5410 C CA . LEU A 1 735 ? 47.238 -9.934 -33.186 1.00 91.12 735 LEU A CA 1
ATOM 5411 C C . LEU A 1 735 ? 46.658 -11.297 -32.792 1.00 91.12 735 LEU A C 1
ATOM 5413 O O . LEU A 1 735 ? 45.698 -11.354 -32.022 1.00 91.12 735 LEU A O 1
ATOM 5417 N N . ARG A 1 736 ? 47.239 -12.394 -33.291 1.00 92.31 736 ARG A N 1
ATOM 5418 C CA . ARG A 1 736 ? 46.850 -13.761 -32.926 1.00 92.31 736 ARG A CA 1
ATOM 5419 C C . ARG A 1 736 ? 47.059 -14.010 -31.439 1.00 92.31 736 ARG A C 1
ATOM 5421 O O . ARG A 1 736 ? 46.158 -14.541 -30.794 1.00 92.31 736 ARG A O 1
ATOM 5428 N N . ASP A 1 737 ? 48.211 -13.616 -30.906 1.00 92.44 737 ASP A N 1
ATOM 5429 C CA . ASP A 1 737 ? 48.530 -13.813 -29.495 1.00 92.44 737 ASP A CA 1
ATOM 5430 C C . ASP A 1 737 ? 47.577 -12.999 -28.607 1.00 92.44 737 ASP A C 1
ATOM 5432 O O . ASP A 1 737 ? 47.065 -13.514 -27.610 1.00 92.44 737 ASP A O 1
ATOM 5436 N N . GLU A 1 738 ? 47.291 -11.741 -28.969 1.00 91.12 738 GLU A N 1
ATOM 5437 C CA . GLU A 1 738 ? 46.321 -10.905 -28.247 1.00 91.12 738 GLU A CA 1
ATOM 5438 C C . GLU A 1 738 ? 44.910 -11.507 -28.296 1.00 91.12 738 GLU A C 1
ATOM 5440 O O . GLU A 1 738 ? 44.271 -11.650 -27.254 1.00 91.12 738 GLU A O 1
ATOM 5445 N N . ALA A 1 739 ? 44.441 -11.929 -29.473 1.00 92.19 739 ALA A N 1
ATOM 5446 C CA . ALA A 1 739 ? 43.133 -12.560 -29.630 1.00 92.19 739 ALA A CA 1
ATOM 5447 C C . ALA A 1 739 ? 43.015 -13.866 -28.829 1.00 92.19 739 ALA A C 1
ATOM 5449 O O . ALA A 1 739 ? 41.996 -14.093 -28.178 1.00 92.19 739 ALA A O 1
ATOM 5450 N N . ALA A 1 740 ? 44.057 -14.702 -28.820 1.00 92.69 740 ALA A N 1
ATOM 5451 C CA . ALA A 1 740 ? 44.082 -15.933 -28.037 1.00 92.69 740 ALA A CA 1
ATOM 5452 C C . ALA A 1 740 ? 43.964 -15.653 -26.530 1.00 92.69 740 ALA A C 1
ATOM 5454 O O . ALA A 1 740 ? 43.197 -16.327 -25.841 1.00 92.69 740 ALA A O 1
ATOM 5455 N N . HIS A 1 741 ? 44.667 -14.635 -26.020 1.00 92.81 741 HIS A N 1
ATOM 5456 C CA . HIS A 1 741 ? 44.564 -14.237 -24.613 1.00 92.81 741 HIS A CA 1
ATOM 5457 C C . HIS A 1 741 ? 43.194 -13.642 -24.272 1.00 92.81 741 HIS A C 1
ATOM 5459 O O . HIS A 1 741 ? 42.634 -13.979 -23.234 1.00 92.81 741 HIS A O 1
ATOM 5465 N N . LEU A 1 742 ? 42.623 -12.811 -25.149 1.00 90.56 742 LEU A N 1
ATOM 5466 C CA . LEU A 1 742 ? 41.274 -12.264 -24.972 1.00 90.56 742 LEU A CA 1
ATOM 5467 C C . LEU A 1 742 ? 40.224 -13.376 -24.886 1.00 90.56 742 LEU A C 1
ATOM 5469 O O . LEU A 1 742 ? 39.383 -13.360 -23.990 1.00 90.56 742 LEU A O 1
ATOM 5473 N N . LEU A 1 743 ? 40.294 -14.368 -25.777 1.00 90.12 743 LEU A N 1
ATOM 5474 C CA . LEU A 1 743 ? 39.386 -15.516 -25.767 1.00 90.12 743 LEU A CA 1
ATOM 5475 C C . LEU A 1 743 ? 39.574 -16.383 -24.513 1.00 90.12 743 LEU A C 1
ATOM 5477 O O . LEU A 1 743 ? 38.585 -16.775 -23.897 1.00 90.12 743 LEU A O 1
ATOM 5481 N N . ALA A 1 744 ? 40.819 -16.641 -24.094 1.00 92.62 744 ALA A N 1
ATOM 5482 C CA . ALA A 1 744 ? 41.114 -17.393 -22.870 1.00 92.62 744 ALA A CA 1
ATOM 5483 C C . ALA A 1 744 ? 40.599 -16.686 -21.602 1.00 92.62 744 ALA A C 1
ATOM 5485 O O . ALA A 1 744 ? 40.119 -17.334 -20.674 1.00 92.62 744 ALA A O 1
ATOM 5486 N N . GLU A 1 745 ? 40.641 -15.355 -21.587 1.00 90.38 745 GLU A N 1
ATOM 5487 C CA . GLU A 1 745 ? 40.116 -14.507 -20.513 1.00 90.38 745 GLU A CA 1
ATOM 5488 C C . GLU A 1 745 ? 38.596 -14.278 -20.631 1.00 90.38 745 GLU A C 1
ATOM 5490 O O . GLU A 1 745 ? 37.990 -13.628 -19.776 1.00 90.38 745 GLU A O 1
ATOM 5495 N N . GLY A 1 746 ? 37.936 -14.862 -21.635 1.00 89.69 746 GLY A N 1
ATOM 5496 C CA . GLY A 1 746 ? 36.479 -14.915 -21.762 1.00 89.69 746 GLY A CA 1
ATOM 5497 C C . GLY A 1 746 ? 35.845 -13.782 -22.571 1.00 89.69 746 GLY A C 1
ATOM 5498 O O . GLY A 1 746 ? 34.678 -13.465 -22.337 1.00 89.69 746 GLY A O 1
ATOM 5499 N N . ALA A 1 747 ? 36.575 -13.149 -23.493 1.00 87.94 747 ALA A N 1
ATOM 5500 C CA . ALA A 1 747 ? 35.972 -12.262 -24.485 1.00 87.94 747 ALA A CA 1
ATOM 5501 C C . ALA A 1 747 ? 35.001 -13.062 -25.362 1.00 87.94 747 ALA A C 1
ATOM 5503 O O . ALA A 1 747 ? 35.343 -14.127 -25.872 1.00 87.94 747 ALA A O 1
ATOM 5504 N N . ALA A 1 748 ? 33.781 -12.554 -25.541 1.00 88.12 748 ALA A N 1
ATOM 5505 C CA . ALA A 1 748 ? 32.745 -13.283 -26.268 1.00 88.12 748 ALA A CA 1
ATOM 5506 C C . ALA A 1 748 ? 32.945 -13.211 -27.786 1.00 88.12 748 ALA A C 1
ATOM 5508 O O . ALA A 1 748 ? 32.623 -14.153 -28.507 1.00 88.12 748 ALA A O 1
ATOM 5509 N N . ILE A 1 749 ? 33.457 -12.076 -28.268 1.00 88.50 749 ILE A N 1
ATOM 5510 C CA . ILE A 1 749 ? 33.724 -11.811 -29.681 1.00 88.50 749 ILE A CA 1
ATOM 5511 C C . ILE A 1 749 ? 35.009 -10.987 -29.772 1.00 88.50 749 ILE A C 1
ATOM 5513 O O . ILE A 1 749 ? 35.123 -9.950 -29.117 1.00 88.50 749 ILE A O 1
ATOM 5517 N N . VAL A 1 750 ? 35.939 -11.419 -30.625 1.00 85.00 750 VAL A N 1
ATOM 5518 C CA . VAL A 1 750 ? 37.080 -10.609 -31.069 1.00 85.00 750 VAL A CA 1
ATOM 5519 C C . VAL A 1 750 ? 36.832 -10.232 -32.529 1.00 85.00 750 VAL A C 1
ATOM 5521 O O . VAL A 1 750 ? 36.718 -11.105 -33.387 1.00 85.00 750 VAL A O 1
ATOM 5524 N N . GLN A 1 751 ? 36.677 -8.939 -32.793 1.00 85.06 751 GLN A N 1
ATOM 5525 C CA . GLN A 1 751 ? 36.427 -8.369 -34.115 1.00 85.06 751 GLN A CA 1
ATOM 5526 C C . GLN A 1 751 ? 37.731 -7.788 -34.669 1.00 85.06 751 GLN A C 1
ATOM 5528 O O . GLN A 1 751 ? 38.419 -7.069 -33.951 1.00 85.06 751 GLN A O 1
ATOM 5533 N N . PHE A 1 752 ? 38.054 -8.088 -35.929 1.00 84.56 752 PHE A N 1
ATOM 5534 C CA . PHE A 1 752 ? 39.160 -7.462 -36.655 1.00 84.56 752 PHE A CA 1
ATOM 5535 C C . PHE A 1 752 ? 38.612 -6.471 -37.681 1.00 84.56 752 PHE A C 1
ATOM 5537 O O . PHE A 1 752 ? 37.872 -6.866 -38.582 1.00 84.56 752 PHE A O 1
ATOM 5544 N N . ASP A 1 753 ? 38.976 -5.200 -37.532 1.00 74.06 753 ASP A N 1
ATOM 5545 C CA . ASP A 1 753 ? 38.476 -4.099 -38.351 1.00 74.06 753 ASP A CA 1
ATOM 5546 C C . ASP A 1 753 ? 39.422 -3.784 -39.511 1.00 74.06 753 ASP A C 1
ATOM 5548 O O . ASP A 1 753 ? 40.554 -3.340 -39.307 1.00 74.06 753 ASP A O 1
ATOM 5552 N N . GLU A 1 754 ? 38.930 -3.985 -40.737 1.00 74.31 754 GLU A N 1
ATOM 5553 C CA . GLU A 1 754 ? 39.653 -3.760 -41.996 1.00 74.31 754 GLU A CA 1
ATOM 5554 C C . GLU A 1 754 ? 38.901 -2.773 -42.905 1.00 74.31 754 GLU A C 1
ATOM 5556 O O . GLU A 1 754 ? 38.288 -3.169 -43.897 1.00 74.31 754 GLU A O 1
ATOM 5561 N N . PRO A 1 755 ? 38.903 -1.469 -42.586 1.00 57.94 755 PRO A N 1
ATOM 5562 C CA . PRO A 1 755 ? 38.189 -0.467 -43.377 1.00 57.94 755 PRO A CA 1
ATOM 5563 C C . PRO A 1 755 ? 38.826 -0.203 -44.752 1.00 57.94 755 PRO A C 1
ATOM 5565 O O . PRO A 1 755 ? 38.181 0.378 -45.622 1.00 57.94 755 PRO A O 1
ATOM 5568 N N . VAL A 1 756 ? 40.084 -0.612 -44.951 1.00 57.81 756 VAL A N 1
ATOM 5569 C CA . VAL A 1 756 ? 40.899 -0.289 -46.136 1.00 57.81 756 VAL A CA 1
ATOM 5570 C C . VAL A 1 756 ? 41.212 -1.497 -47.024 1.00 57.81 756 VAL A C 1
ATOM 5572 O O . VAL A 1 756 ? 42.115 -1.385 -47.857 1.00 57.81 756 VAL A O 1
ATOM 5575 N N . LEU A 1 757 ? 40.521 -2.627 -46.809 1.00 50.88 757 LEU A N 1
ATOM 5576 C CA . LEU A 1 757 ? 40.734 -3.883 -47.539 1.00 50.88 757 LEU A CA 1
ATOM 5577 C C . LEU A 1 757 ? 40.466 -3.761 -49.048 1.00 50.88 757 LEU A C 1
ATOM 5579 O O . LEU A 1 757 ? 39.516 -3.032 -49.436 1.00 50.88 757 LEU A O 1
#

Sequence (757 aa):
MSTANRYYAGTTVSRYLSPDGRAWAGVLFQSGKPVLDAELQLEQDAAGNLVDQVQSAYLPSGFLRPQGGVGGSGDYITIPPPTTDAFDLAAATAMVAGYPVRVEFANTATPNRNRVILSPPPVLGGAPPDVKRTDFVFLEMWLALVAPSPRASGTVTVLPALPAPGDTVVLNGLPLTAVAAAPAVDQFLIGGDEFTTAANIASAINNPANSFSTFVSASSGGTDTVTVKAVVPGAAGNLITLSTTGGAMVPSGATLAGGADRPNKPTQDTIFRNGCVQAPGPVNLPDDLADPVIDAETTQRVQIQWRFRVTGQSEAVNFKTQPFGFENLNVRAQGSQGAPVVGYPFVSADTTSVVGGSSAVAYGRRDGGLWVAGDGTSGSAAALGTADGFVYAIPVAMVFRRNDAYLGGAGVGFDPLNNTNGALPYGHGPFVNPAVGVIPPNASDRPDGLFCDVIVQGDILDLRRSVVPTGIDLTAELSRQVQALLDGQNRTWAVDGGDKNVLGAGSGDVSTRYLVCNQIGRDNAHGGAIPTSGDTTRGTTIRNFDHVARRFGAQQVVERFVVEVRPGYTPVPSGTDPVGHPGAYNMQANVGYAGWADSDVIHIDLTQLNATSLGSFDPTTNTYAGFVGSRLGACRLIPLEDLAAHVEHPDEFRRELKALDVPPGAHHPVALGPLVRDRELVLPDFRAAKAAMSLPVKVALPGPYLLARTLWLDCLLERHYRDRETLANDVCQVLRDEAAHLLAEGAAIVQFDEPVL

Secondary structure (DSSP, 8-state):
--GGGGT-TT-SS------TTT-EEEEEEPTTSPPPHHHHHHHHHHHHHHHHHHHHTTSPSEEE--TTPSPGGGGEEEPPTT--SEEEEE-EEEEETTEEEEE--TT--STTEEEEEPPPPPSS-PSSTT---EEEEEEEEEEEEE-PPPBPEEEEEEPTT-PPTT-EEEETTEEEEEESSS--TTEEE--SSHHHHHHHHHHHHH-TTSTTTTTEEEE-TTSSEEEEEESS-BGGGGG-BEEESSSSEEESSSB-B-----SSSSBTTEE-GGGBTT--GGGSEE---S-TTT-S--EEEEEEEEEEEE--GGG-B-TTT-TTSTTSTTSB--TTSSSPPTT-B-EEESSS-EETTEEHHHH---EEEEEEEE-SSHHHHHHHT-SSSEEEEEEEEEEE--EE--GGGTS---BTTTBTTEE--TT--SEEETTTEEE-TT---STT---SS---GGGEEE-PPEE-TT---HHHHHHHHHHHHHTT----S-EETTSSTTSGGGS--EESS--SPPEEE--GGGTPPTTTTS--SSS-EEEE--SS-----SS-----------TT-PPPTTS--TTS-TTEEEE-SSTT-SS--TT-EEEE-TTT---SS-------SS-HHHHHHHH-TTEEEEEHHHHGGGSS-HHHHHHHHHHTTPPTT-EEEEE-S-----S-SSHHHHHHHHHH-SSPPEEEEE-HHHHHHHH--HHHHTTT-SSHHHHHHHHHHHHHHHHHHHHHTT-SEEEEE-TT-

Radius of gyration: 42.44 Å; Cα contacts (8 Å, |Δi|>4): 1630; chains: 1; bounding box: 109×56×130 Å

pLDDT: mean 79.98, std 16.46, range [31.45, 98.31]

Solvent-accessible surface area (backbone atoms only — not comparable to full-atom values): 41439 Å² total; per-residue (Å²): 131,68,80,62,74,75,79,57,80,83,55,96,84,61,60,89,55,77,59,79,57,43,36,55,77,47,70,41,83,42,88,99,41,69,85,55,71,34,56,54,51,31,43,51,59,45,48,58,48,42,61,56,31,60,60,26,67,73,46,57,25,26,33,60,46,73,88,88,58,80,61,76,69,76,44,52,42,59,45,68,80,90,52,57,37,34,38,35,35,55,45,47,45,30,33,52,92,35,41,84,40,56,51,42,22,29,66,30,85,50,83,65,25,22,43,52,70,52,67,78,50,49,67,64,73,53,85,62,44,81,52,57,58,26,32,39,32,28,44,40,36,28,39,29,62,33,53,50,29,40,41,4,34,37,37,38,37,38,34,88,82,46,68,54,72,71,25,30,46,29,50,65,86,46,63,37,29,31,28,89,53,90,56,59,79,43,29,21,40,62,43,98,47,28,39,50,24,16,42,31,45,18,52,35,35,52,30,78,85,23,91,38,47,84,54,31,40,44,44,18,90,86,32,36,39,21,39,39,31,30,63,52,41,7,42,74,26,36,73,37,33,33,45,54,44,69,92,23,42,47,54,73,43,66,33,21,40,76,23,34,74,49,65,84,41,86,46,56,57,28,32,39,35,40,13,20,76,45,41,44,75,92,62,39,37,76,55,68,69,40,48,87,86,78,62,51,82,36,51,36,32,32,27,41,33,32,41,81,46,59,34,43,85,91,37,44,32,47,64,88,87,20,78,74,41,44,76,38,67,68,42,38,42,27,57,69,47,98,53,64,37,88,56,21,19,43,32,52,20,66,42,68,41,70,48,79,53,9,24,14,49,62,66,63,50,76,25,95,44,32,28,33,15,22,45,52,40,73,66,34,10,64,70,29,47,21,71,62,5,44,30,39,34,35,52,42,29,40,34,62,54,30,21,29,16,30,66,95,75,75,42,55,33,33,25,62,38,83,31,63,37,24,13,33,46,56,88,40,64,76,42,70,24,86,77,77,40,84,34,58,56,61,50,53,70,39,95,84,60,51,35,20,30,49,52,51,71,70,36,52,45,80,53,57,44,75,33,51,94,90,59,79,65,62,68,62,51,51,51,50,50,51,21,33,49,70,55,60,65,71,66,75,60,68,45,55,11,69,86,40,90,40,39,18,78,68,49,19,34,51,37,62,60,86,84,58,61,72,34,74,30,21,43,66,94,72,73,17,45,74,65,83,47,11,61,59,68,41,31,45,69,78,41,60,74,53,67,71,78,85,78,88,69,100,58,93,78,88,81,52,56,33,79,92,72,55,60,69,40,56,81,62,99,74,87,64,71,94,83,79,58,51,29,55,37,30,45,61,64,58,82,87,44,84,52,84,57,83,79,47,43,81,45,78,41,82,90,50,44,69,55,91,65,54,63,55,79,88,91,92,81,83,60,62,52,39,59,55,21,70,49,28,81,35,32,43,70,41,47,53,77,65,49,39,82,60,47,98,52,39,70,59,54,54,51,50,43,60,73,67,67,61,64,90,84,46,57,44,25,35,49,77,41,76,64,56,72,79,54,76,79,58,55,68,58,50,53,53,50,57,74,45,31,87,62,84,47,74,47,81,41,67,20,47,65,49,39,39,59,60,39,58,47,86,79,69,29,79,86,61,43,95,47,72,64,62,49,29,52,33,46,42,50,36,53,47,55,52,51,52,51,38,47,76,75,61,44,69,39,81,45,66,49,54,92,80,116

Nearest PDB structures (foldseek):
  1xpg-assembly1_A  TM=7.553E-01  e=2.840E-03  Thermotoga maritima
  3bq5-assembly1_A  TM=7.598E-01  e=3.362E-03  Thermotoga maritima